Protein 6CK1 (pdb70)

Solvent-accessible surface area: 59678 Å² total; per-residue (Å²): 101,77,24,48,5,0,0,2,1,6,27,106,97,20,30,0,7,0,0,12,8,84,68,25,118,96,83,62,80,20,108,20,94,12,34,2,87,8,46,47,2,24,80,7,16,0,0,0,0,3,0,20,103,27,62,7,0,38,1,3,89,0,22,3,36,38,89,101,156,112,87,26,16,102,69,36,102,7,45,54,14,144,48,49,8,93,13,42,61,0,36,45,16,5,63,50,91,46,66,0,1,0,0,0,13,120,28,14,24,0,14,23,2,56,3,136,22,0,37,83,24,98,10,146,53,37,157,1,59,29,104,56,32,4,49,3,5,1,0,6,13,48,76,29,29,0,1,2,22,10,8,113,95,174,156,153,40,51,31,85,0,0,25,4,29,49,48,125,19,81,94,59,36,135,57,15,88,0,62,31,2,59,9,36,11,37,3,45,53,23,0,0,0,1,3,137,64,0,0,4,1,0,72,57,25,108,163,27,29,94,68,114,61,2,88,37,39,57,125,9,56,136,78,42,46,2,15,51,10,45,18,5,126,20,3,17,4,0,0,0,17,5,5,78,46,0,0,0,4,0,27,2,66,56,68,69,17,13,78,71,11,132,0,74,102,72,38,14,25,12,15,26,3,89,59,97,14,2,25,0,4,0,0,1,20,28,2,13,0,7,47,0,25,1,4,82,13,83,49,73,32,67,31,122,17,6,87,86,18,58,52,94,69,101,137,27,58,35,7,1,35,11,15,20,2,20,85,8,0,0,0,0,2,2,88,49,13,31,0,43,36,1,4,13,153,92,9,58,92,111,25,57,0,85,16,91,31,65,1,2,8,15,8,23,4,25,5,54,12,60,80,177,160,109,125,47,81,29,48,5,0,0,1,1,3,30,127,88,22,31,0,6,0,0,10,11,95,90,42,132,86,83,58,84,20,107,19,98,12,48,1,90,9,45,46,2,23,73,5,14,0,0,0,0,1,0,18,112,36,62,15,0,44,2,4,87,0,22,1,29,37,99,95,132,33,90,38,117,28,11,86,77,35,101,9,47,57,14,147,42,41,5,96,16,43,58,0,40,46,17,3,63,54,92,47,61,0,0,0,0,0,16,122,28,11,28,0,20,26,3,57,4,135,26,0,28,81,26,126,4,161,47,38,144,2,51,26,111,81,34,5,50,2,4,1,0,5,11,48,74,36,35,0,2,3,28,12,14,141,164,156,44,61,36,85,0,0,26,2,24,47,57,115,20,81,92,58,36,136,59,14,85,0,63,28,1,60,10,37,12,40,4,50,50,24,0,0,1,1,3,122,64,0,0,4,2,0,60,61,22,112,163,30,28,94,70,118,53,0,88,35,51,96,136,12,60,138,62,43,46,2,14,53,9,39,18,5,126,21,6,25,4,0,0,0,19,6,3,82,29,0,0,0,3,0,24,3,66,64,129,77,14,14,80,68,9,90,0,22,19,22,42,14,26,11,14,24,2,85,57,91,13,1,19,0,3,0,1,1,0,11,2,7,0,8,40,0,21,1,7,77,13,80,56,70,35,41,33,106,14,13,70,22,14,38,52,32,67,100,148,29,52,38,7,1,38,12,15,23,2,18,80,9,0,0,0,0,1,1,77,44,20,30,0,48,24,0,5,11,119,75,10,37,66,53,22,56,1,93,5,134,22,70,1,1,9,15,8,22,3,21,6,54,7,27,47,158,119,26,50,4,0,0,1,0,6,31,133,76,22,33,0,8,0,0,18,12,78,101,36,147,98,83,47,80,17,109,17,91,11,37,1,90,7,42,46,2,25,71,6,14,0,0,0,0,2,0,20,107,33,62,8,0,41,2,4,90,0,10,1,52,115,104,15,126,84,37,94,10,42,52,14,139,42,52,12,99,13,41,57,0,33,51,18,5,62,53,88,37,62,0,1,0,0,0,12,123,30,11,22,0,10,29,1,58,3,138,25,0,39,119,26,110,3,156,44,40,154,1,59,25,116,61,35,5,52,2,6,1,0,5,4,53,72,41,30,2,1,2,27,14,12,138,102,160,158,144,34,56,36,80,0,1,26,5,27,55,62,140,20,84,92,50,29,138,70,16,87,0,53,31,1,60,12,39,10,43,4,66,39,21,1,0,0,0,2,91,62,0,0,4,2,0,67,51,24,115,154,37,53,94,82,117,58,2,89,37,40,98,125,8,59,114,73,38,54,2,14,51,9,39,17,4,113,49,62,66,13,0,0,0,17,4,4,79,30,0,0,0,4,0,51,3,71,88,139,96,21,14,97,68,11,107,2,34,20,21,41,14,26,14,14,25,2,84,60,114,47,31,24,0,3,0,1,1,0,18,2,6,0,10,44,0,28,2,117,121,12,71,47,62,33,59,34,114,15,13,71,25,13,33,53,27,64,107,140,28,51,37,9,1,38,12,13,20,2,17,85,13,0,0,0,0,1,1,76,45,18,34,0,44,38,2,0,9,133,89,9,51,97,114,27,63,1,95,6,113,32,79,0,2,10,14,9,23,5,23,8,76,38,75,104,190,146,112,114,44,83,30,43,4,0,0,3,1,12,31,121,114,16,8,0,8,0,0,9,10,79,99,37,135,90,82,57,78,20,108,18,93,12,40,2,86,7,41,47,2,22,69,5,12,0,0,0,0,2,0,19,75,31,63,8,0,43,1,4,88,0,21,0,25,40,90,141,89,88,150,59,105,31,14,98,75,36,104,8,49,56,13,144,44,57,13,101,12,45,60,0,30,46,18,4,62,48,92,36,62,0,1,0,1,0,11,122,29,13,25,0,18,23,2,47,4,142,19,0,29,119,25,73,11,111,55,35,144,1,59,26,112,74,34,6,47,2,5,1,0,5,10,46,75,28,34,0,2,2,26,12,15,120,101,235,100,72,44,74,0,0,28,3,28,52,46,124,20,79,92,61,34,132,67,14,83,0,52,33,1,60,12,38,12,38,4,62,57,18,0,0,0,1,3,146,67,0,0,2,0,1,77,54,23,117,160,26,28,68,69,85,58,4,91,36,42,103,124,9,58,93,56,34,52,2,17,52,10,43,23,10,112,42,49,65,4,0,0,0,19,6,4,81,32,0,0,0,1,0,31,0,73,87,132,77,26,14,69,66,10,103,3,76,94,70,38,14,27,9,12,25,6,90,75,106,87,15,25,0,3,0,1,0,23,16,2,8,0,9,53,0,35,2,93,123,14,69,50,64,29,68,31,136,16,11,86,92,16,59,47,95,46,75,137,29,52,39,6,1,36,11,16,25,2,24,92,15,0,0,0,0,1,2,81,43,17,26,0,44,53,2,0,11,142,85,9,50,86,110,24,60,1,91,10,110,47,70,1,2,9,18,8,26,3,20,4,58,6,7,51,148

B-factor: mean 32.46, std 16.73, range [12.81, 125.57]

Secondary structure (DSSP, 8-state):
--EEEEEEEEEEESSSSEEEEEETTEEEEEEEEE-SS--EEEEEGGGTEEEEEETTTTEEEEEE--EEEEE-SSSEEEEE---EEEEEEEE-S-EEEEEEETTEEEEEETTTTEEEEEEHHHHHTT---PEEEE-SS--S--EEEETTEEEEEEE------EEEEEEE-TTS-BSSPPEE-TT-EEEEEETTEEEEE-SSEEEEEEEETTEEEEEEEEPPTTSPTT-----EEE-SSSS-EEEE-STTEEEEE-SSSS--EEEEE-SS-EEEEEE-TTSTTEEEEEETTSEEEEEETTTTEEEEEEE-S----S-S-TTSS---EEEETTEEEEEEGGGTEEEEEETTT--EEEEEE-SS-EEEEEEEEEEEE--/-EEEEEEEEESSSSEEEEEESS-TTSEEEEE-SS--EEEEEGGGTEEEEEETTTTEEEEEE--EEEE----EEEE---EE-S--EE-S-EEEEEEETTEEEEEETTTTEEEEEEHHHHHTT---PEEEE-SS--S--EEEETTEEEEEEE--------EEEEEEE-TTS-B-SPPEE-TT-EEEEEETTEEEEE-SSEEEEEEEETTEEEEEEEEPPTTSPSS-----EEE-SSSS-EEEE-STTEEEEE-SSSS--EEEEE-SS-EEEEEE-TTSTTEEEEEETTSEEEEEETTTTEEEEEEE-S------S-TTSS---EEEETTEEEEEETTTTEEEEEETTT--EEEEEE-SS-EEEEEEEEEE-B--/-EEEEEEEESSSSEEEEEETTEEEEEEEEE-SS--EEEEEGGGTEEEEEETTTTEEEEEE--EE---EE---EEEEEEEE-S-EEEEEEETTEEEEEETTTTEEEEEEHHHHHTT---PEEEE-SS--S--EEEETTEEEEEEE-S------EEEEEEE-TTS-BSSPPEE-TT-EEEEEETTEEEEE-SSEEEEEEEETTEEEEEEEEPPTTSPTT-----EEE-SSSS-EEEE-STTEEEEE-SSSS--EEEEE-SS-EEEEEE-TTSTTEEEEEETTSEEEEEETTTTEEEEEEE-S----S-S-TTSS---EEEETTEEEEEEGGGTEEEEEETTT--EEEEEE-SS-EEEEEEEEE-----/-EEEEEEEEEEEESSSSEEEEEETTEEEEEEEEE-SS--EEEEEGGGTEEEEEETTTTEEEEEE--EEEEEETTEEEEEE---EE-S--EE-S-EEEEEEETTEEEEEETTTTEEEEEEHHHHHTT---PEEEE-SS--S--EEEETTEEEEEEEPP----EEEEEEE-TTS-B-SPPEE-TT-EEEEEETTEEEEE-SSEEEEEEEETTEEEEEEEEPPTTSPTT-----EEE-SSSS-EEEE-STTEEEEE-SSSS--EEEEE-SS-EEEEEE-TTSSSEEEEEETTSEEEEEETTTTEEEEEEE-S----S-S-TTSS---EEEETTEEEEEETTTTEEEEEETTT--EEEEEE-SS-EEEEEEEEEEEEE-

Nearest PDB structures (foldseek):
  6ck1-assembly1_B  TM=1.003E+00  e=3.604E-69  Paracoccus denitrificans PD1222
  6ck1-assembly1_D  TM=9.932E-01  e=5.523E-65  Paracoccus denitrificans PD1222
  6ck1-assembly1_A  TM=9.945E-01  e=1.898E-64  Paracoccus denitrificans PD1222
  6ck1-assembly1_C  TM=9.972E-01  e=5.930E-64  Paracoccus denitrificans PD1222
  6cmk-assembly1_B  TM=9.694E-01  e=3.043E-40  Citrobacter koseri ATCC BAA-895

Radius of gyration: 37.01 Å; Cα contacts (8 Å, |Δi|>4): 4299; chains: 4; bounding box: 105×76×107 Å

Organism: Paracoccus denitrificans (strain Pd 1222) (NCBI:txid318586)

Sequence (1488 aa):
VTLYRVFVGDHEKGQVTAFDLAEPDHRWTFPTTGQVKLYSVAGGAVVAAVQSDADTVQFIRSGISFHDHHRDIEVGDPAAIDASLTGPRPFHLVEHDGKVVLNYDQGGYAEILDGHALAEGKAEPGRFPQARAHHGFVAPLGGNWLSTVASDEKVSVPRLGLQAFDAEGNPAGNLATCTGIHGEAFSGAYLAAGCKEGVLTVKAGANGSEYKLLPYPADLPQGVTTGTLLGSTGIQVFLGNYGPDGLVVIDPVDEPHYRYIKLPFRRVDFALDPAKPSTGYVLTEDGSLHRIDLLKAEIVASAKVTEPYSMDGHWNDPRPRIAMAGDEIVVTDPNAGLVRRIATEDLSERGTVPVEGKPYNIAVTGGSGVTHHEDVTLYRVFVGDHEKGQVTAFDLAEPDHRWTFPTTGQVKLYSVAGGAVVAAVQSDADTVQFIRSGISFHDHGDHRDIEVGDPAAIDASSLTGPRPFHHLVEHDGKVVLNYDQGGYAEILDGHALAEGKAEPGRFPQARAHHGFVAPLGGNWLSTVASDESVPRLGLQAFDAEGNPAGNLATCTGIHGEAFSGAYLAAGCKEGVLTVKAGANGSEYKLLPYPADLPQGVTTGTLLGSTGIQVFLGNYGPDGLVVIDPVDEPHYRYIKLPFRRVDFALDPAKPSTGYVLTEDGSLHRIDLLKAEIVASAKVTEPYSMDGHWNDPRPRIAMAGDEIVVTDPNAGLVRRIATEDLSERGTVPVEGKPYNIAVTGGSGVTHTLYRVFVGDHEKGQVTAFDLAEPDHRWTFPTTGQVKLYSVAGGAVVAAVQSDADTVQFIRSGISFDIEVGDPAAIDASLTGPRPFHHLVEHDGKVVLNYDQGGYAEILDGHALAEGKAEPGRFPQARAHHGFVAPLGGNWLSTVASDEKVSVPRLGLQAFDAEGNPAGNLATCTGIHGEAFSGAYLAAGCKEGVLTVKAGANGSEYKLLPYPADLPQGVTTGTLLGSTGIQVFLGNYGPDGLVVIDPVDEPHYRYIKLPFRRVDFALDPAKPSTGYVLTEDGSLHRIDLLKAEIVASAKVTEPYSMDGHWNDPRPRIAMAGDEIVVTDPNAGLVRRIATEDLSERGTVPVEGKPYNIAVTGGSGVTHHEDVTLYRVFVGDHEKGQVTAFDLAEPDHRWTFPTTGQVKLYSVAGGAVVAAVQSDADTVQFIRSGISFHDHGDHRDIEVGDPAAIDASLTGPRPFHHLVEHDGKVVLNYDQGGYAEILDGHALAEGKAEPGRRFPQARAHHGFVAPLGGNWLSTVASDEKVPRLGLQAFDAEGNPAGNLATCTGIHGEAFSGAYLAAGCKEGVLTVKAGANGSEYKLLPYPADLPQGVTTGTLLGSTGIQVFLGNYGPDGLVVIDPVDEPHYRYIKLPFRRVDFALDPAKPSTGYVLTEDGSLHRIDLLKAEIVASAKVTEPYSMDGHWNDPRPRIAMAGDEIVVTDPNAGLVRRIATEDLSERGTVPVEGKPYNIAVTGGSGVTH

Structure (mmCIF, N/CA/C/O backbone):
data_6CK1
#
_entry.id   6CK1
#
_cell.length_a   89.510
_cell.length_b   96.380
_cell.length_c   175.520
_cell.angle_alpha   90.00
_cell.angle_beta   90.00
_cell.angle_gamma   90.00
#
_symmetry.space_group_name_H-M   'P 21 21 21'
#
loop_
_entity.id
_entity.type
_entity.pdbx_description
1 polymer 'A1B2F4 protein'
2 non-polymer 'ZINC ION'
3 non-polymer DI(HYDROXYETHYL)ETHER
4 water water
#
loop_
_atom_site.group_PDB
_atom_site.id
_atom_site.type_symbol
_atom_site.label_atom_id
_atom_site.label_alt_id
_atom_site.label_comp_id
_atom_site.label_asym_id
_atom_site.label_entity_id
_atom_site.label_seq_id
_atom_site.pdbx_PDB_ins_code
_atom_site.Cartn_x
_atom_site.Cartn_y
_atom_site.Cartn_z
_atom_site.occupancy
_atom_site.B_iso_or_equiv
_atom_site.auth_seq_id
_atom_site.auth_comp_id
_atom_site.auth_asym_id
_atom_site.auth_atom_id
_atom_site.pdbx_PDB_model_num
ATOM 1 N N . VAL A 1 31 ? 6.264 -8.535 17.463 1.00 65.37 31 VAL B N 1
ATOM 2 C CA . VAL A 1 31 ? 7.594 -9.111 17.276 1.00 66.96 31 VAL B CA 1
ATOM 3 C C . VAL A 1 31 ? 8.022 -9.143 15.803 1.00 74.29 31 VAL B C 1
ATOM 4 O O . VAL A 1 31 ? 7.241 -9.507 14.920 1.00 78.24 31 VAL B O 1
ATOM 8 N N . THR A 1 32 ? 9.272 -8.760 15.545 1.00 68.96 32 THR B N 1
ATOM 9 C CA . THR A 1 32 ? 9.877 -8.867 14.226 1.00 54.16 32 THR B CA 1
ATOM 10 C C . THR A 1 32 ? 11.136 -9.704 14.333 1.00 50.60 32 THR B C 1
ATOM 11 O O . THR A 1 32 ? 11.952 -9.483 15.230 1.00 54.32 32 THR B O 1
ATOM 15 N N . LEU A 1 33 ? 11.316 -10.625 13.396 1.00 43.00 33 LEU B N 1
ATOM 16 C CA . LEU A 1 33 ? 12.451 -11.538 13.453 1.00 38.49 33 LEU B CA 1
ATOM 17 C C . LEU A 1 33 ? 12.807 -11.973 12.042 1.00 35.02 33 LEU B C 1
ATOM 18 O O . LEU A 1 33 ? 11.987 -12.602 11.362 1.00 27.15 33 LEU B O 1
ATOM 23 N N . TYR A 1 34 ? 14.011 -11.610 11.604 1.00 39.24 34 TYR B N 1
ATOM 24 C CA . TYR A 1 34 ? 14.585 -12.067 10.345 1.00 29.52 34 TYR B CA 1
ATOM 25 C C . TYR A 1 34 ? 15.687 -13.079 10.638 1.00 28.99 34 TYR B C 1
ATOM 26 O O . TYR A 1 34 ? 16.554 -12.846 11.490 1.00 33.72 34 TYR B O 1
ATOM 35 N N . ARG A 1 35 ? 15.650 -14.201 9.934 1.00 25.75 35 ARG B N 1
ATOM 36 C CA . ARG A 1 35 ? 16.638 -15.259 10.069 1.00 26.62 35 ARG B CA 1
ATOM 37 C C . ARG A 1 35 ? 17.359 -15.435 8.738 1.00 23.52 35 ARG B C 1
ATOM 38 O O . ARG A 1 35 ? 16.716 -15.700 7.720 1.00 19.37 35 ARG B O 1
ATOM 46 N N . VAL A 1 36 ? 18.686 -15.270 8.741 1.00 24.77 36 VAL B N 1
ATOM 47 C CA . VAL A 1 36 ? 19.490 -15.281 7.522 1.00 20.99 36 VAL B CA 1
ATOM 48 C C . VAL A 1 36 ? 20.077 -16.669 7.326 1.00 22.62 36 VAL B C 1
ATOM 49 O O . VAL A 1 36 ? 20.503 -17.313 8.292 1.00 26.23 36 VAL B O 1
ATOM 53 N N . PHE A 1 37 ? 20.069 -17.152 6.084 1.00 17.96 37 PHE B N 1
ATOM 54 C CA . PHE A 1 37 ? 20.667 -18.440 5.728 1.00 18.55 37 PHE B CA 1
ATOM 55 C C . PHE A 1 37 ? 21.757 -18.227 4.693 1.00 21.97 37 PHE B C 1
ATOM 56 O O . PHE A 1 37 ? 21.489 -17.687 3.613 1.00 26.12 37 PHE B O 1
ATOM 64 N N . VAL A 1 38 ? 22.977 -18.662 5.011 1.00 18.30 38 VAL B N 1
ATOM 65 C CA . VAL A 1 38 ? 24.145 -18.375 4.184 1.00 18.25 38 VAL B CA 1
ATOM 66 C C . VAL A 1 38 ? 24.834 -19.681 3.826 1.00 18.42 38 VAL B C 1
ATOM 67 O O . VAL A 1 38 ? 25.206 -20.459 4.718 1.00 20.44 38 VAL B O 1
ATOM 71 N N . GLY A 1 39 ? 25.037 -19.902 2.527 1.00 18.18 39 GLY B N 1
ATOM 72 C CA . GLY A 1 39 ? 25.802 -21.036 2.072 1.00 18.34 39 GLY B CA 1
ATOM 73 C C . GLY A 1 39 ? 27.273 -20.697 1.832 1.00 21.81 39 GLY B C 1
ATOM 74 O O . GLY A 1 39 ? 27.636 -19.550 1.582 1.00 28.11 39 GLY B O 1
ATOM 75 N N . ASP A 1 40 ? 28.109 -21.727 1.866 1.00 18.75 40 ASP B N 1
ATOM 76 C CA . ASP A 1 40 ? 29.534 -21.599 1.606 1.00 18.91 40 ASP B CA 1
ATOM 77 C C . ASP A 1 40 ? 29.806 -21.759 0.121 1.00 20.46 40 ASP B C 1
ATOM 78 O O . ASP A 1 40 ? 29.024 -22.366 -0.624 1.00 21.17 40 ASP B O 1
ATOM 83 N N . HIS A 1 41 ? 30.918 -21.179 -0.328 1.00 21.01 41 HIS B N 1
ATOM 84 C CA . HIS A 1 41 ? 31.227 -21.346 -1.743 1.00 21.41 41 HIS B CA 1
ATOM 85 C C . HIS A 1 41 ? 31.749 -22.747 -2.062 1.00 26.50 41 HIS B C 1
ATOM 86 O O . HIS A 1 41 ? 31.514 -23.242 -3.168 1.00 25.10 41 HIS B O 1
ATOM 93 N N . GLU A 1 42 ? 32.461 -23.391 -1.132 1.00 36.57 42 GLU B N 1
ATOM 94 C CA . GLU A 1 42 ? 33.077 -24.700 -1.368 1.00 36.76 42 GLU B CA 1
ATOM 95 C C . GLU A 1 42 ? 32.396 -25.812 -0.584 1.00 38.60 42 GLU B C 1
ATOM 96 O O . GLU A 1 42 ? 32.005 -26.828 -1.162 1.00 42.02 42 GLU B O 1
ATOM 102 N N . LYS A 1 43 ? 32.290 -25.660 0.728 1.00 26.15 43 LYS B N 1
ATOM 103 C CA . LYS A 1 43 ? 31.758 -26.717 1.564 1.00 31.29 43 LYS B CA 1
ATOM 104 C C . LYS A 1 43 ? 30.234 -26.780 1.496 1.00 29.71 43 LYS B C 1
ATOM 105 O O . LYS A 1 43 ? 29.550 -25.785 1.238 1.00 29.45 43 LYS B O 1
ATOM 111 N N . GLY A 1 44 ? 29.714 -27.984 1.684 1.00 26.13 44 GLY B N 1
ATOM 112 C CA . GLY A 1 44 ? 28.291 -28.181 1.804 1.00 20.37 44 GLY B CA 1
ATOM 113 C C . GLY A 1 44 ? 27.806 -27.786 3.180 1.00 19.98 44 GLY B C 1
ATOM 114 O O . GLY A 1 44 ? 27.671 -28.639 4.063 1.00 22.32 44 GLY B O 1
ATOM 115 N N . GLN A 1 45 ? 27.547 -26.495 3.379 1.00 19.75 45 GLN B N 1
ATOM 116 C CA . GLN A 1 45 ? 27.263 -25.983 4.709 1.00 25.58 45 GLN B CA 1
ATOM 117 C C . GLN A 1 45 ? 26.383 -24.750 4.588 1.00 21.63 45 GLN B C 1
ATOM 118 O O . GLN A 1 45 ? 26.653 -23.854 3.785 1.00 19.88 45 GLN B O 1
ATOM 124 N N . VAL A 1 46 ? 25.341 -24.712 5.397 1.00 22.81 46 VAL B N 1
ATOM 125 C CA . VAL A 1 46 ? 24.463 -23.566 5.530 1.00 19.32 46 VAL B CA 1
ATOM 126 C C . VAL A 1 46 ? 24.550 -23.067 6.954 1.00 28.73 46 VAL B C 1
ATOM 127 O O . VAL A 1 46 ? 24.375 -23.843 7.902 1.00 19.96 46 VAL B O 1
ATOM 131 N N . THR A 1 47 ? 24.811 -21.779 7.105 1.00 30.02 47 THR B N 1
ATOM 132 C CA . THR A 1 47 ? 24.815 -21.151 8.412 1.00 26.75 47 THR B CA 1
ATOM 133 C C . THR A 1 47 ? 23.538 -20.345 8.527 1.00 22.22 47 THR B C 1
ATOM 134 O O . THR A 1 47 ? 23.248 -19.527 7.654 1.00 19.12 47 THR B O 1
ATOM 138 N N . ALA A 1 48 ? 22.805 -20.541 9.609 1.00 20.29 48 ALA B N 1
ATOM 139 C CA . ALA A 1 48 ? 21.601 -19.767 9.866 1.00 24.71 48 ALA B CA 1
ATOM 140 C C . ALA A 1 48 ? 21.814 -18.924 11.119 1.00 25.71 48 ALA B C 1
ATOM 141 O O . ALA A 1 48 ? 22.435 -19.384 12.076 1.00 26.25 48 ALA B O 1
ATOM 143 N N . PHE A 1 49 ? 21.338 -17.679 11.110 1.00 19.55 49 PHE B N 1
ATOM 144 C CA . PHE A 1 49 ? 21.460 -16.863 12.310 1.00 21.38 49 PHE B CA 1
ATOM 145 C C . PHE A 1 49 ? 20.351 -15.829 12.328 1.00 24.41 49 PHE B C 1
ATOM 146 O O . PHE A 1 49 ? 19.881 -15.367 11.278 1.00 21.69 49 PHE B O 1
ATOM 154 N N . ASP A 1 50 ? 19.926 -15.493 13.539 1.00 26.74 50 ASP B N 1
ATOM 155 C CA . ASP A 1 50 ? 18.987 -14.401 13.745 1.00 26.08 50 ASP B CA 1
ATOM 156 C C . ASP A 1 50 ? 19.657 -13.077 13.405 1.00 27.68 50 ASP B C 1
ATOM 157 O O . ASP A 1 50 ? 20.747 -12.775 13.909 1.00 26.63 50 ASP B O 1
ATOM 162 N N . LEU A 1 51 ? 19.020 -12.292 12.537 1.00 26.29 51 LEU B N 1
ATOM 163 C CA . LEU A 1 51 ? 19.641 -11.043 12.093 1.00 32.53 51 LEU B CA 1
ATOM 164 C C . LEU A 1 51 ? 19.939 -10.125 13.268 1.00 40.72 51 LEU B C 1
ATOM 165 O O . LEU A 1 51 ? 21.037 -9.570 13.376 1.00 40.72 51 LEU B O 1
ATOM 170 N N . ALA A 1 52 ? 18.968 -9.970 14.168 1.00 46.84 52 ALA B N 1
ATOM 171 C CA . ALA A 1 52 ? 19.086 -9.048 15.285 1.00 42.51 52 ALA B CA 1
ATOM 172 C C . ALA A 1 52 ? 20.008 -9.568 16.385 1.00 43.74 52 ALA B C 1
ATOM 173 O O . ALA A 1 52 ? 20.470 -8.775 17.215 1.00 45.43 52 ALA B O 1
ATOM 175 N N . GLU A 1 53 ? 20.310 -10.865 16.412 1.00 39.11 53 GLU B N 1
ATOM 176 C CA . GLU A 1 53 ? 21.307 -11.386 17.347 1.00 44.86 53 GLU B CA 1
ATOM 177 C C . GLU A 1 53 ? 22.101 -12.515 16.707 1.00 38.30 53 GLU B C 1
ATOM 178 O O . GLU A 1 53 ? 21.786 -13.703 16.869 1.00 32.81 53 GLU B O 1
ATOM 184 N N . PRO A 1 54 ? 23.154 -12.169 15.966 1.00 32.56 54 PRO B N 1
ATOM 185 C CA . PRO A 1 54 ? 23.864 -13.171 15.163 1.00 29.48 54 PRO B CA 1
ATOM 186 C C . PRO A 1 54 ? 24.510 -14.277 15.964 1.00 37.91 54 PRO B C 1
ATOM 187 O O . PRO A 1 54 ? 25.011 -15.226 15.348 1.00 43.28 54 PRO B O 1
ATOM 191 N N . ASP A 1 55 ? 24.542 -14.192 17.298 1.00 40.54 55 ASP B N 1
ATOM 192 C CA . ASP A 1 55 ? 25.037 -15.315 18.084 1.00 41.29 55 ASP B CA 1
ATOM 193 C C . ASP A 1 55 ? 24.005 -16.432 18.207 1.00 42.43 55 ASP B C 1
ATOM 194 O O . ASP A 1 55 ? 24.367 -17.556 18.578 1.00 43.81 55 ASP B O 1
ATOM 199 N N . HIS A 1 56 ? 22.735 -16.152 17.915 1.00 40.51 56 HIS B N 1
ATOM 200 C CA . HIS A 1 56 ? 21.717 -17.195 17.811 1.00 42.75 56 HIS B CA 1
ATOM 201 C C . HIS A 1 56 ? 21.870 -17.795 16.422 1.00 41.72 56 HIS B C 1
ATOM 202 O O . HIS A 1 56 ? 21.302 -17.281 15.454 1.00 38.85 56 HIS B O 1
ATOM 209 N N . ARG A 1 57 ? 22.630 -18.885 16.308 1.00 36.32 57 ARG B N 1
ATOM 210 C CA . ARG A 1 57 ? 22.955 -19.417 14.995 1.00 32.95 57 ARG B CA 1
ATOM 211 C C . ARG A 1 57 ? 23.021 -20.935 15.022 1.00 34.54 57 ARG B C 1
ATOM 212 O O . ARG A 1 57 ? 23.202 -21.551 16.072 1.00 37.22 57 ARG B O 1
ATOM 220 N N . TRP A 1 58 ? 22.906 -21.527 13.832 1.00 33.66 58 TRP B N 1
ATOM 221 C CA . TRP A 1 58 ? 22.874 -22.973 13.636 1.00 26.65 58 TRP B CA 1
ATOM 222 C C . TRP A 1 58 ? 23.602 -23.304 12.333 1.00 29.06 58 TRP B C 1
ATOM 223 O O . TRP A 1 58 ? 23.657 -22.489 11.412 1.00 34.25 58 TRP B O 1
ATOM 234 N N . THR A 1 59 ? 24.117 -24.521 12.232 1.00 26.59 59 THR B N 1
ATOM 235 C CA . THR A 1 59 ? 24.858 -24.953 11.052 1.00 34.87 59 THR B CA 1
ATOM 236 C C . THR A 1 59 ? 24.217 -26.231 10.528 1.00 36.19 59 THR B C 1
ATOM 237 O O . THR A 1 59 ? 23.787 -27.076 11.318 1.00 34.37 59 THR B O 1
ATOM 241 N N . PHE A 1 60 ? 24.097 -26.345 9.200 1.00 29.66 60 PHE B N 1
ATOM 242 C CA . PHE A 1 60 ? 23.497 -27.520 8.584 1.00 26.86 60 PHE B CA 1
ATOM 243 C C . PHE A 1 60 ? 24.407 -28.049 7.483 1.00 27.62 60 PHE B C 1
ATOM 244 O O . PHE A 1 60 ? 24.802 -27.292 6.584 1.00 22.25 60 PHE B O 1
ATOM 252 N N . PRO A 1 61 ? 24.742 -29.330 7.493 1.00 24.49 61 PRO B N 1
ATOM 253 C CA . PRO A 1 61 ? 25.574 -29.868 6.420 1.00 20.86 61 PRO B CA 1
ATOM 254 C C . PRO A 1 61 ? 24.718 -30.165 5.198 1.00 24.62 61 PRO B C 1
ATOM 255 O O . PRO A 1 61 ? 23.511 -30.408 5.290 1.00 28.36 61 PRO B O 1
ATOM 259 N N . THR A 1 62 ? 25.346 -30.069 4.033 1.00 24.55 62 THR B N 1
ATOM 260 C CA . THR A 1 62 ? 24.680 -30.420 2.792 1.00 26.34 62 THR B CA 1
ATOM 261 C C . THR A 1 62 ? 25.645 -31.236 1.946 1.00 27.16 62 THR B C 1
ATOM 262 O O . THR A 1 62 ? 26.851 -31.310 2.218 1.00 22.56 62 THR B O 1
ATOM 266 N N . THR A 1 63 ? 25.101 -31.847 0.899 1.00 22.39 63 THR B N 1
ATOM 267 C CA . THR A 1 63 ? 25.920 -32.680 0.027 1.00 20.10 63 THR B CA 1
ATOM 268 C C . THR A 1 63 ? 26.976 -31.848 -0.705 1.00 24.22 63 THR B C 1
ATOM 269 O O . THR A 1 63 ? 28.108 -32.305 -0.892 1.00 29.35 63 THR B O 1
ATOM 273 N N . GLY A 1 64 ? 26.623 -30.648 -1.152 1.00 22.48 64 GLY B N 1
ATOM 274 C CA . GLY A 1 64 ? 27.542 -29.804 -1.893 1.00 22.64 64 GLY B CA 1
ATOM 275 C C . GLY A 1 64 ? 27.166 -28.318 -1.814 1.00 21.52 64 GLY B C 1
ATOM 276 O O . GLY A 1 64 ? 26.325 -27.916 -1.011 1.00 26.57 64 GLY B O 1
ATOM 277 N N . GLN A 1 65 ? 27.759 -27.527 -2.713 1.00 20.08 65 GLN B N 1
ATOM 278 C CA . GLN A 1 65 ? 27.558 -26.074 -2.754 1.00 23.57 65 GLN B CA 1
ATOM 279 C C . GLN A 1 65 ? 26.088 -25.715 -2.982 1.00 26.30 65 GLN B C 1
ATOM 280 O O . GLN A 1 65 ? 25.444 -26.244 -3.893 1.00 21.03 65 GLN B O 1
ATOM 286 N N . VAL A 1 66 ? 25.567 -24.790 -2.175 1.00 18.01 66 VAL B N 1
ATOM 287 C CA . VAL A 1 66 ? 24.136 -24.512 -2.154 1.00 19.54 66 VAL B CA 1
ATOM 288 C C . VAL A 1 66 ? 23.819 -23.208 -2.872 1.00 20.19 66 VAL B C 1
ATOM 289 O O . VAL A 1 66 ? 24.607 -22.251 -2.869 1.00 19.78 66 VAL B O 1
ATOM 293 N N . LYS A 1 67 ? 22.674 -23.211 -3.533 1.00 18.74 67 LYS B N 1
ATOM 294 C CA . LYS A 1 67 ? 21.934 -22.028 -3.929 1.00 16.83 67 LYS B CA 1
ATOM 295 C C . LYS A 1 67 ? 20.612 -22.053 -3.166 1.00 25.20 67 LYS B C 1
ATOM 296 O O . LYS A 1 67 ? 19.889 -23.056 -3.206 1.00 20.72 67 LYS B O 1
ATOM 302 N N . LEU A 1 68 ? 20.303 -20.967 -2.465 1.00 20.50 68 LEU B N 1
ATOM 303 C CA . LEU A 1 68 ? 19.279 -20.963 -1.435 1.00 22.40 68 LEU B CA 1
ATOM 304 C C . LEU A 1 68 ? 18.055 -20.191 -1.911 1.00 21.61 68 LEU B C 1
ATOM 305 O O . LEU A 1 68 ? 18.181 -19.151 -2.561 1.00 17.05 68 LEU B O 1
ATOM 310 N N . TYR A 1 69 ? 16.877 -20.716 -1.594 1.00 16.50 69 TYR B N 1
ATOM 311 C CA . TYR A 1 69 ? 15.605 -20.088 -1.937 1.00 18.71 69 TYR B CA 1
ATOM 312 C C . TYR A 1 69 ? 14.689 -20.160 -0.726 1.00 17.67 69 TYR B C 1
ATOM 313 O O . TYR A 1 69 ? 14.510 -21.232 -0.140 1.00 19.91 69 TYR B O 1
ATOM 322 N N . SER A 1 70 ? 14.138 -19.016 -0.346 1.00 17.16 70 SER B N 1
ATOM 323 C CA . SER A 1 70 ? 13.098 -18.956 0.668 1.00 20.54 70 SER B CA 1
ATOM 324 C C . SER A 1 70 ? 11.788 -19.357 0.011 1.00 20.79 70 SER B C 1
ATOM 325 O O . SER A 1 70 ? 11.372 -18.730 -0.961 1.00 20.60 70 SER B O 1
ATOM 328 N N . VAL A 1 71 ? 11.123 -20.363 0.572 1.00 16.34 71 VAL B N 1
ATOM 329 C CA . VAL A 1 71 ? 9.979 -21.005 -0.042 1.00 22.26 71 VAL B CA 1
ATOM 330 C C . VAL A 1 71 ? 8.881 -21.195 1.001 1.00 26.70 71 VAL B C 1
ATOM 331 O O . VAL A 1 71 ? 9.119 -21.127 2.207 1.00 30.91 71 VAL B O 1
ATOM 335 N N . ALA A 1 72 ? 7.666 -21.445 0.529 1.00 28.17 72 ALA B N 1
ATOM 336 C CA . ALA A 1 72 ? 6.516 -21.652 1.417 1.00 25.22 72 ALA B CA 1
ATOM 337 C C . ALA A 1 72 ? 6.357 -20.479 2.383 1.00 30.73 72 ALA B C 1
ATOM 338 O O . ALA A 1 72 ? 6.282 -20.657 3.602 1.00 28.81 72 ALA B O 1
ATOM 340 N N . GLY A 1 73 ? 6.365 -19.264 1.831 1.00 25.42 73 GLY B N 1
ATOM 341 C CA . GLY A 1 73 ? 6.180 -18.069 2.637 1.00 24.36 73 GLY B CA 1
ATOM 342 C C . GLY A 1 73 ? 7.263 -17.804 3.664 1.00 34.01 73 GLY B C 1
ATOM 343 O O . GLY A 1 73 ? 7.034 -17.054 4.620 1.00 31.57 73 GLY B O 1
ATOM 344 N N . GLY A 1 74 ? 8.442 -18.396 3.495 1.00 31.71 74 GLY B N 1
ATOM 345 C CA . GLY A 1 74 ? 9.502 -18.261 4.464 1.00 28.54 74 GLY B CA 1
ATOM 346 C C . GLY A 1 74 ? 9.578 -19.363 5.501 1.00 27.05 74 GLY B C 1
ATOM 347 O O . GLY A 1 74 ? 10.472 -19.326 6.356 1.00 24.92 74 GLY B O 1
ATOM 348 N N . ALA A 1 75 ? 8.673 -20.341 5.462 1.00 27.47 75 ALA B N 1
ATOM 349 C CA . ALA A 1 75 ? 8.736 -21.436 6.418 1.00 23.99 75 ALA B CA 1
ATOM 350 C C . ALA A 1 75 ? 9.835 -22.436 6.094 1.00 26.75 75 ALA B C 1
ATOM 351 O O . ALA A 1 75 ? 10.254 -23.175 6.986 1.00 21.26 75 ALA B O 1
ATOM 353 N N . VAL A 1 76 ? 10.302 -22.481 4.847 1.00 21.44 76 VAL B N 1
ATOM 354 C CA . VAL A 1 76 ? 11.251 -23.489 4.386 1.00 21.92 76 VAL B CA 1
ATOM 355 C C . VAL A 1 76 ? 12.334 -22.820 3.547 1.00 23.62 76 VAL B C 1
ATOM 356 O O . VAL A 1 76 ? 12.046 -21.897 2.777 1.00 27.23 76 VAL B O 1
ATOM 360 N N . VAL A 1 77 ? 13.583 -23.258 3.710 1.00 18.70 77 VAL B N 1
ATOM 361 C CA . VAL A 1 77 ? 14.664 -22.878 2.806 1.00 19.41 77 VAL B CA 1
ATOM 362 C C . VAL A 1 77 ? 15.015 -24.083 1.937 1.00 24.72 77 VAL B C 1
ATOM 363 O O . VAL A 1 77 ? 15.328 -25.168 2.449 1.00 25.31 77 VAL B O 1
ATOM 367 N N . ALA A 1 78 ? 14.980 -23.887 0.625 1.00 17.25 78 ALA B N 1
ATOM 368 C CA . ALA A 1 78 ? 15.404 -24.899 -0.327 1.00 17.31 78 ALA B CA 1
ATOM 369 C C . ALA A 1 78 ? 16.858 -24.636 -0.659 1.00 19.58 78 ALA B C 1
ATOM 370 O O . ALA A 1 78 ? 17.234 -23.490 -0.928 1.00 17.10 78 ALA B O 1
ATOM 372 N N . ALA A 1 79 ? 17.672 -25.682 -0.603 1.00 17.61 79 ALA B N 1
ATOM 373 C CA . ALA A 1 79 ? 19.101 -25.593 -0.895 1.00 18.14 79 ALA B CA 1
ATOM 374 C C . ALA A 1 79 ? 19.368 -26.456 -2.123 1.00 17.66 79 ALA B C 1
ATOM 375 O O . ALA A 1 79 ? 19.675 -27.638 -1.993 1.00 19.59 79 ALA B O 1
ATOM 377 N N . VAL A 1 80 ? 19.270 -25.866 -3.307 1.00 26.49 80 VAL B N 1
ATOM 378 C CA . VAL A 1 80 ? 19.565 -26.588 -4.541 1.00 24.31 80 VAL B CA 1
ATOM 379 C C . VAL A 1 80 ? 21.075 -26.692 -4.672 1.00 22.39 80 VAL B C 1
ATOM 380 O O . VAL A 1 80 ? 21.782 -25.692 -4.512 1.00 17.36 80 VAL B O 1
ATOM 384 N N . GLN A 1 81 ? 21.563 -27.902 -4.938 1.00 17.72 81 GLN B N 1
ATOM 385 C CA . GLN A 1 81 ? 22.991 -28.202 -5.068 1.00 18.66 81 GLN B CA 1
ATOM 386 C C . GLN A 1 81 ? 23.231 -28.821 -6.441 1.00 17.85 81 GLN B C 1
ATOM 387 O O . GLN A 1 81 ? 23.264 -30.046 -6.588 1.00 18.35 81 GLN B O 1
ATOM 393 N N . SER A 1 82 ? 23.385 -27.955 -7.453 1.00 17.76 82 SER B N 1
ATOM 394 C CA . SER A 1 82 ? 23.418 -28.412 -8.843 1.00 19.51 82 SER B CA 1
ATOM 395 C C . SER A 1 82 ? 24.605 -29.333 -9.094 1.00 25.51 82 SER B C 1
ATOM 396 O O . SER A 1 82 ? 24.462 -30.379 -9.732 1.00 23.49 82 SER B O 1
ATOM 399 N N . ASP A 1 83 ? 25.799 -28.930 -8.652 1.00 22.25 83 ASP B N 1
ATOM 400 C CA . ASP A 1 83 ? 26.961 -29.776 -8.877 1.00 21.62 83 ASP B CA 1
ATOM 401 C C . ASP A 1 83 ? 26.839 -31.101 -8.129 1.00 26.49 83 ASP B C 1
ATOM 402 O O . ASP A 1 83 ? 27.397 -32.106 -8.563 1.00 27.89 83 ASP B O 1
ATOM 407 N N . ALA A 1 84 ? 26.081 -31.137 -7.031 1.00 29.96 84 ALA B N 1
ATOM 408 C CA . ALA A 1 84 ? 25.985 -32.321 -6.184 1.00 27.27 84 ALA B CA 1
ATOM 409 C C . ALA A 1 84 ? 24.699 -33.141 -6.393 1.00 25.31 84 ALA B C 1
ATOM 410 O O . ALA A 1 84 ? 24.402 -34.030 -5.580 1.00 19.32 84 ALA B O 1
ATOM 412 N N . ASP A 1 85 ? 23.934 -32.874 -7.453 1.00 18.73 85 ASP B N 1
ATOM 413 C CA . ASP A 1 85 ? 22.725 -33.669 -7.774 1.00 18.80 85 ASP B CA 1
ATOM 414 C C . ASP A 1 85 ? 21.769 -33.813 -6.592 1.00 19.49 85 ASP B C 1
ATOM 415 O O . ASP A 1 85 ? 21.102 -34.840 -6.442 1.00 22.84 85 ASP B O 1
ATOM 420 N N . THR A 1 86 ? 21.652 -32.769 -5.769 1.00 22.02 86 THR B N 1
ATOM 421 C CA . THR A 1 86 ? 20.829 -32.865 -4.570 1.00 18.87 86 THR B CA 1
ATOM 422 C C . THR A 1 86 ? 20.017 -31.598 -4.354 1.00 18.58 86 THR B C 1
ATOM 423 O O . THR A 1 86 ? 20.465 -30.491 -4.639 1.00 23.05 86 THR B O 1
ATOM 427 N N . VAL A 1 87 ? 18.838 -31.762 -3.772 1.00 18.56 87 VAL B N 1
ATOM 428 C CA . VAL A 1 87 ? 18.125 -30.624 -3.228 1.00 20.76 87 VAL B CA 1
ATOM 429 C C . VAL A 1 87 ? 17.727 -30.999 -1.813 1.00 24.28 87 VAL B C 1
ATOM 430 O O . VAL A 1 87 ? 17.042 -32.003 -1.598 1.00 30.57 87 VAL B O 1
ATOM 434 N N . GLN A 1 88 ? 18.144 -30.188 -0.856 1.00 22.65 88 GLN B N 1
ATOM 435 C CA . GLN A 1 88 ? 17.777 -30.377 0.533 1.00 18.84 88 GLN B CA 1
ATOM 436 C C . GLN A 1 88 ? 16.972 -29.182 1.001 1.00 22.93 88 GLN B C 1
ATOM 437 O O . GLN A 1 88 ? 17.029 -28.091 0.419 1.00 20.94 88 GLN B O 1
ATOM 443 N N . PHE A 1 89 ? 16.240 -29.406 2.077 1.00 21.13 89 PHE B N 1
ATOM 444 C CA . PHE A 1 89 ? 15.357 -28.414 2.652 1.00 23.79 89 PHE B CA 1
ATOM 445 C C . PHE A 1 89 ? 15.663 -28.264 4.131 1.00 26.93 89 PHE B C 1
ATOM 446 O O . PHE A 1 89 ? 16.101 -29.208 4.803 1.00 23.49 89 PHE B O 1
ATOM 454 N N . ILE A 1 90 ? 15.460 -27.049 4.615 1.00 22.46 90 ILE B N 1
ATOM 455 C CA . ILE A 1 90 ? 15.641 -26.718 6.015 1.00 29.81 90 ILE B CA 1
ATOM 456 C C . ILE A 1 90 ? 14.386 -25.991 6.466 1.00 27.25 90 ILE B C 1
ATOM 457 O O . ILE A 1 90 ? 13.953 -25.044 5.801 1.00 27.95 90 ILE B O 1
ATOM 462 N N . ARG A 1 91 ? 13.811 -26.424 7.588 1.00 24.07 91 ARG B N 1
ATOM 463 C CA . ARG A 1 91 ? 12.663 -25.724 8.160 1.00 31.99 91 ARG B CA 1
ATOM 464 C C . ARG A 1 91 ? 13.141 -24.432 8.791 1.00 24.30 91 ARG B C 1
ATOM 465 O O . ARG A 1 91 ? 14.144 -24.412 9.500 1.00 28.66 91 ARG B O 1
ATOM 473 N N . SER A 1 92 ? 12.383 -23.364 8.570 1.00 24.93 92 SER B N 1
ATOM 474 C CA . SER A 1 92 ? 12.914 -22.014 8.742 1.00 24.57 92 SER B CA 1
ATOM 475 C C . SER A 1 92 ? 13.494 -21.783 10.151 1.00 42.33 92 SER B C 1
ATOM 476 O O . SER A 1 92 ? 14.596 -21.243 10.281 1.00 64.52 92 SER B O 1
ATOM 479 N N . GLY A 1 93 ? 12.796 -22.154 11.221 1.00 33.77 93 GLY B N 1
ATOM 480 C CA . GLY A 1 93 ? 11.393 -22.432 11.288 1.00 34.62 93 GLY B CA 1
ATOM 481 C C . GLY A 1 93 ? 10.723 -21.229 11.932 1.00 41.68 93 GLY B C 1
ATOM 482 O O . GLY A 1 93 ? 10.570 -21.123 13.151 1.00 39.43 93 GLY B O 1
ATOM 483 N N . ILE A 1 94 ? 10.394 -20.279 11.070 1.00 38.74 94 ILE B N 1
ATOM 484 C CA . ILE A 1 94 ? 9.494 -19.177 11.362 1.00 39.07 94 ILE B CA 1
ATOM 485 C C . ILE A 1 94 ? 8.257 -19.385 10.497 1.00 52.87 94 ILE B C 1
ATOM 486 O O . ILE A 1 94 ? 8.363 -19.459 9.264 1.00 59.54 94 ILE B O 1
ATOM 491 N N . SER A 1 95 ? 7.086 -19.457 11.122 1.00 51.00 95 SER B N 1
ATOM 492 C CA . SER A 1 95 ? 5.845 -19.596 10.373 1.00 55.42 95 SER B CA 1
ATOM 493 C C . SER A 1 95 ? 4.878 -18.493 10.782 1.00 55.08 95 SER B C 1
ATOM 494 O O . SER A 1 95 ? 4.788 -18.125 11.958 1.00 53.41 95 SER B O 1
ATOM 497 N N . PHE A 1 96 ? 4.170 -17.963 9.795 1.00 56.21 96 PHE B N 1
ATOM 498 C CA . PHE A 1 96 ? 3.127 -16.973 10.008 1.00 61.05 96 PHE B CA 1
ATOM 499 C C . PHE A 1 96 ? 1.768 -17.629 9.811 1.00 73.82 96 PHE B C 1
ATOM 500 O O . PHE A 1 96 ? 1.484 -18.183 8.742 1.00 71.96 96 PHE B O 1
ATOM 508 N N . HIS A 1 97 ? 0.945 -17.582 10.856 1.00 84.95 97 HIS B N 1
ATOM 509 C CA . HIS A 1 97 ? -0.434 -18.056 10.797 1.00 94.11 97 HIS B CA 1
ATOM 510 C C . HIS A 1 97 ? -1.318 -16.821 10.647 1.00 98.48 97 HIS B C 1
ATOM 511 O O . HIS A 1 97 ? -1.831 -16.261 11.618 1.00 98.34 97 HIS B O 1
ATOM 518 N N . ASP A 1 98 ? -1.461 -16.368 9.398 1.00 100.46 98 ASP B N 1
ATOM 519 C CA . ASP A 1 98 ? -2.294 -15.215 9.071 1.00 98.95 98 ASP B CA 1
ATOM 520 C C . ASP A 1 98 ? -3.649 -15.418 9.734 1.00 97.20 98 ASP B C 1
ATOM 521 O O . ASP A 1 98 ? -4.635 -15.792 9.087 1.00 94.13 98 ASP B O 1
ATOM 526 N N . HIS A 1 99 ? -3.666 -15.176 11.045 1.00 98.41 99 HIS B N 1
ATOM 527 C CA . HIS A 1 99 ? -4.678 -15.652 11.991 1.00 97.35 99 HIS B CA 1
ATOM 528 C C . HIS A 1 99 ? -5.327 -16.970 11.569 1.00 94.08 99 HIS B C 1
ATOM 529 O O . HIS A 1 99 ? -5.055 -18.019 12.162 1.00 90.77 99 HIS B O 1
ATOM 536 N N . HIS A 1 102 ? -2.713 -7.795 10.159 1.00 107.12 102 HIS B N 1
ATOM 537 C CA . HIS A 1 102 ? -2.746 -8.794 11.220 1.00 105.67 102 HIS B CA 1
ATOM 538 C C . HIS A 1 102 ? -2.172 -10.116 10.715 1.00 102.21 102 HIS B C 1
ATOM 539 O O . HIS A 1 102 ? -2.265 -10.418 9.523 1.00 103.74 102 HIS B O 1
ATOM 546 N N . ARG A 1 103 ? -1.594 -10.900 11.631 1.00 94.69 103 ARG B N 1
ATOM 547 C CA . ARG A 1 103 ? -0.812 -12.083 11.277 1.00 85.31 103 ARG B CA 1
ATOM 548 C C . ARG A 1 103 ? -0.004 -12.545 12.485 1.00 82.43 103 ARG B C 1
ATOM 549 O O . ARG A 1 103 ? 0.711 -11.745 13.097 1.00 82.18 103 ARG B O 1
ATOM 557 N N . ASP A 1 104 ? -0.112 -13.824 12.843 1.00 79.80 104 ASP B N 1
ATOM 558 C CA . ASP A 1 104 ? 0.582 -14.364 14.007 1.00 77.93 104 ASP B CA 1
ATOM 559 C C . ASP A 1 104 ? 1.917 -14.969 13.584 1.00 70.84 104 ASP B C 1
ATOM 560 O O . ASP A 1 104 ? 2.015 -15.603 12.530 1.00 73.28 104 ASP B O 1
ATOM 565 N N . ILE A 1 105 ? 2.944 -14.781 14.411 1.00 64.30 105 ILE B N 1
ATOM 566 C CA . ILE A 1 105 ? 4.283 -15.304 14.139 1.00 59.55 105 ILE B CA 1
ATOM 567 C C . ILE A 1 105 ? 4.654 -16.339 15.185 1.00 49.26 105 ILE B C 1
ATOM 568 O O . ILE A 1 105 ? 4.645 -16.045 16.384 1.00 49.66 105 ILE B O 1
ATOM 573 N N . GLU A 1 106 ? 5.053 -17.517 14.731 1.00 46.39 106 GLU B N 1
ATOM 574 C CA . GLU A 1 106 ? 5.557 -18.555 15.612 1.00 51.98 106 GLU B CA 1
ATOM 575 C C . GLU A 1 106 ? 7.026 -18.801 15.311 1.00 50.60 106 GLU B C 1
ATOM 576 O O . GLU A 1 106 ? 7.430 -18.863 14.144 1.00 52.63 106 GLU B O 1
ATOM 582 N N . VAL A 1 107 ? 7.830 -18.915 16.365 1.00 40.93 107 VAL B N 1
ATOM 583 C CA . VAL A 1 107 ? 9.275 -18.988 16.228 1.00 34.59 107 VAL B CA 1
ATOM 584 C C . VAL A 1 107 ? 9.801 -20.186 16.988 1.00 36.67 107 VAL B C 1
ATOM 585 O O . VAL A 1 107 ? 9.541 -20.336 18.186 1.00 52.02 107 VAL B O 1
ATOM 589 N N . GLY A 1 108 ? 10.569 -21.014 16.300 1.00 33.55 108 GLY B N 1
ATOM 590 C CA . GLY A 1 108 ? 11.334 -22.065 16.933 1.00 31.13 108 GLY B CA 1
ATOM 591 C C . GLY A 1 108 ? 12.653 -22.195 16.204 1.00 31.33 108 GLY B C 1
ATOM 592 O O . GLY A 1 108 ? 12.889 -21.505 15.215 1.00 33.78 108 GLY B O 1
ATOM 593 N N . ASP A 1 109 ? 13.494 -23.109 16.682 1.00 30.17 109 ASP B N 1
ATOM 594 C CA . ASP A 1 109 ? 14.768 -23.308 16.020 1.00 31.06 109 ASP B CA 1
ATOM 595 C C . ASP A 1 109 ? 14.565 -23.832 14.599 1.00 37.00 109 ASP B C 1
ATOM 596 O O . ASP A 1 109 ? 13.579 -24.514 14.312 1.00 40.37 109 ASP B O 1
ATOM 601 N N . PRO A 1 110 ? 15.464 -23.494 13.681 1.00 36.21 110 PRO B N 1
ATOM 602 C CA . PRO A 1 110 ? 15.440 -24.135 12.365 1.00 35.02 110 PRO B CA 1
ATOM 603 C C . PRO A 1 110 ? 15.861 -25.585 12.501 1.00 33.42 110 PRO B C 1
ATOM 604 O O . PRO A 1 110 ? 16.661 -25.938 13.367 1.00 33.91 110 PRO B O 1
ATOM 608 N N . ALA A 1 111 ? 15.419 -26.403 11.550 1.00 33.70 111 ALA B N 1
ATOM 609 C CA . ALA A 1 111 ? 15.714 -27.827 11.602 1.00 38.73 111 ALA B CA 1
ATOM 610 C C . ALA A 1 111 ? 15.764 -28.396 10.198 1.00 34.59 111 ALA B C 1
ATOM 611 O O . ALA A 1 111 ? 14.914 -28.076 9.360 1.00 35.04 111 ALA B O 1
ATOM 613 N N . ALA A 1 112 ? 16.753 -29.257 9.958 1.00 30.90 112 ALA B N 1
ATOM 614 C CA . ALA A 1 112 ? 16.849 -29.917 8.668 1.00 38.71 112 ALA B CA 1
ATOM 615 C C . ALA A 1 112 ? 15.620 -30.789 8.434 1.00 43.18 112 ALA B C 1
ATOM 616 O O . ALA A 1 112 ? 15.079 -31.389 9.368 1.00 39.75 112 ALA B O 1
ATOM 618 N N . ILE A 1 113 ? 15.171 -30.842 7.183 1.00 38.97 113 ILE B N 1
ATOM 619 C CA . ILE A 1 113 ? 14.251 -31.877 6.733 1.00 35.89 113 ILE B CA 1
ATOM 620 C C . ILE A 1 113 ? 15.091 -33.042 6.225 1.00 34.96 113 ILE B C 1
ATOM 621 O O . ILE A 1 113 ? 16.009 -32.847 5.420 1.00 36.26 113 ILE B O 1
ATOM 626 N N . ASP A 1 114 ? 14.827 -34.246 6.748 1.00 36.85 114 ASP B N 1
ATOM 627 C CA . ASP A 1 114 ? 15.706 -35.377 6.461 1.00 32.81 114 ASP B CA 1
ATOM 628 C C . ASP A 1 114 ? 15.483 -35.915 5.050 1.00 31.43 114 ASP B C 1
ATOM 629 O O . ASP A 1 114 ? 16.412 -36.467 4.441 1.00 25.07 114 ASP B O 1
ATOM 634 N N . ALA A 1 115 ? 14.266 -35.777 4.523 1.00 25.75 115 ALA B N 1
ATOM 635 C CA . ALA A 1 115 ? 13.985 -36.167 3.145 1.00 23.88 115 ALA B CA 1
ATOM 636 C C . ALA A 1 115 ? 14.560 -35.143 2.164 1.00 23.35 115 ALA B C 1
ATOM 637 O O . ALA A 1 115 ? 14.316 -33.938 2.278 1.00 28.75 115 ALA B O 1
ATOM 639 N N . SER A 1 116 ? 15.295 -35.625 1.176 1.00 24.74 116 SER B N 1
ATOM 640 C CA . SER A 1 116 ? 15.915 -34.760 0.195 1.00 23.04 116 SER B CA 1
ATOM 641 C C . SER A 1 116 ? 15.603 -35.313 -1.187 1.00 22.05 116 SER B C 1
ATOM 642 O O . SER A 1 116 ? 15.154 -36.450 -1.335 1.00 23.18 116 SER B O 1
ATOM 645 N N . LEU A 1 117 ? 15.867 -34.506 -2.205 1.00 23.22 117 LEU B N 1
ATOM 646 C CA . LEU A 1 117 ? 15.707 -34.913 -3.591 1.00 23.07 117 LEU B CA 1
ATOM 647 C C . LEU A 1 117 ? 17.079 -35.150 -4.198 1.00 23.98 117 LEU B C 1
ATOM 648 O O . LEU A 1 117 ? 18.034 -34.432 -3.887 1.00 25.57 117 LEU B O 1
ATOM 653 N N . THR A 1 118 ? 17.184 -36.150 -5.058 1.00 19.50 118 THR B N 1
ATOM 654 C CA . THR A 1 118 ? 18.418 -36.340 -5.784 1.00 24.41 118 THR B CA 1
ATOM 655 C C . THR A 1 118 ? 18.033 -36.647 -7.224 1.00 23.77 118 THR B C 1
ATOM 656 O O . THR A 1 118 ? 16.981 -37.229 -7.489 1.00 26.51 118 THR B O 1
ATOM 660 N N . GLY A 1 119 ? 18.867 -36.210 -8.148 1.00 25.08 119 GLY B N 1
ATOM 661 C CA . GLY A 1 119 ? 18.588 -36.362 -9.552 1.00 23.78 119 GLY B CA 1
ATOM 662 C C . GLY A 1 119 ? 19.661 -35.636 -10.324 1.00 25.72 119 GLY B C 1
ATOM 663 O O . GLY A 1 119 ? 20.482 -34.928 -9.739 1.00 18.79 119 GLY B O 1
ATOM 664 N N . PRO A 1 120 ? 19.656 -35.755 -11.653 1.00 25.98 120 PRO B N 1
ATOM 665 C CA . PRO A 1 120 ? 20.760 -35.187 -12.435 1.00 29.46 120 PRO B CA 1
ATOM 666 C C . PRO A 1 120 ? 20.697 -33.675 -12.625 1.00 27.85 120 PRO B C 1
ATOM 667 O O . PRO A 1 120 ? 19.928 -33.137 -13.430 1.00 22.06 120 PRO B O 1
ATOM 671 N N . ARG A 1 121 ? 21.556 -32.994 -11.876 1.00 26.26 121 ARG B N 1
ATOM 672 C CA . ARG A 1 121 ? 21.773 -31.559 -12.008 1.00 19.85 121 ARG B CA 1
ATOM 673 C C . ARG A 1 121 ? 20.472 -30.761 -11.862 1.00 19.06 121 ARG B C 1
ATOM 674 O O . ARG A 1 121 ? 20.065 -30.047 -12.781 1.00 17.24 121 ARG B O 1
ATOM 682 N N . PRO A 1 122 ? 19.824 -30.839 -10.706 1.00 20.38 122 PRO B N 1
ATOM 683 C CA . PRO A 1 122 ? 18.745 -29.887 -10.413 1.00 17.32 122 PRO B CA 1
ATOM 684 C C . PRO A 1 122 ? 19.299 -28.472 -10.435 1.00 27.16 122 PRO B C 1
ATOM 685 O O . PRO A 1 122 ? 20.436 -28.227 -10.017 1.00 26.45 122 PRO B O 1
ATOM 689 N N . PHE A 1 123 ? 18.509 -27.543 -10.977 1.00 16.73 123 PHE B N 1
ATOM 690 C CA . PHE A 1 123 ? 18.973 -26.167 -11.072 1.00 16.45 123 PHE B CA 1
ATOM 691 C C . PHE A 1 123 ? 17.844 -25.169 -10.798 1.00 18.52 123 PHE B C 1
ATOM 692 O O . PHE A 1 123 ? 17.586 -24.815 -9.635 1.00 18.73 123 PHE B O 1
ATOM 700 N N . HIS A 1 124 ? 17.145 -24.712 -11.834 1.00 16.00 124 HIS B N 1
ATOM 701 C CA . HIS A 1 124 ? 16.203 -23.620 -11.600 1.00 15.76 124 HIS B CA 1
ATOM 702 C C . HIS A 1 124 ? 14.984 -24.072 -10.812 1.00 22.15 124 HIS B C 1
ATOM 703 O O . HIS A 1 124 ? 14.410 -25.149 -11.041 1.00 16.02 124 HIS B O 1
ATOM 710 N N . LEU A 1 125 ? 14.619 -23.235 -9.851 1.00 15.74 125 LEU B N 1
ATOM 711 C CA . LEU A 1 125 ? 13.507 -23.464 -8.948 1.00 18.34 125 LEU B CA 1
ATOM 712 C C . LEU A 1 125 ? 12.492 -22.366 -9.202 1.00 19.41 125 LEU B C 1
ATOM 713 O O . LEU A 1 125 ? 12.864 -21.198 -9.335 1.00 15.67 125 LEU B O 1
ATOM 718 N N . VAL A 1 126 ? 11.229 -22.750 -9.324 1.00 16.91 126 VAL B N 1
ATOM 719 C CA . VAL A 1 126 ? 10.132 -21.809 -9.489 1.00 19.95 126 VAL B CA 1
ATOM 720 C C . VAL A 1 126 ? 9.096 -22.108 -8.415 1.00 15.45 126 VAL B C 1
ATOM 721 O O . VAL A 1 126 ? 8.746 -23.272 -8.191 1.00 18.66 126 VAL B O 1
ATOM 725 N N . GLU A 1 127 ? 8.598 -21.076 -7.758 1.00 15.30 127 GLU B N 1
ATOM 726 C CA . GLU A 1 127 ? 7.506 -21.255 -6.811 1.00 15.39 127 GLU B CA 1
ATOM 727 C C . GLU A 1 127 ? 6.318 -20.393 -7.211 1.00 19.19 127 GLU B C 1
ATOM 728 O O . GLU A 1 127 ? 6.467 -19.178 -7.399 1.00 16.45 127 GLU B O 1
ATOM 734 N N . HIS A 1 128 ? 5.142 -21.016 -7.333 1.00 17.36 128 HIS B N 1
ATOM 735 C CA . HIS A 1 128 ? 3.947 -20.262 -7.689 1.00 18.68 128 HIS B CA 1
ATOM 736 C C . HIS A 1 128 ? 2.723 -21.148 -7.479 1.00 19.46 128 HIS B C 1
ATOM 737 O O . HIS A 1 128 ? 2.792 -22.373 -7.662 1.00 22.29 128 HIS B O 1
ATOM 744 N N . ASP A 1 129 ? 1.605 -20.514 -7.098 1.00 16.98 129 ASP B N 1
ATOM 745 C CA . ASP A 1 129 ? 0.334 -21.225 -6.880 1.00 23.66 129 ASP B CA 1
ATOM 746 C C . ASP A 1 129 ? 0.509 -22.371 -5.886 1.00 27.26 129 ASP B C 1
ATOM 747 O O . ASP A 1 129 ? -0.029 -23.462 -6.070 1.00 24.48 129 ASP B O 1
ATOM 752 N N . GLY A 1 130 ? 1.319 -22.140 -4.851 1.00 26.16 130 GLY B N 1
ATOM 753 C CA . GLY A 1 130 ? 1.558 -23.158 -3.837 1.00 25.02 130 GLY B CA 1
ATOM 754 C C . GLY A 1 130 ? 2.440 -24.309 -4.268 1.00 25.51 130 GLY B C 1
ATOM 755 O O . GLY A 1 130 ? 2.558 -25.292 -3.530 1.00 24.09 130 GLY B O 1
ATOM 756 N N . LYS A 1 131 ? 3.093 -24.216 -5.423 1.00 20.65 131 LYS B N 1
ATOM 757 C CA . LYS A 1 131 ? 3.920 -25.302 -5.923 1.00 16.45 131 LYS B CA 1
ATOM 758 C C . LYS A 1 131 ? 5.371 -24.826 -6.022 1.00 20.08 131 LYS B C 1
ATOM 759 O O . LYS A 1 131 ? 5.629 -23.654 -6.311 1.00 21.00 131 LYS B O 1
ATOM 765 N N . VAL A 1 132 ? 6.301 -25.714 -5.685 1.00 20.31 132 VAL B N 1
ATOM 766 C CA . VAL A 1 132 ? 7.736 -25.512 -5.870 1.00 25.67 132 VAL B CA 1
ATOM 767 C C . VAL A 1 132 ? 8.196 -26.536 -6.893 1.00 28.29 132 VAL B C 1
ATOM 768 O O . VAL A 1 132 ? 8.032 -27.744 -6.676 1.00 23.91 132 VAL B O 1
ATOM 772 N N . VAL A 1 133 ? 8.817 -26.068 -7.977 1.00 20.69 133 VAL B N 1
ATOM 773 C CA . VAL A 1 133 ? 9.120 -26.921 -9.122 1.00 23.68 133 VAL B CA 1
ATOM 774 C C . VAL A 1 133 ? 10.606 -26.818 -9.455 1.00 21.60 133 VAL B C 1
ATOM 775 O O . VAL A 1 133 ? 11.130 -25.718 -9.651 1.00 16.14 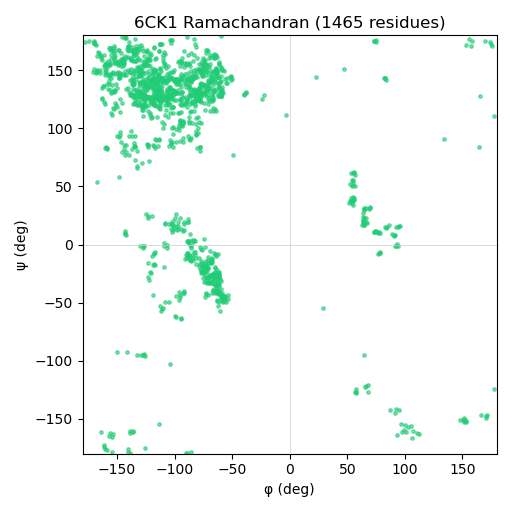133 VAL B O 1
ATOM 779 N N . LEU A 1 134 ? 11.270 -27.965 -9.557 1.00 23.32 134 LEU B N 1
ATOM 780 C CA . LEU A 1 134 ? 12.715 -28.045 -9.748 1.00 16.70 134 LEU B CA 1
ATOM 781 C C . LEU A 1 134 ? 13.016 -28.667 -11.100 1.00 16.76 134 LEU B C 1
ATOM 782 O O . LEU A 1 134 ? 12.542 -29.770 -11.395 1.00 19.74 134 LEU B O 1
ATOM 787 N N . ASN A 1 135 ? 13.813 -27.975 -11.900 1.00 16.56 135 ASN B N 1
ATOM 788 C CA . ASN A 1 135 ? 14.215 -28.464 -13.210 1.00 24.09 135 ASN B CA 1
ATOM 789 C C . ASN A 1 135 ? 15.504 -29.269 -13.122 1.00 23.48 135 ASN B C 1
ATOM 790 O O . ASN A 1 135 ? 16.545 -28.714 -12.757 1.00 16.77 135 ASN B O 1
ATOM 795 N N . TYR A 1 136 ? 15.474 -30.527 -13.571 1.00 17.14 136 TYR B N 1
ATOM 796 C CA . TYR A 1 136 ? 16.701 -31.332 -13.629 1.00 20.02 136 TYR B CA 1
ATOM 797 C C . TYR A 1 136 ? 17.336 -31.214 -15.011 1.00 22.58 136 TYR B C 1
ATOM 798 O O . TYR A 1 136 ? 16.935 -31.901 -15.961 1.00 17.43 136 TYR B O 1
ATOM 807 N N . ASP A 1 137 ? 18.396 -30.397 -15.089 1.00 19.59 137 ASP B N 1
ATOM 808 C CA . ASP A 1 137 ? 18.991 -30.034 -16.370 1.00 25.87 137 ASP B CA 1
ATOM 809 C C . ASP A 1 137 ? 19.482 -31.242 -17.148 1.00 23.95 137 ASP B C 1
ATOM 810 O O . ASP A 1 137 ? 19.553 -31.186 -18.376 1.00 28.63 137 ASP B O 1
ATOM 815 N N . GLN A 1 138 ? 19.923 -32.295 -16.464 1.00 22.13 138 GLN B N 1
ATOM 816 C CA . GLN A 1 138 ? 20.413 -33.492 -17.134 1.00 26.04 138 GLN B CA 1
ATOM 817 C C . GLN A 1 138 ? 19.456 -34.671 -16.994 1.00 31.14 138 GLN B C 1
ATOM 818 O O . GLN A 1 138 ? 19.851 -35.817 -17.221 1.00 33.41 138 GLN B O 1
ATOM 824 N N . GLY A 1 139 ? 18.207 -34.419 -16.647 1.00 26.44 139 GLY B N 1
ATOM 825 C CA . GLY A 1 139 ? 17.293 -35.518 -16.459 1.00 29.87 139 GLY B CA 1
ATOM 826 C C . GLY A 1 139 ? 16.133 -35.467 -17.417 1.00 32.68 139 GLY B C 1
ATOM 827 O O . GLY A 1 139 ? 15.415 -36.456 -17.582 1.00 38.84 139 GLY B O 1
ATOM 828 N N . GLY A 1 140 ? 15.911 -34.317 -18.040 1.00 28.91 140 GLY B N 1
ATOM 829 C CA . GLY A 1 140 ? 14.745 -34.228 -18.895 1.00 25.03 140 GLY B CA 1
ATOM 830 C C . GLY A 1 140 ? 13.426 -34.357 -18.159 1.00 23.36 140 GLY B C 1
ATOM 831 O O . GLY A 1 140 ? 12.451 -34.851 -18.730 1.00 23.39 140 GLY B O 1
ATOM 832 N N . TYR A 1 141 ? 13.372 -33.931 -16.902 1.00 20.30 141 TYR B N 1
ATOM 833 C CA . TYR A 1 141 ? 12.119 -33.821 -16.158 1.00 18.52 141 TYR B CA 1
ATOM 834 C C . TYR A 1 141 ? 12.284 -32.738 -15.105 1.00 23.62 141 TYR B C 1
ATOM 835 O O . TYR A 1 141 ? 13.393 -32.235 -14.855 1.00 19.73 141 TYR B O 1
ATOM 844 N N . ALA A 1 142 ? 11.152 -32.374 -14.506 1.00 19.16 142 ALA B N 1
ATOM 845 C CA . ALA A 1 142 ? 11.111 -31.490 -13.357 1.00 24.46 142 ALA B CA 1
ATOM 846 C C . ALA A 1 142 ? 10.370 -32.184 -12.226 1.00 24.22 142 ALA B C 1
ATOM 847 O O . ALA A 1 142 ? 9.663 -33.171 -12.433 1.00 21.14 142 ALA B O 1
ATOM 849 N N . GLU A 1 143 ? 10.620 -31.726 -11.006 1.00 21.01 143 GLU B N 1
ATOM 850 C CA . GLU A 1 143 ? 9.956 -32.273 -9.837 1.00 23.03 143 GLU B CA 1
ATOM 851 C C . GLU A 1 143 ? 9.079 -31.189 -9.225 1.00 17.49 143 GLU B C 1
ATOM 852 O O . GLU A 1 143 ? 9.492 -30.028 -9.117 1.00 28.06 143 GLU B O 1
ATOM 858 N N . ILE A 1 144 ? 7.837 -31.558 -8.925 1.00 17.62 144 ILE B N 1
ATOM 859 C CA . ILE A 1 144 ? 6.818 -30.665 -8.374 1.00 17.42 144 ILE B CA 1
ATOM 860 C C . ILE A 1 144 ? 6.598 -31.029 -6.912 1.00 20.19 144 ILE B C 1
ATOM 861 O O . ILE A 1 144 ? 6.325 -32.191 -6.591 1.00 20.79 144 ILE B O 1
ATOM 866 N N . LEU A 1 145 ? 6.752 -30.056 -6.023 1.00 22.74 145 LEU B N 1
ATOM 867 C CA . LEU A 1 145 ? 6.475 -30.246 -4.609 1.00 22.18 145 LEU B CA 1
ATOM 868 C C . LEU A 1 145 ? 5.375 -29.304 -4.185 1.00 28.02 145 LEU B C 1
ATOM 869 O O . LEU A 1 145 ? 5.316 -28.156 -4.649 1.00 27.33 145 LEU B O 1
ATOM 874 N N . ASP A 1 146 ? 4.508 -29.790 -3.301 1.00 19.45 146 ASP B N 1
ATOM 875 C CA . ASP A 1 146 ? 3.473 -28.940 -2.749 1.00 27.92 146 ASP B CA 1
ATOM 876 C C . ASP A 1 146 ? 4.071 -28.120 -1.613 1.00 27.38 146 ASP B C 1
ATOM 877 O O . ASP A 1 146 ? 4.656 -28.677 -0.678 1.00 31.60 146 ASP B O 1
ATOM 882 N N . GLY A 1 147 ? 3.923 -26.798 -1.697 1.00 24.75 147 GLY B N 1
ATOM 883 C CA . GLY A 1 147 ? 4.544 -25.920 -0.712 1.00 25.60 147 GLY B CA 1
ATOM 884 C C . GLY A 1 147 ? 4.081 -26.206 0.705 1.00 31.88 147 GLY B C 1
ATOM 885 O O . GLY A 1 147 ? 4.866 -26.144 1.658 1.00 32.87 147 GLY B O 1
ATOM 886 N N . HIS A 1 148 ? 2.784 -26.448 0.866 1.00 28.94 148 HIS B N 1
ATOM 887 C CA . HIS A 1 148 ? 2.213 -26.718 2.175 1.00 34.65 148 HIS B CA 1
ATOM 888 C C . HIS A 1 148 ? 2.809 -27.984 2.780 1.00 27.47 148 HIS B C 1
ATOM 889 O O . HIS A 1 148 ? 3.156 -28.006 3.963 1.00 30.70 148 HIS B O 1
ATOM 896 N N . ALA A 1 149 ? 2.982 -29.037 1.975 1.00 26.52 149 ALA B N 1
ATOM 897 C CA . ALA A 1 149 ? 3.590 -30.260 2.491 1.00 29.97 149 ALA B CA 1
ATOM 898 C C . ALA A 1 149 ? 5.015 -30.003 2.958 1.00 33.34 149 ALA B C 1
ATOM 899 O O . ALA A 1 149 ? 5.456 -30.554 3.976 1.00 27.52 149 ALA B O 1
ATOM 901 N N . LEU A 1 150 ? 5.762 -29.189 2.204 1.00 29.49 150 LEU B N 1
ATOM 902 C CA . LEU A 1 150 ? 7.107 -28.812 2.622 1.00 27.76 150 LEU B CA 1
ATOM 903 C C . LEU A 1 150 ? 7.085 -28.124 3.981 1.00 25.40 150 LEU B C 1
ATOM 904 O O . LEU A 1 150 ? 7.925 -28.397 4.845 1.00 28.04 150 LEU B O 1
ATOM 909 N N . ALA A 1 151 ? 6.148 -27.192 4.168 1.00 25.72 151 ALA B N 1
ATOM 910 C CA . ALA A 1 151 ? 6.072 -26.450 5.420 1.00 30.80 151 ALA B CA 1
ATOM 911 C C . ALA A 1 151 ? 5.751 -27.350 6.607 1.00 36.71 151 ALA B C 1
ATOM 912 O O . ALA A 1 151 ? 5.997 -26.960 7.751 1.00 41.20 151 ALA B O 1
ATOM 914 N N . GLU A 1 152 ? 5.101 -28.489 6.375 1.00 34.95 152 GLU B N 1
ATOM 915 C CA . GLU A 1 152 ? 4.879 -29.489 7.412 1.00 40.44 152 GLU B CA 1
ATOM 916 C C . GLU A 1 152 ? 5.898 -30.627 7.355 1.00 41.77 152 GLU B C 1
ATOM 917 O O . GLU A 1 152 ? 5.672 -31.672 7.968 1.00 40.95 152 GLU B O 1
ATOM 923 N N . GLY A 1 153 ? 6.976 -30.470 6.590 1.00 32.60 153 GLY B N 1
ATOM 924 C CA . GLY A 1 153 ? 8.109 -31.358 6.667 1.00 25.25 153 GLY B CA 1
ATOM 925 C C . GLY A 1 153 ? 8.164 -32.508 5.686 1.00 34.64 153 GLY B C 1
ATOM 926 O O . GLY A 1 153 ? 8.959 -33.427 5.897 1.00 41.16 153 GLY B O 1
ATOM 927 N N . LYS A 1 154 ? 7.377 -32.488 4.619 1.00 35.82 154 LYS B N 1
ATOM 928 C CA . LYS A 1 154 ? 7.348 -33.586 3.660 1.00 42.76 154 LYS B CA 1
ATOM 929 C C . LYS A 1 154 ? 7.851 -33.119 2.297 1.00 42.94 154 LYS B C 1
ATOM 930 O O . LYS A 1 154 ? 7.526 -32.019 1.839 1.00 47.31 154 LYS B O 1
ATOM 936 N N . ALA A 1 155 ? 8.647 -33.969 1.662 1.00 38.70 155 ALA B N 1
ATOM 937 C CA . ALA A 1 155 ? 9.270 -33.705 0.368 1.00 37.42 155 ALA B CA 1
ATOM 938 C C . ALA A 1 155 ? 8.968 -34.885 -0.544 1.00 42.18 155 ALA B C 1
ATOM 939 O O . ALA A 1 155 ? 9.847 -35.704 -0.845 1.00 47.92 155 ALA B O 1
ATOM 941 N N . GLU A 1 156 ? 7.701 -35.001 -0.948 1.00 42.42 156 GLU B N 1
ATOM 942 C CA . GLU A 1 156 ? 7.353 -36.067 -1.878 1.00 45.23 156 GLU B CA 1
ATOM 943 C C . GLU A 1 156 ? 7.011 -35.432 -3.223 1.00 33.76 156 GLU B C 1
ATOM 944 O O . GLU A 1 156 ? 5.953 -34.803 -3.361 1.00 36.14 156 GLU B O 1
ATOM 950 N N . PRO A 1 157 ? 7.888 -35.523 -4.209 1.00 30.94 157 PRO B N 1
ATOM 951 C CA . PRO A 1 157 ? 7.685 -34.823 -5.477 1.00 32.44 157 PRO B CA 1
ATOM 952 C C . PRO A 1 157 ? 6.861 -35.618 -6.482 1.00 32.51 157 PRO B C 1
ATOM 953 O O . PRO A 1 157 ? 6.808 -36.845 -6.460 1.00 30.50 157 PRO B O 1
ATOM 957 N N . GLY A 1 158 ? 6.234 -34.885 -7.404 1.00 30.45 158 GLY B N 1
ATOM 958 C CA . GLY A 1 158 ? 5.695 -35.471 -8.615 1.00 24.72 158 GLY B CA 1
ATOM 959 C C . GLY A 1 158 ? 6.599 -35.172 -9.797 1.00 31.10 158 GLY B C 1
ATOM 960 O O . GLY A 1 158 ? 7.246 -34.135 -9.841 1.00 41.61 158 GLY B O 1
ATOM 961 N N . ARG A 1 159 ? 6.643 -36.093 -10.761 1.00 28.47 159 ARG B N 1
ATOM 962 C CA . ARG A 1 159 ? 7.509 -35.955 -11.927 1.00 27.36 159 ARG B CA 1
ATOM 963 C C . ARG A 1 159 ? 6.736 -35.328 -13.082 1.00 30.48 159 ARG B C 1
ATOM 964 O O . ARG A 1 159 ? 5.694 -35.841 -13.482 1.00 37.56 159 ARG B O 1
ATOM 972 N N . PHE A 1 160 ? 7.254 -34.219 -13.612 1.00 25.98 160 PHE B N 1
ATOM 973 C CA . PHE A 1 160 ? 6.756 -33.603 -14.838 1.00 19.66 160 PHE B CA 1
ATOM 974 C C . PHE A 1 160 ? 7.689 -33.970 -15.983 1.00 20.85 160 PHE B C 1
ATOM 975 O O . PHE A 1 160 ? 8.885 -33.661 -15.898 1.00 22.51 160 PHE B O 1
ATOM 983 N N . PRO A 1 161 ? 7.238 -34.673 -17.024 1.00 25.53 161 PRO B N 1
ATOM 984 C CA . PRO A 1 161 ? 8.167 -35.121 -18.077 1.00 26.68 161 PRO B CA 1
ATOM 985 C C . PRO A 1 161 ? 8.432 -34.044 -19.124 1.00 21.47 161 PRO B C 1
ATOM 986 O O . PRO A 1 161 ? 7.567 -33.234 -19.438 1.00 18.81 161 PRO B O 1
ATOM 990 N N . GLN A 1 162 ? 9.651 -34.011 -19.641 1.00 20.79 162 GLN B N 1
ATOM 991 C CA . GLN A 1 162 ? 10.012 -33.092 -20.716 1.00 26.31 162 GLN B CA 1
ATOM 992 C C . GLN A 1 162 ? 10.515 -33.863 -21.931 1.00 27.94 162 GLN B C 1
ATOM 993 O O . GLN A 1 162 ? 10.999 -34.995 -21.814 1.00 28.55 162 GLN B O 1
ATOM 999 N N . ALA A 1 163 ? 10.364 -33.258 -23.109 1.00 20.87 163 ALA B N 1
ATOM 1000 C CA . ALA A 1 163 ? 10.809 -33.937 -24.324 1.00 21.21 163 ALA B CA 1
ATOM 1001 C C . ALA A 1 163 ? 12.316 -34.183 -24.332 1.00 26.43 163 ALA B C 1
ATOM 1002 O O . ALA A 1 163 ? 12.777 -35.171 -24.910 1.00 24.67 163 ALA B O 1
ATOM 1004 N N . ARG A 1 164 ? 13.100 -33.300 -23.724 1.00 29.27 164 ARG B N 1
ATOM 1005 C CA . ARG A 1 164 ? 14.549 -33.440 -23.788 1.00 29.32 164 ARG B CA 1
ATOM 1006 C C . ARG A 1 164 ? 15.205 -32.651 -22.662 1.00 27.77 164 ARG B C 1
ATOM 1007 O O . ARG A 1 164 ? 14.746 -31.560 -22.289 1.00 21.97 164 ARG B O 1
ATOM 1015 N N . ALA A 1 165 ? 16.311 -33.200 -22.164 1.00 24.50 165 ALA B N 1
ATOM 1016 C CA . ALA A 1 165 ? 17.033 -32.591 -21.060 1.00 22.45 165 ALA B CA 1
ATOM 1017 C C . ALA A 1 165 ? 17.644 -31.271 -21.479 1.00 21.34 165 ALA B C 1
ATOM 1018 O O . ALA A 1 165 ? 18.240 -31.159 -22.556 1.00 24.03 165 ALA B O 1
ATOM 1020 N N . HIS A 1 166 ? 17.529 -30.270 -20.607 1.00 22.41 166 HIS B N 1
ATOM 1021 C CA . HIS A 1 166 ? 18.108 -28.970 -20.924 1.00 16.64 166 HIS B CA 1
ATOM 1022 C C . HIS A 1 166 ? 18.111 -28.081 -19.680 1.00 22.63 166 HIS B C 1
ATOM 1023 O O . HIS A 1 166 ? 17.507 -28.398 -18.647 1.00 16.50 166 HIS B O 1
ATOM 1030 N N . HIS A 1 167 ? 18.771 -26.928 -19.815 1.00 23.54 167 HIS B N 1
ATOM 1031 C CA . HIS A 1 167 ? 18.829 -25.946 -18.730 1.00 16.00 167 HIS B CA 1
ATOM 1032 C C . HIS A 1 167 ? 17.589 -25.067 -18.835 1.00 18.80 167 HIS B C 1
ATOM 1033 O O . HIS A 1 167 ? 17.555 -24.077 -19.565 1.00 16.40 167 HIS B O 1
ATOM 1040 N N . GLY A 1 168 ? 16.534 -25.464 -18.134 1.00 16.54 168 GLY B N 1
ATOM 1041 C CA . GLY A 1 168 ? 15.269 -24.781 -18.294 1.00 17.59 168 GLY B CA 1
ATOM 1042 C C . GLY A 1 168 ? 14.566 -24.577 -16.975 1.00 21.74 168 GLY B C 1
ATOM 1043 O O . GLY A 1 168 ? 15.196 -24.603 -15.913 1.00 21.25 168 GLY B O 1
ATOM 1044 N N . PHE A 1 169 ? 13.259 -24.337 -17.040 1.00 17.47 169 PHE B N 1
ATOM 1045 C CA . PHE A 1 169 ? 12.439 -24.178 -15.848 1.00 19.19 169 PHE B CA 1
ATOM 1046 C C . PHE A 1 169 ? 11.011 -24.589 -16.189 1.00 17.70 169 PHE B C 1
ATOM 1047 O O . PHE A 1 169 ? 10.618 -24.598 -17.357 1.00 20.76 169 PHE B O 1
ATOM 1055 N N . VAL A 1 170 ? 10.217 -24.868 -15.150 1.00 22.52 170 VAL B N 1
ATOM 1056 C CA . VAL A 1 170 ? 8.804 -25.243 -15.284 1.00 18.98 170 VAL B CA 1
ATOM 1057 C C . VAL A 1 170 ? 8.002 -24.406 -14.290 1.00 21.72 170 VAL B C 1
ATOM 1058 O O . VAL A 1 170 ? 8.243 -24.475 -13.083 1.00 21.46 170 VAL B O 1
ATOM 1062 N N . ALA A 1 171 ? 7.063 -23.611 -14.794 1.00 17.40 171 ALA B N 1
ATOM 1063 C CA . ALA A 1 171 ? 6.326 -22.647 -13.983 1.00 21.31 171 ALA B CA 1
ATOM 1064 C C . ALA A 1 171 ? 4.826 -22.935 -13.957 1.00 19.28 171 ALA B C 1
ATOM 1065 O O . ALA A 1 171 ? 4.215 -23.074 -15.024 1.00 21.90 171 ALA B O 1
ATOM 1067 N N . PRO A 1 172 ? 4.186 -22.975 -12.788 1.00 20.39 172 PRO B N 1
ATOM 1068 C CA . PRO A 1 172 ? 2.722 -23.111 -12.763 1.00 17.12 172 PRO B CA 1
ATOM 1069 C C . PRO A 1 172 ? 2.035 -21.806 -13.143 1.00 21.80 172 PRO B C 1
ATOM 1070 O O . PRO A 1 172 ? 2.413 -20.724 -12.688 1.00 27.07 172 PRO B O 1
ATOM 1074 N N . LEU A 1 173 ? 0.990 -21.923 -13.954 1.00 21.91 173 LEU B N 1
ATOM 1075 C CA . LEU A 1 173 ? 0.243 -20.750 -14.394 1.00 23.10 173 LEU B CA 1
ATOM 1076 C C . LEU A 1 173 ? -1.123 -21.196 -14.871 1.00 19.39 173 LEU B C 1
ATOM 1077 O O . LEU A 1 173 ? -1.210 -21.966 -15.832 1.00 22.35 173 LEU B O 1
ATOM 1082 N N . GLY A 1 174 ? -2.174 -20.671 -14.242 1.00 25.37 174 GLY B N 1
ATOM 1083 C CA . GLY A 1 174 ? -3.531 -20.917 -14.726 1.00 24.10 174 GLY B CA 1
ATOM 1084 C C . GLY A 1 174 ? -3.889 -22.380 -14.870 1.00 23.31 174 GLY B C 1
ATOM 1085 O O . GLY A 1 174 ? -4.514 -22.769 -15.866 1.00 34.26 174 GLY B O 1
ATOM 1086 N N . GLY A 1 175 ? -3.483 -23.210 -13.909 1.00 20.50 175 GLY B N 1
ATOM 1087 C CA . GLY A 1 175 ? -3.759 -24.637 -13.968 1.00 23.28 175 GLY B CA 1
ATOM 1088 C C . GLY A 1 175 ? -2.865 -25.431 -14.908 1.00 27.86 175 GLY B C 1
ATOM 1089 O O . GLY A 1 175 ? -2.920 -26.669 -14.895 1.00 32.69 175 GLY B O 1
ATOM 1090 N N . ASN A 1 176 ? -2.027 -24.766 -15.697 1.00 28.82 176 ASN B N 1
ATOM 1091 C CA . ASN A 1 176 ? -1.087 -25.403 -16.606 1.00 24.64 176 ASN B CA 1
ATOM 1092 C C . ASN A 1 176 ? 0.324 -25.363 -16.034 1.00 23.46 176 ASN B C 1
ATOM 1093 O O . ASN A 1 176 ? 0.599 -24.710 -15.027 1.00 26.74 176 ASN B O 1
ATOM 1098 N N . TRP A 1 177 ? 1.232 -26.037 -16.730 1.00 24.12 177 TRP B N 1
ATOM 1099 C CA . TRP A 1 177 ? 2.656 -26.045 -16.410 1.00 24.15 177 TRP B CA 1
ATOM 1100 C C . TRP A 1 177 ? 3.434 -25.528 -17.608 1.00 23.81 177 TRP B C 1
ATOM 1101 O O . TRP A 1 177 ? 3.494 -26.189 -18.651 1.00 28.84 177 TRP B O 1
ATOM 1112 N N . LEU A 1 178 ? 4.019 -24.345 -17.465 1.00 24.62 178 LEU B N 1
ATOM 1113 C CA . LEU A 1 178 ? 4.758 -23.718 -18.550 1.00 18.02 178 LEU B CA 1
ATOM 1114 C C . LEU A 1 178 ? 6.219 -24.115 -18.427 1.00 29.17 178 LEU B C 1
ATOM 1115 O O . LEU A 1 178 ? 6.937 -23.630 -17.540 1.00 23.60 178 LEU B O 1
ATOM 1120 N N . SER A 1 179 ? 6.643 -25.015 -19.311 1.00 15.74 179 SER B N 1
ATOM 1121 C CA . SER A 1 179 ? 7.993 -25.538 -19.341 1.00 15.83 179 SER B CA 1
ATOM 1122 C C . SER A 1 179 ? 8.718 -24.946 -20.535 1.00 23.74 179 SER B C 1
ATOM 1123 O O . SER A 1 179 ? 8.137 -24.781 -21.615 1.00 25.09 179 SER B O 1
ATOM 1126 N N . THR A 1 180 ? 9.982 -24.614 -20.327 1.00 18.31 180 THR B N 1
ATOM 1127 C CA . THR A 1 180 ? 10.876 -24.360 -21.435 1.00 15.57 180 THR B CA 1
ATOM 1128 C C . THR A 1 180 ? 11.005 -25.630 -22.282 1.00 15.87 180 THR B C 1
ATOM 1129 O O . THR A 1 180 ? 10.812 -26.747 -21.796 1.00 16.12 180 THR B O 1
ATOM 1133 N N . VAL A 1 181 ? 11.345 -25.466 -23.558 1.00 23.38 181 VAL B N 1
ATOM 1134 C CA . VAL A 1 181 ? 11.420 -26.606 -24.468 1.00 21.48 181 VAL B CA 1
ATOM 1135 C C . VAL A 1 181 ? 12.713 -26.527 -25.278 1.00 21.07 181 VAL B C 1
ATOM 1136 O O . VAL A 1 181 ? 13.024 -25.481 -25.857 1.00 19.13 181 VAL B O 1
ATOM 1140 N N . ALA A 1 182 ? 13.465 -27.627 -25.314 1.00 16.44 182 ALA B N 1
ATOM 1141 C CA . ALA A 1 182 ? 14.732 -27.632 -26.026 1.00 18.70 182 ALA B CA 1
ATOM 1142 C C . ALA A 1 182 ? 14.527 -27.882 -27.519 1.00 26.22 182 ALA B C 1
ATOM 1143 O O . ALA A 1 182 ? 13.460 -28.315 -27.966 1.00 23.44 182 ALA B O 1
ATOM 1145 N N . SER A 1 183 ? 15.562 -27.567 -28.297 1.00 24.96 183 SER B N 1
ATOM 1146 C CA . SER A 1 183 ? 15.607 -27.939 -29.707 1.00 36.00 183 SER B CA 1
ATOM 1147 C C . SER A 1 183 ? 16.075 -29.384 -29.838 1.00 39.05 183 SER B C 1
ATOM 1148 O O . SER A 1 183 ? 16.450 -30.029 -28.856 1.00 35.82 183 SER B O 1
ATOM 1151 N N . ASP A 1 184 ? 16.017 -29.916 -31.061 1.00 47.59 184 ASP B N 1
ATOM 1152 C CA . ASP A 1 184 ? 16.637 -31.202 -31.366 1.00 49.95 184 ASP B CA 1
ATOM 1153 C C . ASP A 1 184 ? 17.999 -31.050 -32.021 1.00 55.78 184 ASP B C 1
ATOM 1154 O O . ASP A 1 184 ? 18.430 -31.941 -32.761 1.00 60.65 184 ASP B O 1
ATOM 1159 N N . GLU A 1 185 ? 18.683 -29.934 -31.768 1.00 54.61 185 GLU B N 1
ATOM 1160 C CA . GLU A 1 185 ? 20.029 -29.738 -32.287 1.00 61.90 185 GLU B CA 1
ATOM 1161 C C . GLU A 1 185 ? 20.891 -30.861 -31.746 1.00 71.24 185 GLU B C 1
ATOM 1162 O O . GLU A 1 185 ? 20.403 -31.719 -31.002 1.00 78.03 185 GLU B O 1
ATOM 1168 N N . LYS A 1 186 ? 22.166 -30.870 -32.106 1.00 68.67 186 LYS B N 1
ATOM 1169 C CA . LYS A 1 186 ? 23.099 -31.812 -31.514 1.00 66.83 186 LYS B CA 1
ATOM 1170 C C . LYS A 1 186 ? 24.377 -31.052 -31.186 1.00 64.55 186 LYS B C 1
ATOM 1171 O O .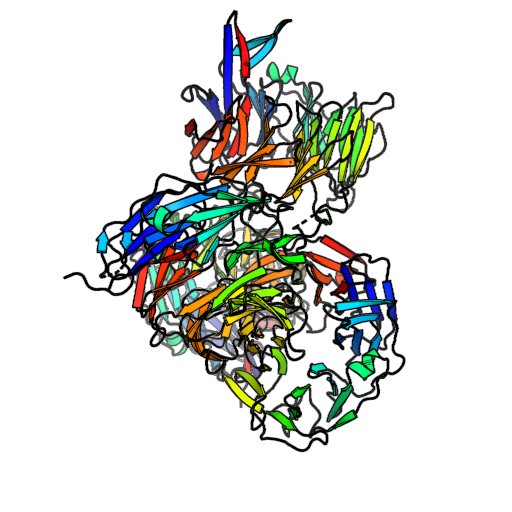 LYS A 1 186 ? 24.786 -30.184 -31.964 1.00 61.84 186 LYS B O 1
ATOM 1177 N N . VAL A 1 187 ? 24.992 -31.316 -30.028 1.00 66.43 187 VAL B N 1
ATOM 1178 C CA . VAL A 1 187 ? 24.569 -32.186 -28.920 1.00 69.74 187 VAL B CA 1
ATOM 1179 C C . VAL A 1 187 ? 25.837 -32.401 -28.088 1.00 69.13 187 VAL B C 1
ATOM 1180 O O . VAL A 1 187 ? 26.846 -31.709 -28.275 1.00 63.94 187 VAL B O 1
ATOM 1184 N N . SER A 1 192 ? 26.049 -27.264 -24.367 1.00 36.33 192 SER B N 1
ATOM 1185 C CA . SER A 1 192 ? 24.836 -26.540 -24.011 1.00 47.91 192 SER B CA 1
ATOM 1186 C C . SER A 1 192 ? 23.709 -26.748 -25.041 1.00 50.10 192 SER B C 1
ATOM 1187 O O . SER A 1 192 ? 23.891 -26.497 -26.243 1.00 52.27 192 SER B O 1
ATOM 1190 N N . VAL A 1 193 ? 22.548 -27.195 -24.562 1.00 38.94 193 VAL B N 1
ATOM 1191 C CA . VAL A 1 193 ? 21.439 -27.565 -25.441 1.00 34.65 193 VAL B CA 1
ATOM 1192 C C . VAL A 1 193 ? 20.655 -26.320 -25.847 1.00 31.57 193 VAL B C 1
ATOM 1193 O O . VAL A 1 193 ? 20.148 -25.596 -24.978 1.00 29.08 193 VAL B O 1
ATOM 1197 N N . PRO A 1 194 ? 20.547 -26.028 -27.149 1.00 33.70 194 PRO B N 1
ATOM 1198 C CA . PRO A 1 194 ? 19.740 -24.878 -27.602 1.00 23.93 194 PRO B CA 1
ATOM 1199 C C . PRO A 1 194 ? 18.263 -25.049 -27.272 1.00 21.94 194 PRO B C 1
ATOM 1200 O O . PRO A 1 194 ? 17.741 -26.161 -27.215 1.00 22.81 194 PRO B O 1
ATOM 1204 N N . ARG A 1 195 ? 17.605 -23.922 -26.994 1.00 19.08 195 ARG B N 1
ATOM 1205 C CA . ARG A 1 195 ? 16.236 -23.907 -26.505 1.00 16.12 195 ARG B CA 1
ATOM 1206 C C . ARG A 1 195 ? 15.329 -23.105 -27.426 1.00 17.23 195 ARG B C 1
ATOM 1207 O O . ARG A 1 195 ? 15.702 -22.021 -27.892 1.00 21.71 195 ARG B O 1
ATOM 1215 N N . LEU A 1 196 ? 14.119 -23.621 -27.648 1.00 21.16 196 LEU B N 1
ATOM 1216 C CA . LEU A 1 196 ? 13.171 -23.045 -28.596 1.00 20.49 196 LEU B CA 1
ATOM 1217 C C . LEU A 1 196 ? 12.228 -22.035 -27.957 1.00 23.08 196 LEU B C 1
ATOM 1218 O O . LEU A 1 196 ? 11.907 -21.007 -28.570 1.00 15.28 196 LEU B O 1
ATOM 1223 N N . GLY A 1 197 ? 11.724 -22.323 -26.760 1.00 20.76 197 GLY B N 1
ATOM 1224 C CA . GLY A 1 197 ? 10.803 -21.379 -26.147 1.00 17.01 197 GLY B CA 1
ATOM 1225 C C . GLY A 1 197 ? 10.058 -21.976 -24.971 1.00 20.47 197 GLY B C 1
ATOM 1226 O O . GLY A 1 197 ? 10.580 -22.836 -24.246 1.00 19.25 197 GLY B O 1
ATOM 1227 N N . LEU A 1 198 ? 8.818 -21.520 -24.808 1.00 15.17 198 LEU B N 1
ATOM 1228 C CA . LEU A 1 198 ? 7.995 -21.854 -23.661 1.00 15.32 198 LEU B CA 1
ATOM 1229 C C . LEU A 1 198 ? 6.695 -22.456 -24.162 1.00 21.98 198 LEU B C 1
ATOM 1230 O O . LEU A 1 198 ? 6.151 -22.013 -25.176 1.00 25.23 198 LEU B O 1
ATOM 1235 N N . GLN A 1 199 ? 6.186 -23.449 -23.441 1.00 17.42 199 GLN B N 1
ATOM 1236 C CA . GLN A 1 199 ? 4.969 -24.135 -23.849 1.00 20.39 199 GLN B CA 1
ATOM 1237 C C . GLN A 1 199 ? 4.197 -24.611 -22.621 1.00 25.73 199 GLN B C 1
ATOM 1238 O O . GLN A 1 199 ? 4.803 -25.035 -21.629 1.00 23.06 199 GLN B O 1
ATOM 1244 N N . ALA A 1 200 ? 2.860 -24.563 -22.718 1.00 18.45 200 ALA B N 1
ATOM 1245 C CA . ALA A 1 200 ? 1.943 -24.995 -21.668 1.00 20.67 200 ALA B CA 1
ATOM 1246 C C . ALA A 1 200 ? 1.649 -26.484 -21.784 1.00 22.22 200 ALA B C 1
ATOM 1247 O O . ALA A 1 200 ? 1.456 -27.011 -22.882 1.00 28.73 200 ALA B O 1
ATOM 1249 N N . PHE A 1 201 ? 1.663 -27.165 -20.643 1.00 22.04 201 PHE B N 1
ATOM 1250 C CA . PHE A 1 201 ? 1.399 -28.595 -20.563 1.00 16.95 201 PHE B CA 1
ATOM 1251 C C . PHE A 1 201 ? 0.471 -28.892 -19.390 1.00 29.77 201 PHE B C 1
ATOM 1252 O O . PHE A 1 201 ? 0.269 -28.059 -18.495 1.00 26.14 201 PHE B O 1
ATOM 1260 N N . ASP A 1 202 ? -0.083 -30.109 -19.377 1.00 26.17 202 ASP B N 1
ATOM 1261 C CA . ASP A 1 202 ? -0.686 -30.568 -18.137 1.00 25.60 202 ASP B CA 1
ATOM 1262 C C . ASP A 1 202 ? 0.382 -31.289 -17.315 1.00 26.02 202 ASP B C 1
ATOM 1263 O O . ASP A 1 202 ? 1.540 -31.424 -17.727 1.00 26.43 202 ASP B O 1
ATOM 1268 N N . ALA A 1 203 ? -0.031 -31.787 -16.149 1.00 31.28 203 ALA B N 1
ATOM 1269 C CA . ALA A 1 203 ? 0.903 -32.377 -15.203 1.00 29.25 203 ALA B CA 1
ATOM 1270 C C . ALA A 1 203 ? 1.596 -33.622 -15.763 1.00 31.97 203 ALA B C 1
ATOM 1271 O O . ALA A 1 203 ? 2.676 -33.982 -15.293 1.00 32.99 203 ALA B O 1
ATOM 1273 N N . GLU A 1 204 ? 0.984 -34.331 -16.710 1.00 30.63 204 GLU B N 1
ATOM 1274 C CA . GLU A 1 204 ? 1.653 -35.482 -17.306 1.00 29.52 204 GLU B CA 1
ATOM 1275 C C . GLU A 1 204 ? 2.498 -35.121 -18.523 1.00 30.45 204 GLU B C 1
ATOM 1276 O O . GLU A 1 204 ? 3.078 -36.018 -19.139 1.00 31.85 204 GLU B O 1
ATOM 1282 N N . GLY A 1 205 ? 2.592 -33.842 -18.885 1.00 32.79 205 GLY B N 1
ATOM 1283 C CA . GLY A 1 205 ? 3.361 -33.472 -20.062 1.00 31.52 205 GLY B CA 1
ATOM 1284 C C . GLY A 1 205 ? 2.607 -33.536 -21.369 1.00 32.96 205 GLY B C 1
ATOM 1285 O O . GLY A 1 205 ? 3.240 -33.563 -22.432 1.00 33.40 205 GLY B O 1
ATOM 1286 N N . ASN A 1 206 ? 1.272 -33.578 -21.326 1.00 32.72 206 ASN B N 1
ATOM 1287 C CA . ASN A 1 206 ? 0.486 -33.463 -22.544 1.00 33.19 206 ASN B CA 1
ATOM 1288 C C . ASN A 1 206 ? 0.380 -31.994 -22.923 1.00 27.23 206 ASN B C 1
ATOM 1289 O O . ASN A 1 206 ? -0.004 -31.169 -22.087 1.00 25.39 206 ASN B O 1
ATOM 1294 N N . PRO A 1 207 ? 0.687 -31.637 -24.163 1.00 25.83 207 PRO B N 1
ATOM 1295 C CA . PRO A 1 207 ? 0.676 -30.215 -24.540 1.00 22.05 207 PRO B CA 1
ATOM 1296 C C . PRO A 1 207 ? -0.718 -29.614 -24.389 1.00 25.45 207 PRO B C 1
ATOM 1297 O O . PRO A 1 207 ? -1.730 -30.239 -24.711 1.00 32.88 207 PRO B O 1
ATOM 1301 N N . ALA A 1 208 ? -0.775 -28.399 -23.864 1.00 25.84 208 ALA B N 1
ATOM 1302 C CA . ALA A 1 208 ? -2.043 -27.695 -23.746 1.00 24.36 208 ALA B CA 1
ATOM 1303 C C . ALA A 1 208 ? -2.186 -26.565 -24.754 1.00 27.92 208 ALA B C 1
ATOM 1304 O O . ALA A 1 208 ? -3.228 -25.919 -24.787 1.00 33.95 208 ALA B O 1
ATOM 1306 N N . GLY A 1 209 ? -1.166 -26.304 -25.554 1.00 24.15 209 GLY B N 1
ATOM 1307 C CA . GLY A 1 209 ? -1.215 -25.272 -26.582 1.00 25.33 209 GLY B CA 1
ATOM 1308 C C . GLY A 1 209 ? 0.110 -25.306 -27.314 1.00 27.14 209 GLY B C 1
ATOM 1309 O O . GLY A 1 209 ? 1.036 -26.024 -26.919 1.00 25.28 209 GLY B O 1
ATOM 1310 N N . ASN A 1 210 ? 0.208 -24.501 -28.372 1.00 22.45 210 ASN B N 1
ATOM 1311 C CA . ASN A 1 210 ? 1.447 -24.510 -29.145 1.00 23.59 210 ASN B CA 1
ATOM 1312 C C . ASN A 1 210 ? 2.585 -23.818 -28.406 1.00 22.88 210 ASN B C 1
ATOM 1313 O O . ASN A 1 210 ? 2.382 -22.972 -27.529 1.00 22.45 210 ASN B O 1
ATOM 1318 N N . LEU A 1 211 ? 3.804 -24.171 -28.816 1.00 22.04 211 LEU B N 1
ATOM 1319 C CA . LEU A 1 211 ? 5.008 -23.573 -28.258 1.00 22.18 211 LEU B CA 1
ATOM 1320 C C . LEU A 1 211 ? 5.135 -22.126 -28.709 1.00 24.97 211 LEU B C 1
ATOM 1321 O O . LEU A 1 211 ? 4.867 -21.798 -29.867 1.00 29.36 211 LEU B O 1
ATOM 1326 N N . ALA A 1 212 ? 5.466 -21.248 -27.763 1.00 19.99 212 ALA B N 1
ATOM 1327 C CA . ALA A 1 212 ? 5.712 -19.841 -28.034 1.00 20.70 212 ALA B CA 1
ATOM 1328 C C . ALA A 1 212 ? 7.209 -19.593 -28.227 1.00 27.57 212 ALA B C 1
ATOM 1329 O O . ALA A 1 212 ? 8.025 -19.912 -27.347 1.00 26.57 212 ALA B O 1
ATOM 1331 N N . THR A 1 213 ? 7.567 -19.013 -29.370 1.00 24.16 213 THR B N 1
ATOM 1332 C CA . THR A 1 213 ? 8.975 -18.762 -29.676 1.00 27.52 213 THR B CA 1
ATOM 1333 C C . THR A 1 213 ? 9.622 -17.864 -28.628 1.00 24.57 213 THR B C 1
ATOM 1334 O O . THR A 1 213 ? 9.120 -16.778 -28.324 1.00 22.24 213 THR B O 1
ATOM 1338 N N . CYS A 1 214 ? 10.750 -18.322 -28.085 1.00 27.97 214 CYS B N 1
ATOM 1339 C CA . CYS A 1 214 ? 11.559 -17.548 -27.148 1.00 17.65 214 CYS B CA 1
ATOM 1340 C C . CYS A 1 214 ? 12.945 -18.186 -27.155 1.00 25.33 214 CYS B C 1
ATOM 1341 O O . CYS A 1 214 ? 13.252 -19.049 -26.325 1.00 14.77 214 CYS B O 1
ATOM 1344 N N . THR A 1 215 ? 13.757 -17.805 -28.139 1.00 21.60 215 THR B N 1
ATOM 1345 C CA . THR A 1 215 ? 15.004 -18.504 -28.431 1.00 22.97 215 THR B CA 1
ATOM 1346 C C . THR A 1 215 ? 16.016 -18.362 -27.295 1.00 16.75 215 THR B C 1
ATOM 1347 O O . THR A 1 215 ? 16.260 -17.265 -26.797 1.00 22.43 215 THR B O 1
ATOM 1351 N N . GLY A 1 216 ? 16.625 -19.470 -26.899 1.00 17.97 216 GLY B N 1
ATOM 1352 C CA . GLY A 1 216 ? 17.533 -19.401 -25.764 1.00 16.82 216 GLY B CA 1
ATOM 1353 C C . GLY A 1 216 ? 16.836 -19.004 -24.475 1.00 23.09 216 GLY B C 1
ATOM 1354 O O . GLY A 1 216 ? 17.486 -18.442 -23.587 1.00 22.21 216 GLY B O 1
ATOM 1355 N N . ILE A 1 217 ? 15.513 -19.238 -24.369 1.00 14.73 217 ILE B N 1
ATOM 1356 C CA . ILE A 1 217 ? 14.720 -18.778 -23.228 1.00 14.60 217 ILE B CA 1
ATOM 1357 C C . ILE A 1 217 ? 15.512 -18.939 -21.931 1.00 22.47 217 ILE B C 1
ATOM 1358 O O . ILE A 1 217 ? 16.035 -20.019 -21.619 1.00 15.55 217 ILE B O 1
ATOM 1363 N N . HIS A 1 218 ? 15.587 -17.863 -21.158 1.00 14.45 218 HIS B N 1
ATOM 1364 C CA . HIS A 1 218 ? 16.362 -17.887 -19.933 1.00 24.90 218 HIS B CA 1
ATOM 1365 C C . HIS A 1 218 ? 15.866 -16.787 -19.011 1.00 21.20 218 HIS B C 1
ATOM 1366 O O . HIS A 1 218 ? 15.607 -15.665 -19.453 1.00 16.81 218 HIS B O 1
ATOM 1373 N N . GLY A 1 219 ? 15.752 -17.122 -17.727 1.00 20.16 219 GLY B N 1
ATOM 1374 C CA . GLY A 1 219 ? 15.255 -16.191 -16.738 1.00 24.76 219 GLY B CA 1
ATOM 1375 C C . GLY A 1 219 ? 13.743 -16.148 -16.675 1.00 24.06 219 GLY B C 1
ATOM 1376 O O . GLY A 1 219 ? 13.051 -16.225 -17.699 1.00 22.88 219 GLY B O 1
ATOM 1377 N N . GLU A 1 220 ? 13.209 -16.032 -15.465 1.00 15.52 220 GLU B N 1
ATOM 1378 C CA . GLU A 1 220 ? 11.763 -15.994 -15.328 1.00 16.08 220 GLU B CA 1
ATOM 1379 C C . GLU A 1 220 ? 11.424 -15.353 -14.003 1.00 16.05 220 GLU B C 1
ATOM 1380 O O . GLU A 1 220 ? 12.191 -15.441 -13.038 1.00 17.62 220 GLU B O 1
ATOM 1386 N N . ALA A 1 221 ? 10.251 -14.743 -13.965 1.00 18.22 221 ALA B N 1
ATOM 1387 C CA . ALA A 1 221 ? 9.706 -14.186 -12.743 1.00 17.54 221 ALA B CA 1
ATOM 1388 C C . ALA A 1 221 ? 8.219 -13.936 -12.955 1.00 20.09 221 ALA B C 1
ATOM 1389 O O . ALA A 1 221 ? 7.738 -13.863 -14.092 1.00 19.38 221 ALA B O 1
ATOM 1391 N N . PHE A 1 222 ? 7.498 -13.811 -11.836 1.00 13.90 222 PHE B N 1
ATOM 1392 C CA . PHE A 1 222 ? 6.095 -13.411 -11.814 1.00 13.82 222 PHE B CA 1
ATOM 1393 C C . PHE A 1 222 ? 5.956 -12.021 -11.198 1.00 19.81 222 PHE B C 1
ATOM 1394 O O . PHE A 1 222 ? 6.665 -11.684 -10.238 1.00 18.95 222 PHE B O 1
ATOM 1402 N N . SER A 1 223 ? 5.026 -11.226 -11.732 1.00 17.90 223 SER B N 1
ATOM 1403 C CA . SER A 1 223 ? 4.579 -10.013 -11.060 1.00 18.02 223 SER B CA 1
ATOM 1404 C C . SER A 1 223 ? 3.148 -9.713 -11.502 1.00 14.14 223 SER B C 1
ATOM 1405 O O . SER A 1 223 ? 2.845 -9.757 -12.695 1.00 13.35 223 SER B O 1
ATOM 1408 N N . GLY A 1 224 ? 2.274 -9.446 -10.546 1.00 13.41 224 GLY B N 1
ATOM 1409 C CA . GLY A 1 224 ? 0.888 -9.172 -10.905 1.00 18.64 224 GLY B CA 1
ATOM 1410 C C . GLY A 1 224 ? 0.291 -10.329 -11.672 1.00 17.04 224 GLY B C 1
ATOM 1411 O O . GLY A 1 224 ? 0.368 -11.488 -11.259 1.00 17.22 224 GLY B O 1
ATOM 1412 N N . ALA A 1 225 ? -0.273 -10.039 -12.836 1.00 19.74 225 ALA B N 1
ATOM 1413 C CA . ALA A 1 225 ? -0.941 -11.078 -13.618 1.00 16.59 225 ALA B CA 1
ATOM 1414 C C . ALA A 1 225 ? -0.001 -11.826 -14.544 1.00 20.80 225 ALA B C 1
ATOM 1415 O O . ALA A 1 225 ? -0.455 -12.685 -15.306 1.00 23.63 225 ALA B O 1
ATOM 1417 N N . TYR A 1 226 ? 1.286 -11.521 -14.501 1.00 18.46 226 TYR B N 1
ATOM 1418 C CA . TYR A 1 226 ? 2.197 -11.894 -15.566 1.00 13.52 226 TYR B CA 1
ATOM 1419 C C . TYR A 1 226 ? 3.288 -12.828 -15.085 1.00 26.80 226 TYR B C 1
ATOM 1420 O O . TYR A 1 226 ? 3.791 -12.705 -13.959 1.00 20.05 226 TYR B O 1
ATOM 1429 N N . LEU A 1 227 ? 3.607 -13.778 -15.952 1.00 26.93 227 LEU B N 1
ATOM 1430 C CA . LEU A 1 227 ? 4.896 -14.438 -15.987 1.00 18.62 227 LEU B CA 1
ATOM 1431 C C . LEU A 1 227 ? 5.703 -13.805 -17.116 1.00 15.63 227 LEU B C 1
ATOM 1432 O O . LEU A 1 227 ? 5.159 -13.499 -18.182 1.00 19.32 227 LEU B O 1
ATOM 1437 N N . ALA A 1 228 ? 6.993 -13.609 -16.879 1.00 16.95 228 ALA B N 1
ATOM 1438 C CA . ALA A 1 228 ? 7.914 -13.063 -17.859 1.00 15.78 228 ALA B CA 1
ATOM 1439 C C . ALA A 1 228 ? 9.147 -13.954 -17.939 1.00 15.18 228 ALA B C 1
ATOM 1440 O O . ALA A 1 228 ? 9.602 -14.511 -16.929 1.00 18.71 228 ALA B O 1
ATOM 1442 N N . ALA A 1 229 ? 9.702 -14.065 -19.148 1.00 14.77 229 ALA B N 1
ATOM 1443 C CA . ALA A 1 229 ? 10.890 -14.872 -19.411 1.00 13.92 229 ALA B CA 1
ATOM 1444 C C . ALA A 1 229 ? 11.743 -14.174 -20.454 1.00 14.80 229 ALA B C 1
ATOM 1445 O O . ALA A 1 229 ? 11.220 -13.490 -21.335 1.00 20.53 229 ALA B O 1
ATOM 1447 N N . GLY A 1 230 ? 13.064 -14.325 -20.343 1.00 13.91 230 GLY B N 1
ATOM 1448 C CA . GLY A 1 230 ? 13.984 -13.659 -21.271 1.00 13.88 230 GLY B CA 1
ATOM 1449 C C . GLY A 1 230 ? 14.234 -14.473 -22.537 1.00 15.77 230 GLY B C 1
ATOM 1450 O O . GLY A 1 230 ? 14.338 -15.699 -22.491 1.00 18.36 230 GLY B O 1
ATOM 1451 N N . CYS A 1 231 ? 14.323 -13.774 -23.674 1.00 13.95 231 CYS B N 1
ATOM 1452 C CA . CYS A 1 231 ? 14.519 -14.411 -24.974 1.00 16.05 231 CYS B CA 1
ATOM 1453 C C . CYS A 1 231 ? 15.578 -13.670 -25.784 1.00 19.78 231 CYS B C 1
ATOM 1454 O O . CYS A 1 231 ? 15.887 -12.511 -25.519 1.00 15.69 231 CYS B O 1
ATOM 1457 N N . LYS A 1 232 ? 16.071 -14.321 -26.843 1.00 21.41 232 LYS B N 1
ATOM 1458 C CA . LYS A 1 232 ? 16.915 -13.592 -27.786 1.00 27.07 232 LYS B CA 1
ATOM 1459 C C . LYS A 1 232 ? 16.133 -12.450 -28.424 1.00 18.15 232 LYS B C 1
ATOM 1460 O O . LYS A 1 232 ? 16.651 -11.336 -28.572 1.00 20.68 232 LYS B O 1
ATOM 1466 N N . GLU A 1 233 ? 14.843 -12.661 -28.682 1.00 19.43 233 GLU B N 1
ATOM 1467 C CA . GLU A 1 233 ? 14.072 -11.646 -29.392 1.00 25.67 233 GLU B CA 1
ATOM 1468 C C . GLU A 1 233 ? 13.529 -10.554 -28.469 1.00 28.12 233 GLU B C 1
ATOM 1469 O O . GLU A 1 233 ? 13.088 -9.503 -28.953 1.00 32.15 233 GLU B O 1
ATOM 1475 N N . GLY A 1 234 ? 13.561 -10.759 -27.169 1.00 25.80 234 GLY B N 1
ATOM 1476 C CA . GLY A 1 234 ? 12.906 -9.860 -26.236 1.00 21.90 234 GLY B CA 1
ATOM 1477 C C . GLY A 1 234 ? 12.483 -10.632 -24.996 1.00 16.78 234 GLY B C 1
ATOM 1478 O O . GLY A 1 234 ? 13.118 -11.623 -24.628 1.00 15.56 234 GLY B O 1
ATOM 1479 N N . VAL A 1 235 ? 11.402 -10.159 -24.372 1.00 14.92 235 VAL B N 1
ATOM 1480 C CA . VAL A 1 235 ? 10.885 -10.770 -23.155 1.00 20.10 235 VAL B CA 1
ATOM 1481 C C . VAL A 1 235 ? 9.478 -11.281 -23.425 1.00 24.51 235 VAL B C 1
ATOM 1482 O O . VAL A 1 235 ? 8.577 -10.510 -23.774 1.00 24.26 235 VAL B O 1
ATOM 1486 N N . LEU A 1 236 ? 9.291 -12.569 -23.218 1.00 17.40 236 LEU B N 1
ATOM 1487 C CA . LEU A 1 236 ? 8.012 -13.222 -23.390 1.00 20.72 236 LEU B CA 1
ATOM 1488 C C . LEU A 1 236 ? 7.208 -13.032 -22.114 1.00 22.68 236 LEU B C 1
ATOM 1489 O O . LEU A 1 236 ? 7.705 -13.305 -21.015 1.00 19.93 236 LEU B O 1
ATOM 1494 N N . THR A 1 237 ? 5.982 -12.552 -22.258 1.00 18.74 237 THR B N 1
ATOM 1495 C CA . THR A 1 237 ? 5.036 -12.446 -21.158 1.00 20.21 237 THR B CA 1
ATOM 1496 C C . THR A 1 237 ? 3.875 -13.392 -21.410 1.00 21.75 237 THR B C 1
ATOM 1497 O O . THR A 1 237 ? 3.496 -13.653 -22.557 1.00 25.16 237 THR B O 1
ATOM 1501 N N . VAL A 1 238 ? 3.335 -13.929 -20.327 1.00 19.68 238 VAL B N 1
ATOM 1502 C CA . VAL A 1 238 ? 2.215 -14.842 -20.413 1.00 23.49 238 VAL B CA 1
ATOM 1503 C C . VAL A 1 238 ? 1.279 -14.572 -19.238 1.00 26.99 238 VAL B C 1
ATOM 1504 O O . VAL A 1 238 ? 1.733 -14.353 -18.105 1.00 23.49 238 VAL B O 1
ATOM 1508 N N . LYS A 1 239 ? -0.022 -14.496 -19.541 1.00 23.47 239 LYS B N 1
ATOM 1509 C CA . LYS A 1 239 ? -1.108 -14.302 -18.585 1.00 25.06 239 LYS B CA 1
ATOM 1510 C C . LYS A 1 239 ? -2.024 -15.515 -18.595 1.00 29.13 239 LYS B C 1
ATOM 1511 O O . LYS A 1 239 ? -2.228 -16.145 -19.639 1.00 34.48 239 LYS B O 1
ATOM 1517 N N . ALA A 1 240 ? -2.576 -15.851 -17.432 1.00 22.16 240 ALA B N 1
ATOM 1518 C CA . ALA A 1 240 ? -3.611 -16.880 -17.411 1.00 30.15 240 ALA B CA 1
ATOM 1519 C C . ALA A 1 240 ? -4.868 -16.294 -18.055 1.00 39.26 240 ALA B C 1
ATOM 1520 O O . ALA A 1 240 ? -5.310 -15.204 -17.677 1.00 35.20 240 ALA B O 1
ATOM 1522 N N . GLY A 1 241 ? -5.341 -16.931 -19.127 1.00 45.55 241 GLY B N 1
ATOM 1523 C CA . GLY A 1 241 ? -6.499 -16.474 -19.860 1.00 47.72 241 GLY B CA 1
ATOM 1524 C C . GLY A 1 241 ? -7.686 -17.422 -19.740 1.00 47.51 241 GLY B C 1
ATOM 1525 O O . GLY A 1 241 ? -7.603 -18.522 -19.191 1.00 39.06 241 GLY B O 1
ATOM 1526 N N . ALA A 1 242 ? -8.820 -16.963 -20.274 1.00 51.28 242 ALA B N 1
ATOM 1527 C CA . ALA A 1 242 ? -10.025 -17.784 -20.219 1.00 49.54 242 ALA B CA 1
ATOM 1528 C C . ALA A 1 242 ? -9.884 -19.041 -21.074 1.00 51.69 242 ALA B C 1
ATOM 1529 O O . ALA A 1 242 ? -10.336 -20.122 -20.683 1.00 56.14 242 ALA B O 1
ATOM 1531 N N . ASN A 1 243 ? -9.262 -18.925 -22.241 1.00 51.96 243 ASN B N 1
ATOM 1532 C CA . ASN A 1 243 ? -9.040 -20.072 -23.109 1.00 57.80 243 ASN B CA 1
ATOM 1533 C C . ASN A 1 243 ? -7.629 -20.633 -23.007 1.00 59.82 243 ASN B C 1
ATOM 1534 O O . ASN A 1 243 ? -7.174 -21.299 -23.944 1.00 64.27 243 ASN B O 1
ATOM 1539 N N . GLY A 1 244 ? -6.936 -20.387 -21.897 1.00 54.15 244 GLY B N 1
ATOM 1540 C CA . GLY A 1 244 ? -5.580 -20.859 -21.687 1.00 50.51 244 GLY B CA 1
ATOM 1541 C C . GLY A 1 244 ? -4.554 -19.742 -21.644 1.00 42.27 244 GLY B C 1
ATOM 1542 O O . GLY A 1 244 ? -4.874 -18.555 -21.505 1.00 35.49 244 GLY B O 1
ATOM 1543 N N . SER A 1 245 ? -3.290 -20.133 -21.807 1.00 38.31 245 SER B N 1
ATOM 1544 C CA . SER A 1 245 ? -2.194 -19.182 -21.655 1.00 31.37 245 SER B CA 1
ATOM 1545 C C . SER A 1 245 ? -2.242 -18.139 -22.767 1.00 31.16 245 SER B C 1
ATOM 1546 O O . SER A 1 245 ? -2.347 -18.482 -23.946 1.00 37.76 245 SER B O 1
ATOM 1549 N N . GLU A 1 246 ? -2.115 -16.867 -22.399 1.00 23.34 246 GLU B N 1
ATOM 1550 C CA . GLU A 1 246 ? -2.090 -15.770 -23.358 1.00 26.92 246 GLU B CA 1
ATOM 1551 C C . GLU A 1 246 ? -0.671 -15.227 -23.429 1.00 23.01 246 GLU B C 1
ATOM 1552 O O . GLU A 1 246 ? -0.211 -14.566 -22.496 1.00 23.91 246 GLU B O 1
ATOM 1558 N N . TYR A 1 247 ? -0.019 -15.434 -24.566 1.00 22.34 247 TYR B N 1
ATOM 1559 C CA . TYR A 1 247 ? 1.363 -15.034 -24.774 1.00 20.41 247 TYR B CA 1
ATOM 1560 C C . TYR A 1 247 ? 1.466 -13.669 -25.446 1.00 26.61 247 TYR B C 1
ATOM 1561 O O . TYR A 1 247 ? 0.662 -13.319 -26.313 1.00 31.26 247 TYR B O 1
ATOM 1570 N N . LYS A 1 248 ? 2.471 -12.898 -25.049 1.00 29.69 248 LYS B N 1
ATOM 1571 C CA . LYS A 1 248 ? 2.800 -11.693 -25.797 1.00 28.78 248 LYS B CA 1
ATOM 1572 C C . LYS A 1 248 ? 4.292 -11.420 -25.652 1.00 33.59 248 LYS B C 1
ATOM 1573 O O . LYS A 1 248 ? 4.790 -11.202 -24.539 1.00 29.73 248 LYS B O 1
ATOM 1579 N N . LEU A 1 249 ? 5.000 -11.441 -26.779 1.00 23.71 249 LEU B N 1
ATOM 1580 C CA . LEU A 1 249 ? 6.406 -11.087 -26.791 1.00 30.15 249 LEU B CA 1
ATOM 1581 C C . LEU A 1 249 ? 6.532 -9.573 -26.816 1.00 32.63 249 LEU B C 1
ATOM 1582 O O . LEU A 1 249 ? 5.805 -8.900 -27.546 1.00 35.18 249 LEU B O 1
ATOM 1587 N N . LEU A 1 250 ? 7.397 -9.034 -25.955 1.00 23.53 250 LEU B N 1
ATOM 1588 C CA . LEU A 1 250 ? 7.832 -7.654 -26.072 1.00 21.14 250 LEU B CA 1
ATOM 1589 C C . LEU A 1 250 ? 9.221 -7.645 -26.710 1.00 21.28 250 LEU B C 1
ATOM 1590 O O . LEU A 1 250 ? 10.211 -7.954 -26.033 1.00 24.59 250 LEU B O 1
ATOM 1595 N N . PRO A 1 251 ? 9.340 -7.361 -28.004 1.00 27.62 251 PRO B N 1
ATOM 1596 C CA . PRO A 1 251 ? 10.663 -7.345 -28.636 1.00 29.42 251 PRO B CA 1
ATOM 1597 C C . PRO A 1 251 ? 11.498 -6.178 -28.119 1.00 23.14 251 PRO B C 1
ATOM 1598 O O . PRO A 1 251 ? 10.983 -5.115 -27.764 1.00 24.51 251 PRO B O 1
ATOM 1602 N N . TYR A 1 252 ? 12.798 -6.402 -28.030 1.00 22.40 252 TYR B N 1
ATOM 1603 C CA . TYR A 1 252 ? 13.681 -5.339 -27.575 1.00 20.20 252 TYR B CA 1
ATOM 1604 C C . TYR A 1 252 ? 13.567 -4.141 -28.518 1.00 20.85 252 TYR B C 1
ATOM 1605 O O . TYR A 1 252 ? 13.662 -4.315 -29.744 1.00 22.65 252 TYR B O 1
ATOM 1614 N N . PRO A 1 253 ? 13.355 -2.929 -28.005 1.00 24.20 253 PRO B N 1
ATOM 1615 C CA . PRO A 1 253 ? 13.329 -1.747 -28.886 1.00 23.58 253 PRO B CA 1
ATOM 1616 C C . PRO A 1 253 ? 14.687 -1.541 -29.536 1.00 29.37 253 PRO B C 1
ATOM 1617 O O . PRO A 1 253 ? 15.730 -1.836 -28.947 1.00 25.27 253 PRO B O 1
ATOM 1621 N N . ALA A 1 254 ? 14.672 -1.000 -30.757 1.00 25.07 254 ALA B N 1
ATOM 1622 C CA . ALA A 1 254 ? 15.924 -0.744 -31.464 1.00 25.91 254 ALA B CA 1
ATOM 1623 C C . ALA A 1 254 ? 16.786 0.306 -30.763 1.00 29.04 254 ALA B C 1
ATOM 1624 O O . ALA A 1 254 ? 18.004 0.325 -30.983 1.00 30.32 254 ALA B O 1
ATOM 1626 N N . ASP A 1 255 ? 16.184 1.193 -29.948 1.00 31.99 255 ASP B N 1
ATOM 1627 C CA . ASP A 1 255 ? 16.953 2.208 -29.209 1.00 42.56 255 ASP B CA 1
ATOM 1628 C C . ASP A 1 255 ? 17.837 1.604 -28.121 1.00 49.96 255 ASP B C 1
ATOM 1629 O O . ASP A 1 255 ? 18.737 2.284 -27.623 1.00 57.12 255 ASP B O 1
ATOM 1634 N N . LEU A 1 256 ? 17.594 0.354 -27.742 1.00 44.91 256 LEU B N 1
ATOM 1635 C CA . LEU A 1 256 ? 18.318 -0.365 -26.712 1.00 36.58 256 LEU B CA 1
ATOM 1636 C C . LEU A 1 256 ? 19.654 -0.840 -27.262 1.00 29.51 256 LEU B C 1
ATOM 1637 O O . LEU A 1 256 ? 19.773 -1.096 -28.458 1.00 28.51 256 LEU B O 1
ATOM 1642 N N . PRO A 1 257 ? 20.668 -0.974 -26.404 1.00 31.29 257 PRO B N 1
ATOM 1643 C CA . PRO A 1 257 ? 21.955 -1.533 -26.847 1.00 33.33 257 PRO B CA 1
ATOM 1644 C C . PRO A 1 257 ? 21.784 -2.851 -27.592 1.00 33.21 257 PRO B C 1
ATOM 1645 O O . PRO A 1 257 ? 20.910 -3.657 -27.273 1.00 33.28 257 PRO B O 1
ATOM 1649 N N . GLN A 1 258 ? 22.626 -3.070 -28.592 1.00 31.20 258 GLN B N 1
ATOM 1650 C CA . GLN A 1 258 ? 22.481 -4.212 -29.482 1.00 32.14 258 GLN B CA 1
ATOM 1651 C C . GLN A 1 258 ? 23.389 -5.365 -29.050 1.00 30.22 258 GLN B C 1
ATOM 1652 O O . GLN A 1 258 ? 24.392 -5.172 -28.357 1.00 34.57 258 GLN B O 1
ATOM 1658 N N . GLY A 1 259 ? 23.011 -6.575 -29.471 1.00 18.92 259 GLY B N 1
ATOM 1659 C CA . GLY A 1 259 ? 23.779 -7.780 -29.258 1.00 23.95 259 GLY B CA 1
ATOM 1660 C C . GLY A 1 259 ? 23.694 -8.362 -27.869 1.00 31.43 259 GLY B C 1
ATOM 1661 O O . GLY A 1 259 ? 24.421 -9.310 -27.561 1.00 36.93 259 GLY B O 1
ATOM 1662 N N . VAL A 1 260 ? 22.782 -7.872 -27.046 1.00 30.93 260 VAL B N 1
ATOM 1663 C CA . VAL A 1 260 ? 22.704 -8.249 -25.647 1.00 35.95 260 VAL B CA 1
ATOM 1664 C C . VAL A 1 260 ? 21.249 -8.571 -25.311 1.00 31.62 260 VAL B C 1
ATOM 1665 O O . VAL A 1 260 ? 20.336 -8.225 -26.058 1.00 30.86 260 VAL B O 1
ATOM 1669 N N . THR A 1 261 ? 21.031 -9.290 -24.201 1.00 24.77 261 THR B N 1
ATOM 1670 C CA . THR A 1 261 ? 19.686 -9.785 -23.891 1.00 25.91 261 THR B CA 1
ATOM 1671 C C . THR A 1 261 ? 19.378 -9.675 -22.402 1.00 24.64 261 THR B C 1
ATOM 1672 O O . THR A 1 261 ? 20.259 -9.463 -21.564 1.00 23.50 261 THR B O 1
ATOM 1676 N N . THR A 1 262 ? 18.098 -9.839 -22.095 1.00 13.75 262 THR B N 1
ATOM 1677 C CA . THR A 1 262 ? 17.614 -10.044 -20.737 1.00 13.74 262 THR B CA 1
ATOM 1678 C C . THR A 1 262 ? 17.611 -11.536 -20.445 1.00 15.21 262 THR B C 1
ATOM 1679 O O . THR A 1 262 ? 16.867 -12.287 -21.078 1.00 20.30 262 THR B O 1
ATOM 1683 N N . GLY A 1 263 ? 18.385 -11.964 -19.456 1.00 15.08 263 GLY B N 1
ATOM 1684 C CA . GLY A 1 263 ? 18.403 -13.371 -19.116 1.00 14.08 263 GLY B CA 1
ATOM 1685 C C . GLY A 1 263 ? 18.146 -13.647 -17.643 1.00 15.65 263 GLY B C 1
ATOM 1686 O O . GLY A 1 263 ? 18.140 -14.804 -17.228 1.00 15.61 263 GLY B O 1
ATOM 1687 N N . THR A 1 264 ? 17.960 -12.596 -16.843 1.00 14.47 264 THR B N 1
ATOM 1688 C CA . THR A 1 264 ? 17.680 -12.701 -15.413 1.00 18.19 264 THR B CA 1
ATOM 1689 C C . THR A 1 264 ? 16.580 -11.704 -15.073 1.00 16.50 264 THR B C 1
ATOM 1690 O O . THR A 1 264 ? 16.680 -10.529 -15.440 1.00 16.10 264 THR B O 1
ATOM 1694 N N . LEU A 1 265 ? 15.532 -12.172 -14.395 1.00 13.96 265 LEU B N 1
ATOM 1695 C CA . LEU A 1 265 ? 14.345 -11.359 -14.124 1.00 15.57 265 LEU B CA 1
ATOM 1696 C C . LEU A 1 265 ? 13.954 -11.441 -12.666 1.00 13.90 265 LEU B C 1
ATOM 1697 O O . LEU A 1 265 ? 13.956 -12.527 -12.085 1.00 16.99 265 LEU B O 1
ATOM 1702 N N . LEU A 1 266 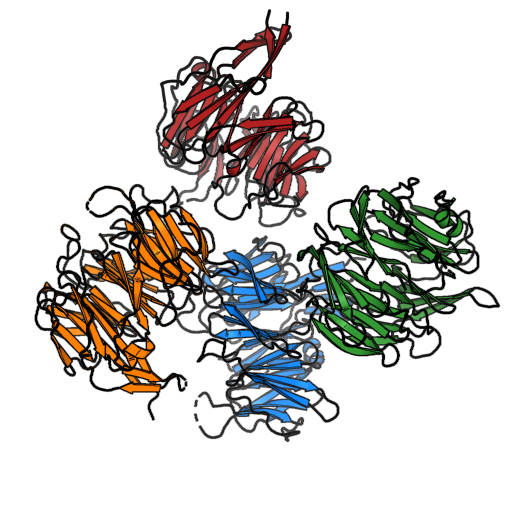? 13.560 -10.306 -12.106 1.00 13.83 266 LEU B N 1
ATOM 1703 C CA . LEU A 1 266 ? 12.912 -10.238 -10.806 1.00 13.88 266 LEU B CA 1
ATOM 1704 C C . LEU A 1 266 ? 11.545 -9.593 -10.986 1.00 18.36 266 LEU B C 1
ATOM 1705 O O . LEU A 1 266 ? 11.415 -8.646 -11.766 1.00 15.00 266 LEU B O 1
ATOM 1710 N N . GLY A 1 267 ? 10.534 -10.085 -10.264 1.00 15.84 267 GLY B N 1
ATOM 1711 C CA . GLY A 1 267 ? 9.198 -9.517 -10.328 1.00 18.11 267 GLY B CA 1
ATOM 1712 C C . GLY A 1 267 ? 8.737 -8.903 -9.012 1.00 22.80 267 GLY B C 1
ATOM 1713 O O . GLY A 1 267 ? 8.901 -9.525 -7.972 1.00 13.82 267 GLY B O 1
ATOM 1714 N N . SER A 1 268 ? 8.193 -7.690 -9.024 1.00 13.57 268 SER B N 1
ATOM 1715 C CA . SER A 1 268 ? 7.708 -7.099 -7.788 1.00 13.61 268 SER B CA 1
ATOM 1716 C C . SER A 1 268 ? 6.468 -7.832 -7.263 1.00 24.44 268 SER B C 1
ATOM 1717 O O . SER A 1 268 ? 5.616 -8.297 -8.035 1.00 15.76 268 SER B O 1
ATOM 1720 N N . THR A 1 269 ? 6.397 -7.974 -5.931 1.00 23.88 269 THR B N 1
ATOM 1721 C CA . THR A 1 269 ? 5.218 -8.499 -5.239 1.00 28.95 269 THR B CA 1
ATOM 1722 C C . THR A 1 269 ? 4.213 -7.429 -4.814 1.00 26.38 269 THR B C 1
ATOM 1723 O O . THR A 1 269 ? 3.103 -7.785 -4.415 1.00 24.74 269 THR B O 1
ATOM 1727 N N . GLY A 1 270 ? 4.572 -6.142 -4.859 1.00 26.90 270 GLY B N 1
ATOM 1728 C CA . GLY A 1 270 ? 3.673 -5.076 -4.415 1.00 21.52 270 GLY B CA 1
ATOM 1729 C C . GLY A 1 270 ? 3.112 -4.222 -5.544 1.00 27.76 270 GLY B C 1
ATOM 1730 O O . GLY A 1 270 ? 2.124 -3.510 -5.372 1.00 33.46 270 GLY B O 1
ATOM 1731 N N . ILE A 1 271 ? 3.769 -4.268 -6.699 1.00 19.36 271 ILE B N 1
ATOM 1732 C CA . ILE A 1 271 ? 3.329 -3.612 -7.915 1.00 13.24 271 ILE B CA 1
ATOM 1733 C C . ILE A 1 271 ? 3.644 -4.562 -9.066 1.00 19.92 271 ILE B C 1
ATOM 1734 O O . ILE A 1 271 ? 4.301 -5.594 -8.893 1.00 20.28 271 ILE B O 1
ATOM 1739 N N . GLN A 1 272 ? 3.100 -4.245 -10.234 1.00 16.56 272 GLN B N 1
ATOM 1740 C CA . GLN A 1 272 ? 3.212 -5.101 -11.414 1.00 17.71 272 GLN B CA 1
ATOM 1741 C C . GLN A 1 272 ? 4.326 -4.578 -12.315 1.00 19.13 272 GLN B C 1
ATOM 1742 O O . GLN A 1 272 ? 4.089 -3.801 -13.241 1.00 18.69 272 GLN B O 1
ATOM 1748 N N . VAL A 1 273 ? 5.552 -5.040 -12.067 1.00 19.48 273 VAL B N 1
ATOM 1749 C CA . VAL A 1 273 ? 6.729 -4.557 -12.784 1.00 14.16 273 VAL B CA 1
ATOM 1750 C C . VAL A 1 273 ? 7.821 -5.610 -12.633 1.00 21.05 273 VAL B C 1
ATOM 1751 O O . VAL A 1 273 ? 7.864 -6.342 -11.643 1.00 13.29 273 VAL B O 1
ATOM 1755 N N . PHE A 1 274 ? 8.682 -5.704 -13.633 1.00 13.20 274 PHE B N 1
ATOM 1756 C CA . PHE A 1 274 ? 9.834 -6.583 -13.616 1.00 15.49 274 PHE B CA 1
ATOM 1757 C C . PHE A 1 274 ? 11.095 -5.747 -13.728 1.00 17.45 274 PHE B C 1
ATOM 1758 O O . PHE A 1 274 ? 11.095 -4.663 -14.329 1.00 15.68 274 PHE B O 1
ATOM 1766 N N . LEU A 1 275 ? 12.158 -6.256 -13.112 1.00 13.44 275 LEU B N 1
ATOM 1767 C CA . LEU A 1 275 ? 13.507 -5.727 -13.252 1.00 13.51 275 LEU B CA 1
ATOM 1768 C C . LEU A 1 275 ? 14.336 -6.825 -13.887 1.00 13.57 275 LEU B C 1
ATOM 1769 O O . LEU A 1 275 ? 14.402 -7.935 -13.352 1.00 14.33 275 LEU B O 1
ATOM 1774 N N . GLY A 1 276 ? 14.917 -6.546 -15.042 1.00 16.12 276 GLY B N 1
ATOM 1775 C CA . GLY A 1 276 ? 15.742 -7.552 -15.681 1.00 13.61 276 GLY B CA 1
ATOM 1776 C C . GLY A 1 276 ? 17.119 -6.977 -15.882 1.00 13.69 276 GLY B C 1
ATOM 1777 O O . GLY A 1 276 ? 17.293 -5.749 -15.857 1.00 13.67 276 GLY B O 1
ATOM 1778 N N . ASN A 1 277 ? 18.112 -7.840 -16.032 1.00 13.80 277 ASN B N 1
ATOM 1779 C CA . ASN A 1 277 ? 19.339 -7.328 -16.606 1.00 16.02 277 ASN B CA 1
ATOM 1780 C C . ASN A 1 277 ? 19.102 -7.031 -18.098 1.00 18.41 277 ASN B C 1
ATOM 1781 O O . ASN A 1 277 ? 18.106 -7.434 -18.703 1.00 16.17 277 ASN B O 1
ATOM 1786 N N . TYR A 1 278 ? 20.021 -6.304 -18.685 1.00 17.07 278 TYR B N 1
ATOM 1787 C CA . TYR A 1 278 ? 20.037 -6.187 -20.130 1.00 19.45 278 TYR B CA 1
ATOM 1788 C C . TYR A 1 278 ? 21.511 -6.051 -20.499 1.00 13.89 278 TYR B C 1
ATOM 1789 O O . TYR A 1 278 ? 22.084 -4.974 -20.354 1.00 18.04 278 TYR B O 1
ATOM 1798 N N . GLY A 1 279 ? 22.132 -7.162 -20.881 1.00 13.96 279 GLY B N 1
ATOM 1799 C CA . GLY A 1 279 ? 23.569 -7.206 -20.989 1.00 14.10 279 GLY B CA 1
ATOM 1800 C C . GLY A 1 279 ? 24.224 -7.234 -19.608 1.00 19.75 279 GLY B C 1
ATOM 1801 O O . GLY A 1 279 ? 23.551 -7.127 -18.584 1.00 26.37 279 GLY B O 1
ATOM 1802 N N . PRO A 1 280 ? 25.553 -7.375 -19.546 1.00 21.09 280 PRO B N 1
ATOM 1803 C CA . PRO A 1 280 ? 26.205 -7.478 -18.231 1.00 15.88 280 PRO B CA 1
ATOM 1804 C C . PRO A 1 280 ? 26.231 -6.180 -17.454 1.00 18.69 280 PRO B C 1
ATOM 1805 O O . PRO A 1 280 ? 26.433 -6.217 -16.230 1.00 16.17 280 PRO B O 1
ATOM 1809 N N . ASP A 1 281 ? 26.040 -5.043 -18.117 1.00 17.13 281 ASP B N 1
ATOM 1810 C CA . ASP A 1 281 ? 26.183 -3.745 -17.481 1.00 16.25 281 ASP B CA 1
ATOM 1811 C C . ASP A 1 281 ? 24.921 -2.890 -17.594 1.00 16.57 281 ASP B C 1
ATOM 1812 O O . ASP A 1 281 ? 24.984 -1.665 -17.451 1.00 19.13 281 ASP B O 1
ATOM 1817 N N . GLY A 1 282 ? 23.758 -3.493 -17.795 1.00 17.05 282 GLY B N 1
ATOM 1818 C CA . GLY A 1 282 ? 22.544 -2.711 -17.878 1.00 18.26 282 GLY B CA 1
ATOM 1819 C C . GLY A 1 282 ? 21.390 -3.374 -17.154 1.00 17.09 282 GLY B C 1
ATOM 1820 O O . GLY A 1 282 ? 21.375 -4.581 -16.922 1.00 14.00 282 GLY B O 1
ATOM 1821 N N . LEU A 1 283 ? 20.398 -2.555 -16.843 1.00 13.91 283 LEU B N 1
ATOM 1822 C CA . LEU A 1 283 ? 19.132 -2.999 -16.291 1.00 13.80 283 LEU B CA 1
ATOM 1823 C C . LEU A 1 283 ? 18.003 -2.531 -17.192 1.00 16.70 283 LEU B C 1
ATOM 1824 O O . LEU A 1 283 ? 18.134 -1.521 -17.886 1.00 19.88 283 LEU B O 1
ATOM 1829 N N . VAL A 1 284 ? 16.876 -3.241 -17.170 1.00 14.05 284 VAL B N 1
ATOM 1830 C CA . VAL A 1 284 ? 15.651 -2.717 -17.752 1.00 13.41 284 VAL B CA 1
ATOM 1831 C C . VAL A 1 284 ? 14.527 -2.857 -16.748 1.00 16.17 284 VAL B C 1
ATOM 1832 O O . VAL A 1 284 ? 14.300 -3.947 -16.215 1.00 13.80 284 VAL B O 1
ATOM 1836 N N . VAL A 1 285 ? 13.811 -1.760 -16.516 1.00 15.85 285 VAL B N 1
ATOM 1837 C CA . VAL A 1 285 ? 12.527 -1.813 -15.834 1.00 15.08 285 VAL B CA 1
ATOM 1838 C C . VAL A 1 285 ? 11.476 -2.132 -16.886 1.00 22.04 285 VAL B C 1
ATOM 1839 O O . VAL A 1 285 ? 11.387 -1.441 -17.905 1.00 20.91 285 VAL B O 1
ATOM 1843 N N . ILE A 1 286 ? 10.727 -3.209 -16.679 1.00 20.10 286 ILE B N 1
ATOM 1844 C CA . ILE A 1 286 ? 9.840 -3.760 -17.704 1.00 16.03 286 ILE B CA 1
ATOM 1845 C C . ILE A 1 286 ? 8.390 -3.616 -17.261 1.00 22.18 286 ILE B C 1
ATOM 1846 O O . ILE A 1 286 ? 7.981 -4.153 -16.217 1.00 17.93 286 ILE B O 1
ATOM 1851 N N . ASP A 1 287 ? 7.616 -2.875 -18.056 1.00 22.48 287 ASP B N 1
ATOM 1852 C CA . ASP A 1 287 ? 6.180 -2.766 -17.858 1.00 20.26 287 ASP B CA 1
ATOM 1853 C C . ASP A 1 287 ? 5.503 -3.744 -18.793 1.00 18.00 287 ASP B C 1
ATOM 1854 O O . ASP A 1 287 ? 5.532 -3.539 -20.019 1.00 17.38 287 ASP B O 1
ATOM 1859 N N . PRO A 1 288 ? 4.857 -4.786 -18.276 1.00 12.95 288 PRO B N 1
ATOM 1860 C CA . PRO A 1 288 ? 4.237 -5.782 -19.153 1.00 19.47 288 PRO B CA 1
ATOM 1861 C C . PRO A 1 288 ? 2.990 -5.274 -19.877 1.00 28.43 288 PRO B C 1
ATOM 1862 O O . PRO A 1 288 ? 2.524 -5.941 -20.802 1.00 23.35 288 PRO B O 1
ATOM 1866 N N . VAL A 1 289 ? 2.417 -4.146 -19.485 1.00 27.82 289 VAL B N 1
ATOM 1867 C CA . VAL A 1 289 ? 1.148 -3.734 -20.078 1.00 26.06 289 VAL B CA 1
ATOM 1868 C C . VAL A 1 289 ? 1.375 -2.698 -21.181 1.00 32.26 289 VAL B C 1
ATOM 1869 O O . VAL A 1 289 ? 1.071 -2.956 -22.348 1.00 34.15 289 VAL B O 1
ATOM 1873 N N . ASP A 1 290 ? 1.936 -1.536 -20.835 1.00 33.78 290 ASP B N 1
ATOM 1874 C CA . ASP A 1 290 ? 1.963 -0.365 -21.703 1.00 38.31 290 ASP B CA 1
ATOM 1875 C C . ASP A 1 290 ? 3.364 -0.045 -22.228 1.00 42.98 290 ASP B C 1
ATOM 1876 O O . ASP A 1 290 ? 4.376 -0.472 -21.669 1.00 41.96 290 ASP B O 1
ATOM 1881 N N . GLU A 1 291 ? 3.410 0.706 -23.371 1.00 44.16 291 GLU B N 1
ATOM 1882 C CA . GLU A 1 291 ? 4.647 1.344 -23.807 1.00 42.86 291 GLU B CA 1
ATOM 1883 C C . GLU A 1 291 ? 4.911 2.575 -22.946 1.00 47.18 291 GLU B C 1
ATOM 1884 O O . GLU A 1 291 ? 3.977 3.237 -22.482 1.00 51.15 291 GLU B O 1
ATOM 1890 N N . PRO A 1 292 ? 6.182 2.879 -22.685 1.00 41.60 292 PRO B N 1
ATOM 1891 C CA . PRO A 1 292 ? 7.250 2.005 -23.177 1.00 32.92 292 PRO B CA 1
ATOM 1892 C C . PRO A 1 292 ? 7.378 0.738 -22.304 1.00 33.25 292 PRO B C 1
ATOM 1893 O O . PRO A 1 292 ? 7.256 0.825 -21.081 1.00 33.84 292 PRO B O 1
ATOM 1897 N N . HIS A 1 293 ? 7.569 -0.429 -22.918 1.00 26.64 293 HIS B N 1
ATOM 1898 C CA . HIS A 1 293 ? 7.685 -1.643 -22.117 1.00 28.85 293 HIS B CA 1
ATOM 1899 C C . HIS A 1 293 ? 9.022 -1.715 -21.393 1.00 30.32 293 HIS B C 1
ATOM 1900 O O . HIS A 1 293 ? 9.104 -2.303 -20.313 1.00 26.52 293 HIS B O 1
ATOM 1907 N N . TYR A 1 294 ? 10.056 -1.084 -21.938 1.00 23.17 294 TYR B N 1
ATOM 1908 C CA . TYR A 1 294 ? 11.402 -1.150 -21.396 1.00 24.41 294 TYR B CA 1
ATOM 1909 C C . TYR A 1 294 ? 11.844 0.252 -21.053 1.00 27.76 294 TYR B C 1
ATOM 1910 O O . TYR A 1 294 ? 11.590 1.194 -21.810 1.00 33.45 294 TYR B O 1
ATOM 1919 N N . ARG A 1 295 ? 12.493 0.394 -19.906 1.00 21.40 295 ARG B N 1
ATOM 1920 C CA . ARG A 1 295 ? 13.251 1.597 -19.621 1.00 17.15 295 ARG B CA 1
ATOM 1921 C C . ARG A 1 295 ? 14.643 1.179 -19.167 1.00 22.86 295 ARG B C 1
ATOM 1922 O O . ARG A 1 295 ? 14.794 0.484 -18.156 1.00 17.12 295 ARG B O 1
ATOM 1930 N N . TYR A 1 296 ? 15.653 1.610 -19.906 1.00 23.22 296 TYR B N 1
ATOM 1931 C CA . TYR A 1 296 ? 17.010 1.142 -19.696 1.00 18.89 296 TYR B CA 1
ATOM 1932 C C . TYR A 1 296 ? 17.688 1.919 -18.571 1.00 24.02 296 TYR B C 1
ATOM 1933 O O . TYR A 1 296 ? 17.445 3.112 -18.390 1.00 21.42 296 TYR B O 1
ATOM 1942 N N . ILE A 1 297 ? 18.511 1.219 -17.788 1.00 21.44 297 ILE B N 1
ATOM 1943 C CA . ILE A 1 297 ? 19.384 1.833 -16.792 1.00 19.19 297 ILE B CA 1
ATOM 1944 C C . ILE A 1 297 ? 20.809 1.349 -17.057 1.00 22.82 297 ILE B C 1
ATOM 1945 O O . ILE A 1 297 ? 21.081 0.140 -17.015 1.00 21.58 297 ILE B O 1
ATOM 1950 N N . LYS A 1 298 ? 21.712 2.283 -17.335 1.00 18.76 298 LYS B N 1
ATOM 1951 C CA . LYS A 1 298 ? 23.113 1.928 -17.518 1.00 16.89 298 LYS B CA 1
ATOM 1952 C C . LYS A 1 298 ? 23.793 1.806 -16.164 1.00 17.39 298 LYS B C 1
ATOM 1953 O O . LYS A 1 298 ? 23.748 2.736 -15.364 1.00 18.80 298 LYS B O 1
ATOM 1959 N N . LEU A 1 299 ? 24.431 0.660 -15.911 1.00 19.68 299 LEU B N 1
ATOM 1960 C CA . LEU A 1 299 ? 25.196 0.513 -14.678 1.00 14.79 299 LEU B CA 1
ATOM 1961 C C . LEU A 1 299 ? 26.602 1.056 -14.884 1.00 23.00 299 LEU B C 1
ATOM 1962 O O . LEU A 1 299 ? 27.100 1.065 -16.006 1.00 18.43 299 LEU B O 1
ATOM 1967 N N . PRO A 1 300 ? 27.253 1.595 -13.845 1.00 23.01 300 PRO B N 1
ATOM 1968 C CA . PRO A 1 300 ? 28.621 2.103 -14.036 1.00 20.87 300 PRO B CA 1
ATOM 1969 C C . PRO A 1 300 ? 29.656 1.013 -14.131 1.00 26.46 300 PRO B C 1
ATOM 1970 O O . PRO A 1 300 ? 30.738 1.265 -14.662 1.00 22.23 300 PRO B O 1
ATOM 1974 N N . PHE A 1 301 ? 29.398 -0.164 -13.568 1.00 24.82 301 PHE B N 1
ATOM 1975 C CA . PHE A 1 301 ? 30.249 -1.333 -13.752 1.00 24.09 301 PHE B CA 1
ATOM 1976 C C . PHE A 1 301 ? 29.335 -2.533 -13.908 1.00 24.34 301 PHE B C 1
ATOM 1977 O O . PHE A 1 301 ? 28.119 -2.428 -13.760 1.00 20.94 301 PHE B O 1
ATOM 1985 N N . ARG A 1 302 ? 29.912 -3.681 -14.212 1.00 15.41 302 ARG B N 1
ATOM 1986 C CA . ARG A 1 302 ? 29.058 -4.826 -14.481 1.00 22.24 302 ARG B CA 1
ATOM 1987 C C . ARG A 1 302 ? 28.356 -5.323 -13.206 1.00 28.03 302 ARG B C 1
ATOM 1988 O O . ARG A 1 302 ? 28.835 -5.157 -12.071 1.00 15.44 302 ARG B O 1
ATOM 1996 N N . ARG A 1 303 ? 27.198 -5.942 -13.420 1.00 20.14 303 ARG B N 1
ATOM 1997 C CA . ARG A 1 303 ? 26.290 -6.316 -12.349 1.00 15.01 303 ARG B CA 1
ATOM 1998 C C . ARG A 1 303 ? 26.740 -7.595 -11.655 1.00 15.17 303 ARG B C 1
ATOM 1999 O O . ARG A 1 303 ? 27.038 -8.590 -12.313 1.00 19.23 303 ARG B O 1
ATOM 2007 N N . VAL A 1 304 ? 26.748 -7.591 -10.327 1.00 17.22 304 VAL B N 1
ATOM 2008 C CA . VAL A 1 304 ? 27.016 -8.806 -9.543 1.00 17.14 304 VAL B CA 1
ATOM 2009 C C . VAL A 1 304 ? 25.719 -9.510 -9.124 1.00 16.24 304 VAL B C 1
ATOM 2010 O O . VAL A 1 304 ? 25.599 -10.729 -9.238 1.00 15.40 304 VAL B O 1
ATOM 2014 N N . ASP A 1 305 ? 24.739 -8.756 -8.630 1.00 15.28 305 ASP B N 1
ATOM 2015 C CA . ASP A 1 305 ? 23.515 -9.325 -8.054 1.00 19.11 305 ASP B CA 1
ATOM 2016 C C . ASP A 1 305 ? 22.506 -8.193 -7.898 1.00 15.05 305 ASP B C 1
ATOM 2017 O O . ASP A 1 305 ? 22.880 -7.017 -7.920 1.00 15.08 305 ASP B O 1
ATOM 2022 N N . PHE A 1 306 ? 21.227 -8.549 -7.737 1.00 14.92 306 PHE B N 1
ATOM 2023 C CA . PHE A 1 306 ? 20.222 -7.526 -7.453 1.00 14.80 306 PHE B CA 1
ATOM 2024 C C . PHE A 1 306 ? 19.029 -8.162 -6.742 1.00 14.77 306 PHE B C 1
ATOM 2025 O O . PHE A 1 306 ? 18.887 -9.381 -6.698 1.00 16.69 306 PHE B O 1
ATOM 2033 N N . ALA A 1 307 ? 18.166 -7.311 -6.188 1.00 15.35 307 ALA B N 1
ATOM 2034 C CA . ALA A 1 307 ? 17.001 -7.747 -5.419 1.00 14.70 307 ALA B CA 1
ATOM 2035 C C . ALA A 1 307 ? 15.998 -6.607 -5.352 1.00 18.12 307 ALA B C 1
ATOM 2036 O O . ALA A 1 307 ? 16.380 -5.435 -5.395 1.00 16.44 307 ALA B O 1
ATOM 2038 N N . LEU A 1 308 ? 14.728 -6.963 -5.181 1.00 14.46 308 LEU B N 1
ATOM 2039 C CA . LEU A 1 308 ? 13.654 -6.000 -5.007 1.00 15.20 308 LEU B CA 1
ATOM 2040 C C . LEU A 1 308 ? 13.293 -5.891 -3.528 1.00 14.51 308 LEU B C 1
ATOM 2041 O O . LEU A 1 308 ? 13.453 -6.833 -2.759 1.00 14.69 308 LEU B O 1
ATOM 2046 N N . ASP A 1 309 ? 12.829 -4.724 -3.136 1.00 16.93 309 ASP B N 1
ATOM 2047 C CA . ASP A 1 309 ? 12.514 -4.515 -1.735 1.00 14.68 309 ASP B CA 1
ATOM 2048 C C . ASP A 1 309 ? 11.033 -4.793 -1.497 1.00 17.90 309 ASP B C 1
ATOM 2049 O O . ASP A 1 309 ? 10.198 -3.944 -1.838 1.00 14.42 309 ASP B O 1
ATOM 2054 N N . PRO A 1 310 ? 10.672 -5.935 -0.895 1.00 14.66 310 PRO B N 1
ATOM 2055 C CA . PRO A 1 310 ? 9.247 -6.215 -0.669 1.00 20.00 310 PRO B CA 1
ATOM 2056 C C . PRO A 1 310 ? 8.600 -5.252 0.293 1.00 25.85 310 PRO B C 1
ATOM 2057 O O . PRO A 1 310 ? 7.395 -4.995 0.169 1.00 27.66 310 PRO B O 1
ATOM 2061 N N . ALA A 1 311 ? 9.366 -4.675 1.212 1.00 21.91 311 ALA B N 1
ATOM 2062 C CA . ALA A 1 311 ? 8.818 -3.676 2.120 1.00 20.72 311 ALA B CA 1
ATOM 2063 C C . ALA A 1 311 ? 8.618 -2.326 1.465 1.00 25.18 311 ALA B C 1
ATOM 2064 O O . ALA A 1 311 ? 7.803 -1.535 1.954 1.00 23.11 311 ALA B O 1
ATOM 2066 N N . LYS A 1 312 ? 9.348 -2.027 0.392 1.00 18.91 312 LYS B N 1
ATOM 2067 C CA . LYS A 1 312 ? 9.186 -0.762 -0.317 1.00 17.93 312 LYS B CA 1
ATOM 2068 C C . LYS A 1 312 ? 9.143 -1.103 -1.795 1.00 20.86 312 LYS B C 1
ATOM 2069 O O . LYS A 1 312 ? 10.155 -0.962 -2.495 1.00 23.74 312 LYS B O 1
ATOM 2075 N N . PRO A 1 313 ? 7.969 -1.480 -2.322 1.00 16.37 313 PRO B N 1
ATOM 2076 C CA . PRO A 1 313 ? 7.931 -2.128 -3.649 1.00 13.94 313 PRO B CA 1
ATOM 2077 C C . PRO A 1 313 ? 8.282 -1.207 -4.805 1.00 13.82 313 PRO B C 1
ATOM 2078 O O . PRO A 1 313 ? 8.391 -1.676 -5.950 1.00 21.01 313 PRO B O 1
ATOM 2082 N N . SER A 1 314 ? 8.477 0.074 -4.582 1.00 20.32 314 SER B N 1
ATOM 2083 C CA . SER A 1 314 ? 8.871 0.893 -5.709 1.00 24.55 314 SER B CA 1
ATOM 2084 C C . SER A 1 314 ? 10.389 1.052 -5.789 1.00 21.69 314 SER B C 1
ATOM 2085 O O . SER A 1 314 ? 10.876 1.832 -6.609 1.00 15.27 314 SER B O 1
ATOM 2088 N N . THR A 1 315 ? 11.141 0.244 -5.047 1.00 18.52 315 THR B N 1
ATOM 2089 C CA . THR A 1 315 ? 12.591 0.365 -4.984 1.00 16.74 315 THR B CA 1
ATOM 2090 C C . THR A 1 315 ? 13.221 -1.017 -5.096 1.00 15.70 315 THR B C 1
ATOM 2091 O O . THR A 1 315 ? 12.612 -2.026 -4.726 1.00 14.23 315 THR B O 1
ATOM 2095 N N . GLY A 1 316 ? 14.430 -1.061 -5.664 1.00 21.33 316 GLY B N 1
ATOM 2096 C CA . GLY A 1 316 ? 15.229 -2.272 -5.698 1.00 16.97 316 GLY B CA 1
ATOM 2097 C C . GLY A 1 316 ? 16.683 -1.943 -5.420 1.00 14.60 316 GLY B C 1
ATOM 2098 O O . GLY A 1 316 ? 17.044 -0.782 -5.262 1.00 14.70 316 GLY B O 1
ATOM 2099 N N . TYR A 1 317 ? 17.522 -2.972 -5.430 1.00 14.70 317 TYR B N 1
ATOM 2100 C CA . TYR A 1 317 ? 18.943 -2.776 -5.146 1.00 14.93 317 TYR B CA 1
ATOM 2101 C C . TYR A 1 317 ? 19.783 -3.584 -6.119 1.00 20.68 317 TYR B C 1
ATOM 2102 O O . TYR A 1 317 ? 19.428 -4.713 -6.471 1.00 14.79 317 TYR B O 1
ATOM 2111 N N . VAL A 1 318 ? 20.886 -2.989 -6.568 1.00 14.98 318 VAL B N 1
ATOM 2112 C CA . VAL A 1 318 ? 21.811 -3.668 -7.456 1.00 14.98 318 VAL B CA 1
ATOM 2113 C C . VAL A 1 318 ? 23.232 -3.454 -6.952 1.00 15.30 318 VAL B C 1
ATOM 2114 O O . VAL A 1 318 ? 23.611 -2.338 -6.570 1.00 15.41 318 VAL B O 1
ATOM 2118 N N . LEU A 1 319 ? 23.987 -4.536 -6.905 1.00 15.38 319 LEU B N 1
ATOM 2119 C CA . LEU A 1 319 ? 25.393 -4.524 -6.547 1.00 15.65 319 LEU B CA 1
ATOM 2120 C C . LEU A 1 319 ? 26.211 -4.677 -7.827 1.00 17.03 319 LEU B C 1
ATOM 2121 O O . LEU A 1 319 ? 25.969 -5.601 -8.612 1.00 15.43 319 LEU B O 1
ATOM 2126 N N . THR A 1 320 ? 27.182 -3.783 -8.026 1.00 15.74 320 THR B N 1
ATOM 2127 C CA . THR A 1 320 ? 28.065 -3.807 -9.183 1.00 15.72 320 THR B CA 1
ATOM 2128 C C . THR A 1 320 ? 29.460 -4.254 -8.754 1.00 22.47 320 THR B C 1
ATOM 2129 O O . THR A 1 320 ? 29.802 -4.265 -7.570 1.00 16.27 320 THR B O 1
ATOM 2133 N N . GLU A 1 321 ? 30.260 -4.641 -9.746 1.00 23.70 321 GLU B N 1
ATOM 2134 C CA . GLU A 1 321 ? 31.506 -5.364 -9.522 1.00 16.25 321 GLU B CA 1
ATOM 2135 C C . GLU A 1 321 ? 32.574 -4.521 -8.838 1.00 17.21 321 GLU B C 1
ATOM 2136 O O . GLU A 1 321 ? 33.617 -5.068 -8.461 1.00 19.49 321 GLU B O 1
ATOM 2142 N N . ASP A 1 322 ? 32.391 -3.204 -8.752 1.00 16.61 322 ASP B N 1
ATOM 2143 C CA . ASP A 1 322 ? 33.300 -2.384 -7.963 1.00 16.96 322 ASP B CA 1
ATOM 2144 C C . ASP A 1 322 ? 33.039 -2.509 -6.473 1.00 20.59 322 ASP B C 1
ATOM 2145 O O . ASP A 1 322 ? 33.798 -1.952 -5.690 1.00 22.73 322 ASP B O 1
ATOM 2150 N N . GLY A 1 323 ? 32.008 -3.240 -6.070 1.00 17.35 323 GLY B N 1
ATOM 2151 C CA . GLY A 1 323 ? 31.622 -3.345 -4.682 1.00 20.20 323 GLY B CA 1
ATOM 2152 C C . GLY A 1 323 ? 30.616 -2.318 -4.209 1.00 17.73 323 GLY B C 1
ATOM 2153 O O . GLY A 1 323 ? 30.366 -2.246 -3.001 1.00 18.79 323 GLY B O 1
ATOM 2154 N N . SER A 1 324 ? 30.051 -1.515 -5.115 1.00 16.85 324 SER B N 1
ATOM 2155 C CA . SER A 1 324 ? 29.029 -0.538 -4.770 1.00 23.07 324 SER B CA 1
ATOM 2156 C C . SER A 1 324 ? 27.629 -1.146 -4.837 1.00 20.22 324 SER B C 1
ATOM 2157 O O . SER A 1 324 ? 27.290 -1.886 -5.765 1.00 21.12 324 SER B O 1
ATOM 2160 N N . LEU A 1 325 ? 26.818 -0.801 -3.852 1.00 19.70 325 LEU B N 1
ATOM 2161 C CA . LEU A 1 325 ? 25.392 -1.081 -3.837 1.00 16.22 325 LEU B CA 1
ATOM 2162 C C . LEU A 1 325 ? 24.614 0.175 -4.237 1.00 16.07 325 LEU B C 1
ATOM 2163 O O . LEU A 1 325 ? 24.885 1.268 -3.728 1.00 21.39 325 LEU B O 1
ATOM 2168 N N . HIS A 1 326 ? 23.674 0.022 -5.166 1.00 15.74 326 HIS B N 1
ATOM 2169 C CA . HIS A 1 326 ? 22.871 1.126 -5.665 1.00 15.59 326 HIS B CA 1
ATOM 2170 C C . HIS A 1 326 ? 21.382 0.890 -5.398 1.00 20.09 326 HIS B C 1
ATOM 2171 O O . HIS A 1 326 ? 20.863 -0.199 -5.667 1.00 15.20 326 HIS B O 1
ATOM 2178 N N . ARG A 1 327 ? 20.685 1.933 -4.936 1.00 15.40 327 ARG B N 1
ATOM 2179 C CA . ARG A 1 327 ? 19.230 1.899 -4.834 1.00 17.17 327 ARG B CA 1
ATOM 2180 C C . ARG A 1 327 ? 18.587 2.272 -6.159 1.00 14.92 327 ARG B C 1
ATOM 2181 O O . ARG A 1 327 ? 18.930 3.300 -6.755 1.00 16.61 327 ARG B O 1
ATOM 2189 N N . ILE A 1 328 ? 17.656 1.429 -6.620 1.00 16.67 328 ILE B N 1
ATOM 2190 C CA . ILE A 1 328 ? 16.917 1.650 -7.864 1.00 18.44 328 ILE B CA 1
ATOM 2191 C C . ILE A 1 328 ? 15.525 2.164 -7.539 1.00 17.13 328 ILE B C 1
ATOM 2192 O O . ILE A 1 328 ? 14.779 1.521 -6.792 1.00 19.56 328 ILE B O 1
ATOM 2197 N N . ASP A 1 329 ? 15.169 3.303 -8.126 1.00 21.87 329 ASP B N 1
ATOM 2198 C CA . ASP A 1 329 ? 13.789 3.777 -8.151 1.00 22.33 329 ASP B CA 1
ATOM 2199 C C . ASP A 1 329 ? 13.126 3.154 -9.369 1.00 17.32 329 ASP B C 1
ATOM 2200 O O . ASP A 1 329 ? 13.399 3.561 -10.497 1.00 13.83 329 ASP B O 1
ATOM 2205 N N . LEU A 1 330 ? 12.262 2.161 -9.140 1.00 13.78 330 LEU B N 1
ATOM 2206 C CA . LEU A 1 330 ? 11.645 1.441 -10.248 1.00 19.70 330 LEU B CA 1
ATOM 2207 C C . LEU A 1 330 ? 10.629 2.298 -10.992 1.00 19.45 330 LEU B C 1
ATOM 2208 O O . LEU A 1 330 ? 10.404 2.093 -12.191 1.00 21.95 330 LEU B O 1
ATOM 2213 N N . LEU A 1 331 ? 9.996 3.240 -10.302 1.00 15.15 331 LEU B N 1
ATOM 2214 C CA . LEU A 1 331 ? 8.990 4.080 -10.946 1.00 13.41 331 LEU B CA 1
ATOM 2215 C C . LEU A 1 331 ? 9.653 5.066 -11.876 1.00 22.89 331 LEU B C 1
ATOM 2216 O O . LEU A 1 331 ? 9.181 5.296 -12.991 1.00 23.14 331 LEU B O 1
ATOM 2221 N N . LYS A 1 332 ? 10.756 5.665 -11.427 1.00 20.92 332 LYS B N 1
ATOM 2222 C CA . LYS A 1 332 ? 11.499 6.569 -12.278 1.00 18.06 332 LYS B CA 1
ATOM 2223 C C . LYS A 1 332 ? 12.512 5.841 -13.144 1.00 22.90 332 LYS B C 1
ATOM 2224 O O . LYS A 1 332 ? 13.052 6.454 -14.066 1.00 21.37 332 LYS B O 1
ATOM 2230 N N . ALA A 1 333 ? 12.755 4.550 -12.892 1.00 13.63 333 ALA B N 1
ATOM 2231 C CA . ALA A 1 333 ? 13.765 3.783 -13.618 1.00 14.92 333 ALA B CA 1
ATOM 2232 C C . ALA A 1 333 ? 15.128 4.474 -13.568 1.00 18.93 333 ALA B C 1
ATOM 2233 O O . ALA A 1 333 ? 15.754 4.755 -14.593 1.00 24.25 333 ALA B O 1
ATOM 2235 N N . GLU A 1 334 ? 15.605 4.741 -12.353 1.00 21.72 334 GLU B N 1
ATOM 2236 C CA . GLU A 1 334 ? 16.937 5.320 -12.225 1.00 25.07 334 GLU B CA 1
ATOM 2237 C C . GLU A 1 334 ? 17.570 4.936 -10.892 1.00 22.01 334 GLU B C 1
ATOM 2238 O O . GLU A 1 334 ? 16.886 4.588 -9.919 1.00 15.70 334 GLU B O 1
ATOM 2244 N N . ILE A 1 335 ? 18.905 4.983 -10.879 1.00 20.18 335 ILE B N 1
ATOM 2245 C CA . ILE A 1 335 ? 19.682 4.853 -9.652 1.00 19.61 335 ILE B CA 1
ATOM 2246 C C . ILE A 1 335 ? 19.619 6.157 -8.885 1.00 18.88 335 ILE B C 1
ATOM 2247 O O . ILE A 1 335 ? 19.878 7.233 -9.438 1.00 18.03 335 ILE B O 1
ATOM 2252 N N . VAL A 1 336 ? 19.310 6.076 -7.598 1.00 21.27 336 VAL B N 1
ATOM 2253 C CA . VAL A 1 336 ? 19.149 7.288 -6.810 1.00 23.29 336 VAL B CA 1
ATOM 2254 C C . VAL A 1 336 ? 20.143 7.407 -5.664 1.00 25.05 336 VAL B C 1
ATOM 2255 O O . VAL A 1 336 ? 20.259 8.497 -5.090 1.00 23.85 336 VAL B O 1
ATOM 2259 N N . ALA A 1 337 ? 20.930 6.375 -5.367 1.00 17.87 337 ALA B N 1
ATOM 2260 C CA . ALA A 1 337 ? 21.942 6.472 -4.320 1.00 16.10 337 ALA B CA 1
ATOM 2261 C C . ALA A 1 337 ? 22.890 5.306 -4.489 1.00 16.12 337 ALA B C 1
ATOM 2262 O O . ALA A 1 337 ? 22.498 4.232 -4.953 1.00 21.57 337 ALA B O 1
ATOM 2264 N N . SER A 1 338 ? 24.131 5.521 -4.087 1.00 16.44 338 SER B N 1
ATOM 2265 C CA . SER A 1 338 ? 25.160 4.509 -4.210 1.00 23.31 338 SER B CA 1
ATOM 2266 C C . SER A 1 338 ? 26.064 4.588 -2.997 1.00 23.68 338 SER B C 1
ATOM 2267 O O . SER A 1 338 ? 26.307 5.672 -2.459 1.00 20.18 338 SER B O 1
ATOM 2270 N N . ALA A 1 339 ? 26.615 3.437 -2.619 1.00 22.62 339 ALA B N 1
ATOM 2271 C CA . ALA A 1 339 ? 27.622 3.391 -1.571 1.00 25.94 339 ALA B CA 1
ATOM 2272 C C . ALA A 1 339 ? 28.481 2.157 -1.789 1.00 25.37 339 ALA B C 1
ATOM 2273 O O . ALA A 1 339 ? 27.997 1.109 -2.232 1.00 17.16 339 ALA B O 1
ATOM 2275 N N . LYS A 1 340 ? 29.755 2.290 -1.441 1.00 19.30 340 LYS B N 1
ATOM 2276 C CA . LYS A 1 340 ? 30.686 1.169 -1.498 1.00 19.28 340 LYS B CA 1
ATOM 2277 C C . LYS A 1 340 ? 30.455 0.261 -0.296 1.00 23.44 340 LYS B C 1
ATOM 2278 O O . LYS A 1 340 ? 30.419 0.735 0.844 1.00 21.70 340 LYS B O 1
ATOM 2284 N N . VAL A 1 341 ? 30.255 -1.037 -0.542 1.00 25.64 341 VAL B N 1
ATOM 2285 C CA . VAL A 1 341 ? 29.978 -1.941 0.573 1.00 22.52 341 VAL B CA 1
ATOM 2286 C C . VAL A 1 341 ? 31.000 -3.080 0.636 1.00 22.06 341 VAL B C 1
ATOM 2287 O O . VAL A 1 341 ? 31.364 -3.521 1.728 1.00 18.51 341 VAL B O 1
ATOM 2291 N N . THR A 1 342 ? 31.544 -3.505 -0.505 1.00 21.95 342 THR B N 1
ATOM 2292 C CA . THR A 1 342 ? 32.619 -4.503 -0.529 1.00 21.22 342 THR B CA 1
ATOM 2293 C C . THR A 1 342 ? 33.787 -3.995 -1.367 1.00 24.09 342 THR B C 1
ATOM 2294 O O . THR A 1 342 ? 33.677 -2.983 -2.070 1.00 18.17 342 THR B O 1
ATOM 2298 N N . GLU A 1 343 ? 34.916 -4.716 -1.286 1.00 21.99 343 GLU B N 1
ATOM 2299 C CA . GLU A 1 343 ? 35.981 -4.559 -2.262 1.00 18.58 343 GLU B CA 1
ATOM 2300 C C . GLU A 1 343 ? 35.471 -5.035 -3.630 1.00 18.15 343 GLU B C 1
ATOM 2301 O O . GLU A 1 343 ? 34.454 -5.727 -3.711 1.00 19.12 343 GLU B O 1
ATOM 2307 N N . PRO A 1 344 ? 36.159 -4.684 -4.720 1.00 24.51 344 PRO B N 1
ATOM 2308 C CA . PRO A 1 344 ? 35.709 -5.144 -6.044 1.00 22.07 344 PRO B CA 1
ATOM 2309 C C . PRO A 1 344 ? 35.761 -6.657 -6.160 1.00 21.24 344 PRO B C 1
ATOM 2310 O O . PRO A 1 344 ? 36.575 -7.330 -5.517 1.00 20.79 344 PRO B O 1
ATOM 2314 N N . TYR A 1 345 ? 34.840 -7.184 -6.979 1.00 17.30 345 TYR B N 1
ATOM 2315 C CA . TYR A 1 345 ? 34.769 -8.602 -7.363 1.00 17.21 345 TYR B CA 1
ATOM 2316 C C . TYR A 1 345 ? 34.474 -8.627 -8.862 1.00 16.90 345 TYR B C 1
ATOM 2317 O O . TYR A 1 345 ? 33.305 -8.626 -9.259 1.00 21.79 345 TYR B O 1
ATOM 2326 N N . SER A 1 346 ? 35.529 -8.695 -9.675 1.00 16.98 346 SER B N 1
ATOM 2327 C CA . SER A 1 346 ? 35.388 -8.570 -11.119 1.00 16.73 346 SER B CA 1
ATOM 2328 C C . SER A 1 346 ? 34.412 -9.593 -11.666 1.00 16.48 346 SER B C 1
ATOM 2329 O O . SER A 1 346 ? 34.399 -10.749 -11.239 1.00 18.57 346 SER B O 1
ATOM 2332 N N . MET A 1 347 ? 33.624 -9.174 -12.650 1.00 16.20 347 MET B N 1
ATOM 2333 C CA . MET A 1 347 ? 32.766 -10.130 -13.327 1.00 15.98 347 MET B CA 1
ATOM 2334 C C . MET A 1 347 ? 33.500 -10.905 -14.416 1.00 23.15 347 MET B C 1
ATOM 2335 O O . MET A 1 347 ? 32.870 -11.733 -15.081 1.00 20.63 347 MET B O 1
ATOM 2340 N N . ASP A 1 348 ? 34.811 -10.690 -14.586 1.00 18.13 348 ASP B N 1
ATOM 2341 C CA . ASP A 1 348 ? 35.573 -11.512 -15.515 1.00 24.42 348 ASP B CA 1
ATOM 2342 C C . ASP A 1 348 ? 35.614 -12.937 -15.009 1.00 22.27 348 ASP B C 1
ATOM 2343 O O . ASP A 1 348 ? 35.525 -13.191 -13.804 1.00 22.79 348 ASP B O 1
ATOM 2348 N N . GLY A 1 349 ? 35.684 -13.880 -15.942 1.00 24.08 349 GLY B N 1
ATOM 2349 C CA . GLY A 1 349 ? 35.853 -15.255 -15.515 1.00 30.03 349 GLY B CA 1
ATOM 2350 C C . GLY A 1 349 ? 34.558 -16.025 -15.434 1.00 25.91 349 GLY B C 1
ATOM 2351 O O . GLY A 1 349 ? 33.559 -15.654 -16.061 1.00 29.93 349 GLY B O 1
ATOM 2352 N N . HIS A 1 350 ? 34.540 -17.052 -14.592 1.00 24.18 350 HIS B N 1
ATOM 2353 C CA . HIS A 1 350 ? 33.397 -17.943 -14.532 1.00 26.01 350 HIS B CA 1
ATOM 2354 C C . HIS A 1 350 ? 32.275 -17.331 -13.698 1.00 27.09 350 HIS B C 1
ATOM 2355 O O . HIS A 1 350 ? 32.523 -16.645 -12.697 1.00 23.70 350 HIS B O 1
ATOM 2362 N N . TRP A 1 351 ? 31.032 -17.592 -14.133 1.00 18.03 351 TRP B N 1
ATOM 2363 C CA . TRP A 1 351 ? 29.851 -16.998 -13.506 1.00 23.88 351 TRP B CA 1
ATOM 2364 C C . TRP A 1 351 ? 29.658 -17.461 -12.067 1.00 18.78 351 TRP B C 1
ATOM 2365 O O . TRP A 1 351 ? 29.013 -16.761 -11.288 1.00 20.87 351 TRP B O 1
ATOM 2376 N N . ASN A 1 352 ? 30.159 -18.645 -11.705 1.00 20.78 352 ASN B N 1
ATOM 2377 C CA . ASN A 1 352 ? 29.962 -19.209 -10.368 1.00 21.88 352 ASN B CA 1
ATOM 2378 C C . ASN A 1 352 ? 31.177 -19.038 -9.453 1.00 20.04 352 ASN B C 1
ATOM 2379 O O . ASN A 1 352 ? 31.254 -19.712 -8.424 1.00 20.94 352 ASN B O 1
ATOM 2384 N N . ASP A 1 353 ? 32.122 -18.149 -9.790 1.00 17.80 353 ASP B N 1
ATOM 2385 C CA . ASP A 1 353 ? 33.218 -17.868 -8.871 1.00 17.91 353 ASP B CA 1
ATOM 2386 C C . ASP A 1 353 ? 32.666 -17.225 -7.601 1.00 17.16 353 ASP B C 1
ATOM 2387 O O . ASP A 1 353 ? 31.525 -16.774 -7.572 1.00 22.73 353 ASP B O 1
ATOM 2392 N N . PRO A 1 354 ? 33.446 -17.213 -6.522 1.00 17.48 354 PRO B N 1
ATOM 2393 C CA . PRO A 1 354 ? 32.957 -16.622 -5.256 1.00 20.10 354 PRO B CA 1
ATOM 2394 C C . PRO A 1 354 ? 32.756 -15.115 -5.390 1.00 17.40 354 PRO B C 1
ATOM 2395 O O . PRO A 1 354 ? 33.695 -14.376 -5.672 1.00 18.55 354 PRO B O 1
ATOM 2399 N N . ARG A 1 355 ? 31.515 -14.662 -5.225 1.00 19.80 355 ARG B N 1
ATOM 2400 C CA . ARG A 1 355 ? 31.194 -13.244 -5.324 1.00 21.57 355 ARG B CA 1
ATOM 2401 C C . ARG A 1 355 ? 30.081 -12.917 -4.344 1.00 16.99 355 ARG B C 1
ATOM 2402 O O . ARG A 1 355 ? 29.320 -13.802 -3.940 1.00 16.98 355 ARG B O 1
ATOM 2410 N N . PRO A 1 356 ? 29.936 -11.650 -3.972 1.00 20.63 356 PRO B N 1
ATOM 2411 C CA . PRO A 1 356 ? 28.844 -11.280 -3.074 1.00 20.24 356 PRO B CA 1
ATOM 2412 C C . PRO A 1 356 ? 27.483 -11.640 -3.638 1.00 20.36 356 PRO B C 1
ATOM 2413 O O . PRO A 1 356 ? 27.267 -11.677 -4.853 1.00 16.36 356 PRO B O 1
ATOM 2417 N N . ARG A 1 357 ? 26.563 -11.919 -2.715 1.00 16.64 357 ARG B N 1
ATOM 2418 C CA . ARG A 1 357 ? 25.146 -12.105 -2.993 1.00 16.38 357 ARG B CA 1
ATOM 2419 C C . ARG A 1 357 ? 24.357 -11.251 -2.001 1.00 25.21 357 ARG B C 1
ATOM 2420 O O . ARG A 1 357 ? 24.795 -11.067 -0.864 1.00 16.68 357 ARG B O 1
ATOM 2428 N N . ILE A 1 358 ? 23.181 -10.754 -2.408 1.00 16.12 358 ILE B N 1
ATOM 2429 C CA . ILE A 1 358 ? 22.420 -9.828 -1.573 1.00 16.12 358 ILE B CA 1
ATOM 2430 C C . ILE A 1 358 ? 21.004 -10.354 -1.343 1.00 15.98 358 ILE B C 1
ATOM 2431 O O . ILE A 1 358 ? 20.452 -11.107 -2.150 1.00 15.80 358 ILE B O 1
ATOM 2436 N N . ALA A 1 359 ? 20.402 -9.933 -0.236 1.00 16.08 359 ALA B N 1
ATOM 2437 C CA . ALA A 1 359 ? 19.013 -10.284 0.032 1.00 21.06 359 ALA B CA 1
ATOM 2438 C C . ALA A 1 359 ? 18.469 -9.260 1.012 1.00 17.94 359 ALA B C 1
ATOM 2439 O O . ALA A 1 359 ? 19.227 -8.608 1.726 1.00 18.00 359 ALA B O 1
ATOM 2441 N N . MET A 1 360 ? 17.149 -9.121 1.039 1.00 15.85 360 MET B N 1
ATOM 2442 C CA . MET A 1 360 ? 16.490 -8.112 1.857 1.00 15.89 360 MET B CA 1
ATOM 2443 C C . MET A 1 360 ? 16.057 -8.709 3.188 1.00 19.81 360 MET B C 1
ATOM 2444 O O . MET A 1 360 ? 15.559 -9.837 3.233 1.00 19.30 360 MET B O 1
ATOM 2449 N N . ALA A 1 361 ? 16.174 -7.917 4.255 1.00 16.34 361 ALA B N 1
ATOM 2450 C CA . ALA A 1 361 ? 15.684 -8.304 5.586 1.00 25.50 361 ALA B CA 1
ATOM 2451 C C . ALA A 1 361 ? 15.111 -7.049 6.243 1.00 23.30 361 ALA B C 1
ATOM 2452 O O . ALA A 1 361 ? 15.813 -6.351 6.979 1.00 20.98 361 ALA B O 1
ATOM 2454 N N . GLY A 1 362 ? 13.841 -6.754 5.959 1.00 20.92 362 GLY B N 1
ATOM 2455 C CA . GLY A 1 362 ? 13.213 -5.596 6.588 1.00 19.49 362 GLY B CA 1
ATOM 2456 C C . GLY A 1 362 ? 13.808 -4.291 6.106 1.00 20.13 362 GLY B C 1
ATOM 2457 O O . GLY A 1 362 ? 13.721 -3.981 4.912 1.00 18.73 362 GLY B O 1
ATOM 2458 N N . ASP A 1 363 ? 14.358 -3.483 7.016 1.00 17.92 363 ASP B N 1
ATOM 2459 C CA . ASP A 1 363 ? 15.032 -2.247 6.621 1.00 17.64 363 ASP B CA 1
ATOM 2460 C C . ASP A 1 363 ? 16.542 -2.437 6.387 1.00 21.59 363 ASP B C 1
ATOM 2461 O O . ASP A 1 363 ? 17.292 -1.450 6.381 1.00 22.94 363 ASP B O 1
ATOM 2466 N N . GLU A 1 364 ? 17.002 -3.669 6.173 1.00 17.60 364 GLU B N 1
ATOM 2467 C CA . GLU A 1 364 ? 18.412 -3.898 5.859 1.00 19.73 364 GLU B CA 1
ATOM 2468 C C . GLU A 1 364 ? 18.537 -4.733 4.598 1.00 20.64 364 GLU B C 1
ATOM 2469 O O . GLU A 1 364 ? 17.623 -5.482 4.226 1.00 18.90 364 GLU B O 1
ATOM 2475 N N . ILE A 1 365 ? 19.669 -4.537 3.919 1.00 24.35 365 ILE B N 1
ATOM 2476 C CA . ILE A 1 365 ? 20.189 -5.459 2.921 1.00 20.73 365 ILE B CA 1
ATOM 2477 C C . ILE A 1 365 ? 21.330 -6.227 3.571 1.00 18.44 365 ILE B C 1
ATOM 2478 O O . ILE A 1 365 ? 22.177 -5.629 4.240 1.00 20.05 365 ILE B O 1
ATOM 2483 N N . VAL A 1 366 ? 21.327 -7.553 3.423 1.00 16.92 366 VAL B N 1
ATOM 2484 C CA . VAL A 1 366 ? 22.446 -8.393 3.837 1.00 17.82 366 VAL B CA 1
ATOM 2485 C C . VAL A 1 366 ? 23.249 -8.732 2.591 1.00 18.62 366 VAL B C 1
ATOM 2486 O O . VAL A 1 366 ? 22.674 -9.060 1.553 1.00 16.76 366 VAL B O 1
ATOM 2490 N N . VAL A 1 367 ? 24.570 -8.576 2.671 1.00 17.32 367 VAL B N 1
ATOM 2491 C CA . VAL A 1 367 ? 25.481 -8.760 1.544 1.00 17.23 367 VAL B CA 1
ATOM 2492 C C . VAL A 1 367 ? 26.567 -9.736 1.967 1.00 17.55 367 VAL B C 1
ATOM 2493 O O . VAL A 1 367 ? 27.315 -9.444 2.908 1.00 17.90 367 VAL B O 1
ATOM 2497 N N . THR A 1 368 ? 26.685 -10.871 1.266 1.00 17.44 368 THR B N 1
ATOM 2498 C CA . THR A 1 368 ? 27.805 -11.762 1.551 1.00 17.75 368 THR B CA 1
ATOM 2499 C C . THR A 1 368 ? 29.087 -11.189 0.970 1.00 17.83 368 THR B C 1
ATOM 2500 O O . THR A 1 368 ? 29.076 -10.427 0.000 1.00 18.28 368 THR B O 1
ATOM 2504 N N . ASP A 1 369 ? 30.194 -11.511 1.621 1.00 18.21 369 ASP B N 1
ATOM 2505 C CA . ASP A 1 369 ? 31.508 -11.016 1.230 1.00 18.36 369 ASP B CA 1
ATOM 2506 C C . ASP A 1 369 ? 32.444 -12.213 1.326 1.00 22.25 369 ASP B C 1
ATOM 2507 O O . ASP A 1 369 ? 33.148 -12.402 2.326 1.00 21.40 369 ASP B O 1
ATOM 2512 N N . PRO A 1 370 ? 32.475 -13.059 0.294 1.00 29.15 370 PRO B N 1
ATOM 2513 C CA . PRO A 1 370 ? 33.176 -14.345 0.455 1.00 18.66 370 PRO B CA 1
ATOM 2514 C C . PRO A 1 370 ? 34.605 -14.184 0.936 1.00 25.90 370 PRO B C 1
ATOM 2515 O O . PRO A 1 370 ? 35.028 -14.933 1.827 1.00 19.41 370 PRO B O 1
ATOM 2519 N N . ASN A 1 371 ? 35.358 -13.223 0.389 1.00 19.05 371 ASN B N 1
ATOM 2520 C CA . ASN A 1 371 ? 36.754 -13.068 0.808 1.00 21.98 371 ASN B CA 1
ATOM 2521 C C . ASN A 1 371 ? 36.903 -12.570 2.233 1.00 26.97 371 ASN B C 1
ATOM 2522 O O . ASN A 1 371 ? 37.877 -12.926 2.888 1.00 26.13 371 ASN B O 1
ATOM 2527 N N . ALA A 1 372 ? 35.992 -11.729 2.726 1.00 22.84 372 ALA B N 1
ATOM 2528 C CA . ALA A 1 372 ? 36.132 -11.268 4.101 1.00 21.74 372 ALA B CA 1
ATOM 2529 C C . ALA A 1 372 ? 35.588 -12.266 5.115 1.00 22.14 372 ALA B C 1
ATOM 2530 O O . ALA A 1 372 ? 35.856 -12.120 6.313 1.00 24.30 372 ALA B O 1
ATOM 2532 N N . GLY A 1 373 ? 34.903 -13.309 4.660 1.00 20.06 373 GLY B N 1
ATOM 2533 C CA . GLY A 1 373 ? 34.249 -14.230 5.563 1.00 20.20 373 GLY B CA 1
ATOM 2534 C C . GLY A 1 373 ? 33.047 -13.671 6.298 1.00 25.14 373 GLY B C 1
ATOM 2535 O O . GLY A 1 373 ? 32.720 -14.174 7.380 1.00 24.48 373 GLY B O 1
ATOM 2536 N N . LEU A 1 374 ? 32.297 -12.742 5.688 1.00 25.26 374 LEU B N 1
ATOM 2537 C CA . LEU A 1 374 ? 31.247 -12.031 6.412 1.00 25.07 374 LEU B CA 1
ATOM 2538 C C . LEU A 1 374 ? 29.957 -11.850 5.622 1.00 22.77 374 LEU B C 1
ATOM 2539 O O . LEU A 1 374 ? 29.927 -11.836 4.383 1.00 19.51 374 LEU B O 1
ATOM 2544 N N . VAL A 1 375 ? 28.899 -11.612 6.392 1.00 22.33 375 VAL B N 1
ATOM 2545 C CA . VAL A 1 375 ? 27.656 -11.048 5.889 1.00 20.73 375 VAL B CA 1
ATOM 2546 C C . VAL A 1 375 ? 27.632 -9.625 6.415 1.00 21.44 375 VAL B C 1
ATOM 2547 O O . VAL A 1 375 ? 27.731 -9.418 7.627 1.00 26.99 375 VAL B O 1
ATOM 2551 N N . ARG A 1 376 ? 27.515 -8.651 5.530 1.00 18.59 376 ARG B N 1
ATOM 2552 C CA . ARG A 1 376 ? 27.459 -7.258 5.932 1.00 18.68 376 ARG B CA 1
ATOM 2553 C C . ARG A 1 376 ? 26.007 -6.809 5.947 1.00 26.81 376 ARG B C 1
ATOM 2554 O O . ARG A 1 376 ? 25.206 -7.231 5.112 1.00 18.02 376 ARG B O 1
ATOM 2562 N N . ARG A 1 377 ? 25.664 -5.986 6.923 1.00 26.13 377 ARG B N 1
ATOM 2563 C CA . ARG A 1 377 ? 24.308 -5.483 7.076 1.00 26.84 377 ARG B CA 1
ATOM 2564 C C . ARG A 1 377 ? 24.311 -4.036 6.641 1.00 18.27 377 ARG B C 1
ATOM 2565 O O . ARG A 1 377 ? 25.078 -3.234 7.185 1.00 21.92 377 ARG B O 1
ATOM 2573 N N . ILE A 1 378 ? 23.510 -3.720 5.632 1.00 17.86 378 ILE B N 1
ATOM 2574 C CA . ILE A 1 378 ? 23.424 -2.374 5.077 1.00 20.83 378 ILE B CA 1
ATOM 2575 C C . ILE A 1 378 ? 22.007 -1.835 5.302 1.00 30.83 378 ILE B C 1
ATOM 2576 O O . ILE A 1 378 ? 21.021 -2.505 4.958 1.00 17.26 378 ILE B O 1
ATOM 2581 N N . ALA A 1 379 ? 21.904 -0.622 5.859 1.00 28.10 379 ALA B N 1
ATOM 2582 C CA . ALA A 1 379 ? 20.596 -0.010 6.079 1.00 25.20 379 ALA B CA 1
ATOM 2583 C C . ALA A 1 379 ? 20.013 0.489 4.766 1.00 26.62 379 ALA B C 1
ATOM 2584 O O . ALA A 1 379 ? 20.660 1.255 4.041 1.00 27.51 379 ALA B O 1
ATOM 2586 N N . THR A 1 380 ? 18.762 0.116 4.487 1.00 25.64 380 THR B N 1
ATOM 2587 C CA . THR A 1 380 ? 18.148 0.566 3.242 1.00 32.21 380 THR B CA 1
ATOM 2588 C C . THR A 1 380 ? 17.933 2.067 3.240 1.00 40.62 380 THR B C 1
ATOM 2589 O O . THR A 1 380 ? 17.999 2.702 2.180 1.00 43.50 380 THR B O 1
ATOM 2593 N N . GLU A 1 381 ? 17.717 2.651 4.412 1.00 43.88 381 GLU B N 1
ATOM 2594 C CA . GLU A 1 381 ? 17.388 4.070 4.484 1.00 51.24 381 GLU B CA 1
ATOM 2595 C C . GLU A 1 381 ? 18.507 4.941 3.913 1.00 46.37 381 GLU B C 1
ATOM 2596 O O . GLU A 1 381 ? 18.239 5.918 3.208 1.00 47.69 381 GLU B O 1
ATOM 2602 N N . ASP A 1 382 ? 19.765 4.609 4.203 1.00 43.39 382 ASP B N 1
ATOM 2603 C CA . ASP A 1 382 ? 20.876 5.480 3.837 1.00 41.84 382 ASP B CA 1
ATOM 2604 C C . ASP A 1 382 ? 22.120 4.727 3.382 1.00 34.25 382 ASP B C 1
ATOM 2605 O O . ASP A 1 382 ? 23.186 5.344 3.250 1.00 30.19 382 ASP B O 1
ATOM 2610 N N . LEU A 1 383 ? 22.033 3.410 3.204 1.00 28.12 383 LEU B N 1
ATOM 2611 C CA . LEU A 1 383 ? 23.104 2.563 2.673 1.00 26.45 383 LEU B CA 1
ATOM 2612 C C . LEU A 1 383 ? 24.363 2.532 3.559 1.00 28.02 383 LEU B C 1
ATOM 2613 O O . LEU A 1 383 ? 25.425 2.086 3.103 1.00 28.70 383 LEU B O 1
ATOM 2618 N N . SER A 1 384 ? 24.265 2.950 4.827 1.00 29.45 384 SER B N 1
ATOM 2619 C CA . SER A 1 384 ? 25.374 2.800 5.776 1.00 33.65 384 SER B CA 1
ATOM 2620 C C . SER A 1 384 ? 25.482 1.363 6.277 1.00 32.36 384 SER B C 1
ATOM 2621 O O . SER A 1 384 ? 24.501 0.617 6.284 1.00 35.69 384 SER B O 1
ATOM 2624 N N . GLU A 1 385 ? 26.693 0.984 6.712 1.00 30.24 385 GLU B N 1
ATOM 2625 C CA . GLU A 1 385 ? 26.936 -0.363 7.233 1.00 31.83 385 GLU B CA 1
ATOM 2626 C C . GLU A 1 385 ? 26.515 -0.427 8.699 1.00 31.27 385 GLU B C 1
ATOM 2627 O O . GLU A 1 385 ? 27.115 0.227 9.553 1.00 39.72 385 GLU B O 1
ATOM 2633 N N . ARG A 1 386 ? 25.490 -1.220 8.989 1.00 29.58 386 ARG B N 1
ATOM 2634 C CA . ARG A 1 386 ? 24.986 -1.355 10.347 1.00 35.28 386 ARG B CA 1
ATOM 2635 C C . ARG A 1 386 ? 25.756 -2.393 11.170 1.00 39.97 386 ARG B C 1
ATOM 2636 O O . ARG A 1 386 ? 25.602 -2.421 12.397 1.00 59.25 386 ARG B O 1
ATOM 2644 N N . GLY A 1 387 ? 26.600 -3.206 10.558 1.00 26.83 387 GLY B N 1
ATOM 2645 C CA . GLY A 1 387 ? 27.346 -4.211 11.292 1.00 20.28 387 GLY B CA 1
ATOM 2646 C C . GLY A 1 387 ? 27.727 -5.332 10.354 1.00 26.09 387 GLY B C 1
ATOM 2647 O O . GLY A 1 387 ? 27.342 -5.353 9.184 1.00 20.38 387 GLY B O 1
ATOM 2648 N N . THR A 1 388 ? 28.478 -6.284 10.903 1.00 20.37 388 THR B N 1
ATOM 2649 C CA . THR A 1 388 ? 28.889 -7.468 10.156 1.00 27.85 388 THR B CA 1
ATOM 2650 C C . THR A 1 388 ? 28.571 -8.695 10.993 1.00 28.71 388 THR B C 1
ATOM 2651 O O . THR A 1 388 ? 28.365 -8.611 12.209 1.00 22.01 388 THR B O 1
ATOM 2655 N N . VAL A 1 389 ? 28.477 -9.826 10.313 1.00 23.57 389 VAL B N 1
ATOM 2656 C CA . VAL A 1 389 ? 28.206 -11.090 10.974 1.00 25.23 389 VAL B CA 1
ATOM 2657 C C . VAL A 1 389 ? 29.308 -12.029 10.501 1.00 27.43 389 VAL B C 1
ATOM 2658 O O . VAL A 1 389 ? 29.370 -12.400 9.313 1.00 25.96 389 VAL B O 1
ATOM 2662 N N . PRO A 1 390 ? 30.217 -12.405 11.392 1.00 24.10 390 PRO B N 1
ATOM 2663 C CA . PRO A 1 390 ? 31.296 -13.310 11.003 1.00 22.57 390 PRO B CA 1
ATOM 2664 C C . PRO A 1 390 ? 30.721 -14.699 10.818 1.00 24.65 390 PRO B C 1
ATOM 2665 O O . PRO A 1 390 ? 29.942 -15.185 11.643 1.00 26.65 390 PRO B O 1
ATOM 2669 N N . VAL A 1 391 ? 31.108 -15.325 9.722 1.00 21.49 391 VAL B N 1
ATOM 2670 C CA . VAL A 1 391 ? 30.645 -16.648 9.349 1.00 24.48 391 VAL B CA 1
ATOM 2671 C C . VAL A 1 391 ? 31.848 -17.484 8.923 1.00 20.87 391 VAL B C 1
ATOM 2672 O O . VAL A 1 391 ? 32.835 -16.956 8.399 1.00 24.43 391 VAL B O 1
ATOM 2676 N N . GLU A 1 392 ? 31.804 -18.772 9.225 1.00 21.06 392 GLU B N 1
ATOM 2677 C CA . GLU A 1 392 ? 32.896 -19.638 8.825 1.00 36.06 392 GLU B CA 1
ATOM 2678 C C . GLU A 1 392 ? 32.922 -19.793 7.307 1.00 28.05 392 GLU B C 1
ATOM 2679 O O . GLU A 1 392 ? 31.880 -19.896 6.659 1.00 34.51 392 GLU B O 1
ATOM 2685 N N . GLY A 1 393 ? 34.123 -19.814 6.742 1.00 26.91 393 GLY B N 1
ATOM 2686 C CA . GLY A 1 393 ? 34.320 -20.187 5.356 1.00 23.43 393 GLY B CA 1
ATOM 2687 C C . GLY A 1 393 ? 34.274 -19.025 4.392 1.00 28.02 393 GLY B C 1
ATOM 2688 O O . GLY A 1 393 ? 34.736 -17.924 4.713 1.00 25.34 393 GLY B O 1
ATOM 2689 N N . LYS A 1 394 ? 33.734 -19.268 3.198 1.00 29.45 394 LYS B N 1
ATOM 2690 C CA . LYS A 1 394 ? 33.569 -18.258 2.152 1.00 24.71 394 LYS B CA 1
ATOM 2691 C C . LYS A 1 394 ? 32.077 -18.119 1.869 1.00 23.22 394 LYS B C 1
ATOM 2692 O O . LYS A 1 394 ? 31.539 -18.799 0.973 1.00 19.66 394 LYS B O 1
ATOM 2698 N N . PRO A 1 395 ? 31.361 -17.281 2.629 1.00 23.18 395 PRO B N 1
ATOM 2699 C CA . PRO A 1 395 ? 29.910 -17.147 2.429 1.00 18.69 395 PRO B CA 1
ATOM 2700 C C . PRO A 1 395 ? 29.590 -16.699 1.010 1.00 26.88 395 PRO B C 1
ATOM 2701 O O . PRO A 1 395 ? 30.249 -15.817 0.447 1.00 22.21 395 PRO B O 1
ATOM 2705 N N . TYR A 1 396 ? 28.597 -17.349 0.417 1.00 19.34 396 TYR B N 1
ATOM 2706 C CA . TYR A 1 396 ? 28.298 -17.127 -0.990 1.00 17.64 396 TYR B CA 1
ATOM 2707 C C . TYR A 1 396 ? 26.808 -16.827 -1.157 1.00 20.39 396 TYR B C 1
ATOM 2708 O O . TYR A 1 396 ? 26.376 -15.679 -0.987 1.00 17.20 396 TYR B O 1
ATOM 2717 N N . ASN A 1 397 ? 26.007 -17.844 -1.464 1.00 17.25 397 ASN B N 1
ATOM 2718 C CA . ASN A 1 397 ? 24.582 -17.597 -1.640 1.00 18.04 397 ASN B CA 1
ATOM 2719 C C . ASN A 1 397 ? 23.905 -17.349 -0.290 1.00 18.53 397 ASN B C 1
ATOM 2720 O O . ASN A 1 397 ? 24.382 -17.783 0.766 1.00 19.41 397 ASN B O 1
ATOM 2725 N N . ILE A 1 398 ? 22.786 -16.627 -0.340 1.00 16.88 398 ILE B N 1
ATOM 2726 C CA . ILE A 1 398 ? 22.108 -16.131 0.853 1.00 16.98 398 ILE B CA 1
ATOM 2727 C C . ILE A 1 398 ? 20.609 -16.072 0.589 1.00 19.08 398 ILE B C 1
ATOM 2728 O O . ILE A 1 398 ? 20.170 -15.806 -0.531 1.00 16.42 398 ILE B O 1
ATOM 2733 N N . ALA A 1 399 ? 19.823 -16.321 1.633 1.00 16.85 399 ALA B N 1
ATOM 2734 C CA . ALA A 1 399 ? 18.372 -16.149 1.582 1.00 19.41 399 ALA B CA 1
ATOM 2735 C C . ALA A 1 399 ? 17.876 -15.755 2.971 1.00 24.73 399 ALA B C 1
ATOM 2736 O O . ALA A 1 399 ? 18.500 -16.090 3.983 1.00 22.07 399 ALA B O 1
ATOM 2738 N N . VAL A 1 400 ? 16.733 -15.071 3.015 1.00 16.63 400 VAL B N 1
ATOM 2739 C CA . VAL A 1 400 ? 16.192 -14.520 4.248 1.00 16.77 400 VAL B CA 1
ATOM 2740 C C . VAL A 1 400 ? 14.767 -15.039 4.466 1.00 28.83 400 VAL B C 1
ATOM 2741 O O . VAL A 1 400 ? 13.959 -15.139 3.531 1.00 16.95 400 VAL B O 1
ATOM 2745 N N . THR A 1 401 ? 14.467 -15.384 5.707 1.00 22.49 401 THR B N 1
ATOM 2746 C CA . THR A 1 401 ? 13.131 -15.781 6.108 1.00 24.95 401 THR B CA 1
ATOM 2747 C C . THR A 1 401 ? 12.693 -14.903 7.270 1.00 24.89 401 THR B C 1
ATOM 2748 O O . THR A 1 401 ? 13.502 -14.228 7.914 1.00 24.40 401 THR B O 1
ATOM 2752 N N . GLY A 1 402 ? 11.408 -14.956 7.569 1.00 26.58 402 GLY B N 1
ATOM 2753 C CA . GLY A 1 402 ? 10.866 -14.221 8.683 1.00 28.83 402 GLY B CA 1
ATOM 2754 C C . GLY A 1 402 ? 10.181 -12.947 8.250 1.00 30.56 402 GLY B C 1
ATOM 2755 O O . GLY A 1 402 ? 9.810 -12.755 7.093 1.00 34.06 402 GLY B O 1
ATOM 2756 N N . GLY A 1 403 ? 10.020 -12.065 9.206 1.00 39.04 403 GLY B N 1
ATOM 2757 C CA . GLY A 1 403 ? 9.283 -10.837 9.028 1.00 40.17 403 GLY B CA 1
ATOM 2758 C C . GLY A 1 403 ? 8.681 -10.416 10.359 1.00 50.52 403 GLY B C 1
ATOM 2759 O O . GLY A 1 403 ? 9.213 -10.741 11.421 1.00 45.99 403 GLY B O 1
ATOM 2760 N N . SER A 1 404 ? 7.576 -9.686 10.278 1.00 62.97 404 SER B N 1
ATOM 2761 C CA . SER A 1 404 ? 6.918 -9.137 11.455 1.00 70.87 404 SER B CA 1
ATOM 2762 C C . SER A 1 404 ? 5.535 -9.744 11.660 1.00 69.68 404 SER B C 1
ATOM 2763 O O . SER A 1 404 ? 4.782 -9.949 10.700 1.00 69.95 404 SER B O 1
ATOM 2766 N N . GLY A 1 405 ? 5.194 -9.990 12.922 1.00 67.76 405 GLY B N 1
ATOM 2767 C CA . GLY A 1 405 ? 3.897 -10.542 13.266 1.00 67.94 405 GLY B CA 1
ATOM 2768 C C . GLY A 1 405 ? 3.559 -10.238 14.710 1.00 66.92 405 GLY B C 1
ATOM 2769 O O . GLY A 1 405 ? 4.316 -9.577 15.427 1.00 65.64 405 GLY B O 1
ATOM 2770 N N . VAL A 1 406 ? 2.419 -10.760 15.153 1.00 69.73 406 VAL B N 1
ATOM 2771 C CA . VAL A 1 406 ? 1.935 -10.487 16.498 1.00 73.67 406 VAL B CA 1
ATOM 2772 C C . VAL A 1 406 ? 2.045 -11.760 17.323 1.00 73.77 406 VAL B C 1
ATOM 2773 O O . VAL A 1 406 ? 1.833 -12.871 16.819 1.00 69.34 406 VAL B O 1
ATOM 2777 N N . THR A 1 407 ? 2.382 -11.590 18.595 1.00 76.56 407 THR B N 1
ATOM 2778 C CA . THR A 1 407 ? 2.395 -12.666 19.568 1.00 82.27 407 THR B CA 1
ATOM 2779 C C . THR A 1 407 ? 1.452 -12.312 20.713 1.00 91.52 407 THR B C 1
ATOM 2780 O O . THR A 1 407 ? 1.047 -11.154 20.875 1.00 94.81 407 THR B O 1
ATOM 2784 N N . HIS A 1 408 ? 1.113 -13.322 21.516 1.00 93.36 408 HIS B N 1
ATOM 2785 C CA . HIS A 1 408 ? 0.136 -13.152 22.588 1.00 89.83 408 HIS B CA 1
ATOM 2786 C C . HIS A 1 408 ? 0.528 -13.910 23.853 1.00 86.51 408 HIS B C 1
ATOM 2787 O O . HIS A 1 408 ? 1.686 -14.288 24.033 1.00 86.24 408 HIS B O 1
ATOM 2794 N N . HIS B 1 28 ? -30.863 33.684 -25.456 1.00 101.42 28 HIS A N 1
ATOM 2795 C CA . HIS B 1 28 ? -30.670 32.707 -24.388 1.00 105.17 28 HIS A CA 1
ATOM 2796 C C . HIS B 1 28 ? -29.468 31.817 -24.607 1.00 107.74 28 HIS A C 1
ATOM 2797 O O . HIS B 1 28 ? -29.311 31.221 -25.676 1.00 111.57 28 HIS A O 1
ATOM 2804 N N . GLU B 1 29 ? -28.616 31.722 -23.591 1.00 104.04 29 GLU A N 1
ATOM 2805 C CA . GLU B 1 29 ? -27.439 30.868 -23.648 1.00 98.40 29 GLU A CA 1
ATOM 2806 C C . GLU B 1 29 ? -27.484 29.836 -22.532 1.00 86.92 29 GLU A C 1
ATOM 2807 O O . GLU B 1 29 ? -27.835 30.151 -21.388 1.00 82.84 29 GLU A O 1
ATOM 2813 N N . ASP B 1 30 ? -27.167 28.599 -22.884 1.00 76.80 30 ASP A N 1
ATOM 2814 C CA . ASP B 1 30 ? -26.573 27.692 -21.923 1.00 70.47 30 ASP A CA 1
ATOM 2815 C C . ASP B 1 30 ? -25.185 28.216 -21.595 1.00 64.58 30 ASP A C 1
ATOM 2816 O O . ASP B 1 30 ? -24.363 28.420 -22.493 1.00 57.92 30 ASP A O 1
ATOM 2821 N N . VAL B 1 31 ? -24.928 28.463 -20.321 1.00 59.85 31 VAL A N 1
ATOM 2822 C CA . VAL B 1 31 ? -23.605 28.841 -19.856 1.00 53.49 31 VAL A CA 1
ATOM 2823 C C . VAL B 1 31 ? -23.052 27.693 -19.022 1.00 50.95 31 VAL A C 1
ATOM 2824 O O . VAL B 1 31 ? -23.735 27.198 -18.114 1.00 54.93 31 VAL A O 1
ATOM 2828 N N . THR B 1 32 ? -21.838 27.241 -19.352 1.00 35.88 32 THR A N 1
ATOM 2829 C CA . THR B 1 32 ? -21.093 26.332 -18.490 1.00 36.14 32 THR A CA 1
ATOM 2830 C C . THR B 1 32 ? -19.890 27.066 -17.911 1.00 37.42 32 THR A C 1
ATOM 2831 O O . THR B 1 32 ? -19.202 27.805 -18.625 1.00 38.76 32 THR A O 1
ATOM 2835 N N . LEU B 1 33 ? -19.647 26.867 -16.612 1.00 31.37 33 LEU A N 1
ATOM 2836 C CA . LEU B 1 33 ? -18.565 27.564 -15.913 1.00 32.63 33 LEU A CA 1
ATOM 2837 C C . LEU B 1 33 ? -18.133 26.726 -14.720 1.00 29.94 33 LEU A C 1
ATOM 2838 O O . LEU B 1 33 ? -18.865 26.643 -13.729 1.00 30.39 33 LEU A O 1
ATOM 2843 N N . TYR B 1 34 ? -16.931 26.171 -14.772 1.00 22.62 34 TYR A N 1
ATOM 2844 C CA . TYR B 1 34 ? -16.369 25.450 -13.638 1.00 20.24 34 TYR A CA 1
ATOM 2845 C C . TYR B 1 34 ? -15.304 26.313 -12.981 1.00 21.20 34 TYR A C 1
ATOM 2846 O O . TYR B 1 34 ? -14.495 26.948 -13.664 1.00 19.67 34 TYR A O 1
ATOM 2855 N N . ARG B 1 35 ? -15.335 26.370 -11.663 1.00 15.16 35 ARG A N 1
ATOM 2856 C CA . ARG B 1 35 ? -14.355 27.112 -10.893 1.00 20.45 35 ARG A CA 1
ATOM 2857 C C . ARG B 1 35 ? -13.621 26.110 -10.009 1.00 20.68 35 ARG A C 1
ATOM 2858 O O . ARG B 1 35 ? -14.258 25.365 -9.257 1.00 28.14 35 ARG A O 1
ATOM 2866 N N . VAL B 1 36 ? -12.297 26.035 -10.171 1.00 15.44 36 VAL A N 1
ATOM 2867 C CA . VAL B 1 36 ? -11.439 25.056 -9.503 1.00 18.14 36 VAL A CA 1
ATOM 2868 C C . VAL B 1 36 ? -10.802 25.724 -8.289 1.00 15.20 36 VAL A C 1
ATOM 2869 O O . VAL B 1 36 ? -10.378 26.881 -8.359 1.00 15.46 36 VAL A O 1
ATOM 2873 N N . PHE B 1 37 ? -10.742 25.003 -7.173 1.00 18.03 37 PHE A N 1
ATOM 2874 C CA . PHE B 1 37 ? -10.135 25.493 -5.937 1.00 18.55 37 PHE A CA 1
ATOM 2875 C C . PHE B 1 37 ? -8.999 24.560 -5.536 1.00 15.22 37 PHE A C 1
ATOM 2876 O O . PHE B 1 37 ? -9.222 23.356 -5.395 1.00 18.51 37 PHE A O 1
ATOM 2884 N N . VAL B 1 38 ? -7.782 25.106 -5.369 1.00 15.41 38 VAL A N 1
ATOM 2885 C CA . VAL B 1 38 ? -6.581 24.301 -5.137 1.00 18.42 38 VAL A CA 1
ATOM 2886 C C . VAL B 1 38 ? -5.903 24.743 -3.852 1.00 22.77 38 VAL A C 1
ATOM 2887 O O . VAL B 1 38 ? -5.510 25.910 -3.725 1.00 25.80 38 VAL A O 1
ATOM 2891 N N . GLY B 1 39 ? -5.670 23.794 -2.956 1.00 19.58 39 GLY A N 1
ATOM 2892 C CA . GLY B 1 39 ? -4.920 24.083 -1.758 1.00 19.40 39 GLY A CA 1
ATOM 2893 C C . GLY B 1 39 ? -3.436 23.806 -1.951 1.00 20.38 39 GLY A C 1
ATOM 2894 O O . GLY B 1 39 ? -3.026 23.047 -2.827 1.00 29.04 39 GLY A O 1
ATOM 2895 N N . ASP B 1 40 ? -2.616 24.469 -1.149 1.00 22.04 40 ASP A N 1
ATOM 2896 C CA . ASP B 1 40 ? -1.182 24.226 -1.212 1.00 24.18 40 ASP A CA 1
ATOM 2897 C C . ASP B 1 40 ? -0.806 23.103 -0.252 1.00 19.84 40 ASP A C 1
ATOM 2898 O O . ASP B 1 40 ? -1.503 22.836 0.734 1.00 21.13 40 ASP A O 1
ATOM 2903 N N . HIS B 1 41 ? 0.300 22.427 -0.552 1.00 17.54 41 HIS A N 1
ATOM 2904 C CA . HIS B 1 41 ? 0.711 21.364 0.357 1.00 22.25 41 HIS A CA 1
ATOM 2905 C C . HIS B 1 41 ? 1.236 21.915 1.682 1.00 35.90 41 HIS A C 1
ATOM 2906 O O . HIS B 1 41 ? 1.065 21.269 2.720 1.00 34.42 41 HIS A O 1
ATOM 2913 N N . GLU B 1 42 ? 1.867 23.093 1.672 1.00 36.87 42 GLU A N 1
ATOM 2914 C CA . GLU B 1 42 ? 2.485 23.703 2.850 1.00 39.96 42 GLU A CA 1
ATOM 2915 C C . GLU B 1 42 ? 1.771 24.966 3.303 1.00 34.43 42 GLU A C 1
ATOM 2916 O O . GLU B 1 42 ? 1.441 25.108 4.479 1.00 37.28 42 GLU A O 1
ATOM 2922 N N . LYS B 1 43 ? 1.571 25.914 2.388 1.00 21.63 43 LYS A N 1
ATOM 2923 C CA . LYS B 1 43 ? 1.039 27.222 2.734 1.00 26.56 43 LYS A CA 1
ATOM 2924 C C . LYS B 1 43 ? -0.451 27.146 3.049 1.00 28.79 43 LYS A C 1
ATOM 2925 O O . LYS B 1 43 ? -1.171 26.278 2.549 1.00 27.37 43 LYS A O 1
ATOM 2931 N N . GLY B 1 44 ? -0.892 28.045 3.936 1.00 28.84 44 GLY A N 1
ATOM 2932 C CA . GLY B 1 44 ? -2.292 28.292 4.246 1.00 28.00 44 GLY A CA 1
ATOM 2933 C C . GLY B 1 44 ? -2.889 29.189 3.186 1.00 35.31 44 GLY A C 1
ATOM 2934 O O . GLY B 1 44 ? -2.950 30.419 3.336 1.00 28.86 44 GLY A O 1
ATOM 2935 N N . GLN B 1 45 ? -3.299 28.558 2.088 1.00 38.70 45 GLN A N 1
ATOM 2936 C CA . GLN B 1 45 ? -3.62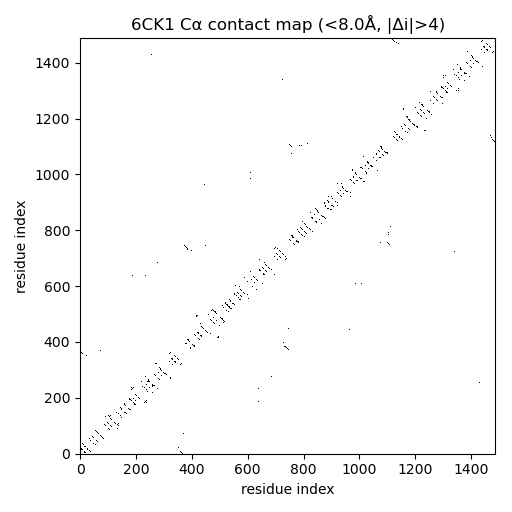9 29.248 0.854 1.00 34.31 45 GLN A CA 1
ATOM 2937 C C . GLN B 1 45 ? -4.579 28.418 0.007 1.00 28.79 45 GLN A C 1
ATOM 2938 O O . GLN B 1 45 ? -4.318 27.232 -0.220 1.00 30.87 45 GLN A O 1
ATOM 2944 N N . VAL B 1 46 ? -5.642 29.039 -0.497 1.00 26.33 46 VAL A N 1
ATOM 2945 C CA . VAL B 1 46 ? -6.490 28.431 -1.525 1.00 28.96 46 VAL A CA 1
ATOM 2946 C C . VAL B 1 46 ? -6.446 29.312 -2.766 1.00 23.74 46 VAL A C 1
ATOM 2947 O O . VAL B 1 46 ? -6.635 30.537 -2.676 1.00 19.17 46 VAL A O 1
ATOM 2951 N N . THR B 1 47 ? -6.154 28.696 -3.905 1.00 16.47 47 THR A N 1
ATOM 2952 C CA . THR B 1 47 ? -6.200 29.354 -5.201 1.00 16.50 47 THR A CA 1
ATOM 2953 C C . THR B 1 47 ? -7.423 28.880 -5.965 1.00 20.43 47 THR A C 1
ATOM 2954 O O . THR B 1 47 ? -7.639 27.674 -6.126 1.00 25.07 47 THR A O 1
ATOM 2958 N N . ALA B 1 48 ? -8.204 29.835 -6.451 1.00 17.92 48 ALA A N 1
ATOM 2959 C CA . ALA B 1 48 ? -9.375 29.548 -7.256 1.00 18.15 48 ALA A CA 1
ATOM 2960 C C . ALA B 1 48 ? -9.205 30.158 -8.641 1.00 16.87 48 ALA A C 1
ATOM 2961 O O . ALA B 1 48 ? -8.728 31.290 -8.777 1.00 17.61 48 ALA A O 1
ATOM 2963 N N . PHE B 1 49 ? -9.643 29.430 -9.662 1.00 19.80 49 PHE A N 1
ATOM 2964 C CA . PHE B 1 49 ? -9.593 29.967 -11.014 1.00 18.23 49 PHE A CA 1
ATOM 2965 C C . PHE B 1 49 ? -10.713 29.388 -11.866 1.00 18.06 49 PHE A C 1
ATOM 2966 O O . PHE B 1 49 ? -11.152 28.244 -11.674 1.00 20.19 49 PHE A O 1
ATOM 2974 N N . ASP B 1 50 ? -11.190 30.206 -12.804 1.00 20.18 50 ASP A N 1
ATOM 2975 C CA . ASP B 1 50 ? -12.116 29.714 -13.820 1.00 15.89 50 ASP A CA 1
ATOM 2976 C C . ASP B 1 50 ? -11.386 28.721 -14.703 1.00 22.18 50 ASP A C 1
ATOM 2977 O O . ASP B 1 50 ? -10.339 29.043 -15.272 1.00 17.91 50 ASP A O 1
ATOM 2982 N N . LEU B 1 51 ? -11.945 27.516 -14.819 1.00 17.21 51 LEU A N 1
ATOM 2983 C CA . LEU B 1 51 ? -11.268 26.440 -15.534 1.00 20.62 51 LEU A CA 1
ATOM 2984 C C . LEU B 1 51 ? -10.963 26.846 -16.968 1.00 31.42 51 LEU A C 1
ATOM 2985 O O . LEU B 1 51 ? -9.829 26.704 -17.443 1.00 26.37 51 LEU A O 1
ATOM 2990 N N . ALA B 1 52 ? -11.966 27.385 -17.661 1.00 32.92 52 ALA A N 1
ATOM 2991 C CA . ALA B 1 52 ? -11.845 27.786 -19.051 1.00 33.37 52 ALA A CA 1
ATOM 2992 C C . ALA B 1 52 ? -11.139 29.125 -19.219 1.00 32.87 52 ALA A C 1
ATOM 2993 O O . ALA B 1 52 ? -10.787 29.485 -20.345 1.00 35.24 52 ALA A O 1
ATOM 2995 N N . GLU B 1 53 ? -10.928 29.884 -18.152 1.00 29.82 53 GLU A N 1
ATOM 2996 C CA . GLU B 1 53 ? -10.226 31.161 -18.250 1.00 27.62 53 GLU A CA 1
ATOM 2997 C C . GLU B 1 53 ? -9.342 31.371 -17.024 1.00 28.22 53 GLU A C 1
ATOM 2998 O O . GLU B 1 53 ? -9.639 32.191 -16.148 1.00 27.26 53 GLU A O 1
ATOM 3004 N N . PRO B 1 54 ? -8.189 30.692 -16.972 1.00 31.26 54 PRO A N 1
ATOM 3005 C CA . PRO B 1 54 ? -7.419 30.629 -15.716 1.00 29.53 54 PRO A CA 1
ATOM 3006 C C . PRO B 1 54 ? -6.815 31.947 -15.260 1.00 34.18 54 PRO A C 1
ATOM 3007 O O . PRO B 1 54 ? -6.349 32.014 -14.112 1.00 36.48 54 PRO A O 1
ATOM 3011 N N . ASP B 1 55 ? -6.809 32.992 -16.088 1.00 29.95 55 ASP A N 1
ATOM 3012 C CA . ASP B 1 55 ? -6.352 34.291 -15.610 1.00 34.71 55 ASP A CA 1
ATOM 3013 C C . ASP B 1 55 ? -7.379 34.950 -14.709 1.00 35.04 55 ASP A C 1
ATOM 3014 O O . ASP B 1 55 ? -7.031 35.864 -13.950 1.00 29.80 55 ASP A O 1
ATOM 3019 N N . HIS B 1 56 ? -8.628 34.497 -14.769 1.00 33.14 56 HIS A N 1
ATOM 3020 C CA . HIS B 1 56 ? -9.629 34.896 -13.788 1.00 32.40 56 HIS A CA 1
ATOM 3021 C C . HIS B 1 56 ? -9.386 34.015 -12.582 1.00 28.31 56 HIS A C 1
ATOM 3022 O O . HIS B 1 56 ? -9.826 32.862 -12.554 1.00 24.75 56 HIS A O 1
ATOM 3029 N N . ARG B 1 57 ? -8.624 34.527 -11.619 1.00 22.92 57 ARG A N 1
ATOM 3030 C CA . ARG B 1 57 ? -8.238 33.730 -10.466 1.00 27.13 57 ARG A CA 1
ATOM 3031 C C . ARG B 1 57 ? -8.180 34.619 -9.231 1.00 25.62 57 ARG A C 1
ATOM 3032 O O . ARG B 1 57 ? -8.067 35.843 -9.316 1.00 25.85 57 ARG A O 1
ATOM 3040 N N . TRP B 1 58 ? -8.264 33.972 -8.076 1.00 24.42 58 TRP A N 1
ATOM 3041 C CA . TRP B 1 58 ? -8.299 34.629 -6.783 1.00 22.36 58 TRP A CA 1
ATOM 3042 C C . TRP B 1 58 ? -7.553 33.743 -5.799 1.00 24.94 58 TRP A C 1
ATOM 3043 O O . TRP B 1 58 ? -7.459 32.528 -5.983 1.00 29.29 58 TRP A O 1
ATOM 3054 N N . THR B 1 59 ? -7.049 34.355 -4.738 1.00 24.53 59 THR A N 1
ATOM 3055 C CA . THR B 1 59 ? -6.309 33.653 -3.700 1.00 25.83 59 THR A CA 1
ATOM 3056 C C . THR B 1 59 ? -6.920 33.973 -2.347 1.00 25.11 59 THR A C 1
ATOM 3057 O O . THR B 1 59 ? -7.173 35.138 -2.039 1.00 27.21 59 THR A O 1
ATOM 3061 N N . PHE B 1 60 ? -7.105 32.949 -1.520 1.00 23.00 60 PHE A N 1
ATOM 3062 C CA . PHE B 1 60 ? -7.676 33.145 -0.201 1.00 23.19 60 PHE A CA 1
ATOM 3063 C C . PHE B 1 60 ? -6.710 32.595 0.837 1.00 28.36 60 PHE A C 1
ATOM 3064 O O . PHE B 1 60 ? -6.242 31.453 0.706 1.00 32.44 60 PHE A O 1
ATOM 3072 N N . PRO B 1 61 ? -6.345 33.379 1.843 1.00 26.97 61 PRO A N 1
ATOM 3073 C CA . PRO B 1 61 ? -5.435 32.870 2.866 1.00 23.31 61 PRO A CA 1
ATOM 3074 C C . PRO B 1 61 ? -6.209 32.050 3.884 1.00 25.49 61 PRO A C 1
ATOM 3075 O O . PRO B 1 61 ? -7.376 32.312 4.171 1.00 21.66 61 PRO A O 1
ATOM 3079 N N . THR B 1 62 ? -5.538 31.032 4.406 1.00 30.75 62 THR A N 1
ATOM 3080 C CA . THR B 1 62 ? -6.057 30.171 5.457 1.00 32.46 62 THR A CA 1
ATOM 3081 C C . THR B 1 62 ? -4.976 29.990 6.520 1.00 28.76 62 THR A C 1
ATOM 3082 O O . THR B 1 62 ? -3.816 30.355 6.329 1.00 23.48 62 THR A O 1
ATOM 3086 N N . THR B 1 63 ? -5.373 29.437 7.661 1.00 25.04 63 THR A N 1
ATOM 3087 C CA . THR B 1 63 ? -4.431 29.225 8.752 1.00 31.79 63 THR A CA 1
ATOM 3088 C C . THR B 1 63 ? -3.377 28.176 8.416 1.00 30.06 63 THR A C 1
ATOM 3089 O O . THR B 1 63 ? -2.200 28.354 8.749 1.00 27.38 63 THR A O 1
ATOM 3093 N N . GLY B 1 64 ? -3.775 27.072 7.782 1.00 32.25 64 GLY A N 1
ATOM 3094 C CA . GLY B 1 64 ? -2.853 25.976 7.504 1.00 28.12 64 GLY A CA 1
ATOM 3095 C C . GLY B 1 64 ? -3.249 25.126 6.313 1.00 30.23 64 GLY A C 1
ATOM 3096 O O . GLY B 1 64 ? -4.128 25.525 5.547 1.00 28.94 64 GLY A O 1
ATOM 3097 N N . GLN B 1 65 ? -2.648 23.942 6.160 1.00 32.12 65 GLN A N 1
ATOM 3098 C CA . GLN B 1 65 ? -2.906 23.117 4.980 1.00 29.47 65 GLN A CA 1
ATOM 3099 C C . GLN B 1 65 ? -4.388 22.775 4.870 1.00 21.86 65 GLN A C 1
ATOM 3100 O O . GLN B 1 65 ? -5.029 22.412 5.863 1.00 24.98 65 GLN A O 1
ATOM 3106 N N . VAL B 1 66 ? -4.956 22.930 3.675 1.00 21.42 66 VAL A N 1
ATOM 3107 C CA . VAL B 1 66 ? -6.403 22.769 3.492 1.00 26.21 66 VAL A CA 1
ATOM 3108 C C . VAL B 1 66 ? -6.707 21.408 2.871 1.00 24.18 66 VAL A C 1
ATOM 3109 O O . VAL B 1 66 ? -5.944 20.889 2.050 1.00 24.14 66 VAL A O 1
ATOM 3113 N N . LYS B 1 67 ? -7.811 20.815 3.311 1.00 24.60 67 LYS A N 1
ATOM 3114 C CA . LYS B 1 67 ? -8.515 19.754 2.609 1.00 20.70 67 LYS A CA 1
ATOM 3115 C C . LYS B 1 67 ? -9.867 20.336 2.177 1.00 27.77 67 LYS A C 1
ATOM 3116 O O . LYS B 1 67 ? -10.580 20.921 3.001 1.00 27.57 67 LYS A O 1
ATOM 3122 N N . LEU B 1 68 ? -10.192 20.237 0.884 1.00 15.07 68 LEU A N 1
ATOM 3123 C CA . LEU B 1 68 ? -11.265 21.032 0.300 1.00 20.65 68 LEU A CA 1
ATOM 3124 C C . LEU B 1 68 ? -12.479 20.181 -0.057 1.00 21.78 68 LEU A C 1
ATOM 3125 O O . LEU B 1 68 ? -12.337 19.074 -0.592 1.00 23.18 68 LEU A O 1
ATOM 3130 N N . TYR B 1 69 ? -13.672 20.732 0.190 1.00 24.46 69 TYR A N 1
ATOM 3131 C CA . TYR B 1 69 ? -14.950 20.087 -0.129 1.00 19.68 69 TYR A CA 1
ATOM 3132 C C . TYR B 1 69 ? -15.909 21.089 -0.759 1.00 18.74 69 TYR A C 1
ATOM 3133 O O . TYR B 1 69 ? -16.131 22.178 -0.217 1.00 23.69 69 TYR A O 1
ATOM 3142 N N . SER B 1 70 ? -16.477 20.724 -1.898 1.00 19.22 70 SER A N 1
ATOM 3143 C CA . SER B 1 70 ? -17.586 21.481 -2.465 1.00 22.11 70 SER A CA 1
ATOM 3144 C C . SER B 1 70 ? -18.890 21.091 -1.765 1.00 20.87 70 SER A C 1
ATOM 3145 O O . SER B 1 70 ? -19.264 19.912 -1.740 1.00 15.99 70 SER A O 1
ATOM 3148 N N . VAL B 1 71 ? -19.594 22.080 -1.208 1.00 23.74 71 VAL A N 1
ATOM 3149 C CA . VAL B 1 71 ? -20.800 21.844 -0.412 1.00 21.86 71 VAL A CA 1
ATOM 3150 C C . VAL B 1 71 ? -21.867 22.843 -0.840 1.00 23.15 71 VAL A C 1
ATOM 3151 O O . VAL B 1 71 ? -21.591 23.846 -1.507 1.00 22.10 71 VAL A O 1
ATOM 3155 N N . ALA B 1 72 ? -23.098 22.568 -0.424 1.00 23.73 72 ALA A N 1
ATOM 3156 C CA . ALA B 1 72 ? -24.233 23.419 -0.765 1.00 25.63 72 ALA A CA 1
ATOM 3157 C C . ALA B 1 72 ? -24.329 23.581 -2.283 1.00 25.98 72 ALA A C 1
ATOM 3158 O O . ALA B 1 72 ? -24.344 24.694 -2.816 1.00 24.16 72 ALA A O 1
ATOM 3160 N N . GLY B 1 73 ? -24.307 22.449 -2.986 1.00 26.60 73 GLY A N 1
ATOM 3161 C CA . GLY B 1 73 ? -24.460 22.469 -4.431 1.00 28.47 73 GLY A CA 1
ATOM 3162 C C . GLY B 1 73 ? -23.360 23.195 -5.165 1.00 27.23 73 GLY A C 1
ATOM 3163 O O . GLY B 1 73 ? -23.550 23.586 -6.315 1.00 29.55 73 GLY A O 1
ATOM 3164 N N . GLY B 1 74 ? -22.208 23.387 -4.534 1.00 25.20 74 GLY A N 1
ATOM 3165 C CA . GLY B 1 74 ? -21.133 24.125 -5.154 1.00 27.82 74 GLY A CA 1
ATOM 3166 C C . GLY B 1 74 ? -21.100 25.605 -4.836 1.00 23.66 74 GLY A C 1
ATOM 3167 O O . GLY B 1 74 ? -20.226 26.319 -5.353 1.00 26.81 74 GLY A O 1
ATOM 3168 N N . ALA B 1 75 ? -22.036 26.098 -4.028 1.00 22.15 75 ALA A N 1
ATOM 3169 C CA . ALA B 1 75 ? -22.020 27.502 -3.627 1.00 17.72 75 ALA A CA 1
ATOM 3170 C C . ALA B 1 75 ? -20.915 27.794 -2.630 1.00 18.50 75 ALA A C 1
ATOM 3171 O O . ALA B 1 75 ? -20.460 28.939 -2.539 1.00 23.10 75 ALA A O 1
ATOM 3173 N N . VAL B 1 76 ? -20.437 26.773 -1.922 1.00 19.51 76 VAL A N 1
ATOM 3174 C CA . VAL B 1 76 ? -19.504 26.957 -0.821 1.00 19.61 76 VAL A CA 1
ATOM 3175 C C . VAL B 1 76 ? -18.411 25.914 -0.914 1.00 21.96 76 VAL A C 1
ATOM 3176 O O . VAL B 1 76 ? -18.681 24.736 -1.167 1.00 15.36 76 VAL A O 1
ATOM 3180 N N . VAL B 1 77 ? -17.175 26.351 -0.692 1.00 15.73 77 VAL A N 1
ATOM 3181 C CA . VAL B 1 77 ? -16.042 25.459 -0.529 1.00 19.75 77 VAL A CA 1
ATOM 3182 C C . VAL B 1 77 ? -15.679 25.472 0.946 1.00 28.30 77 VAL A C 1
ATOM 3183 O O . VAL B 1 77 ? -15.517 26.547 1.540 1.00 23.06 77 VAL A O 1
ATOM 3187 N N . ALA B 1 78 ? -15.608 24.291 1.548 1.00 27.29 78 ALA A N 1
ATOM 3188 C CA . ALA B 1 78 ? -15.137 24.146 2.915 1.00 25.35 78 ALA A CA 1
ATOM 3189 C C . ALA B 1 78 ? -13.658 23.807 2.871 1.00 22.81 78 ALA A C 1
ATOM 3190 O O . ALA B 1 78 ? -13.247 22.897 2.143 1.00 23.75 78 ALA A O 1
ATOM 3192 N N . ALA B 1 79 ? -12.868 24.528 3.647 1.00 23.82 79 ALA A N 1
ATOM 3193 C CA . ALA B 1 79 ? -11.426 24.331 3.715 1.00 16.12 79 ALA A CA 1
ATOM 3194 C C . ALA B 1 79 ? -11.127 23.814 5.116 1.00 26.46 79 ALA A C 1
ATOM 3195 O O . ALA B 1 79 ? -10.909 24.596 6.044 1.00 25.74 79 ALA A O 1
ATOM 3197 N N . VAL B 1 80 ? -11.141 22.489 5.270 1.00 24.85 80 VAL A N 1
ATOM 3198 C CA . VAL B 1 80 ? -10.815 21.870 6.550 1.00 22.87 80 VAL A CA 1
ATOM 3199 C C . VAL B 1 80 ? -9.305 21.849 6.719 1.00 25.84 80 VAL A C 1
ATOM 3200 O O . VAL B 1 80 ? -8.562 21.377 5.838 1.00 21.50 80 VAL A O 1
ATOM 3204 N N . GLN B 1 81 ? -8.846 22.345 7.863 1.00 27.87 81 GLN A N 1
ATOM 3205 C CA . GLN B 1 81 ? -7.425 22.430 8.178 1.00 43.73 81 GLN A CA 1
ATOM 3206 C C . GLN B 1 81 ? -7.241 21.663 9.489 1.00 51.77 81 GLN A C 1
ATOM 3207 O O . GLN B 1 81 ? -7.270 22.239 10.582 1.00 52.69 81 GLN A O 1
ATOM 3213 N N . SER B 1 82 ? -7.069 20.345 9.367 1.00 46.94 82 SER A N 1
ATOM 3214 C CA . SER B 1 82 ? -7.107 19.486 10.543 1.00 49.43 82 SER A CA 1
ATOM 3215 C C . SER B 1 82 ? -5.987 19.832 11.521 1.00 46.13 82 SER A C 1
ATOM 3216 O O . SER B 1 82 ? -6.250 20.139 12.690 1.00 40.53 82 SER A O 1
ATOM 3219 N N . ASP B 1 83 ? -4.737 19.863 11.040 1.00 44.10 83 ASP A N 1
ATOM 3220 C CA . ASP B 1 83 ? -3.610 20.102 11.938 1.00 47.23 83 ASP A CA 1
ATOM 3221 C C . ASP B 1 83 ? -3.698 21.459 12.609 1.00 53.16 83 ASP A C 1
ATOM 3222 O O . ASP B 1 83 ? -3.205 21.623 13.726 1.00 68.55 83 ASP A O 1
ATOM 3227 N N . ALA B 1 84 ? -4.354 22.426 11.978 1.00 46.59 84 ALA A N 1
ATOM 3228 C CA . ALA B 1 84 ? -4.431 23.781 12.502 1.00 42.63 84 ALA A CA 1
ATOM 3229 C C . ALA B 1 84 ? -5.760 24.061 13.188 1.00 35.12 84 ALA A C 1
ATOM 3230 O O . ALA B 1 84 ? -6.096 25.223 13.418 1.00 36.50 84 ALA A O 1
ATOM 3232 N N . ASP B 1 85 ? -6.534 23.015 13.483 1.00 39.94 85 ASP A N 1
ATOM 3233 C CA . ASP B 1 85 ? -7.749 23.075 14.307 1.00 45.11 85 ASP A CA 1
ATOM 3234 C C . ASP B 1 85 ? -8.802 24.082 13.829 1.00 53.87 85 ASP A C 1
ATOM 3235 O O . ASP B 1 85 ? -9.507 24.685 14.654 1.00 53.09 85 ASP A O 1
ATOM 3240 N N . THR B 1 86 ? -8.948 24.288 12.516 1.00 60.43 86 THR A N 1
ATOM 3241 C CA . THR B 1 86 ? -10.011 25.181 12.045 1.00 59.75 86 THR A CA 1
ATOM 3242 C C . THR B 1 86 ? -10.603 24.721 10.708 1.00 50.25 86 THR A C 1
ATOM 3243 O O . THR B 1 86 ? -9.976 23.994 9.923 1.00 45.66 86 THR A O 1
ATOM 3247 N N . VAL B 1 87 ? -11.830 25.183 10.465 1.00 38.03 87 VAL A N 1
ATOM 3248 C CA . VAL B 1 87 ? -12.513 25.050 9.185 1.00 40.17 87 VAL A CA 1
ATOM 3249 C C . VAL B 1 87 ? -12.924 26.441 8.718 1.00 42.25 87 VAL A C 1
ATOM 3250 O O . VAL B 1 87 ? -13.621 27.155 9.443 1.00 38.75 87 VAL A O 1
ATOM 3254 N N . GLN B 1 88 ? -12.531 26.808 7.495 1.00 35.35 88 GLN A N 1
ATOM 3255 C CA . GLN B 1 88 ? -12.990 28.052 6.886 1.00 30.93 88 GLN A CA 1
ATOM 3256 C C . GLN B 1 88 ? -13.822 27.746 5.647 1.00 28.79 88 GLN A C 1
ATOM 3257 O O . GLN B 1 88 ? -13.751 26.653 5.070 1.00 28.63 88 GLN A O 1
ATOM 3263 N N . PHE B 1 89 ? -14.612 28.736 5.243 1.00 21.72 89 PHE A N 1
ATOM 3264 C CA . PHE B 1 89 ? -15.520 28.617 4.115 1.00 22.75 89 PHE A CA 1
ATOM 3265 C C . PHE B 1 89 ? -15.259 29.741 3.133 1.00 26.88 89 PHE A C 1
ATOM 3266 O O . PHE B 1 89 ? -14.855 30.841 3.516 1.00 31.66 89 PHE A O 1
ATOM 3274 N N . ILE B 1 90 ? -15.465 29.426 1.859 1.00 25.98 90 ILE A N 1
ATOM 3275 C CA . ILE B 1 90 ? -15.352 30.368 0.762 1.00 25.20 90 ILE A CA 1
ATOM 3276 C C . ILE B 1 90 ? -16.605 30.243 -0.094 1.00 23.71 90 ILE A C 1
ATOM 3277 O O . ILE B 1 90 ? -17.000 29.133 -0.470 1.00 28.06 90 ILE A O 1
ATOM 3282 N N . ARG B 1 91 ? -17.238 31.372 -0.373 1.00 23.43 91 ARG A N 1
ATOM 3283 C CA . ARG B 1 91 ? -18.358 31.411 -1.301 1.00 29.17 91 ARG A CA 1
ATOM 3284 C C . ARG B 1 91 ? -17.846 31.301 -2.728 1.00 25.52 91 ARG A C 1
ATOM 3285 O O . ARG B 1 91 ? -16.905 31.992 -3.114 1.00 28.55 91 ARG A O 1
ATOM 3293 N N . SER B 1 92 ? -18.536 30.490 -3.525 1.00 32.56 92 SER A N 1
ATOM 3294 C CA . SER B 1 92 ? -17.987 29.959 -4.774 1.00 35.17 92 SER A CA 1
ATOM 3295 C C . SER B 1 92 ? -17.551 31.061 -5.758 1.00 34.97 92 SER A C 1
ATOM 3296 O O . SER B 1 92 ? -16.451 30.998 -6.307 1.00 39.73 92 SER A O 1
ATOM 3299 N N . GLY B 1 93 ? -18.384 32.057 -6.044 1.00 35.33 93 GLY A N 1
ATOM 3300 C CA . GLY B 1 93 ? -19.800 32.082 -5.862 1.00 31.43 93 GLY A CA 1
ATOM 3301 C C . GLY B 1 93 ? -20.454 31.878 -7.227 1.00 37.10 93 GLY A C 1
ATOM 3302 O O . GLY B 1 93 ? -20.752 32.808 -7.990 1.00 37.38 93 GLY A O 1
ATOM 3303 N N . ILE B 1 94 ? -20.605 30.603 -7.542 1.00 35.65 94 ILE A N 1
ATOM 3304 C CA . ILE B 1 94 ? -21.473 30.113 -8.594 1.00 37.10 94 ILE A CA 1
ATOM 3305 C C . ILE B 1 94 ? -22.601 29.377 -7.888 1.00 43.73 94 ILE A C 1
ATOM 3306 O O . ILE B 1 94 ? -22.348 28.490 -7.063 1.00 47.88 94 ILE A O 1
ATOM 3311 N N . SER B 1 95 ? -23.837 29.775 -8.165 1.00 42.05 95 SER A N 1
ATOM 3312 C CA . SER B 1 95 ? -25.014 29.153 -7.577 1.00 39.84 95 SER A CA 1
ATOM 3313 C C . SER B 1 95 ? -25.999 28.805 -8.681 1.00 44.22 95 SER A C 1
ATOM 3314 O O . SER B 1 95 ? -26.039 29.472 -9.721 1.00 41.54 95 SER A O 1
ATOM 3317 N N . PHE B 1 96 ? -26.719 27.703 -8.497 1.00 49.55 96 PHE A N 1
ATOM 3318 C CA . PHE B 1 96 ? -27.797 27.315 -9.398 1.00 51.95 96 PHE A CA 1
ATOM 3319 C C . PHE B 1 96 ? -29.157 27.438 -8.715 1.00 65.36 96 PHE A C 1
ATOM 3320 O O . PHE B 1 96 ? -29.307 27.085 -7.540 1.00 66.13 96 PHE A O 1
ATOM 3328 N N . HIS B 1 97 ? -30.153 27.931 -9.457 1.00 78.27 97 HIS A N 1
ATOM 3329 C CA . HIS B 1 97 ? -31.496 28.148 -8.927 1.00 84.29 97 HIS A CA 1
ATOM 3330 C C . HIS B 1 97 ? -32.548 27.662 -9.913 1.00 87.82 97 HIS A C 1
ATOM 3331 O O . HIS B 1 97 ? -32.470 27.957 -11.108 1.00 93.87 97 HIS A O 1
ATOM 3338 N N . ASP B 1 98 ? -33.533 26.920 -9.403 1.00 83.29 98 ASP A N 1
ATOM 3339 C CA . ASP B 1 98 ? -34.641 26.424 -10.218 1.00 79.81 98 ASP A CA 1
ATOM 3340 C C . ASP B 1 98 ? -35.653 27.544 -10.422 1.00 82.86 98 ASP A C 1
ATOM 3341 O O . ASP B 1 98 ? -36.347 27.937 -9.482 1.00 78.56 98 ASP A O 1
ATOM 3346 N N . HIS B 1 99 ? -35.743 28.058 -11.650 1.00 97.60 99 HIS A N 1
ATOM 3347 C CA . HIS B 1 99 ? -36.692 29.129 -11.949 1.00 111.82 99 HIS A CA 1
ATOM 3348 C C . HIS B 1 99 ? -38.135 28.689 -11.679 1.00 115.75 99 HIS A C 1
ATOM 3349 O O . HIS B 1 99 ? -38.848 29.312 -10.882 1.00 121.75 99 HIS A O 1
ATOM 3356 N N . GLY B 1 100 ? -38.579 27.606 -12.318 1.00 108.63 100 GLY A N 1
ATOM 3357 C CA . GLY B 1 100 ? -37.745 26.859 -13.236 1.00 103.37 100 GLY A CA 1
ATOM 3358 C C . GLY B 1 100 ? -38.329 25.615 -13.867 1.00 101.28 100 GLY A C 1
ATOM 3359 O O . GLY B 1 100 ? -38.565 24.601 -13.205 1.00 102.88 100 GLY A O 1
ATOM 3360 N N . ASP B 1 101 ? -38.567 25.707 -15.168 1.00 96.88 101 ASP A N 1
ATOM 3361 C CA . ASP B 1 101 ? -38.642 24.539 -16.038 1.00 92.56 101 ASP A CA 1
ATOM 3362 C C . ASP B 1 101 ? -37.268 23.966 -16.316 1.00 90.88 101 ASP A C 1
ATOM 3363 O O . ASP B 1 101 ? -37.095 23.020 -17.089 1.00 85.50 101 ASP A O 1
ATOM 3368 N N . HIS B 1 102 ? -36.313 24.597 -15.627 1.00 95.58 102 HIS A N 1
ATOM 3369 C CA . HIS B 1 102 ? -34.890 24.459 -15.901 1.00 96.29 102 HIS A CA 1
ATOM 3370 C C . HIS B 1 102 ? -34.048 24.963 -14.729 1.00 94.99 102 HIS A C 1
ATOM 3371 O O . HIS B 1 102 ? -34.550 25.122 -13.608 1.00 98.00 102 HIS A O 1
ATOM 3378 N N . ARG B 1 103 ? -32.771 25.250 -14.999 1.00 86.52 103 ARG A N 1
ATOM 3379 C CA . ARG B 1 103 ? -31.771 25.562 -13.980 1.00 74.70 103 ARG A CA 1
ATOM 3380 C C . ARG B 1 103 ? -31.126 26.904 -14.307 1.00 65.22 103 ARG A C 1
ATOM 3381 O O . ARG B 1 103 ? -30.529 27.063 -15.379 1.00 61.22 103 ARG A O 1
ATOM 3389 N N . ASP B 1 104 ? -31.248 27.870 -13.397 1.00 62.86 104 ASP A N 1
ATOM 3390 C CA . ASP B 1 104 ? -30.564 29.150 -13.557 1.00 65.99 104 ASP A CA 1
ATOM 3391 C C . ASP B 1 104 ? -29.188 29.090 -12.905 1.00 58.21 104 ASP A C 1
ATOM 3392 O O . ASP B 1 104 ? -29.016 28.475 -11.844 1.00 60.96 104 ASP A O 1
ATOM 3397 N N . ILE B 1 105 ? -28.205 29.715 -13.555 1.00 45.13 105 ILE A N 1
ATOM 3398 C CA . ILE B 1 105 ? -26.851 29.812 -13.022 1.00 45.00 105 ILE A CA 1
ATOM 3399 C C . ILE B 1 105 ? -26.577 31.281 -12.723 1.00 49.48 105 ILE A C 1
ATOM 3400 O O . ILE B 1 105 ? -26.794 32.144 -13.583 1.00 56.28 105 ILE A O 1
ATOM 3405 N N . GLU B 1 106 ? -26.109 31.562 -11.508 1.00 50.06 106 GLU A N 1
ATOM 3406 C CA . GLU B 1 106 ? -25.690 32.896 -11.103 1.00 53.57 106 GLU A CA 1
ATOM 3407 C C . GLU B 1 106 ? -24.190 32.884 -10.835 1.00 43.61 106 GLU A C 1
ATOM 3408 O O . GLU B 1 106 ? -23.702 32.034 -10.083 1.00 40.26 106 GLU A O 1
ATOM 3414 N N . VAL B 1 107 ? -23.474 33.858 -11.398 1.00 34.04 107 VAL A N 1
ATOM 3415 C CA . VAL B 1 107 ? -22.016 33.884 -11.364 1.00 33.07 107 VAL A CA 1
ATOM 3416 C C . VAL B 1 107 ? -21.531 35.220 -10.810 1.00 32.38 107 VAL A C 1
ATOM 3417 O O . VAL B 1 107 ? -21.837 36.282 -11.364 1.00 37.33 107 VAL A O 1
ATOM 3421 N N . GLY B 1 108 ? -20.721 35.153 -9.760 1.00 31.75 108 GLY A N 1
ATOM 3422 C CA . GLY B 1 108 ? -19.991 36.298 -9.259 1.00 31.46 108 GLY A CA 1
ATOM 3423 C C . GLY B 1 108 ? -18.615 35.858 -8.789 1.00 29.93 108 GLY A C 1
ATOM 3424 O O . GLY B 1 108 ? -18.275 34.677 -8.837 1.00 30.62 108 GLY A O 1
ATOM 3425 N N . ASP B 1 109 ? -17.826 36.828 -8.344 1.00 28.12 109 ASP A N 1
ATOM 3426 C CA . ASP B 1 109 ? -16.520 36.498 -7.811 1.00 28.33 109 ASP A CA 1
ATOM 3427 C C . ASP B 1 109 ? -16.680 35.665 -6.541 1.00 31.19 109 ASP A C 1
ATOM 3428 O O . ASP B 1 109 ? -17.660 35.825 -5.807 1.00 29.67 109 ASP A O 1
ATOM 3433 N N . PRO B 1 110 ? -15.722 34.782 -6.257 1.00 25.39 110 PRO A N 1
ATOM 3434 C CA . PRO B 1 110 ? -15.721 34.073 -4.978 1.00 26.78 110 PRO A CA 1
ATOM 3435 C C . PRO B 1 110 ? -15.428 35.066 -3.882 1.00 23.46 110 PRO A C 1
ATOM 3436 O O . PRO B 1 110 ? -14.923 36.153 -4.138 1.00 26.98 110 PRO A O 1
ATOM 3440 N N . ALA B 1 111 ? -15.768 34.691 -2.651 1.00 21.97 111 ALA A N 1
ATOM 3441 C CA . ALA B 1 111 ? -15.535 35.591 -1.534 1.00 28.50 111 ALA A CA 1
ATOM 3442 C C . ALA B 1 111 ? -15.446 34.787 -0.250 1.00 33.45 111 ALA A C 1
ATOM 3443 O O . ALA B 1 111 ? -16.246 33.871 -0.025 1.00 34.22 111 ALA A O 1
ATOM 3445 N N . ALA B 1 112 ? -14.486 35.150 0.593 1.00 31.06 112 ALA A N 1
ATOM 3446 C CA . ALA B 1 112 ? -14.348 34.480 1.877 1.00 33.93 112 ALA A CA 1
ATOM 3447 C C . ALA B 1 112 ? -15.578 34.707 2.744 1.00 38.93 112 ALA A C 1
ATOM 3448 O O . ALA B 1 112 ? -16.241 35.744 2.665 1.00 44.78 112 ALA A O 1
ATOM 3450 N N . ILE B 1 113 ? -15.918 33.699 3.527 1.00 34.17 113 ILE A N 1
ATOM 3451 C CA . ILE B 1 113 ? -16.802 33.883 4.666 1.00 37.95 113 ILE A CA 1
ATOM 3452 C C . ILE B 1 113 ? -15.923 34.152 5.878 1.00 44.89 113 ILE A C 1
ATOM 3453 O O . ILE B 1 113 ? -14.998 33.378 6.156 1.00 45.59 113 ILE A O 1
ATOM 3458 N N . ASP B 1 114 ? -16.180 35.269 6.582 1.00 46.41 114 ASP A N 1
ATOM 3459 C CA . ASP B 1 114 ? -15.308 35.671 7.694 1.00 52.41 114 ASP A CA 1
ATOM 3460 C C . ASP B 1 114 ? -15.500 34.767 8.915 1.00 52.04 114 ASP A C 1
ATOM 3461 O O . ASP B 1 114 ? -14.574 34.609 9.720 1.00 48.39 114 ASP A O 1
ATOM 3466 N N . ALA B 1 115 ? -16.700 34.200 9.069 1.00 52.66 115 ALA A N 1
ATOM 3467 C CA . ALA B 1 115 ? -17.051 33.284 10.151 1.00 59.59 115 ALA A CA 1
ATOM 3468 C C . ALA B 1 115 ? -16.431 31.893 9.973 1.00 64.01 115 ALA A C 1
ATOM 3469 O O . ALA B 1 115 ? -16.765 31.171 9.026 1.00 56.80 115 ALA A O 1
ATOM 3471 N N A SER B 1 116 ? -15.542 31.518 10.892 0.80 65.59 116 SER A N 1
ATOM 3472 N N B SER B 1 116 ? -15.577 31.502 10.912 0.20 65.36 116 SER A N 1
ATOM 3473 C CA A SER B 1 116 ? -14.956 30.186 10.938 0.80 64.88 116 SER A CA 1
ATOM 3474 C CA B SER B 1 116 ? -14.995 30.172 10.917 0.20 64.55 116 SER A CA 1
ATOM 3475 C C A SER B 1 116 ? -15.891 29.202 11.658 0.80 65.34 116 SER A C 1
ATOM 3476 C C B SER B 1 116 ? -15.881 29.198 11.693 0.20 64.69 116 SER A C 1
ATOM 3477 O O A SER B 1 116 ? -16.964 29.560 12.156 0.80 64.12 116 SER A O 1
ATOM 3478 O O B SER B 1 116 ? -16.907 29.563 12.275 0.20 65.25 116 SER A O 1
ATOM 3483 N N . LEU B 1 117 ? -15.483 27.931 11.673 1.00 59.75 117 LEU A N 1
ATOM 3484 C CA . LEU B 1 117 ? -15.754 26.992 12.753 1.00 42.73 117 LEU A CA 1
ATOM 3485 C C . LEU B 1 117 ? -14.421 26.775 13.456 1.00 48.38 117 LEU A C 1
ATOM 3486 O O . LEU B 1 117 ? -13.359 26.828 12.823 1.00 47.78 117 LEU A O 1
ATOM 3491 N N . THR B 1 118 ? -14.465 26.570 14.771 1.00 56.22 118 THR A N 1
ATOM 3492 C CA . THR B 1 118 ? -13.239 26.408 15.544 1.00 63.13 118 THR A CA 1
ATOM 3493 C C . THR B 1 118 ? -13.342 25.218 16.489 1.00 59.90 118 THR A C 1
ATOM 3494 O O . THR B 1 118 ? -14.411 24.948 17.050 1.00 55.66 118 THR A O 1
ATOM 3498 N N . GLY B 1 119 ? -12.224 24.493 16.638 1.00 63.18 119 GLY A N 1
ATOM 3499 C CA . GLY B 1 119 ? -12.207 23.264 17.405 1.00 63.45 119 GLY A CA 1
ATOM 3500 C C . GLY B 1 119 ? -10.929 22.446 17.278 1.00 63.07 119 GLY A C 1
ATOM 3501 O O . GLY B 1 119 ? -9.992 22.813 16.559 1.00 66.61 119 GLY A O 1
ATOM 3502 N N . PRO B 1 120 ? -10.839 21.339 18.063 1.00 56.70 120 PRO A N 1
ATOM 3503 C CA . PRO B 1 120 ? -9.645 20.471 18.062 1.00 53.05 120 PRO A CA 1
ATOM 3504 C C . PRO B 1 120 ? -9.675 19.418 16.958 1.00 53.61 120 PRO A C 1
ATOM 3505 O O . PRO B 1 120 ? -10.379 18.406 17.058 1.00 47.28 120 PRO A O 1
ATOM 3509 N N . ARG B 1 121 ? -8.890 19.643 15.910 1.00 55.38 121 ARG A N 1
ATOM 3510 C CA . ARG B 1 121 ? -8.699 18.685 14.826 1.00 54.93 121 ARG A CA 1
ATOM 3511 C C . ARG B 1 121 ? -10.012 18.202 14.195 1.00 53.72 121 ARG A C 1
ATOM 3512 O O . ARG B 1 121 ? -10.305 17.006 14.198 1.00 52.89 121 ARG A O 1
ATOM 3520 N N . PRO B 1 122 ? -10.801 19.104 13.613 1.00 50.17 122 PRO A N 1
ATOM 3521 C CA . PRO B 1 122 ? -11.896 18.648 12.749 1.00 44.83 122 PRO A CA 1
ATOM 3522 C C . PRO B 1 122 ? -11.319 17.836 11.596 1.00 38.19 122 PRO A C 1
ATOM 3523 O O . PRO B 1 122 ? -10.179 18.052 11.180 1.00 27.59 122 PRO A O 1
ATOM 3527 N N . PHE B 1 123 ? -12.051 16.806 11.160 1.00 39.41 123 PHE A N 1
ATOM 3528 C CA . PHE B 1 123 ? -11.476 15.994 10.090 1.00 34.81 123 PHE A CA 1
ATOM 3529 C C . PHE B 1 123 ? -12.513 15.620 9.030 1.00 36.69 123 PHE A C 1
ATOM 3530 O O . PHE B 1 123 ? -12.704 16.365 8.058 1.00 25.67 123 PHE A O 1
ATOM 3538 N N A HIS B 1 124 ? -13.195 14.488 9.207 0.51 33.87 124 HIS A N 1
ATOM 3539 N N B HIS B 1 124 ? -13.187 14.483 9.205 0.49 33.84 124 HIS A N 1
ATOM 3540 C CA A HIS B 1 124 ? -14.125 14.018 8.188 0.51 29.56 124 HIS A CA 1
ATOM 3541 C CA B HIS B 1 124 ? -14.119 14.025 8.187 0.49 29.53 124 HIS A CA 1
ATOM 3542 C C A HIS B 1 124 ? -15.375 14.886 8.143 0.51 28.96 124 HIS A C 1
ATOM 3543 C C B HIS B 1 124 ? -15.354 14.914 8.142 0.49 28.91 124 HIS A C 1
ATOM 3544 O O A HIS B 1 124 ? -15.932 15.266 9.179 0.51 26.53 124 HIS A O 1
ATOM 3545 O O B HIS B 1 124 ? -15.887 15.325 9.178 0.49 26.63 124 HIS A O 1
ATOM 3558 N N . LEU B 1 125 ? -15.802 15.199 6.919 1.00 25.52 125 LEU A N 1
ATOM 3559 C CA . LEU B 1 125 ? -16.953 16.042 6.641 1.00 23.18 125 LEU A CA 1
ATOM 3560 C C . LEU B 1 125 ? -17.992 15.222 5.885 1.00 26.88 125 LEU A C 1
ATOM 3561 O O . LEU B 1 125 ? -17.651 14.538 4.914 1.00 23.54 125 LEU A O 1
ATOM 3566 N N . VAL B 1 126 ? -19.252 15.289 6.310 1.00 22.94 126 VAL A N 1
ATOM 3567 C CA . VAL B 1 126 ? -20.328 14.584 5.624 1.00 24.57 126 VAL A CA 1
ATOM 3568 C C . VAL B 1 126 ? -21.407 15.589 5.236 1.00 27.28 126 VAL A C 1
ATOM 3569 O O . VAL B 1 126 ? -21.817 16.417 6.057 1.00 28.89 126 VAL A O 1
ATOM 3573 N N . GLU B 1 127 ? -21.865 15.523 3.991 1.00 25.30 127 GLU A N 1
ATOM 3574 C CA . GLU B 1 127 ? -22.971 16.353 3.536 1.00 21.49 127 GLU A CA 1
ATOM 3575 C C . GLU B 1 127 ? -24.094 15.466 3.012 1.00 30.62 127 GLU A C 1
ATOM 3576 O O . GLU B 1 127 ? -23.854 14.616 2.148 1.00 25.28 127 GLU A O 1
ATOM 3582 N N . HIS B 1 128 ? -25.312 15.667 3.535 1.00 24.78 128 HIS A N 1
ATOM 3583 C CA . HIS B 1 128 ? -26.494 14.898 3.144 1.00 26.97 128 HIS A CA 1
ATOM 3584 C C . HIS B 1 128 ? -27.739 15.537 3.761 1.00 32.60 128 HIS A C 1
ATOM 3585 O O . HIS B 1 128 ? -27.681 16.091 4.861 1.00 26.39 128 HIS A O 1
ATOM 3592 N N . ASP B 1 129 ? -28.869 15.433 3.055 1.00 29.73 129 ASP A N 1
ATOM 3593 C CA . ASP B 1 129 ? -30.141 15.965 3.553 1.00 28.79 129 ASP A CA 1
ATOM 3594 C C . ASP B 1 129 ? -30.010 17.434 3.941 1.00 31.20 129 ASP A C 1
ATOM 3595 O O . ASP B 1 129 ? -30.584 17.881 4.931 1.00 33.15 129 ASP A O 1
ATOM 3600 N N . GLY B 1 130 ? -29.224 18.186 3.162 1.00 29.51 130 GLY A N 1
ATOM 3601 C CA . GLY B 1 130 ? -29.031 19.611 3.366 1.00 19.80 130 GLY A CA 1
ATOM 3602 C C . GLY B 1 130 ? -28.167 20.025 4.538 1.00 28.69 130 GLY A C 1
ATOM 3603 O O . GLY B 1 130 ? -28.125 21.213 4.866 1.00 34.63 130 GLY A O 1
ATOM 3604 N N . LYS B 1 131 ? -27.459 19.101 5.169 1.00 32.20 131 LYS A N 1
ATOM 3605 C CA . LYS B 1 131 ? -26.641 19.396 6.335 1.00 30.76 131 LYS A CA 1
ATOM 3606 C C . LYS B 1 131 ? -25.190 19.070 6.029 1.00 25.18 131 LYS A C 1
ATOM 3607 O O . LYS B 1 131 ? -24.906 18.106 5.317 1.00 26.63 131 LYS A O 1
ATOM 3613 N N . VAL B 1 132 ? -24.285 19.896 6.555 1.00 26.15 132 VAL A N 1
ATOM 3614 C CA . VAL B 1 132 ? -22.845 19.673 6.516 1.00 26.64 132 VAL A CA 1
ATOM 3615 C C . VAL B 1 132 ? -22.388 19.370 7.938 1.00 30.65 132 VAL A C 1
ATOM 3616 O O . VAL B 1 132 ? -22.656 20.156 8.851 1.00 36.27 132 VAL A O 1
ATOM 3620 N N . VAL B 1 133 ? -21.691 18.244 8.130 1.00 28.19 133 VAL A N 1
ATOM 3621 C CA . VAL B 1 133 ? -21.363 17.760 9.470 1.00 30.09 133 VAL A CA 1
ATOM 3622 C C . VAL B 1 133 ? -19.865 17.495 9.595 1.00 29.77 133 VAL A C 1
ATOM 3623 O O . VAL B 1 133 ? -19.297 16.712 8.823 1.00 33.20 133 VAL A O 1
ATOM 3627 N N . LEU B 1 134 ? -19.240 18.103 10.604 1.00 26.52 134 LEU A N 1
ATOM 3628 C CA . LEU B 1 134 ? -17.799 18.030 10.814 1.00 30.85 134 LEU A CA 1
ATOM 3629 C C . LEU B 1 134 ? -17.485 17.308 12.117 1.00 39.77 134 LEU A C 1
ATOM 3630 O O . LEU B 1 134 ? -18.058 17.629 13.165 1.00 42.30 134 LEU A O 1
ATOM 3635 N N . ASN B 1 135 ? -16.606 16.312 12.033 1.00 38.66 135 ASN A N 1
ATOM 3636 C CA . ASN B 1 135 ? -16.148 15.560 13.191 1.00 36.30 135 ASN A CA 1
ATOM 3637 C C . ASN B 1 135 ? -14.862 16.159 13.744 1.00 37.17 135 ASN A C 1
ATOM 3638 O O . ASN B 1 135 ? -13.901 16.362 12.995 1.00 39.67 135 ASN A O 1
ATOM 3643 N N . TYR B 1 136 ? -14.848 16.446 15.050 1.00 38.00 136 TYR A N 1
ATOM 3644 C CA . TYR B 1 136 ? -13.637 16.903 15.752 1.00 38.09 136 TYR A CA 1
ATOM 3645 C C . TYR B 1 136 ? -12.967 15.693 16.404 1.00 34.82 136 TYR A C 1
ATOM 3646 O O . TYR B 1 136 ? -13.449 15.167 17.410 1.00 38.90 136 TYR A O 1
ATOM 3655 N N . ASP B 1 137 ? -11.863 15.239 15.811 1.00 36.38 137 ASP A N 1
ATOM 3656 C CA . ASP B 1 137 ? -11.262 13.979 16.236 1.00 46.39 137 ASP A CA 1
ATOM 3657 C C . ASP B 1 137 ? -10.795 14.019 17.676 1.00 56.80 137 ASP A C 1
ATOM 3658 O O . ASP B 1 137 ? -10.896 13.010 18.385 1.00 56.03 137 ASP A O 1
ATOM 3663 N N . GLN B 1 138 ? -10.322 15.176 18.133 1.00 55.90 138 GLN A N 1
ATOM 3664 C CA . GLN B 1 138 ? -9.816 15.330 19.483 1.00 50.51 138 GLN A CA 1
ATOM 3665 C C . GLN B 1 138 ? -10.822 16.041 20.381 1.00 44.74 138 GLN A C 1
ATOM 3666 O O . GLN B 1 138 ? -10.447 16.563 21.430 1.00 51.68 138 GLN A O 1
ATOM 3672 N N . GLY B 1 139 ? -12.090 16.076 19.989 1.00 35.12 139 GLY A N 1
ATOM 3673 C CA . GLY B 1 139 ? -13.076 16.783 20.773 1.00 34.43 139 GLY A CA 1
ATOM 3674 C C . GLY B 1 139 ? -14.280 16.007 21.262 1.00 48.90 139 GLY A C 1
ATOM 3675 O O . GLY B 1 139 ? -15.043 16.517 22.087 1.00 52.67 139 GLY A O 1
ATOM 3676 N N . GLY B 1 140 ? -14.538 14.832 20.701 1.00 50.99 140 GLY A N 1
ATOM 3677 C CA . GLY B 1 140 ? -15.727 14.107 21.114 1.00 52.37 140 GLY A CA 1
ATOM 3678 C C . GLY B 1 140 ? -17.041 14.788 20.783 1.00 51.19 140 GLY A C 1
ATOM 3679 O O . GLY B 1 140 ? -18.028 14.608 21.511 1.00 47.54 140 GLY A O 1
ATOM 3680 N N . TYR B 1 141 ? -17.085 15.566 19.702 1.00 49.28 141 TYR A N 1
ATOM 3681 C CA . TYR B 1 141 ? -18.336 16.117 19.195 1.00 48.51 141 TYR A CA 1
ATOM 3682 C C . TYR B 1 141 ? -18.176 16.383 17.702 1.00 45.56 141 TYR A C 1
ATOM 3683 O O . TYR B 1 141 ? -17.068 16.356 17.154 1.00 46.01 141 TYR A O 1
ATOM 3692 N N . ALA B 1 142 ? -19.310 16.628 17.046 1.00 40.16 142 ALA A N 1
ATOM 3693 C CA . ALA B 1 142 ? -19.344 17.104 15.675 1.00 38.52 142 ALA A CA 1
ATOM 3694 C C . ALA B 1 142 ? -20.203 18.356 15.613 1.00 44.85 142 ALA A C 1
ATOM 3695 O O . ALA B 1 142 ? -21.081 18.572 16.451 1.00 49.80 142 ALA A O 1
ATOM 3697 N N . GLU B 1 143 ? -19.980 19.160 14.581 1.00 44.64 143 GLU A N 1
ATOM 3698 C CA . GLU B 1 143 ? -20.721 20.397 14.380 1.00 44.50 143 GLU A CA 1
ATOM 3699 C C . GLU B 1 143 ? -21.607 20.261 13.146 1.00 39.35 143 GLU A C 1
ATOM 3700 O O . GLU B 1 143 ? -21.164 19.754 12.111 1.00 40.82 143 GLU A O 1
ATOM 3706 N N . ILE B 1 144 ? -22.867 20.665 13.283 1.00 27.71 144 ILE A N 1
ATOM 3707 C CA . ILE B 1 144 ? -23.876 20.564 12.235 1.00 36.45 144 ILE A CA 1
ATOM 3708 C C . ILE B 1 144 ? -24.122 21.953 11.666 1.00 46.04 144 ILE A C 1
ATOM 3709 O O . ILE B 1 144 ? -24.525 22.861 12.403 1.00 55.67 144 ILE A O 1
ATOM 3714 N N . LEU B 1 145 ? -23.917 22.125 10.362 1.00 40.77 145 LEU A N 1
ATOM 3715 C CA . LEU B 1 145 ? -24.240 23.385 9.704 1.00 33.39 145 LEU A CA 1
ATOM 3716 C C . LEU B 1 145 ? -25.306 23.155 8.651 1.00 34.14 145 LEU A C 1
ATOM 3717 O O . LEU B 1 145 ? -25.303 22.138 7.951 1.00 37.80 145 LEU A O 1
ATOM 3722 N N . ASP B 1 146 ? -26.196 24.119 8.522 1.00 35.05 146 ASP A N 1
ATOM 3723 C CA . ASP B 1 146 ? -27.230 24.070 7.507 1.00 36.91 146 ASP A CA 1
ATOM 3724 C C . ASP B 1 146 ? -26.648 24.488 6.159 1.00 42.29 146 ASP A C 1
ATOM 3725 O O . ASP B 1 146 ? -25.995 25.534 6.045 1.00 29.20 146 ASP A O 1
ATOM 3730 N N . GLY B 1 147 ? -26.850 23.653 5.139 1.00 50.66 147 GLY A N 1
ATOM 3731 C CA . GLY B 1 147 ? -26.246 23.949 3.848 1.00 54.56 147 GLY A CA 1
ATOM 3732 C C . GLY B 1 147 ? -26.691 25.289 3.291 1.00 50.32 147 GLY A C 1
ATOM 3733 O O . GLY B 1 147 ? -25.869 26.118 2.882 1.00 36.82 147 GLY A O 1
ATOM 3734 N N . HIS B 1 148 ? -28.002 25.539 3.315 1.00 49.59 148 HIS A N 1
ATOM 3735 C CA . HIS B 1 148 ? -28.521 26.787 2.769 1.00 48.03 148 HIS A CA 1
ATOM 3736 C C . HIS B 1 148 ? -27.988 27.997 3.540 1.00 40.84 148 HIS A C 1
ATOM 3737 O O . HIS B 1 148 ? -27.673 29.030 2.941 1.00 43.05 148 HIS A O 1
ATOM 3744 N N . ALA B 1 149 ? -27.874 27.887 4.866 1.00 34.40 149 ALA A N 1
ATOM 3745 C CA . ALA B 1 149 ? -27.338 28.989 5.662 1.00 41.59 149 ALA A CA 1
ATOM 3746 C C . ALA B 1 149 ? -25.899 29.301 5.288 1.00 39.67 149 ALA A C 1
ATOM 3747 O O . ALA B 1 149 ? -25.501 30.470 5.264 1.00 44.02 149 ALA A O 1
ATOM 3749 N N . LEU B 1 150 ? -25.084 28.268 5.055 1.00 36.69 150 LEU A N 1
ATOM 3750 C CA . LEU B 1 150 ? -23.729 28.509 4.572 1.00 34.40 150 LEU A CA 1
ATOM 3751 C C . LEU B 1 150 ? -23.738 29.271 3.260 1.00 37.55 150 LEU A C 1
ATOM 3752 O O . LEU B 1 150 ? -22.954 30.209 3.069 1.00 37.72 150 LEU A O 1
ATOM 3757 N N . ALA B 1 151 ? -24.597 28.856 2.325 1.00 34.54 151 ALA A N 1
ATOM 3758 C CA . ALA B 1 151 ? -24.592 29.489 1.017 1.00 31.78 151 ALA A CA 1
ATOM 3759 C C . ALA B 1 151 ? -24.982 30.950 1.119 1.00 42.28 151 ALA A C 1
ATOM 3760 O O . ALA B 1 151 ? -24.518 31.767 0.320 1.00 43.66 151 ALA A O 1
ATOM 3762 N N . GLU B 1 152 ? -25.780 31.308 2.125 1.00 47.32 152 GLU A N 1
ATOM 3763 C CA . GLU B 1 152 ? -26.100 32.703 2.381 1.00 56.51 152 GLU A CA 1
ATOM 3764 C C . GLU B 1 152 ? -25.122 33.338 3.367 1.00 59.41 152 GLU A C 1
ATOM 3765 O O . GLU B 1 152 ? -25.397 34.424 3.891 1.00 59.49 152 GLU A O 1
ATOM 3771 N N . GLY B 1 153 ? -24.004 32.665 3.650 1.00 55.17 153 GLY A N 1
ATOM 3772 C CA . GLY B 1 153 ? -22.874 33.294 4.300 1.00 46.63 153 GLY A CA 1
ATOM 3773 C C . GLY B 1 153 ? -22.809 33.171 5.798 1.00 55.30 153 GLY A C 1
ATOM 3774 O O . GLY B 1 153 ? -22.022 33.892 6.423 1.00 61.03 153 GLY A O 1
ATOM 3775 N N . LYS B 1 154 ? -23.576 32.269 6.402 1.00 59.85 154 LYS A N 1
ATOM 3776 C CA . LYS B 1 154 ? -23.608 32.130 7.852 1.00 58.53 154 LYS A CA 1
ATOM 3777 C C . LYS B 1 154 ? -23.011 30.787 8.242 1.00 62.48 154 LYS A C 1
ATOM 3778 O O . LYS B 1 154 ? -23.342 29.760 7.640 1.00 62.60 154 LYS A O 1
ATOM 3784 N N . ALA B 1 155 ? -22.131 30.798 9.248 1.00 64.13 155 ALA A N 1
ATOM 3785 C CA . ALA B 1 155 ? -21.454 29.593 9.709 1.00 63.21 155 ALA A CA 1
ATOM 3786 C C . ALA B 1 155 ? -21.516 29.497 11.241 1.00 65.02 155 ALA A C 1
ATOM 3787 O O . ALA B 1 155 ? -20.479 29.603 11.903 1.00 63.81 155 ALA A O 1
ATOM 3789 N N . GLU B 1 156 ? -22.719 29.333 11.803 1.00 63.66 156 GLU A N 1
ATOM 3790 C CA . GLU B 1 156 ? -22.832 29.057 13.238 1.00 68.18 156 GLU A CA 1
ATOM 3791 C C . GLU B 1 156 ? -23.419 27.673 13.484 1.00 63.14 156 GLU A C 1
ATOM 3792 O O . GLU B 1 156 ? -24.614 27.448 13.232 1.00 58.11 156 GLU A O 1
ATOM 3798 N N . PRO B 1 157 ? -22.612 26.735 13.964 1.00 62.23 157 PRO A N 1
ATOM 3799 C CA . PRO B 1 157 ? -23.025 25.333 14.028 1.00 66.06 157 PRO A CA 1
ATOM 3800 C C . PRO B 1 157 ? -23.842 24.996 15.266 1.00 71.02 157 PRO A C 1
ATOM 3801 O O . PRO B 1 157 ? -23.807 25.686 16.285 1.00 76.42 157 PRO A O 1
ATOM 3805 N N . GLY B 1 158 ? -24.596 23.908 15.141 1.00 73.54 158 GLY A N 1
ATOM 3806 C CA . GLY B 1 158 ? -25.170 23.217 16.286 1.00 74.99 158 GLY A CA 1
ATOM 3807 C C . GLY B 1 158 ? -24.327 21.999 16.627 1.00 74.12 158 GLY A C 1
ATOM 3808 O O . GLY B 1 158 ? -23.820 21.313 15.741 1.00 71.42 158 GLY A O 1
ATOM 3809 N N . ARG B 1 159 ? -24.174 21.743 17.925 1.00 76.60 159 ARG A N 1
ATOM 3810 C CA . ARG B 1 159 ? -23.257 20.727 18.429 1.00 71.75 159 ARG A CA 1
ATOM 3811 C C . ARG B 1 159 ? -23.937 19.366 18.530 1.00 65.00 159 ARG A C 1
ATOM 3812 O O . ARG B 1 159 ? -25.122 19.269 18.862 1.00 62.30 159 ARG A O 1
ATOM 3820 N N . PHE B 1 160 ? -23.184 18.312 18.223 1.00 60.80 160 PHE A N 1
ATOM 3821 C CA . PHE B 1 160 ? -23.663 16.946 18.406 1.00 50.66 160 PHE A CA 1
ATOM 3822 C C . PHE B 1 160 ? -22.693 16.209 19.316 1.00 48.32 160 PHE A C 1
ATOM 3823 O O . PHE B 1 160 ? -21.527 15.992 18.933 1.00 49.98 160 PHE A O 1
ATOM 3831 N N . PRO B 1 161 ? -23.117 15.800 20.509 1.00 39.37 161 PRO A N 1
ATOM 3832 C CA . PRO B 1 161 ? -22.176 15.198 21.457 1.00 44.46 161 PRO A CA 1
ATOM 3833 C C . PRO B 1 161 ? -21.953 13.721 21.169 1.00 48.97 161 PRO A C 1
ATOM 3834 O O . PRO B 1 161 ? -22.870 12.990 20.784 1.00 47.58 161 PRO A O 1
ATOM 3838 N N . GLN B 1 162 ? -20.717 13.282 21.379 1.00 51.29 162 GLN A N 1
ATOM 3839 C CA . GLN B 1 162 ? -20.360 11.878 21.259 1.00 57.20 162 GLN A CA 1
ATOM 3840 C C . GLN B 1 162 ? -19.833 11.360 22.588 1.00 62.60 162 GLN A C 1
ATOM 3841 O O . GLN B 1 162 ? -19.247 12.104 23.379 1.00 64.84 162 GLN A O 1
ATOM 3847 N N . ALA B 1 163 ? -20.028 10.062 22.811 1.00 60.13 163 ALA A N 1
ATOM 3848 C CA . ALA B 1 163 ? -19.566 9.457 24.052 1.00 53.83 163 ALA A CA 1
ATOM 3849 C C . ALA B 1 163 ? -18.056 9.577 24.205 1.00 50.32 163 ALA A C 1
ATOM 3850 O O . ALA B 1 163 ? -17.552 9.621 25.330 1.00 54.98 163 ALA A O 1
ATOM 3852 N N . ARG B 1 164 ? -17.312 9.621 23.102 1.00 45.04 164 ARG A N 1
ATOM 3853 C CA . ARG B 1 164 ? -15.859 9.655 23.219 1.00 40.49 164 ARG A CA 1
ATOM 3854 C C . ARG B 1 164 ? -15.233 10.193 21.942 1.00 48.55 164 ARG A C 1
ATOM 3855 O O . ARG B 1 164 ? -15.777 10.019 20.846 1.00 51.77 164 ARG A O 1
ATOM 3863 N N . ALA B 1 165 ? -14.105 10.885 22.111 1.00 42.37 165 ALA A N 1
ATOM 3864 C CA . ALA B 1 165 ? -13.342 11.413 20.988 1.00 42.90 165 ALA A CA 1
ATOM 3865 C C . ALA B 1 165 ? -12.679 10.292 20.198 1.00 50.48 165 ALA A C 1
ATOM 3866 O O . ALA B 1 165 ? -12.151 9.333 20.769 1.00 58.30 165 ALA A O 1
ATOM 3868 N N . HIS B 1 166 ? -12.696 10.421 18.876 1.00 46.38 166 HIS A N 1
ATOM 3869 C CA . HIS B 1 166 ? -12.095 9.432 17.987 1.00 40.12 166 HIS A CA 1
ATOM 3870 C C . HIS B 1 166 ? -12.083 10.007 16.574 1.00 40.94 166 HIS A C 1
ATOM 3871 O O . HIS B 1 166 ? -12.624 11.088 16.321 1.00 47.41 166 HIS A O 1
ATOM 3878 N N . HIS B 1 167 ? -11.438 9.282 15.659 1.00 29.93 167 HIS A N 1
ATOM 3879 C CA . HIS B 1 167 ? -11.409 9.668 14.248 1.00 27.08 167 HIS A CA 1
ATOM 3880 C C . HIS B 1 167 ? -12.653 9.085 13.585 1.00 29.99 167 HIS A C 1
ATOM 3881 O O . HIS B 1 167 ? -12.635 7.976 13.051 1.00 32.43 167 HIS A O 1
ATOM 3888 N N . GLY B 1 168 ? -13.742 9.852 13.591 1.00 24.48 168 GLY A N 1
ATOM 3889 C CA . GLY B 1 168 ? -15.014 9.331 13.121 1.00 29.69 168 GLY A CA 1
ATOM 3890 C C . GLY B 1 168 ? -15.791 10.275 12.228 1.00 29.22 168 GLY A C 1
ATOM 3891 O O . GLY B 1 168 ? -15.228 11.223 11.672 1.00 31.84 168 GLY A O 1
ATOM 3892 N N . PHE B 1 169 ? -17.090 10.032 12.081 1.00 30.07 169 PHE A N 1
ATOM 3893 C CA . PHE B 1 169 ? -17.917 10.901 11.263 1.00 30.49 169 PHE A CA 1
ATOM 3894 C C . PHE B 1 169 ? -19.335 10.850 11.785 1.00 26.94 169 PHE A C 1
ATOM 3895 O O . PHE B 1 169 ? -19.717 9.931 12.509 1.00 32.16 169 PHE A O 1
ATOM 3903 N N . VAL B 1 170 ? -20.125 11.841 11.394 1.00 20.32 170 VAL A N 1
ATOM 3904 C CA . VAL B 1 170 ? -21.530 11.857 11.744 1.00 26.28 170 VAL A CA 1
ATOM 3905 C C . VAL B 1 170 ? -22.319 12.192 10.492 1.00 35.05 170 VAL A C 1
ATOM 3906 O O . VAL B 1 170 ? -22.095 13.238 9.873 1.00 36.48 170 VAL A O 1
ATOM 3910 N N . ALA B 1 171 ? -23.219 11.296 10.105 1.00 36.64 171 ALA A N 1
ATOM 3911 C CA . ALA B 1 171 ? -23.936 11.422 8.854 1.00 34.00 171 ALA A CA 1
ATOM 3912 C C . ALA B 1 171 ? -25.425 11.589 9.104 1.00 37.60 171 ALA A C 1
ATOM 3913 O O . ALA B 1 171 ? -26.002 10.841 9.905 1.00 35.67 171 ALA A O 1
ATOM 3915 N N . PRO B 1 172 ? -26.076 12.553 8.460 1.00 38.71 172 PRO A N 1
ATOM 3916 C CA . PRO B 1 172 ? -27.540 12.621 8.519 1.00 33.72 172 PRO A CA 1
ATOM 3917 C C . PRO B 1 172 ? -28.163 11.522 7.673 1.00 40.54 172 PRO A C 1
ATOM 3918 O O . PRO B 1 172 ? -27.715 11.249 6.554 1.00 46.07 172 PRO A O 1
ATOM 3922 N N . LEU B 1 173 ? -29.205 10.887 8.214 1.00 33.45 173 LEU A N 1
ATOM 3923 C CA . LEU B 1 173 ? -29.894 9.816 7.493 1.00 38.83 173 LEU A CA 1
ATOM 3924 C C . LEU B 1 173 ? -31.260 9.563 8.127 1.00 44.35 173 LEU A C 1
ATOM 3925 O O . LEU B 1 173 ? -31.354 9.341 9.341 1.00 40.77 173 LEU A O 1
ATOM 3930 N N . GLY B 1 174 ? -32.308 9.614 7.309 1.00 40.74 174 GLY A N 1
ATOM 3931 C CA . GLY B 1 174 ? -33.645 9.265 7.776 1.00 44.18 174 GLY A CA 1
ATOM 3932 C C . GLY B 1 174 ? -34.074 10.053 8.994 1.00 49.99 174 GLY A C 1
ATOM 3933 O O . GLY B 1 174 ? -34.732 9.508 9.891 1.00 55.83 174 GLY A O 1
ATOM 3934 N N . GLY B 1 175 ? -33.711 11.336 9.046 1.00 40.12 175 GLY A N 1
ATOM 3935 C CA . GLY B 1 175 ? -34.030 12.195 10.159 1.00 37.63 175 GLY A CA 1
ATOM 3936 C C . GLY B 1 175 ? -33.181 12.005 11.394 1.00 39.18 175 GLY A C 1
ATOM 3937 O O . GLY B 1 175 ? -33.285 12.817 12.322 1.00 36.95 175 GLY A O 1
ATOM 3938 N N . ASN B 1 176 ? -32.335 10.978 11.433 1.00 42.91 176 ASN A N 1
ATOM 3939 C CA . ASN B 1 176 ? -31.455 10.694 12.558 1.00 46.90 176 ASN A CA 1
ATOM 3940 C C . ASN B 1 176 ? -30.032 11.144 12.245 1.00 50.79 176 ASN A C 1
ATOM 3941 O O . ASN B 1 176 ? -29.706 11.574 11.136 1.00 54.72 176 ASN A O 1
ATOM 3946 N N . TRP B 1 177 ? -29.160 11.003 13.231 1.00 49.16 177 TRP A N 1
ATOM 3947 C CA . TRP B 1 177 ? -27.747 11.306 13.061 1.00 50.21 177 TRP A CA 1
ATOM 3948 C C . TRP B 1 177 ? -26.946 10.041 13.331 1.00 51.07 177 TRP A C 1
ATOM 3949 O O . TRP B 1 177 ? -26.843 9.590 14.477 1.00 58.10 177 TRP A O 1
ATOM 3960 N N . LEU B 1 178 ? -26.363 9.482 12.278 1.00 40.39 178 LEU A N 1
ATOM 3961 C CA . LEU B 1 178 ? -25.648 8.219 12.383 1.00 32.06 178 LEU A CA 1
ATOM 3962 C C . LEU B 1 178 ? -24.177 8.510 12.644 1.00 39.00 178 LEU A C 1
ATOM 3963 O O . LEU B 1 178 ? -23.451 8.961 11.748 1.00 46.46 178 LEU A O 1
ATOM 3968 N N . SER B 1 179 ? -23.747 8.269 13.881 1.00 30.95 179 SER A N 1
ATOM 3969 C CA . SER B 1 179 ? -22.398 8.562 14.324 1.00 24.64 179 SER A CA 1
ATOM 3970 C C . SER B 1 179 ? -21.611 7.273 14.506 1.00 30.68 179 SER A C 1
ATOM 3971 O O . SER B 1 179 ? -22.164 6.230 14.872 1.00 42.80 179 SER A O 1
ATOM 3974 N N . THR B 1 180 ? -20.335 7.349 14.184 1.00 26.24 180 THR A N 1
ATOM 3975 C CA . THR B 1 180 ? -19.368 6.374 14.631 1.00 29.86 180 THR A CA 1
ATOM 3976 C C . THR B 1 180 ? -19.294 6.386 16.160 1.00 38.92 180 THR A C 1
ATOM 3977 O O . THR B 1 180 ? -19.665 7.362 16.820 1.00 38.76 180 THR A O 1
ATOM 3981 N N . VAL B 1 181 ? -18.863 5.256 16.723 1.00 41.28 181 VAL A N 1
ATOM 3982 C CA . VAL B 1 181 ? -18.815 5.038 18.169 1.00 29.05 181 VAL A CA 1
ATOM 3983 C C . VAL B 1 181 ? -17.493 4.383 18.536 1.00 30.71 181 VAL A C 1
ATOM 3984 O O . VAL B 1 181 ? -17.131 3.355 17.953 1.00 27.19 181 VAL A O 1
ATOM 3988 N N . ALA B 1 182 ? -16.783 4.949 19.513 1.00 37.75 182 ALA A N 1
ATOM 3989 C CA . ALA B 1 182 ? -15.511 4.386 19.959 1.00 41.79 182 ALA A CA 1
ATOM 3990 C C . ALA B 1 182 ? -15.706 3.339 21.061 1.00 44.47 182 ALA A C 1
ATOM 3991 O O . ALA B 1 182 ? -16.756 3.268 21.699 1.00 43.35 182 ALA A O 1
ATOM 3993 N N . SER B 1 183 ? -14.659 2.532 21.283 1.00 51.17 183 SER A N 1
ATOM 3994 C CA . SER B 1 183 ? -14.561 1.589 22.399 1.00 56.52 183 SER A CA 1
ATOM 3995 C C . SER B 1 183 ? -14.065 2.298 23.665 1.00 61.25 183 SER A C 1
ATOM 3996 O O . SER B 1 183 ? -13.813 3.506 23.673 1.00 56.03 183 SER A O 1
ATOM 3999 N N . ASP B 1 184 ? -13.993 1.543 24.773 1.00 64.02 184 ASP A N 1
ATOM 4000 C CA . ASP B 1 184 ? -13.340 1.970 26.022 1.00 62.43 184 ASP A CA 1
ATOM 4001 C C . ASP B 1 184 ? -11.952 1.346 26.181 1.00 66.23 184 ASP A C 1
ATOM 4002 O O . ASP B 1 184 ? -11.833 0.204 26.627 1.00 70.72 184 ASP A O 1
ATOM 4007 N N . GLU B 1 185 ? -10.900 2.054 25.775 1.00 67.82 185 GLU A N 1
ATOM 4008 C CA . GLU B 1 185 ? -9.545 1.524 26.007 1.00 68.29 185 GLU A CA 1
ATOM 4009 C C . GLU B 1 185 ? -8.510 2.490 26.609 1.00 58.12 185 GLU A C 1
ATOM 4010 O O . GLU B 1 185 ? -7.293 2.282 26.454 1.00 45.61 185 GLU A O 1
ATOM 4016 N N . SER B 1 192 ? -4.199 5.618 18.554 1.00 53.84 192 SER A N 1
ATOM 4017 C CA . SER B 1 192 ? -5.466 5.766 17.834 1.00 58.20 192 SER A CA 1
ATOM 4018 C C . SER B 1 192 ? -6.581 4.906 18.428 1.00 51.50 192 SER A C 1
ATOM 4019 O O . SER B 1 192 ? -6.422 3.705 18.607 1.00 52.91 192 SER A O 1
ATOM 4022 N N . VAL B 1 193 ? -7.715 5.547 18.692 1.00 48.04 193 VAL A N 1
ATOM 4023 C CA . VAL B 1 193 ? -8.829 5.008 19.473 1.00 49.18 193 VAL A CA 1
ATOM 4024 C C . VAL B 1 193 ? -9.607 3.962 18.678 1.00 60.31 193 VAL A C 1
ATOM 4025 O O . VAL B 1 193 ? -10.135 4.269 17.596 1.00 61.46 193 VAL A O 1
ATOM 4029 N N . PRO B 1 194 ? -9.714 2.728 19.176 1.00 60.02 194 PRO A N 1
ATOM 4030 C CA . PRO B 1 194 ? -10.531 1.717 18.486 1.00 58.62 194 PRO A CA 1
ATOM 4031 C C . PRO B 1 194 ? -12.010 2.088 18.456 1.00 49.49 194 PRO A C 1
ATOM 4032 O O . PRO B 1 194 ? -12.553 2.666 19.399 1.00 46.17 194 PRO A O 1
ATOM 4036 N N . ARG B 1 195 ? -12.663 1.719 17.350 1.00 45.81 195 ARG A N 1
ATOM 4037 C CA . ARG B 1 195 ? -14.048 2.080 17.050 1.00 39.81 195 ARG A CA 1
ATOM 4038 C C . ARG B 1 195 ? -14.908 0.830 16.898 1.00 30.72 195 ARG A C 1
ATOM 4039 O O . ARG B 1 195 ? -14.441 -0.196 16.398 1.00 30.82 195 ARG A O 1
ATOM 4047 N N . LEU B 1 196 ? -16.141 0.889 17.392 1.00 28.46 196 LEU A N 1
ATOM 4048 C CA . LEU B 1 196 ? -16.975 -0.313 17.424 1.00 32.45 196 LEU A CA 1
ATOM 4049 C C . LEU B 1 196 ? -17.926 -0.445 16.242 1.00 34.23 196 LEU A C 1
ATOM 4050 O O . LEU B 1 196 ? -18.137 -1.558 15.729 1.00 25.41 196 LEU A O 1
ATOM 4055 N N . GLY B 1 197 ? -18.536 0.658 15.820 1.00 31.05 197 GLY A N 1
ATOM 4056 C CA . GLY B 1 197 ? -19.502 0.575 14.738 1.00 33.14 197 GLY A CA 1
ATOM 4057 C C . GLY B 1 197 ? -20.221 1.886 14.559 1.00 32.26 197 GLY A C 1
ATOM 4058 O O . GLY B 1 197 ? -19.642 2.961 14.756 1.00 28.84 197 GLY A O 1
ATOM 4059 N N . LEU B 1 198 ? -21.489 1.783 14.166 1.00 22.74 198 LEU A N 1
ATOM 4060 C CA . LEU B 1 198 ? -22.297 2.925 13.783 1.00 28.49 198 LEU A CA 1
ATOM 4061 C C . LEU B 1 198 ? -23.634 2.868 14.498 1.00 35.90 198 LEU A C 1
ATOM 4062 O O . LEU B 1 198 ? -24.189 1.782 14.693 1.00 33.00 198 LEU A O 1
ATOM 4067 N N . GLN B 1 199 ? -24.174 4.041 14.856 1.00 32.21 199 GLN A N 1
ATOM 4068 C CA . GLN B 1 199 ? -25.425 4.063 15.600 1.00 30.20 199 GLN A CA 1
ATOM 4069 C C . GLN B 1 199 ? -26.248 5.299 15.251 1.00 31.57 199 GLN A C 1
ATOM 4070 O O . GLN B 1 199 ? -25.694 6.381 15.041 1.00 36.43 199 GLN A O 1
ATOM 4076 N N . ALA B 1 200 ? -27.576 5.129 15.199 1.00 31.72 200 ALA A N 1
ATOM 4077 C CA . ALA B 1 200 ? -28.496 6.233 14.923 1.00 39.81 200 ALA A CA 1
ATOM 4078 C C . ALA B 1 200 ? -28.871 6.948 16.222 1.00 49.51 200 ALA A C 1
ATOM 4079 O O . ALA B 1 200 ? -29.255 6.302 17.202 1.00 46.16 200 ALA A O 1
ATOM 4081 N N . PHE B 1 201 ? -28.822 8.282 16.201 1.00 52.24 201 PHE A N 1
ATOM 4082 C CA . PHE B 1 201 ? -29.087 9.126 17.363 1.00 54.17 201 PHE A CA 1
ATOM 4083 C C . PHE B 1 201 ? -30.056 10.255 17.025 1.00 65.68 201 PHE A C 1
ATOM 4084 O O . PHE B 1 201 ? -30.397 10.497 15.857 1.00 66.04 201 PHE A O 1
ATOM 4092 N N . ASP B 1 202 ? -30.540 10.914 18.093 1.00 65.82 202 ASP A N 1
ATOM 4093 C CA . ASP B 1 202 ? -31.261 12.179 18.005 1.00 63.81 202 ASP A CA 1
ATOM 4094 C C . ASP B 1 202 ? -30.277 13.349 18.078 1.00 60.02 202 ASP A C 1
ATOM 4095 O O . ASP B 1 202 ? -29.061 13.174 18.193 1.00 53.04 202 ASP A O 1
ATOM 4100 N N . ALA B 1 203 ? -30.829 14.567 18.015 1.00 64.91 203 ALA A N 1
ATOM 4101 C CA . ALA B 1 203 ? -30.014 15.777 17.948 1.00 63.65 203 ALA A CA 1
ATOM 4102 C C . ALA B 1 203 ? -29.211 15.991 19.228 1.00 63.72 203 ALA A C 1
ATOM 4103 O O . ALA B 1 203 ? -28.148 16.628 19.191 1.00 60.27 203 ALA A O 1
ATOM 4105 N N . GLU B 1 204 ? -29.695 15.477 20.363 1.00 71.49 204 GLU A N 1
ATOM 4106 C CA . GLU B 1 204 ? -29.029 15.613 21.659 1.00 72.89 204 GLU A CA 1
ATOM 4107 C C . GLU B 1 204 ? -28.003 14.523 21.921 1.00 69.88 204 GLU A C 1
ATOM 4108 O O . GLU B 1 204 ? -27.354 14.557 22.966 1.00 67.10 204 GLU A O 1
ATOM 4114 N N . GLY B 1 205 ? -27.815 13.588 20.992 1.00 66.62 205 GLY A N 1
ATOM 4115 C CA . GLY B 1 205 ? -26.890 12.498 21.202 1.00 57.59 205 GLY A CA 1
ATOM 4116 C C . GLY B 1 205 ? -27.485 11.337 21.956 1.00 56.28 205 GLY A C 1
ATOM 4117 O O . GLY B 1 205 ? -26.735 10.498 22.466 1.00 53.10 205 GLY A O 1
ATOM 4118 N N . ASN B 1 206 ? -28.803 11.281 22.070 1.00 69.04 206 ASN A N 1
ATOM 4119 C CA . ASN B 1 206 ? -29.489 10.140 22.662 1.00 82.34 206 ASN A CA 1
ATOM 4120 C C . ASN B 1 206 ? -29.687 9.053 21.606 1.00 84.56 206 ASN A C 1
ATOM 4121 O O . ASN B 1 206 ? -30.111 9.356 20.488 1.00 90.93 206 ASN A O 1
ATOM 4126 N N . PRO B 1 207 ? -29.387 7.793 21.913 1.00 75.09 207 PRO A N 1
ATOM 4127 C CA . PRO B 1 207 ? -29.512 6.734 20.900 1.00 66.92 207 PRO A CA 1
ATOM 4128 C C . PRO B 1 207 ? -30.937 6.563 20.383 1.00 57.16 207 PRO A C 1
ATOM 4129 O O . PRO B 1 207 ? -31.904 6.557 21.146 1.00 55.64 207 PRO A O 1
ATOM 4133 N N . ALA B 1 208 ? -31.051 6.409 19.060 1.00 47.84 208 ALA A N 1
ATOM 4134 C CA . ALA B 1 208 ? -32.308 6.126 18.373 1.00 33.66 208 ALA A CA 1
ATOM 4135 C C . ALA B 1 208 ? -32.388 4.688 17.879 1.00 44.05 208 ALA A C 1
ATOM 4136 O O . ALA B 1 208 ? -33.384 4.307 17.258 1.00 48.61 208 ALA A O 1
ATOM 4138 N N . GLY B 1 209 ? -31.355 3.892 18.117 1.00 56.44 209 GLY A N 1
ATOM 4139 C CA . GLY B 1 209 ? -31.353 2.495 17.731 1.00 52.40 209 GLY A CA 1
ATOM 4140 C C . GLY B 1 209 ? -30.094 1.858 18.264 1.00 49.59 209 GLY A C 1
ATOM 4141 O O . GLY B 1 209 ? -29.230 2.526 18.834 1.00 44.96 209 GLY A O 1
ATOM 4142 N N . ASN B 1 210 ? -29.997 0.549 18.066 1.00 57.78 210 ASN A N 1
ATOM 4143 C CA . ASN B 1 210 ? -28.844 -0.182 18.566 1.00 59.17 210 ASN A CA 1
ATOM 4144 C C . ASN B 1 210 ? -27.603 0.093 17.722 1.00 52.08 210 ASN A C 1
ATOM 4145 O O . ASN B 1 210 ? -27.679 0.490 16.559 1.00 60.07 210 ASN A O 1
ATOM 4150 N N . LEU B 1 211 ? -26.448 -0.160 18.329 1.00 37.51 211 LEU A N 1
ATOM 4151 C CA . LEU B 1 211 ? -25.175 -0.030 17.640 1.00 35.02 211 LEU A CA 1
ATOM 4152 C C . LEU B 1 211 ? -25.076 -1.100 16.565 1.00 39.60 211 LEU A C 1
ATOM 4153 O O . LEU B 1 211 ? -25.312 -2.282 16.827 1.00 41.28 211 LEU A O 1
ATOM 4158 N N . ALA B 1 212 ? -24.743 -0.694 15.347 1.00 43.17 212 ALA A N 1
ATOM 4159 C CA . ALA B 1 212 ? -24.489 -1.653 14.281 1.00 37.69 212 ALA A CA 1
ATOM 4160 C C . ALA B 1 212 ? -22.994 -1.953 14.269 1.00 34.86 212 ALA A C 1
ATOM 4161 O O . ALA B 1 212 ? -22.174 -1.044 14.104 1.00 30.42 212 ALA A O 1
ATOM 4163 N N . THR B 1 213 ? -22.638 -3.218 14.466 1.00 30.08 213 THR A N 1
ATOM 4164 C CA . THR B 1 213 ? -21.230 -3.575 14.523 1.00 31.07 213 THR A CA 1
ATOM 4165 C C . THR B 1 213 ? -20.546 -3.241 13.206 1.00 31.75 213 THR A C 1
ATOM 4166 O O . THR B 1 213 ? -20.998 -3.656 12.140 1.00 29.99 213 THR A O 1
ATOM 4170 N N . CYS B 1 214 ? -19.445 -2.499 13.292 1.00 35.45 214 CYS A N 1
ATOM 4171 C CA . CYS B 1 214 ? -18.600 -2.171 12.150 1.00 29.13 214 CYS A CA 1
ATOM 4172 C C . CYS B 1 214 ? -17.219 -1.798 12.683 1.00 32.13 214 CYS A C 1
ATOM 4173 O O . CYS B 1 214 ? -16.900 -0.616 12.861 1.00 28.93 214 CYS A O 1
ATOM 4176 N N . THR B 1 215 ? -16.402 -2.812 12.959 1.00 30.26 215 THR A N 1
ATOM 4177 C CA . THR B 1 215 ? -15.153 -2.611 13.685 1.00 30.65 215 THR A CA 1
ATOM 4178 C C . THR B 1 215 ? -14.188 -1.759 12.882 1.00 31.78 215 THR A C 1
ATOM 4179 O O . THR B 1 215 ? -13.939 -2.027 11.702 1.00 26.81 215 THR A O 1
ATOM 4183 N N . GLY B 1 216 ? -13.611 -0.760 13.545 1.00 32.34 216 GLY A N 1
ATOM 4184 C CA . GLY B 1 216 ? -12.709 0.152 12.873 1.00 32.44 216 GLY A CA 1
ATOM 4185 C C . GLY B 1 216 ? -13.362 0.985 11.798 1.00 22.86 216 GLY A C 1
ATOM 4186 O O . GLY B 1 216 ? -12.671 1.475 10.906 1.00 24.49 216 GLY A O 1
ATOM 4187 N N . ILE B 1 217 ? -14.679 1.169 11.880 1.00 26.48 217 ILE A N 1
ATOM 4188 C CA . ILE B 1 217 ? -15.484 1.838 10.867 1.00 28.10 217 ILE A CA 1
ATOM 4189 C C . ILE B 1 217 ? -14.687 3.000 10.301 1.00 29.71 217 ILE A C 1
ATOM 4190 O O . ILE B 1 217 ? -14.054 3.754 11.044 1.00 27.75 217 ILE A O 1
ATOM 4195 N N . HIS B 1 218 ? -14.633 3.105 8.979 1.00 26.56 218 HIS A N 1
ATOM 4196 C CA . HIS B 1 218 ? -13.823 4.146 8.361 1.00 24.82 218 HIS A CA 1
ATOM 4197 C C . HIS B 1 218 ? -14.267 4.309 6.918 1.00 26.08 218 HIS A C 1
ATOM 4198 O O . HIS B 1 218 ? -14.395 3.309 6.202 1.00 23.28 218 HIS A O 1
ATOM 4205 N N . GLY B 1 219 ? -14.436 5.562 6.486 1.00 25.82 219 GLY A N 1
ATOM 4206 C CA . GLY B 1 219 ? -14.894 5.867 5.146 1.00 26.40 219 GLY A CA 1
ATOM 4207 C C . GLY B 1 219 ? -16.400 5.757 5.024 1.00 29.88 219 GLY A C 1
ATOM 4208 O O . GLY B 1 219 ? -17.011 4.860 5.619 1.00 25.62 219 GLY A O 1
ATOM 4209 N N . GLU B 1 220 ? -17.015 6.637 4.240 1.00 28.73 220 GLU A N 1
ATOM 4210 C CA . GLU B 1 220 ? -18.462 6.586 4.080 1.00 27.29 220 GLU A CA 1
ATOM 4211 C C . GLU B 1 220 ? -18.831 7.252 2.764 1.00 24.31 220 GLU A C 1
ATOM 4212 O O . GLU B 1 220 ? -18.076 8.077 2.251 1.00 22.87 220 GLU A O 1
ATOM 4218 N N . ALA B 1 221 ? -19.978 6.862 2.207 1.00 19.86 221 ALA A N 1
ATOM 4219 C CA . ALA B 1 221 ? -20.495 7.546 1.033 1.00 19.28 221 ALA A CA 1
ATOM 4220 C C . ALA B 1 221 ? -21.959 7.168 0.863 1.00 20.25 221 ALA A C 1
ATOM 4221 O O . ALA B 1 221 ? -22.438 6.204 1.459 1.00 25.34 221 ALA A O 1
ATOM 4223 N N . PHE B 1 222 ? -22.672 7.965 0.074 1.00 19.87 222 PHE A N 1
ATOM 4224 C CA . PHE B 1 222 ? -24.067 7.709 -0.266 1.00 21.12 222 PHE A CA 1
ATOM 4225 C C . PHE B 1 222 ? -24.209 7.369 -1.746 1.00 19.74 222 PHE A C 1
ATOM 4226 O O . PHE B 1 222 ? -23.554 7.983 -2.598 1.00 19.81 222 PHE A O 1
ATOM 4234 N N . SER B 1 223 ? -25.108 6.439 -2.059 1.00 16.43 223 SER A N 1
ATOM 4235 C CA . SER B 1 223 ? -25.509 6.181 -3.442 1.00 18.82 223 SER A CA 1
ATOM 4236 C C . SER B 1 223 ? -26.916 5.594 -3.486 1.00 19.66 223 SER A C 1
ATOM 4237 O O . SER B 1 223 ? -27.203 4.627 -2.772 1.00 16.24 223 SER A O 1
ATOM 4240 N N . GLY B 1 224 ? -27.767 6.154 -4.349 1.00 17.66 224 GLY A N 1
ATOM 4241 C CA . GLY B 1 224 ? -29.132 5.655 -4.434 1.00 21.24 224 GLY A CA 1
ATOM 4242 C C . GLY B 1 224 ? -29.777 5.757 -3.068 1.00 17.69 224 GLY A C 1
ATOM 4243 O O . GLY B 1 224 ? -29.825 6.826 -2.454 1.00 21.07 224 GLY A O 1
ATOM 4244 N N . ALA B 1 225 ? -30.279 4.634 -2.572 1.00 23.01 225 ALA A N 1
ATOM 4245 C CA . ALA B 1 225 ? -30.947 4.601 -1.275 1.00 29.28 225 ALA A CA 1
ATOM 4246 C C . ALA B 1 225 ? -30.007 4.348 -0.101 1.00 29.82 225 ALA A C 1
ATOM 4247 O O . ALA B 1 225 ? -30.479 4.251 1.035 1.00 29.17 225 ALA A O 1
ATOM 4249 N N . TYR B 1 226 ? -28.704 4.232 -0.333 1.00 20.02 226 TYR A N 1
ATOM 4250 C CA . TYR B 1 226 ? -27.822 3.609 0.643 1.00 22.81 226 TYR A CA 1
ATOM 4251 C C . TYR B 1 226 ? -26.770 4.552 1.207 1.00 21.18 226 TYR A C 1
ATOM 4252 O O . TYR B 1 226 ? -26.210 5.395 0.503 1.00 21.09 226 TYR A O 1
ATOM 4261 N N . LEU B 1 227 ? -26.524 4.393 2.489 1.00 24.28 227 LEU A N 1
ATOM 4262 C CA . LEU B 1 227 ? -25.276 4.805 3.096 1.00 17.69 227 LEU A CA 1
ATOM 4263 C C . LEU B 1 227 ? -24.419 3.557 3.214 1.00 21.36 227 LEU A C 1
ATOM 4264 O O . LEU B 1 227 ? -24.934 2.473 3.507 1.00 21.66 227 LEU A O 1
ATOM 4269 N N . ALA B 1 228 ? -23.124 3.705 2.950 1.00 20.85 228 ALA A N 1
ATOM 4270 C CA . ALA B 1 228 ? -22.149 2.631 3.082 1.00 22.07 228 ALA A CA 1
ATOM 4271 C C . ALA B 1 228 ? -20.968 3.128 3.907 1.00 21.42 228 ALA A C 1
ATOM 4272 O O . ALA B 1 228 ? -20.569 4.286 3.780 1.00 23.21 228 ALA A O 1
ATOM 4274 N N . ALA B 1 229 ? -20.383 2.236 4.719 1.00 19.34 229 ALA A N 1
ATOM 4275 C CA . ALA B 1 229 ? -19.192 2.547 5.501 1.00 14.36 229 ALA A CA 1
ATOM 4276 C C . ALA B 1 229 ? -18.288 1.319 5.533 1.00 14.37 229 ALA A C 1
ATOM 4277 O O . ALA B 1 229 ? -18.769 0.183 5.527 1.00 21.31 229 ALA A O 1
ATOM 4279 N N . GLY B 1 230 ? -16.973 1.554 5.543 1.00 15.47 230 GLY A N 1
ATOM 4280 C CA . GLY B 1 230 ? -16.008 0.460 5.539 1.00 23.05 230 GLY A CA 1
ATOM 4281 C C . GLY B 1 230 ? -15.729 -0.044 6.950 1.00 25.51 230 GLY A C 1
ATOM 4282 O O . GLY B 1 230 ? -15.588 0.739 7.883 1.00 24.04 230 GLY A O 1
ATOM 4283 N N . CYS B 1 231 ? -15.600 -1.366 7.077 1.00 22.91 231 CYS A N 1
ATOM 4284 C CA . CYS B 1 231 ? -15.397 -2.044 8.357 1.00 24.38 231 CYS A CA 1
ATOM 4285 C C . CYS B 1 231 ? -14.282 -3.068 8.219 1.00 24.68 231 CYS A C 1
ATOM 4286 O O . CYS B 1 231 ? -13.837 -3.398 7.113 1.00 29.53 231 CYS A O 1
ATOM 4289 N N . LYS B 1 232 ? -13.833 -3.574 9.371 1.00 27.05 232 LYS A N 1
ATOM 4290 C CA . LYS B 1 232 ? -12.910 -4.704 9.366 1.00 30.90 232 LYS A CA 1
ATOM 4291 C C . LYS B 1 232 ? -13.557 -5.953 8.761 1.00 20.56 232 LYS A C 1
ATOM 4292 O O . LYS B 1 232 ? -12.900 -6.719 8.054 1.00 24.12 232 LYS A O 1
ATOM 4298 N N . GLU B 1 233 ? -14.841 -6.170 9.020 1.00 16.65 233 GLU A N 1
ATOM 4299 C CA . GLU B 1 233 ? -15.506 -7.387 8.585 1.00 26.03 233 GLU A CA 1
ATOM 4300 C C . GLU B 1 233 ? -16.102 -7.303 7.182 1.00 30.56 233 GLU A C 1
ATOM 4301 O O . GLU B 1 233 ? -16.558 -8.329 6.665 1.00 37.38 233 GLU A O 1
ATOM 4307 N N . GLY B 1 234 ? -16.147 -6.136 6.575 1.00 23.79 234 GLY A N 1
ATOM 4308 C CA . GLY B 1 234 ? -16.855 -5.947 5.315 1.00 20.50 234 GLY A CA 1
ATOM 4309 C C . GLY B 1 234 ? -17.293 -4.498 5.216 1.00 20.84 234 GLY A C 1
ATOM 4310 O O . GLY B 1 234 ? -16.657 -3.616 5.780 1.00 25.60 234 GLY A O 1
ATOM 4311 N N . VAL B 1 235 ? -18.381 -4.266 4.497 1.00 23.01 235 VAL A N 1
ATOM 4312 C CA . VAL B 1 235 ? -18.929 -2.926 4.312 1.00 17.75 235 VAL A CA 1
ATOM 4313 C C . VAL B 1 235 ? -20.349 -2.897 4.874 1.00 17.80 235 VAL A C 1
ATOM 4314 O O . VAL B 1 235 ? -21.171 -3.761 4.547 1.00 19.92 235 VAL A O 1
ATOM 4318 N N . LEU B 1 236 ? -20.615 -1.949 5.755 1.00 22.02 236 LEU A N 1
ATOM 4319 C CA . LEU B 1 236 ? -21.938 -1.778 6.339 1.00 26.00 236 LEU A CA 1
ATOM 4320 C C . LEU B 1 236 ? -22.798 -0.894 5.441 1.00 24.18 236 LEU A C 1
ATOM 4321 O O . LEU B 1 236 ? -22.348 0.174 5.013 1.00 21.83 236 LEU A O 1
ATOM 4326 N N . THR B 1 237 ? -24.023 -1.337 5.145 1.00 17.48 237 THR A N 1
ATOM 4327 C CA . THR B 1 237 ? -24.986 -0.509 4.428 1.00 23.27 237 THR A CA 1
ATOM 4328 C C . THR B 1 237 ? -26.171 -0.182 5.338 1.00 29.26 237 THR A C 1
ATOM 4329 O O . THR B 1 237 ? -26.581 -0.993 6.172 1.00 32.15 237 THR A O 1
ATOM 4333 N N . VAL B 1 238 ? -26.716 1.010 5.193 1.00 21.18 238 VAL A N 1
ATOM 4334 C CA . VAL B 1 238 ? -27.914 1.372 5.924 1.00 23.52 238 VAL A CA 1
ATOM 4335 C C . VAL B 1 238 ? -28.802 2.159 4.978 1.00 28.73 238 VAL A C 1
ATOM 4336 O O . VAL B 1 238 ? -28.316 3.034 4.251 1.00 30.84 238 VAL A O 1
ATOM 4340 N N . LYS B 1 239 ? -30.082 1.778 4.908 1.00 24.70 239 LYS A N 1
ATOM 4341 C CA . LYS B 1 239 ? -31.076 2.482 4.101 1.00 30.72 239 LYS A CA 1
ATOM 4342 C C . LYS B 1 239 ? -32.200 3.000 4.991 1.00 39.74 239 LYS A C 1
ATOM 4343 O O . LYS B 1 239 ? -32.536 2.392 6.013 1.00 42.45 239 LYS A O 1
ATOM 4349 N N . ALA B 1 240 ? -32.766 4.143 4.620 1.00 45.89 240 ALA A N 1
ATOM 4350 C CA . ALA B 1 240 ? -33.864 4.705 5.405 1.00 51.97 240 ALA A CA 1
ATOM 4351 C C . ALA B 1 240 ? -35.115 3.831 5.254 1.00 61.88 240 ALA A C 1
ATOM 4352 O O . ALA B 1 240 ? -35.636 3.671 4.146 1.00 66.85 240 ALA A O 1
ATOM 4354 N N . GLY B 1 241 ? -35.556 3.211 6.359 1.00 61.32 241 GLY A N 1
ATOM 4355 C CA . GLY B 1 241 ? -36.693 2.313 6.377 1.00 61.14 241 GLY A CA 1
ATOM 4356 C C . GLY B 1 241 ? -37.875 2.867 7.168 1.00 69.21 241 GLY A C 1
ATOM 4357 O O . GLY B 1 241 ? -37.792 3.894 7.836 1.00 71.31 241 GLY A O 1
ATOM 4358 N N . ALA B 1 242 ? -39.002 2.148 7.080 1.00 78.13 242 ALA A N 1
ATOM 4359 C CA . ALA B 1 242 ? -40.227 2.611 7.735 1.00 85.55 242 ALA A CA 1
ATOM 4360 C C . ALA B 1 242 ? -40.098 2.592 9.253 1.00 92.94 242 ALA A C 1
ATOM 4361 O O . ALA B 1 242 ? -40.562 3.512 9.937 1.00 89.83 242 ALA A O 1
ATOM 4363 N N . ASN B 1 243 ? -39.450 1.566 9.796 1.00 103.19 243 ASN A N 1
ATOM 4364 C CA . ASN B 1 243 ? -39.214 1.429 11.228 1.00 111.70 243 ASN A CA 1
ATOM 4365 C C . ASN B 1 243 ? -37.849 1.969 11.628 1.00 103.69 243 ASN A C 1
ATOM 4366 O O . ASN B 1 243 ? -37.300 1.574 12.666 1.00 105.47 243 ASN A O 1
ATOM 4371 N N . GLY B 1 244 ? -37.299 2.855 10.811 1.00 91.23 244 GLY A N 1
ATOM 4372 C CA . GLY B 1 244 ? -35.999 3.441 11.016 1.00 80.71 244 GLY A CA 1
ATOM 4373 C C . GLY B 1 244 ? -35.002 2.941 9.992 1.00 71.91 244 GLY A C 1
ATOM 4374 O O . GLY B 1 244 ? -35.352 2.411 8.932 1.00 68.50 244 GLY A O 1
ATOM 4375 N N . SER B 1 245 ? -33.734 3.121 10.322 1.00 66.73 245 SER A N 1
ATOM 4376 C CA . SER B 1 245 ? -32.664 2.735 9.420 1.00 65.09 245 SER A CA 1
ATOM 4377 C C . SER B 1 245 ? -32.569 1.214 9.333 1.00 60.53 245 SER A C 1
ATOM 4378 O O . SER B 1 245 ? -32.729 0.511 10.336 1.00 56.99 245 SER A O 1
ATOM 4381 N N . GLU B 1 246 ? -32.354 0.702 8.118 1.00 56.76 246 GLU A N 1
ATOM 4382 C CA . GLU B 1 246 ? -32.168 -0.730 7.880 1.00 51.02 246 GLU A CA 1
ATOM 4383 C C . GLU B 1 246 ? -30.680 -0.995 7.634 1.00 41.68 246 GLU A C 1
ATOM 4384 O O . GLU B 1 246 ? -30.115 -0.535 6.636 1.00 27.78 246 GLU A O 1
ATOM 4390 N N . TYR B 1 247 ? -30.051 -1.721 8.559 1.00 33.92 247 TYR A N 1
ATOM 4391 C CA . TYR B 1 247 ? -28.633 -2.037 8.519 1.00 31.81 247 TYR A CA 1
ATOM 4392 C C . TYR B 1 247 ? -28.424 -3.404 7.884 1.00 32.94 247 TYR A C 1
ATOM 4393 O O . TYR B 1 247 ? -29.217 -4.323 8.108 1.00 29.81 247 TYR A O 1
ATOM 4402 N N . LYS B 1 248 ? -27.367 -3.529 7.078 1.00 23.78 248 LYS A N 1
ATOM 4403 C CA . LYS B 1 248 ? -26.970 -4.827 6.529 1.00 21.52 248 LYS A CA 1
ATOM 4404 C C . LYS B 1 248 ? -25.475 -4.821 6.269 1.00 30.14 248 LYS A C 1
ATOM 4405 O O . LYS B 1 248 ? -24.977 -3.951 5.550 1.00 35.62 248 LYS A O 1
ATOM 4411 N N . LEU B 1 249 ? -24.763 -5.757 6.889 1.00 28.23 249 LEU A N 1
ATOM 4412 C CA . LEU B 1 249 ? -23.333 -5.895 6.663 1.00 31.68 249 LEU A CA 1
ATOM 4413 C C . LEU B 1 249 ? -23.101 -6.721 5.401 1.00 35.41 249 LEU A C 1
ATOM 4414 O O . LEU B 1 249 ? -23.763 -7.746 5.183 1.00 35.77 249 LEU A O 1
ATOM 4419 N N . LEU B 1 250 ? -22.207 -6.235 4.530 1.00 20.07 250 LEU A N 1
ATOM 4420 C CA . LEU B 1 250 ? -21.795 -7.023 3.382 1.00 20.85 250 LEU A CA 1
ATOM 4421 C C . LEU B 1 250 ? -20.427 -7.615 3.697 1.00 26.95 250 LEU A C 1
ATOM 4422 O O . LEU B 1 250 ? -19.412 -6.907 3.592 1.00 23.31 250 LEU A O 1
ATOM 4427 N N . PRO B 1 251 ? -20.339 -8.879 4.092 1.00 25.04 251 PRO A N 1
ATOM 4428 C CA . PRO B 1 251 ? -19.038 -9.435 4.498 1.00 23.74 251 PRO A CA 1
ATOM 4429 C C . PRO B 1 251 ? -18.086 -9.573 3.323 1.00 21.59 251 PRO A C 1
ATOM 4430 O O . PRO B 1 251 ? -18.492 -9.919 2.210 1.00 23.93 251 PRO A O 1
ATOM 4434 N N . TYR B 1 252 ? -16.807 -9.281 3.582 1.00 17.16 252 TYR A N 1
ATOM 4435 C CA . TYR B 1 252 ? -15.771 -9.423 2.562 1.00 14.77 252 TYR A CA 1
ATOM 4436 C C . TYR B 1 252 ? -15.676 -10.872 2.136 1.00 18.52 252 TYR A C 1
ATOM 4437 O O . TYR B 1 252 ? -15.496 -11.745 2.984 1.00 23.36 252 TYR A O 1
ATOM 4446 N N . PRO B 1 253 ? -15.733 -11.167 0.848 1.00 21.32 253 PRO A N 1
ATOM 4447 C CA . PRO B 1 253 ? -15.574 -12.557 0.423 1.00 19.24 253 PRO A CA 1
ATOM 4448 C C . PRO B 1 253 ? -14.189 -13.102 0.751 1.00 26.45 253 PRO A C 1
ATOM 4449 O O . PRO B 1 253 ? -13.187 -12.373 0.796 1.00 23.41 253 PRO A O 1
ATOM 4453 N N . ALA B 1 254 ? -14.155 -14.418 0.965 1.00 19.92 254 ALA A N 1
ATOM 4454 C CA . ALA B 1 254 ? -12.921 -15.136 1.232 1.00 28.79 254 ALA A CA 1
ATOM 4455 C C . ALA B 1 254 ? -11.946 -15.018 0.065 1.00 37.30 254 ALA A C 1
ATOM 4456 O O . ALA B 1 254 ? -10.737 -15.138 0.273 1.00 32.25 254 ALA A O 1
ATOM 4458 N N . ASP B 1 255 ? -12.455 -14.749 -1.148 1.00 45.07 255 ASP A N 1
ATOM 4459 C CA . ASP B 1 255 ? -11.624 -14.545 -2.333 1.00 50.26 255 ASP A CA 1
ATOM 4460 C C . ASP B 1 255 ? -10.752 -13.310 -2.245 1.00 46.88 255 ASP A C 1
ATOM 4461 O O . ASP B 1 255 ? -9.752 -13.228 -2.959 1.00 40.96 255 ASP A O 1
ATOM 4466 N N . LEU B 1 256 ? -11.094 -12.358 -1.387 1.00 39.54 256 LEU A N 1
ATOM 4467 C CA . LEU B 1 256 ? -10.371 -11.104 -1.434 1.00 33.00 256 LEU A CA 1
ATOM 4468 C C . LEU B 1 256 ? -9.006 -11.241 -0.774 1.00 36.98 256 LEU A C 1
ATOM 4469 O O . LEU B 1 256 ? -8.846 -12.012 0.175 1.00 34.59 256 LEU A O 1
ATOM 4474 N N . PRO B 1 257 ? -8.013 -10.479 -1.237 1.00 35.57 257 PRO A N 1
ATOM 4475 C CA . PRO B 1 257 ? -6.715 -10.503 -0.561 1.00 36.47 257 PRO A CA 1
ATOM 4476 C C . PRO B 1 257 ? -6.935 -10.305 0.928 1.00 32.40 257 PRO A C 1
ATOM 4477 O O . PRO B 1 257 ? -7.801 -9.532 1.336 1.00 29.03 257 PRO A O 1
ATOM 4481 N N . GLN B 1 258 ? -6.148 -11.005 1.744 1.00 38.02 258 GLN A N 1
ATOM 4482 C CA . GLN B 1 258 ? -6.365 -11.014 3.185 1.00 39.86 258 GLN A CA 1
ATOM 4483 C C . GLN B 1 258 ? -5.516 -9.963 3.893 1.00 43.09 258 GLN A C 1
ATOM 4484 O O . GLN B 1 258 ? -4.482 -9.512 3.393 1.00 45.89 258 GLN A O 1
ATOM 4490 N N . GLY B 1 259 ? -5.970 -9.580 5.082 1.00 38.56 259 GLY A N 1
ATOM 4491 C CA . GLY B 1 259 ? -5.264 -8.609 5.891 1.00 44.54 259 GLY A CA 1
ATOM 4492 C C . GLY B 1 259 ? -5.438 -7.158 5.479 1.00 49.84 259 GLY A C 1
ATOM 4493 O O . GLY B 1 259 ? -4.709 -6.293 5.985 1.00 48.46 259 GLY A O 1
ATOM 4494 N N . VAL B 1 260 ? -6.361 -6.856 4.562 1.00 46.80 260 VAL A N 1
ATOM 4495 C CA . VAL B 1 260 ? -6.576 -5.490 4.100 1.00 37.17 260 VAL A CA 1
ATOM 4496 C C . VAL B 1 260 ? -8.078 -5.242 3.995 1.00 35.54 260 VAL A C 1
ATOM 4497 O O . VAL B 1 260 ? -8.875 -6.177 3.925 1.00 42.07 260 VAL A O 1
ATOM 4501 N N . THR B 1 261 ? -8.472 -3.969 4.010 1.00 31.22 261 THR A N 1
ATOM 4502 C CA . THR B 1 261 ? -9.885 -3.606 4.103 1.00 34.20 261 THR A CA 1
ATOM 4503 C C . THR B 1 261 ? -10.200 -2.431 3.186 1.00 35.02 261 THR A C 1
ATOM 4504 O O . THR B 1 261 ? -9.310 -1.759 2.654 1.00 40.26 261 THR A O 1
ATOM 4508 N N . THR B 1 262 ? -11.501 -2.167 3.063 1.00 33.13 262 THR A N 1
ATOM 4509 C CA . THR B 1 262 ? -12.027 -0.954 2.445 1.00 20.36 262 THR A CA 1
ATOM 4510 C C . THR B 1 262 ? -12.113 0.136 3.499 1.00 20.08 262 THR A C 1
ATOM 4511 O O . THR B 1 262 ? -12.798 -0.028 4.515 1.00 25.00 262 THR A O 1
ATOM 4515 N N . GLY B 1 263 ? -11.417 1.243 3.263 1.00 16.96 263 GLY A N 1
ATOM 4516 C CA . GLY B 1 263 ? -11.474 2.360 4.173 1.00 16.22 263 GLY A CA 1
ATOM 4517 C C . GLY B 1 263 ? -11.815 3.671 3.486 1.00 19.66 263 GLY A C 1
ATOM 4518 O O . GLY B 1 263 ? -11.947 4.689 4.160 1.00 26.62 263 GLY A O 1
ATOM 4519 N N . THR B 1 264 ? -11.960 3.674 2.160 1.00 18.94 264 THR A N 1
ATOM 4520 C CA . THR B 1 264 ? -12.353 4.884 1.432 1.00 28.40 264 THR A CA 1
ATOM 4521 C C . THR B 1 264 ? -13.386 4.508 0.383 1.00 18.17 264 THR A C 1
ATOM 4522 O O . THR B 1 264 ? -13.155 3.592 -0.413 1.00 19.12 264 THR A O 1
ATOM 4526 N N . LEU B 1 265 ? -14.513 5.228 0.383 1.00 22.81 265 LEU A N 1
ATOM 4527 C CA . LEU B 1 265 ? -15.672 4.920 -0.455 1.00 22.21 265 LEU A CA 1
ATOM 4528 C C . LEU B 1 265 ? -16.135 6.150 -1.232 1.00 13.54 265 LEU A C 1
ATOM 4529 O O . LEU B 1 265 ? -16.130 7.267 -0.706 1.00 19.74 265 LEU A O 1
ATOM 4534 N N . LEU B 1 266 ? -16.506 5.929 -2.494 1.00 15.43 266 LEU A N 1
ATOM 4535 C CA . LEU B 1 266 ? -17.247 6.863 -3.336 1.00 15.82 266 LEU A CA 1
ATOM 4536 C C . LEU B 1 266 ? -18.571 6.239 -3.757 1.00 17.42 266 LEU A C 1
ATOM 4537 O O . LEU B 1 266 ? -18.628 5.036 -4.038 1.00 15.17 266 LEU A O 1
ATOM 4542 N N . GLY B 1 267 ? -19.631 7.059 -3.805 1.00 16.31 267 GLY A N 1
ATOM 4543 C CA . GLY B 1 267 ? -20.947 6.610 -4.232 1.00 15.82 267 GLY A CA 1
ATOM 4544 C C . GLY B 1 267 ? -21.410 7.310 -5.501 1.00 13.53 267 GLY A C 1
ATOM 4545 O O . GLY B 1 267 ? -21.298 8.532 -5.609 1.00 14.36 267 GLY A O 1
ATOM 4546 N N . SER B 1 268 ? -21.900 6.573 -6.480 1.00 13.54 268 SER A N 1
ATOM 4547 C CA . SER B 1 268 ? -22.349 7.246 -7.692 1.00 13.55 268 SER A CA 1
ATOM 4548 C C . SER B 1 268 ? -23.616 8.049 -7.422 1.00 14.66 268 SER A C 1
ATOM 4549 O O . SER B 1 268 ? -24.520 7.582 -6.726 1.00 18.77 268 SER A O 1
ATOM 4552 N N . THR B 1 269 ? -23.699 9.239 -8.018 1.00 20.20 269 THR A N 1
ATOM 4553 C CA . THR B 1 269 ? -24.924 10.043 -8.011 1.00 22.33 269 THR A CA 1
ATOM 4554 C C . THR B 1 269 ? -25.848 9.708 -9.177 1.00 25.26 269 THR A C 1
ATOM 4555 O O . THR B 1 269 ? -26.953 10.248 -9.252 1.00 21.43 269 THR A O 1
ATOM 4559 N N . GLY B 1 270 ? -25.394 8.880 -10.109 1.00 23.35 270 GLY A N 1
ATOM 4560 C CA . GLY B 1 270 ? -26.107 8.533 -11.325 1.00 23.15 270 GLY A CA 1
ATOM 4561 C C . GLY B 1 270 ? -26.718 7.144 -11.302 1.00 25.56 270 GLY A C 1
ATOM 4562 O O . GLY B 1 270 ? -27.840 6.933 -11.780 1.00 29.98 270 GLY A O 1
ATOM 4563 N N . ILE B 1 271 ? -25.918 6.157 -10.928 1.00 18.90 271 ILE A N 1
ATOM 4564 C CA . ILE B 1 271 ? -26.406 4.803 -10.700 1.00 15.02 271 ILE A CA 1
ATOM 4565 C C . ILE B 1 271 ? -26.164 4.433 -9.236 1.00 16.69 271 ILE A C 1
ATOM 4566 O O . ILE B 1 271 ? -25.511 5.163 -8.484 1.00 20.90 271 ILE A O 1
ATOM 4571 N N . GLN B 1 272 ? -26.745 3.312 -8.817 1.00 18.88 272 GLN A N 1
ATOM 4572 C CA . GLN B 1 272 ? -26.682 2.897 -7.415 1.00 14.04 272 GLN A CA 1
ATOM 4573 C C . GLN B 1 272 ? -25.522 1.928 -7.237 1.00 14.06 272 GLN A C 1
ATOM 4574 O O . GLN B 1 272 ? -25.679 0.705 -7.366 1.00 14.05 272 GLN A O 1
ATOM 4580 N N . VAL B 1 273 ? -24.338 2.476 -6.952 1.00 17.85 273 VAL A N 1
ATOM 4581 C CA . VAL B 1 273 ? -23.129 1.663 -6.846 1.00 13.83 273 VAL A CA 1
ATOM 4582 C C . VAL B 1 273 ? -22.089 2.445 -6.053 1.00 13.64 273 VAL A C 1
ATOM 4583 O O . VAL B 1 273 ? -22.077 3.681 -6.050 1.00 18.76 273 VAL A O 1
ATOM 4587 N N . PHE B 1 274 ? -21.228 1.718 -5.369 1.00 16.78 274 PHE A N 1
ATOM 4588 C CA . PHE B 1 274 ? -20.098 2.282 -4.661 1.00 13.54 274 PHE A CA 1
ATOM 4589 C C . PHE B 1 274 ? -18.800 1.759 -5.249 1.00 17.17 274 PHE A C 1
ATOM 4590 O O . PHE B 1 274 ? -18.705 0.609 -5.691 1.00 15.48 274 PHE A O 1
ATOM 4598 N N . LEU B 1 275 ? -17.784 2.598 -5.175 1.00 18.43 275 LEU A N 1
ATOM 4599 C CA . LEU B 1 275 ? -16.413 2.222 -5.460 1.00 15.88 275 LEU A CA 1
ATOM 4600 C C . LEU B 1 275 ? -15.600 2.441 -4.190 1.00 16.61 275 LEU A C 1
ATOM 4601 O O . LEU B 1 275 ? -15.593 3.548 -3.641 1.00 17.29 275 LEU A O 1
ATOM 4606 N N . GLY B 1 276 ? -14.941 1.396 -3.709 1.00 15.69 276 GLY A N 1
ATOM 4607 C CA . GLY B 1 276 ? -14.086 1.545 -2.545 1.00 13.41 276 GLY A CA 1
ATOM 4608 C C . GLY B 1 276 ? -12.671 1.122 -2.901 1.00 15.42 276 GLY A C 1
ATOM 4609 O O . GLY B 1 276 ? -12.470 0.421 -3.906 1.00 17.56 276 GLY A O 1
ATOM 4610 N N . ASN B 1 277 ? -11.679 1.556 -2.128 1.00 16.32 277 ASN A N 1
ATOM 4611 C CA . ASN B 1 277 ? -10.402 0.865 -2.205 1.00 19.73 277 ASN A CA 1
ATOM 4612 C C . ASN B 1 277 ? -10.544 -0.489 -1.521 1.00 25.23 277 ASN A C 1
ATOM 4613 O O . ASN B 1 277 ? -11.506 -0.741 -0.784 1.00 17.88 277 ASN A O 1
ATOM 4618 N N . TYR B 1 278 ? -9.567 -1.366 -1.770 1.00 19.84 278 TYR A N 1
ATOM 4619 C CA . TYR B 1 278 ? -9.426 -2.606 -0.997 1.00 18.06 278 TYR A CA 1
ATOM 4620 C C . TYR B 1 278 ? -7.918 -2.873 -0.949 1.00 13.63 278 TYR A C 1
ATOM 4621 O O . TYR B 1 278 ? -7.352 -3.451 -1.873 1.00 15.52 278 TYR A O 1
ATOM 4630 N N . GLY B 1 279 ? -7.274 -2.413 0.121 1.00 27.43 279 GLY A N 1
ATOM 4631 C CA . GLY B 1 279 ? -5.829 -2.385 0.162 1.00 22.95 279 GLY A CA 1
ATOM 4632 C C . GLY B 1 279 ? -5.269 -1.262 -0.693 1.00 28.14 279 GLY A C 1
ATOM 4633 O O . GLY B 1 279 ? -6.009 -0.569 -1.390 1.00 24.09 279 GLY A O 1
ATOM 4634 N N . PRO B 1 280 ? -3.948 -1.050 -0.646 1.00 29.96 280 PRO A N 1
ATOM 4635 C CA . PRO B 1 280 ? -3.354 0.072 -1.398 1.00 23.90 280 PRO A CA 1
ATOM 4636 C C . PRO B 1 280 ? -3.330 -0.155 -2.887 1.00 16.35 280 PRO A C 1
ATOM 4637 O O . PRO B 1 280 ? -3.131 0.801 -3.652 1.00 16.68 280 PRO A O 1
ATOM 4641 N N . ASP B 1 281 ? -3.476 -1.395 -3.335 1.00 15.25 281 ASP A N 1
ATOM 4642 C CA . ASP B 1 281 ? -3.337 -1.680 -4.753 1.00 24.01 281 ASP A CA 1
ATOM 4643 C C . ASP B 1 281 ? -4.581 -2.338 -5.317 1.00 19.65 281 ASP A C 1
ATOM 4644 O O . ASP B 1 281 ? -4.494 -3.017 -6.348 1.00 15.91 281 ASP A O 1
ATOM 4649 N N . GLY B 1 282 ? -5.739 -2.129 -4.678 1.00 19.46 282 GLY A N 1
ATOM 4650 C CA . GLY B 1 282 ? -6.981 -2.710 -5.157 1.00 20.92 282 GLY A CA 1
ATOM 4651 C C . GLY B 1 282 ? -8.155 -1.757 -5.028 1.00 13.22 282 GLY A C 1
ATOM 4652 O O . GLY B 1 282 ? -8.104 -0.755 -4.313 1.00 13.24 282 GLY A O 1
ATOM 4653 N N . LEU B 1 283 ? -9.199 -2.066 -5.793 1.00 16.17 283 LEU A N 1
ATOM 4654 C CA . LEU B 1 283 ? -10.504 -1.434 -5.729 1.00 22.69 283 LEU A CA 1
ATOM 4655 C C . LEU B 1 283 ? -11.573 -2.506 -5.581 1.00 24.49 283 LEU A C 1
ATOM 4656 O O . LEU B 1 283 ? -11.375 -3.641 -6.017 1.00 19.82 283 LEU A O 1
ATOM 4661 N N . VAL B 1 284 ? -12.729 -2.149 -5.005 1.00 16.66 284 VAL A N 1
ATOM 4662 C CA . VAL B 1 284 ? -13.909 -2.999 -5.133 1.00 16.54 284 VAL A CA 1
ATOM 4663 C C . VAL B 1 284 ? -15.073 -2.149 -5.624 1.00 20.41 284 VAL A C 1
ATOM 4664 O O . VAL B 1 284 ? -15.327 -1.056 -5.094 1.00 18.49 284 VAL A O 1
ATOM 4668 N N . VAL B 1 285 ? -15.752 -2.640 -6.657 1.00 19.44 285 VAL A N 1
ATOM 4669 C CA . VAL B 1 285 ? -17.051 -2.117 -7.067 1.00 19.03 285 VAL A CA 1
ATOM 4670 C C . VAL B 1 285 ? -18.092 -2.832 -6.214 1.00 20.83 285 VAL A C 1
ATOM 4671 O O . VAL B 1 285 ? -18.152 -4.071 -6.203 1.00 17.76 285 VAL A O 1
ATOM 4675 N N . ILE B 1 286 ? -18.879 -2.063 -5.460 1.00 14.93 286 ILE A N 1
ATOM 4676 C CA . ILE B 1 286 ? -19.755 -2.609 -4.424 1.00 17.18 286 ILE A CA 1
ATOM 4677 C C . ILE B 1 286 ? -21.210 -2.394 -4.827 1.00 26.92 286 ILE A C 1
ATOM 4678 O O . ILE B 1 286 ? -21.670 -1.253 -4.925 1.00 27.05 286 ILE A O 1
ATOM 4683 N N . ASP B 1 287 ? -21.942 -3.493 -5.007 1.00 14.04 287 ASP A N 1
ATOM 4684 C CA . ASP B 1 287 ? -23.375 -3.442 -5.255 1.00 21.14 287 ASP A CA 1
ATOM 4685 C C . ASP B 1 287 ? -24.064 -3.599 -3.913 1.00 19.14 287 ASP A C 1
ATOM 4686 O O . ASP B 1 287 ? -23.918 -4.656 -3.278 1.00 22.34 287 ASP A O 1
ATOM 4691 N N . PRO B 1 288 ? -24.771 -2.578 -3.410 1.00 17.48 288 PRO A N 1
ATOM 4692 C CA . PRO B 1 288 ? -25.396 -2.712 -2.078 1.00 17.41 288 PRO A CA 1
ATOM 4693 C C . PRO B 1 288 ? -26.576 -3.658 -2.067 1.00 18.46 288 PRO A C 1
ATOM 4694 O O . PRO B 1 288 ? -26.936 -4.140 -0.982 1.00 20.41 288 PRO A O 1
ATOM 4698 N N . VAL B 1 289 ? -27.128 -4.011 -3.232 1.00 20.57 289 VAL A N 1
ATOM 4699 C CA . VAL B 1 289 ? -28.388 -4.758 -3.298 1.00 19.07 289 VAL A CA 1
ATOM 4700 C C . VAL B 1 289 ? -28.170 -6.261 -3.407 1.00 22.77 289 VAL A C 1
ATOM 4701 O O . VAL B 1 289 ? -28.539 -7.012 -2.496 1.00 26.27 289 VAL A O 1
ATOM 4705 N N . ASP B 1 290 ? -27.562 -6.700 -4.510 1.00 22.02 290 ASP A N 1
ATOM 4706 C CA . ASP B 1 290 ? -27.507 -8.096 -4.933 1.00 24.77 290 ASP A CA 1
ATOM 4707 C C . ASP B 1 290 ? -26.112 -8.692 -4.807 1.00 23.04 290 ASP A C 1
ATOM 4708 O O . ASP B 1 290 ? -25.097 -7.984 -4.775 1.00 19.01 290 ASP A O 1
ATOM 4713 N N . GLU B 1 291 ? -26.076 -10.028 -4.777 1.00 23.41 291 GLU A N 1
ATOM 4714 C CA . GLU B 1 291 ? -24.828 -10.749 -4.973 1.00 23.12 291 GLU A CA 1
ATOM 4715 C C . GLU B 1 291 ? -24.469 -10.740 -6.462 1.00 30.42 291 GLU A C 1
ATOM 4716 O O . GLU B 1 291 ? -25.361 -10.787 -7.320 1.00 26.78 291 GLU A O 1
ATOM 4722 N N . PRO B 1 292 ? -23.158 -10.677 -6.800 1.00 25.11 292 PRO A N 1
ATOM 4723 C CA . PRO B 1 292 ? -22.061 -10.528 -5.825 1.00 15.52 292 PRO A CA 1
ATOM 4724 C C . PRO B 1 292 ? -21.913 -9.092 -5.327 1.00 21.17 292 PRO A C 1
ATOM 4725 O O . PRO B 1 292 ? -21.972 -8.143 -6.094 1.00 18.37 292 PRO A O 1
ATOM 4729 N N . HIS B 1 293 ? -21.730 -8.926 -4.023 1.00 14.68 293 HIS A N 1
ATOM 4730 C CA . HIS B 1 293 ? -21.639 -7.575 -3.492 1.00 14.51 293 HIS A CA 1
ATOM 4731 C C . HIS B 1 293 ? -20.327 -6.890 -3.859 1.00 30.30 293 HIS A C 1
ATOM 4732 O O . HIS B 1 293 ? -20.269 -5.653 -3.861 1.00 28.91 293 HIS A O 1
ATOM 4739 N N . TYR B 1 294 ? -19.282 -7.659 -4.165 1.00 23.78 294 TYR A N 1
ATOM 4740 C CA . TYR B 1 294 ? -17.958 -7.121 -4.452 1.00 25.64 294 TYR A CA 1
ATOM 4741 C C . TYR B 1 294 ? -17.467 -7.632 -5.794 1.00 15.67 294 TYR A C 1
ATOM 4742 O O . TYR B 1 294 ? -17.582 -8.823 -6.082 1.00 18.11 294 TYR A O 1
ATOM 4751 N N . ARG B 1 295 ? -16.875 -6.750 -6.596 1.00 17.93 295 ARG A N 1
ATOM 4752 C CA . ARG B 1 295 ? -16.075 -7.183 -7.739 1.00 21.46 295 ARG A CA 1
ATOM 4753 C C . ARG B 1 295 ? -14.726 -6.486 -7.647 1.00 24.75 295 ARG A C 1
ATOM 4754 O O . ARG B 1 295 ? -14.652 -5.254 -7.691 1.00 19.60 295 ARG A O 1
ATOM 4762 N N . TYR B 1 296 ? -13.669 -7.276 -7.518 1.00 22.76 296 TYR A N 1
ATOM 4763 C CA . TYR B 1 296 ? -12.344 -6.758 -7.217 1.00 22.92 296 TYR A CA 1
ATOM 4764 C C . TYR B 1 296 ? -11.635 -6.334 -8.496 1.00 21.43 296 TYR A C 1
ATOM 4765 O O . TYR B 1 296 ? -11.722 -7.015 -9.520 1.00 17.07 296 TYR A O 1
ATOM 4774 N N . ILE B 1 297 ? -10.918 -5.214 -8.429 1.00 15.98 297 ILE A N 1
ATOM 4775 C CA . ILE B 1 297 ? -10.081 -4.748 -9.535 1.00 13.24 297 ILE A CA 1
ATOM 4776 C C . ILE B 1 297 ? -8.659 -4.622 -8.994 1.00 24.41 297 ILE A C 1
ATOM 4777 O O . ILE B 1 297 ? -8.418 -3.852 -8.055 1.00 21.45 297 ILE A O 1
ATOM 4782 N N . LYS B 1 298 ? -7.724 -5.371 -9.584 1.00 23.11 298 LYS A N 1
ATOM 4783 C CA . LYS B 1 298 ? -6.316 -5.278 -9.195 1.00 21.79 298 LYS A CA 1
ATOM 4784 C C . LYS B 1 298 ? -5.668 -4.095 -9.915 1.00 13.05 298 LYS A C 1
ATOM 4785 O O . LYS B 1 298 ? -5.709 -4.018 -11.143 1.00 24.18 298 LYS A O 1
ATOM 4791 N N . LEU B 1 299 ? -5.088 -3.166 -9.156 1.00 13.02 299 LEU A N 1
ATOM 4792 C CA . LEU B 1 299 ? -4.366 -2.060 -9.772 1.00 22.95 299 LEU A CA 1
ATOM 4793 C C . LEU B 1 299 ? -2.913 -2.463 -10.023 1.00 21.92 299 LEU A C 1
ATOM 4794 O O . LEU B 1 299 ? -2.308 -3.153 -9.201 1.00 22.24 299 LEU A O 1
ATOM 4799 N N . PRO B 1 300 ? -2.325 -2.007 -11.124 1.00 20.94 300 PRO A N 1
ATOM 4800 C CA . PRO B 1 300 ? -0.936 -2.383 -11.423 1.00 20.29 300 PRO A CA 1
ATOM 4801 C C . PRO B 1 300 ? 0.102 -1.641 -10.578 1.00 23.50 300 PRO A C 1
ATOM 4802 O O . PRO B 1 300 ? 1.217 -2.149 -10.403 1.00 20.48 300 PRO A O 1
ATOM 4806 N N . PHE B 1 301 ? -0.230 -0.470 -10.044 1.00 22.61 301 PHE A N 1
ATOM 4807 C CA . PHE B 1 301 ? 0.600 0.229 -9.076 1.00 19.72 301 PHE A CA 1
ATOM 4808 C C . PHE B 1 301 ? -0.346 0.746 -8.002 1.00 18.99 301 PHE A C 1
ATOM 4809 O O . PHE B 1 301 ? -1.558 0.714 -8.169 1.00 21.19 301 PHE A O 1
ATOM 4817 N N . ARG B 1 302 ? 0.213 1.241 -6.904 1.00 19.67 302 ARG A N 1
ATOM 4818 C CA . ARG B 1 302 ? -0.600 1.605 -5.756 1.00 21.92 302 ARG A CA 1
ATOM 4819 C C . ARG B 1 302 ? -1.388 2.885 -6.011 1.00 21.38 302 ARG A C 1
ATOM 4820 O O . ARG B 1 302 ? -0.963 3.768 -6.764 1.00 17.29 302 ARG A O 1
ATOM 4828 N N . ARG B 1 303 ? -2.538 2.990 -5.337 1.00 15.95 303 ARG A N 1
ATOM 4829 C CA . ARG B 1 303 ? -3.498 4.042 -5.634 1.00 19.22 303 ARG A CA 1
ATOM 4830 C C . ARG B 1 303 ? -3.064 5.361 -5.019 1.00 13.26 303 ARG A C 1
ATOM 4831 O O . ARG B 1 303 ? -2.683 5.407 -3.847 1.00 16.06 303 ARG A O 1
ATOM 4839 N N . VAL B 1 304 ? -3.143 6.438 -5.794 1.00 13.24 304 VAL A N 1
ATOM 4840 C CA . VAL B 1 304 ? -2.915 7.780 -5.261 1.00 13.36 304 VAL A CA 1
ATOM 4841 C C . VAL B 1 304 ? -4.230 8.499 -4.951 1.00 17.38 304 VAL A C 1
ATOM 4842 O O . VAL B 1 304 ? -4.354 9.144 -3.911 1.00 17.46 304 VAL A O 1
ATOM 4846 N N . ASP B 1 305 ? -5.219 8.425 -5.838 1.00 13.27 305 ASP A N 1
ATOM 4847 C CA . ASP B 1 305 ? -6.494 9.119 -5.651 1.00 17.49 305 ASP A CA 1
ATOM 4848 C C . ASP B 1 305 ? -7.498 8.533 -6.642 1.00 19.89 305 ASP A C 1
ATOM 4849 O O . ASP B 1 305 ? -7.114 7.834 -7.586 1.00 13.08 305 ASP A O 1
ATOM 4854 N N . PHE B 1 306 ? -8.789 8.806 -6.412 1.00 13.19 306 PHE A N 1
ATOM 4855 C CA . PHE B 1 306 ? -9.792 8.415 -7.401 1.00 16.27 306 PHE A CA 1
ATOM 4856 C C . PHE B 1 306 ? -11.034 9.305 -7.286 1.00 16.32 306 PHE A C 1
ATOM 4857 O O . PHE B 1 306 ? -11.188 10.082 -6.343 1.00 19.62 306 PHE A O 1
ATOM 4865 N N . ALA B 1 307 ? -11.906 9.187 -8.284 1.00 13.12 307 ALA A N 1
ATOM 4866 C CA . ALA B 1 307 ? -13.119 9.988 -8.383 1.00 13.18 307 ALA A CA 1
ATOM 4867 C C . ALA B 1 307 ? -14.064 9.284 -9.337 1.00 21.08 307 ALA A C 1
ATOM 4868 O O . ALA B 1 307 ? -13.624 8.563 -10.242 1.00 16.46 307 ALA A O 1
ATOM 4870 N N . LEU B 1 308 ? -15.364 9.540 -9.147 1.00 13.20 308 LEU A N 1
ATOM 4871 C CA . LEU B 1 308 ? -16.398 9.027 -10.034 1.00 17.92 308 LEU A CA 1
ATOM 4872 C C . LEU B 1 308 ? -16.832 10.147 -10.974 1.00 13.26 308 LEU A C 1
ATOM 4873 O O . LEU B 1 308 ? -16.755 11.332 -10.623 1.00 16.08 308 LEU A O 1
ATOM 4878 N N . ASP B 1 309 ? -17.237 9.768 -12.195 1.00 16.05 309 ASP A N 1
ATOM 4879 C CA . ASP B 1 309 ? -17.629 10.756 -13.193 1.00 15.02 309 ASP A CA 1
ATOM 4880 C C . ASP B 1 309 ? -19.149 10.934 -13.175 1.00 13.71 309 ASP A C 1
ATOM 4881 O O . ASP B 1 309 ? -19.866 10.102 -13.742 1.00 14.85 309 ASP A O 1
ATOM 4886 N N . PRO B 1 310 ? -19.691 12.003 -12.586 1.00 14.71 310 PRO A N 1
ATOM 4887 C CA . PRO B 1 310 ? -21.150 12.157 -12.618 1.00 16.61 310 PRO A CA 1
ATOM 4888 C C . PRO B 1 310 ? -21.697 12.412 -14.003 1.00 21.48 310 PRO A C 1
ATOM 4889 O O . PRO B 1 310 ? -22.869 12.093 -14.245 1.00 19.55 310 PRO A O 1
ATOM 4893 N N . ALA B 1 311 ? -20.907 12.975 -14.923 1.00 19.94 311 ALA A N 1
ATOM 4894 C CA . ALA B 1 311 ? -21.411 13.159 -16.285 1.00 18.39 311 ALA A CA 1
ATOM 4895 C C . ALA B 1 311 ? -21.454 11.844 -17.050 1.00 19.06 311 ALA A C 1
ATOM 4896 O O . ALA B 1 311 ? -22.169 11.737 -18.049 1.00 20.03 311 ALA A O 1
ATOM 4898 N N . LYS B 1 312 ? -20.679 10.853 -16.625 1.00 18.49 312 LYS A N 1
ATOM 4899 C CA . LYS B 1 312 ? -20.650 9.541 -17.262 1.00 13.71 312 LYS A CA 1
ATOM 4900 C C . LYS B 1 312 ? -20.705 8.491 -16.162 1.00 15.20 312 LYS A C 1
ATOM 4901 O O . LYS B 1 312 ? -19.723 7.784 -15.899 1.00 19.33 312 LYS A O 1
ATOM 4907 N N . PRO B 1 313 ? -21.868 8.327 -15.527 1.00 16.98 313 PRO A N 1
ATOM 4908 C CA . PRO B 1 313 ? -21.910 7.608 -14.230 1.00 14.77 313 PRO A CA 1
ATOM 4909 C C . PRO B 1 313 ? -21.531 6.127 -14.278 1.00 15.59 313 PRO A C 1
ATOM 4910 O O . PRO B 1 313 ? -21.411 5.521 -13.205 1.00 13.55 313 PRO A O 1
ATOM 4914 N N . SER B 1 314 ? -21.348 5.507 -15.452 1.00 13.64 314 SER A N 1
ATOM 4915 C CA . SER B 1 314 ? -20.865 4.141 -15.414 1.00 17.31 314 SER A CA 1
ATOM 4916 C C . SER B 1 314 ? -19.333 4.091 -15.365 1.00 19.65 314 SER A C 1
ATOM 4917 O O . SER B 1 314 ? -18.759 3.001 -15.385 1.00 17.49 314 SER A O 1
ATOM 4920 N N . THR B 1 315 ? -18.672 5.233 -15.185 1.00 14.74 315 THR A N 1
ATOM 4921 C CA . THR B 1 315 ? -17.221 5.301 -15.227 1.00 16.11 315 THR A CA 1
ATOM 4922 C C . THR B 1 315 ? -16.689 6.088 -14.036 1.00 13.52 315 THR A C 1
ATOM 4923 O O . THR B 1 315 ? -17.380 6.931 -13.446 1.00 16.36 315 THR A O 1
ATOM 4927 N N . GLY B 1 316 ? -15.459 5.753 -13.661 1.00 15.38 316 GLY A N 1
ATOM 4928 C CA . GLY B 1 316 ? -14.686 6.530 -12.718 1.00 13.07 316 GLY A CA 1
ATOM 4929 C C . GLY B 1 316 ? -13.243 6.576 -13.183 1.00 15.16 316 GLY A C 1
ATOM 4930 O O . GLY B 1 316 ? -12.907 6.043 -14.235 1.00 17.38 316 GLY A O 1
ATOM 4931 N N . TYR B 1 317 ? -12.401 7.234 -12.385 1.00 14.11 317 TYR A N 1
ATOM 4932 C CA . TYR B 1 317 ? -10.987 7.398 -12.692 1.00 16.56 317 TYR A CA 1
ATOM 4933 C C . TYR B 1 317 ? -10.182 7.120 -11.431 1.00 16.40 317 TYR A C 1
ATOM 4934 O O . TYR B 1 317 ? -10.597 7.492 -10.335 1.00 16.82 317 TYR A O 1
ATOM 4943 N N . VAL B 1 318 ? -9.049 6.440 -11.594 1.00 13.92 318 VAL A N 1
ATOM 4944 C CA . VAL B 1 318 ? -8.102 6.193 -10.515 1.00 16.88 318 VAL A CA 1
ATOM 4945 C C . VAL B 1 318 ? -6.701 6.557 -10.999 1.00 14.94 318 VAL A C 1
ATOM 4946 O O . VAL B 1 318 ? -6.295 6.166 -12.100 1.00 15.75 318 VAL A O 1
ATOM 4950 N N . LEU B 1 319 ? -5.984 7.335 -10.191 1.00 12.94 319 LEU A N 1
ATOM 4951 C CA . LEU B 1 319 ? -4.595 7.713 -10.457 1.00 16.90 319 LEU A CA 1
ATOM 4952 C C . LEU B 1 319 ? -3.686 6.818 -9.639 1.00 14.46 319 LEU A C 1
ATOM 4953 O O . LEU B 1 319 ? -3.914 6.638 -8.436 1.00 15.03 319 LEU A O 1
ATOM 4958 N N . THR B 1 320 ? -2.687 6.232 -10.286 1.00 18.96 320 THR A N 1
ATOM 4959 C CA . THR B 1 320 ? -1.762 5.356 -9.578 1.00 14.93 320 THR A CA 1
ATOM 4960 C C . THR B 1 320 ? -0.357 5.960 -9.533 1.00 23.23 320 THR A C 1
ATOM 4961 O O . THR B 1 320 ? -0.058 6.934 -10.225 1.00 23.46 320 THR A O 1
ATOM 4965 N N . GLU B 1 321 ? 0.498 5.382 -8.672 1.00 21.71 321 GLU A N 1
ATOM 4966 C CA . GLU B 1 321 ? 1.750 6.024 -8.264 1.00 21.52 321 GLU A CA 1
ATOM 4967 C C . GLU B 1 321 ? 2.781 6.125 -9.390 1.00 18.67 321 GLU A C 1
ATOM 4968 O O . GLU B 1 321 ? 3.721 6.906 -9.267 1.00 19.05 321 GLU A O 1
ATOM 4974 N N . ASP B 1 322 ? 2.624 5.376 -10.481 1.00 19.23 322 ASP A N 1
ATOM 4975 C CA . ASP B 1 322 ? 3.436 5.579 -11.679 1.00 17.32 322 ASP A CA 1
ATOM 4976 C C . ASP B 1 322 ? 3.044 6.821 -12.460 1.00 22.27 322 ASP A C 1
ATOM 4977 O O . ASP B 1 322 ? 3.678 7.083 -13.487 1.00 24.48 322 ASP A O 1
ATOM 4982 N N . GLY B 1 323 ? 2.017 7.567 -12.046 1.00 21.34 323 GLY A N 1
ATOM 4983 C CA . GLY B 1 323 ? 1.576 8.726 -12.811 1.00 16.94 323 GLY A CA 1
ATOM 4984 C C . GLY B 1 323 ? 0.536 8.425 -13.865 1.00 20.57 323 GLY A C 1
ATOM 4985 O O . GLY B 1 323 ? 0.259 9.288 -14.706 1.00 25.93 323 GLY A O 1
ATOM 4986 N N . SER B 1 324 ? -0.009 7.210 -13.887 1.00 18.41 324 SER A N 1
ATOM 4987 C CA . SER B 1 324 ? -1.054 6.858 -14.840 1.00 20.74 324 SER A CA 1
ATOM 4988 C C . SER B 1 324 ? -2.441 7.134 -14.269 1.00 20.42 324 SER A C 1
ATOM 4989 O O . SER B 1 324 ? -2.706 6.897 -13.089 1.00 16.42 324 SER A O 1
ATOM 4992 N N . LEU B 1 325 ? -3.307 7.684 -15.112 1.00 21.65 325 LEU A N 1
ATOM 4993 C CA . LEU B 1 325 ? -4.730 7.789 -14.823 1.00 21.49 325 LEU A CA 1
ATOM 4994 C C . LEU B 1 325 ? -5.444 6.687 -15.597 1.00 14.86 325 LEU A C 1
ATOM 4995 O O . LEU B 1 325 ? -5.250 6.559 -16.808 1.00 14.26 325 LEU A O 1
ATOM 5000 N N . HIS B 1 326 ? -6.281 5.917 -14.912 1.00 13.66 326 HIS A N 1
ATOM 5001 C CA . HIS B 1 326 ? -7.032 4.835 -15.526 1.00 20.99 326 HIS A CA 1
ATOM 5002 C C . HIS B 1 326 ? -8.528 5.136 -15.460 1.00 19.44 326 HIS A C 1
ATOM 5003 O O . HIS B 1 326 ? -9.050 5.554 -14.418 1.00 15.14 326 HIS A O 1
ATOM 5010 N N . ARG B 1 327 ? -9.217 4.866 -16.564 1.00 16.06 327 ARG A N 1
ATOM 5011 C CA . ARG B 1 327 ? -10.668 4.912 -16.574 1.00 19.02 327 ARG A CA 1
ATOM 5012 C C . ARG B 1 327 ? -11.199 3.589 -16.026 1.00 21.11 327 ARG A C 1
ATOM 5013 O O . ARG B 1 327 ? -10.734 2.515 -16.424 1.00 19.22 327 ARG A O 1
ATOM 5021 N N . ILE B 1 328 ? -12.132 3.674 -15.076 1.00 12.97 328 ILE A N 1
ATOM 5022 C CA . ILE B 1 328 ? -12.776 2.509 -14.473 1.00 20.31 328 ILE A CA 1
ATOM 5023 C C . ILE B 1 328 ? -14.150 2.317 -15.099 1.00 22.51 328 ILE A C 1
ATOM 5024 O O . ILE B 1 328 ? -15.002 3.223 -15.045 1.00 13.14 328 ILE A O 1
ATOM 5029 N N . ASP B 1 329 ? -14.387 1.123 -15.639 1.00 19.05 329 ASP A N 1
ATOM 5030 C CA . ASP B 1 329 ? -15.730 0.699 -16.033 1.00 14.92 329 ASP A CA 1
ATOM 5031 C C . ASP B 1 329 ? -16.369 0.079 -14.801 1.00 16.14 329 ASP A C 1
ATOM 5032 O O . ASP B 1 329 ? -16.047 -1.047 -14.424 1.00 18.80 329 ASP A O 1
ATOM 5037 N N . LEU B 1 330 ? -17.291 0.821 -14.176 1.00 15.54 330 LEU A N 1
ATOM 5038 C CA . LEU B 1 330 ? -17.947 0.350 -12.962 1.00 13.40 330 LEU A CA 1
ATOM 5039 C C . LEU B 1 330 ? -18.908 -0.811 -13.231 1.00 20.65 330 LEU A C 1
ATOM 5040 O O . LEU B 1 330 ? -19.175 -1.618 -12.328 1.00 18.97 330 LEU A O 1
ATOM 5045 N N . LEU B 1 331 ? -19.476 -0.883 -14.436 1.00 19.81 331 LEU A N 1
ATOM 5046 C CA . LEU B 1 331 ? -20.460 -1.926 -14.735 1.00 20.37 331 LEU A CA 1
ATOM 5047 C C . LEU B 1 331 ? -19.791 -3.284 -14.891 1.00 21.11 331 LEU A C 1
ATOM 5048 O O . LEU B 1 331 ? -20.285 -4.288 -14.381 1.00 17.28 331 LEU A O 1
ATOM 5053 N N . LYS B 1 332 ? -18.683 -3.338 -15.632 1.00 18.90 332 LYS A N 1
ATOM 5054 C CA . LYS B 1 332 ? -17.898 -4.558 -15.764 1.00 21.33 332 LYS A CA 1
ATOM 5055 C C . LYS B 1 332 ? -16.815 -4.698 -14.693 1.00 24.46 332 LYS A C 1
ATOM 5056 O O . LYS B 1 332 ? -16.213 -5.770 -14.579 1.00 23.70 332 LYS A O 1
ATOM 5062 N N . ALA B 1 333 ? -16.545 -3.656 -13.910 1.00 21.06 333 ALA A N 1
ATOM 5063 C CA . ALA B 1 333 ? -15.511 -3.707 -12.887 1.00 21.83 333 ALA A CA 1
ATOM 5064 C C . ALA B 1 333 ? -14.156 -4.085 -13.489 1.00 19.69 333 ALA A C 1
ATOM 5065 O O . ALA B 1 333 ? -13.558 -5.095 -13.142 1.00 19.84 333 ALA A O 1
ATOM 5067 N N . GLU B 1 334 ? -13.687 -3.253 -14.420 1.00 24.30 334 GLU A N 1
ATOM 5068 C CA . GLU B 1 334 ? -12.360 -3.432 -14.991 1.00 21.98 334 GLU A CA 1
ATOM 5069 C C . GLU B 1 334 ? -11.797 -2.064 -15.391 1.00 29.04 334 GLU A C 1
ATOM 5070 O O . GLU B 1 334 ? -12.546 -1.091 -15.529 1.00 23.78 334 GLU A O 1
ATOM 5076 N N . ILE B 1 335 ? -10.452 -1.984 -15.477 1.00 19.61 335 ILE A N 1
ATOM 5077 C CA . ILE B 1 335 ? -9.736 -0.846 -16.070 1.00 21.66 335 ILE A CA 1
ATOM 5078 C C . ILE B 1 335 ? -9.828 -0.936 -17.586 1.00 26.06 335 ILE A C 1
ATOM 5079 O O . ILE B 1 335 ? -9.509 -1.978 -18.165 1.00 30.46 335 ILE A O 1
ATOM 5084 N N . VAL B 1 336 ? -10.231 0.153 -18.240 1.00 22.67 336 VAL A N 1
ATOM 5085 C CA . VAL B 1 336 ? -10.492 0.125 -19.677 1.00 28.79 336 VAL A CA 1
ATOM 5086 C C . VAL B 1 336 ? -9.618 1.077 -20.493 1.00 34.59 336 VAL A C 1
ATOM 5087 O O . VAL B 1 336 ? -9.612 0.982 -21.728 1.00 40.67 336 VAL A O 1
ATOM 5091 N N . ALA B 1 337 ? -8.868 1.976 -19.877 1.00 23.34 337 ALA A N 1
ATOM 5092 C CA . ALA B 1 337 ? -7.990 2.851 -20.640 1.00 24.62 337 ALA A CA 1
ATOM 5093 C C . ALA B 1 337 ? -7.088 3.502 -19.621 1.00 18.76 337 ALA A C 1
ATOM 5094 O O . ALA B 1 337 ? -7.466 3.595 -18.449 1.00 17.41 337 ALA A O 1
ATOM 5096 N N . SER B 1 338 ? -5.861 3.839 -20.039 1.00 17.29 338 SER A N 1
ATOM 5097 C CA . SER B 1 338 ? -4.904 4.474 -19.137 1.00 23.52 338 SER A CA 1
ATOM 5098 C C . SER B 1 338 ? -3.997 5.394 -19.940 1.00 20.60 338 SER A C 1
ATOM 5099 O O . SER B 1 338 ? -3.800 5.202 -21.141 1.00 19.48 338 SER A O 1
ATOM 5102 N N . ALA B 1 339 ? -3.448 6.395 -19.262 1.00 17.68 339 ALA A N 1
ATOM 5103 C CA . ALA B 1 339 ? -2.481 7.288 -19.880 1.00 26.22 339 ALA A CA 1
ATOM 5104 C C . ALA B 1 339 ? -1.652 7.875 -18.758 1.00 15.76 339 ALA A C 1
ATOM 5105 O O . ALA B 1 339 ? -2.167 8.100 -17.664 1.00 14.18 339 ALA A O 1
ATOM 5107 N N . LYS B 1 340 ? -0.372 8.132 -19.035 1.00 12.97 340 LYS A N 1
ATOM 5108 C CA . LYS B 1 340 ? 0.490 8.763 -18.048 1.00 24.75 340 LYS A CA 1
ATOM 5109 C C . LYS B 1 340 ? 0.189 10.254 -18.032 1.00 18.97 340 LYS A C 1
ATOM 5110 O O . LYS B 1 340 ? 0.270 10.908 -19.070 1.00 24.92 340 LYS A O 1
ATOM 5116 N N . VAL B 1 341 ? -0.143 10.806 -16.868 1.00 17.04 341 VAL A N 1
ATOM 5117 C CA . VAL B 1 341 ? -0.516 12.214 -16.804 1.00 14.72 341 VAL A CA 1
ATOM 5118 C C . VAL B 1 341 ? 0.384 13.015 -15.893 1.00 20.17 341 VAL A C 1
ATOM 5119 O O . VAL B 1 341 ? 0.456 14.239 -16.052 1.00 21.74 341 VAL A O 1
ATOM 5123 N N . THR B 1 342 ? 1.028 12.389 -14.917 1.00 13.36 342 THR A N 1
ATOM 5124 C CA . THR B 1 342 ? 2.079 13.037 -14.150 1.00 22.54 342 THR A CA 1
ATOM 5125 C C . THR B 1 342 ? 3.297 12.124 -14.136 1.00 26.55 342 THR A C 1
ATOM 5126 O O . THR B 1 342 ? 3.259 10.984 -14.614 1.00 24.21 342 THR A O 1
ATOM 5130 N N . GLU B 1 343 ? 4.387 12.672 -13.611 1.00 24.71 343 GLU A N 1
ATOM 5131 C CA . GLU B 1 343 ? 5.549 11.899 -13.195 1.00 23.77 343 GLU A CA 1
ATOM 5132 C C . GLU B 1 343 ? 5.149 10.988 -12.032 1.00 20.53 343 GLU A C 1
ATOM 5133 O O . GLU B 1 343 ? 4.163 11.255 -11.343 1.00 14.87 343 GLU A O 1
ATOM 5139 N N . PRO B 1 344 ? 5.924 9.940 -11.755 1.00 25.94 344 PRO A N 1
ATOM 5140 C CA . PRO B 1 344 ? 5.568 9.051 -10.643 1.00 20.15 344 PRO A CA 1
ATOM 5141 C C . PRO B 1 344 ? 5.615 9.748 -9.293 1.00 17.37 344 PRO A C 1
ATOM 5142 O O . PRO B 1 344 ? 6.393 10.668 -9.065 1.00 20.83 344 PRO A O 1
ATOM 5146 N N . TYR B 1 345 ? 4.752 9.292 -8.386 1.00 13.80 345 TYR A N 1
ATOM 5147 C CA . TYR B 1 345 ? 4.712 9.768 -7.006 1.00 13.82 345 TYR A CA 1
ATOM 5148 C C . TYR B 1 345 ? 4.611 8.505 -6.149 1.00 35.20 345 TYR A C 1
ATOM 5149 O O . TYR B 1 345 ? 3.506 8.004 -5.895 1.00 29.61 345 TYR A O 1
ATOM 5158 N N . SER B 1 346 ? 5.771 8.000 -5.709 1.00 22.26 346 SER A N 1
ATOM 5159 C CA . SER B 1 346 ? 5.819 6.741 -4.977 1.00 16.98 346 SER A CA 1
ATOM 5160 C C . SER B 1 346 ? 4.896 6.781 -3.765 1.00 13.96 346 SER A C 1
ATOM 5161 O O . SER B 1 346 ? 4.817 7.782 -3.058 1.00 20.28 346 SER A O 1
ATOM 5164 N N . MET B 1 347 ? 4.201 5.673 -3.530 1.00 13.86 347 MET A N 1
ATOM 5165 C CA . MET B 1 347 ? 3.377 5.557 -2.341 1.00 20.22 347 MET A CA 1
ATOM 5166 C C . MET B 1 347 ? 4.178 5.108 -1.137 1.00 20.64 347 MET A C 1
ATOM 5167 O O . MET B 1 347 ? 3.593 4.889 -0.074 1.00 22.34 347 MET A O 1
ATOM 5172 N N . ASP B 1 348 ? 5.488 4.922 -1.280 1.00 18.18 348 ASP A N 1
ATOM 5173 C CA . ASP B 1 348 ? 6.291 4.746 -0.087 1.00 29.54 348 ASP A CA 1
ATOM 5174 C C . ASP B 1 348 ? 6.421 6.093 0.636 1.00 44.72 348 ASP A C 1
ATOM 5175 O O . ASP B 1 348 ? 6.430 7.155 0.013 1.00 40.46 348 ASP A O 1
ATOM 5180 N N . GLY B 1 349 ? 6.472 6.046 1.965 1.00 58.72 349 GLY A N 1
ATOM 5181 C CA . GLY B 1 349 ? 6.508 7.246 2.797 1.00 59.54 349 GLY A CA 1
ATOM 5182 C C . GLY B 1 349 ? 5.172 7.565 3.452 1.00 62.72 349 GLY A C 1
ATOM 5183 O O . GLY B 1 349 ? 4.307 6.702 3.626 1.00 73.03 349 GLY A O 1
ATOM 5184 N N . HIS B 1 350 ? 5.000 8.842 3.813 1.00 50.92 350 HIS A N 1
ATOM 5185 C CA . HIS B 1 350 ? 3.827 9.257 4.580 1.00 45.04 350 HIS A CA 1
ATOM 5186 C C . HIS B 1 350 ? 2.623 9.540 3.690 1.00 42.20 350 HIS A C 1
ATOM 5187 O O . HIS B 1 350 ? 2.755 10.067 2.582 1.00 35.27 350 HIS A O 1
ATOM 5194 N N . TRP B 1 351 ? 1.430 9.217 4.212 1.00 42.95 351 TRP A N 1
ATOM 5195 C CA . TRP B 1 351 ? 0.202 9.342 3.422 1.00 51.50 351 TRP A CA 1
ATOM 5196 C C . TRP B 1 351 ? -0.058 10.786 2.985 1.00 52.13 351 TRP A C 1
ATOM 5197 O O . TRP B 1 351 ? -0.724 11.014 1.964 1.00 51.38 351 TRP A O 1
ATOM 5208 N N . ASN B 1 352 ? 0.433 11.775 3.739 1.00 48.52 352 ASN A N 1
ATOM 5209 C CA . ASN B 1 352 ? 0.151 13.176 3.439 1.00 51.15 352 ASN A CA 1
ATOM 5210 C C . ASN B 1 352 ? 1.320 13.891 2.742 1.00 54.49 352 ASN A C 1
ATOM 5211 O O . ASN B 1 352 ? 1.333 15.127 2.690 1.00 58.88 352 ASN A O 1
ATOM 5216 N N . ASP B 1 353 ? 2.289 13.148 2.186 1.00 49.76 353 ASP A N 1
ATOM 5217 C CA . ASP B 1 353 ? 3.355 13.782 1.408 1.00 46.61 353 ASP A CA 1
ATOM 5218 C C . ASP B 1 353 ? 2.770 14.426 0.155 1.00 34.84 353 ASP A C 1
ATOM 5219 O O . ASP B 1 353 ? 1.671 14.079 -0.272 1.00 39.37 353 ASP A O 1
ATOM 5224 N N . PRO B 1 354 ? 3.488 15.355 -0.465 1.00 28.36 354 PRO A N 1
ATOM 5225 C CA . PRO B 1 354 ? 2.906 16.017 -1.639 1.00 28.91 354 PRO A CA 1
ATOM 5226 C C . PRO B 1 354 ? 2.694 15.010 -2.756 1.00 21.15 354 PRO A C 1
ATOM 5227 O O . PRO B 1 354 ? 3.665 14.433 -3.248 1.00 21.84 354 PRO A O 1
ATOM 5231 N N . ARG B 1 355 ? 1.437 14.768 -3.124 1.00 14.55 355 ARG A N 1
ATOM 5232 C CA . ARG B 1 355 ? 1.069 13.867 -4.206 1.00 18.69 355 ARG A CA 1
ATOM 5233 C C . ARG B 1 355 ? -0.143 14.447 -4.921 1.00 21.44 355 ARG A C 1
ATOM 5234 O O . ARG B 1 355 ? -0.874 15.260 -4.348 1.00 17.19 355 ARG A O 1
ATOM 5242 N N . PRO B 1 356 ? -0.370 14.067 -6.179 1.00 17.96 356 PRO A N 1
ATOM 5243 C CA . PRO B 1 356 ? -1.540 14.579 -6.906 1.00 21.98 356 PRO A CA 1
ATOM 5244 C C . PRO B 1 356 ? -2.873 14.243 -6.244 1.00 18.71 356 PRO A C 1
ATOM 5245 O O . PRO B 1 356 ? -2.996 13.283 -5.490 1.00 19.44 356 PRO A O 1
ATOM 5249 N N . ARG B 1 357 ? -3.861 15.114 -6.500 1.00 23.31 357 ARG A N 1
ATOM 5250 C CA . ARG B 1 357 ? -5.267 14.903 -6.183 1.00 17.85 357 ARG A CA 1
ATOM 5251 C C . ARG B 1 357 ? -6.060 15.217 -7.445 1.00 17.51 357 ARG A C 1
ATOM 5252 O O . ARG B 1 357 ? -5.657 16.067 -8.248 1.00 15.30 357 ARG A O 1
ATOM 5260 N N . ILE B 1 358 ? -7.191 14.533 -7.622 1.00 13.60 358 ILE A N 1
ATOM 5261 C CA . ILE B 1 358 ? -7.999 14.699 -8.821 1.00 13.54 358 ILE A CA 1
ATOM 5262 C C . ILE B 1 358 ? -9.413 15.094 -8.410 1.00 21.41 358 ILE A C 1
ATOM 5263 O O . ILE B 1 358 ? -9.885 14.798 -7.298 1.00 20.87 358 ILE A O 1
ATOM 5268 N N . ALA B 1 359 ? -10.091 15.771 -9.338 1.00 13.60 359 ALA A N 1
ATOM 5269 C CA . ALA B 1 359 ? -11.508 16.107 -9.214 1.00 14.41 359 ALA A CA 1
ATOM 5270 C C . ALA B 1 359 ? -12.090 16.223 -10.621 1.00 17.80 359 ALA A C 1
ATOM 5271 O O . ALA B 1 359 ? -11.366 16.467 -11.588 1.00 13.62 359 ALA A O 1
ATOM 5273 N N . MET B 1 360 ? -13.404 16.035 -10.732 1.00 13.60 360 MET A N 1
ATOM 5274 C CA . MET B 1 360 ? -14.072 16.081 -12.021 1.00 18.42 360 MET A CA 1
ATOM 5275 C C . MET B 1 360 ? -14.585 17.490 -12.276 1.00 20.62 360 MET A C 1
ATOM 5276 O O . MET B 1 360 ? -15.006 18.189 -11.351 1.00 23.45 360 MET A O 1
ATOM 5281 N N . ALA B 1 361 ? -14.545 17.907 -13.556 1.00 21.05 361 ALA A N 1
ATOM 5282 C CA . ALA B 1 361 ? -15.123 19.183 -13.998 1.00 21.73 361 ALA A CA 1
ATOM 5283 C C . ALA B 1 361 ? -15.747 18.938 -15.378 1.00 22.98 361 ALA A C 1
ATOM 5284 O O . ALA B 1 361 ? -15.197 19.310 -16.419 1.00 14.08 361 ALA A O 1
ATOM 5286 N N . GLY B 1 362 ? -16.940 18.353 -15.384 1.00 18.68 362 GLY A N 1
ATOM 5287 C CA . GLY B 1 362 ? -17.605 18.121 -16.654 1.00 14.04 362 GLY A CA 1
ATOM 5288 C C . GLY B 1 362 ? -16.874 17.109 -17.514 1.00 13.94 362 GLY A C 1
ATOM 5289 O O . GLY B 1 362 ? -16.661 15.970 -17.094 1.00 17.14 362 GLY A O 1
ATOM 5290 N N . ASP B 1 363 ? -16.471 17.501 -18.721 1.00 15.68 363 ASP A N 1
ATOM 5291 C CA . ASP B 1 363 ? -15.777 16.573 -19.601 1.00 23.11 363 ASP A CA 1
ATOM 5292 C C . ASP B 1 363 ? -14.254 16.561 -19.396 1.00 19.92 363 ASP A C 1
ATOM 5293 O O . ASP B 1 363 ? -13.535 16.138 -20.315 1.00 13.85 363 ASP A O 1
ATOM 5298 N N . GLU B 1 364 ? -13.758 17.043 -18.242 1.00 13.84 364 GLU A N 1
ATOM 5299 C CA . GLU B 1 364 ? -12.335 16.987 -17.881 1.00 20.93 364 GLU A CA 1
ATOM 5300 C C . GLU B 1 364 ? -12.145 16.446 -16.469 1.00 21.89 364 GLU A C 1
ATOM 5301 O O . GLU B 1 364 ? -12.999 16.632 -15.595 1.00 20.05 364 GLU A O 1
ATOM 5307 N N . ILE B 1 365 ? -10.986 15.822 -16.238 1.00 19.72 365 ILE A N 1
ATOM 5308 C CA . ILE B 1 365 ? -10.454 15.597 -14.891 1.00 17.33 365 ILE A CA 1
ATOM 5309 C C . ILE B 1 365 ? -9.380 16.651 -14.682 1.00 13.62 365 ILE A C 1
ATOM 5310 O O . ILE B 1 365 ? -8.566 16.878 -15.583 1.00 13.65 365 ILE A O 1
ATOM 5315 N N . VAL B 1 366 ? -9.393 17.341 -13.536 1.00 13.70 366 VAL A N 1
ATOM 5316 C CA . VAL B 1 366 ? -8.299 18.242 -13.165 1.00 13.83 366 VAL A CA 1
ATOM 5317 C C . VAL B 1 366 ? -7.408 17.503 -12.180 1.00 18.08 366 VAL A C 1
ATOM 5318 O O . VAL B 1 366 ? -7.907 16.902 -11.219 1.00 16.80 366 VAL A O 1
ATOM 5322 N N . VAL B 1 367 ? -6.098 17.543 -12.427 1.00 14.40 367 VAL A N 1
ATOM 5323 C CA . VAL B 1 367 ? -5.095 16.807 -11.665 1.00 17.13 367 VAL A CA 1
ATOM 5324 C C . VAL B 1 367 ? -4.061 17.800 -11.151 1.00 13.94 367 VAL A C 1
ATOM 5325 O O . VAL B 1 367 ? -3.396 18.474 -11.951 1.00 22.81 367 VAL A O 1
ATOM 5329 N N . THR B 1 368 ? -3.924 17.894 -9.826 1.00 16.45 368 THR A N 1
ATOM 5330 C CA . THR B 1 368 ? -2.845 18.713 -9.281 1.00 18.67 368 THR A CA 1
ATOM 5331 C C . THR B 1 368 ? -1.533 17.958 -9.435 1.00 16.51 368 THR A C 1
ATOM 5332 O O . THR B 1 368 ? -1.480 16.727 -9.360 1.00 14.01 368 THR A O 1
ATOM 5336 N N . ASP B 1 369 ? -0.466 18.713 -9.637 1.00 18.83 369 ASP A N 1
ATOM 5337 C CA . ASP B 1 369 ? 0.859 18.149 -9.869 1.00 18.15 369 ASP A CA 1
ATOM 5338 C C . ASP B 1 369 ? 1.796 18.957 -8.990 1.00 23.39 369 ASP A C 1
ATOM 5339 O O . ASP B 1 369 ? 2.397 19.950 -9.440 1.00 21.64 369 ASP A O 1
ATOM 5344 N N . PRO B 1 370 ? 1.913 18.580 -7.708 1.00 21.29 370 PRO A N 1
ATOM 5345 C CA . PRO B 1 370 ? 2.611 19.461 -6.755 1.00 20.36 370 PRO A CA 1
ATOM 5346 C C . PRO B 1 370 ? 4.036 19.789 -7.170 1.00 18.16 370 PRO A C 1
ATOM 5347 O O . PRO B 1 370 ? 4.404 20.965 -7.188 1.00 19.60 370 PRO A O 1
ATOM 5351 N N . ASN B 1 371 ? 4.825 18.799 -7.585 1.00 15.00 371 ASN A N 1
ATOM 5352 C CA . ASN B 1 371 ? 6.212 19.093 -7.943 1.00 31.41 371 ASN A CA 1
ATOM 5353 C C . ASN B 1 371 ? 6.320 19.999 -9.158 1.00 30.19 371 ASN A C 1
ATOM 5354 O O . ASN B 1 371 ? 7.313 20.713 -9.288 1.00 29.48 371 ASN A O 1
ATOM 5359 N N . ALA B 1 372 ? 5.368 19.926 -10.094 1.00 26.69 372 ALA A N 1
ATOM 5360 C CA . ALA B 1 372 ? 5.427 20.726 -11.314 1.00 21.15 372 ALA A CA 1
ATOM 5361 C C . ALA B 1 372 ? 4.856 22.129 -11.163 1.00 26.81 372 ALA A C 1
ATOM 5362 O O . ALA B 1 372 ? 5.032 22.944 -12.076 1.00 28.60 372 ALA A O 1
ATOM 5364 N N . GLY B 1 373 ? 4.208 22.438 -10.046 1.00 25.45 373 GLY A N 1
ATOM 5365 C CA . GLY B 1 373 ? 3.576 23.737 -9.884 1.00 20.45 373 GLY A CA 1
ATOM 5366 C C . GLY B 1 373 ? 2.365 23.960 -10.768 1.00 21.26 373 GLY A C 1
ATOM 5367 O O . GLY B 1 373 ? 2.110 25.091 -11.204 1.00 18.66 373 GLY A O 1
ATOM 5368 N N . LEU B 1 374 ? 1.626 22.913 -11.099 1.00 17.81 374 LEU A N 1
ATOM 5369 C CA . LEU B 1 374 ? 0.501 23.171 -11.984 1.00 25.54 374 LEU A CA 1
ATOM 5370 C C . LEU B 1 374 ? -0.642 22.203 -11.712 1.00 24.39 374 LEU A C 1
ATOM 5371 O O . LEU B 1 374 ? -0.521 21.245 -10.931 1.00 18.86 374 LEU A O 1
ATOM 5376 N N . VAL B 1 375 ? -1.791 22.548 -12.290 1.00 21.35 375 VAL A N 1
ATOM 5377 C CA . VAL B 1 375 ? -2.954 21.673 -12.402 1.00 14.57 375 VAL A CA 1
ATOM 5378 C C . VAL B 1 375 ? -3.058 21.240 -13.861 1.00 21.16 375 VAL A C 1
ATOM 5379 O O . VAL B 1 375 ? -2.979 22.084 -14.764 1.00 17.54 375 VAL A O 1
ATOM 5383 N N . ARG B 1 376 ? -3.190 19.932 -14.102 1.00 14.21 376 ARG A N 1
ATOM 5384 C CA . ARG B 1 376 ? -3.333 19.413 -15.459 1.00 14.49 376 ARG A CA 1
ATOM 5385 C C . ARG B 1 376 ? -4.790 19.103 -15.785 1.00 20.19 376 ARG A C 1
ATOM 5386 O O . ARG B 1 376 ? -5.553 18.618 -14.935 1.00 19.95 376 ARG A O 1
ATOM 5394 N N . ARG B 1 377 ? -5.164 19.398 -17.023 1.00 15.94 377 ARG A N 1
ATOM 5395 C CA . ARG B 1 377 ? -6.513 19.193 -17.531 1.00 17.90 377 ARG A CA 1
ATOM 5396 C C . ARG B 1 377 ? -6.528 18.020 -18.498 1.00 15.70 377 ARG A C 1
ATOM 5397 O O . ARG B 1 377 ? -5.960 18.116 -19.590 1.00 19.51 377 ARG A O 1
ATOM 5405 N N . ILE B 1 378 ? -7.247 16.961 -18.130 1.00 13.71 378 ILE A N 1
ATOM 5406 C CA . ILE B 1 378 ? -7.315 15.705 -18.871 1.00 16.53 378 ILE A CA 1
ATOM 5407 C C . ILE B 1 378 ? -8.732 15.512 -19.412 1.00 16.29 378 ILE A C 1
ATOM 5408 O O . ILE B 1 378 ? -9.703 15.527 -18.647 1.00 17.15 378 ILE A O 1
ATOM 5413 N N . ALA B 1 379 ? -8.845 15.241 -20.709 1.00 18.30 379 ALA A N 1
ATOM 5414 C CA . ALA B 1 379 ? -10.151 15.003 -21.316 1.00 18.06 379 ALA A CA 1
ATOM 5415 C C . ALA B 1 379 ? -10.712 13.649 -20.895 1.00 18.72 379 ALA A C 1
ATOM 5416 O O . ALA B 1 379 ? -10.004 12.643 -20.923 1.00 25.77 379 ALA A O 1
ATOM 5418 N N . THR B 1 380 ? -11.977 13.606 -20.465 1.00 16.16 380 THR A N 1
ATOM 5419 C CA . THR B 1 380 ? -12.521 12.287 -20.126 1.00 16.46 380 THR A CA 1
ATOM 5420 C C . THR B 1 380 ? -12.719 11.437 -21.376 1.00 13.51 380 THR A C 1
ATOM 5421 O O . THR B 1 380 ? -12.711 10.202 -21.294 1.00 15.67 380 THR A O 1
ATOM 5425 N N . GLU B 1 381 ? -12.925 12.072 -22.534 1.00 18.04 381 GLU A N 1
ATOM 5426 C CA . GLU B 1 381 ? -13.147 11.307 -23.763 1.00 24.45 381 GLU A CA 1
ATOM 5427 C C . GLU B 1 381 ? -11.968 10.398 -24.088 1.00 19.54 381 GLU A C 1
ATOM 5428 O O . GLU B 1 381 ? -12.150 9.239 -24.468 1.00 19.04 381 GLU A O 1
ATOM 5434 N N . ASP B 1 382 ? -10.745 10.909 -23.981 1.00 15.94 382 ASP A N 1
ATOM 5435 C CA . ASP B 1 382 ? -9.610 10.112 -24.444 1.00 25.64 382 ASP A CA 1
ATOM 5436 C C . ASP B 1 382 ? -8.367 10.257 -23.579 1.00 26.79 382 ASP A C 1
ATOM 5437 O O . ASP B 1 382 ? -7.288 9.818 -24.001 1.00 22.55 382 ASP A O 1
ATOM 5442 N N . LEU B 1 383 ? -8.462 10.890 -22.411 1.00 22.03 383 LEU A N 1
ATOM 5443 C CA . LEU B 1 383 ? -7.329 11.011 -21.498 1.00 20.51 383 LEU A CA 1
ATOM 5444 C C . LEU B 1 383 ? -6.191 11.836 -22.093 1.00 22.95 383 LEU A C 1
ATOM 5445 O O . LEU B 1 383 ? -5.068 11.799 -21.597 1.00 19.32 383 LEU A O 1
ATOM 5450 N N . SER B 1 384 ? -6.449 12.605 -23.142 1.00 22.49 384 SER A N 1
ATOM 5451 C CA . SER B 1 384 ? -5.426 13.523 -23.613 1.00 22.38 384 SER A CA 1
ATOM 5452 C C . SER B 1 384 ? -5.343 14.716 -22.664 1.00 22.62 384 SER A C 1
ATOM 5453 O O . SER B 1 384 ? -6.300 15.040 -21.950 1.00 20.62 384 SER A O 1
ATOM 5456 N N . GLU B 1 385 ? -4.171 15.335 -22.617 1.00 22.98 385 GLU A N 1
ATOM 5457 C CA . GLU B 1 385 ? -3.959 16.528 -21.809 1.00 18.12 385 GLU A CA 1
ATOM 5458 C C . GLU B 1 385 ? -4.361 17.745 -22.623 1.00 20.40 385 GLU A C 1
ATOM 5459 O O . GLU B 1 385 ? -3.726 18.051 -23.632 1.00 24.22 385 GLU A O 1
ATOM 5465 N N . ARG B 1 386 ? -5.409 18.444 -22.198 1.00 22.82 386 ARG A N 1
ATOM 5466 C CA . ARG B 1 386 ? -5.858 19.591 -22.977 1.00 23.31 386 ARG A CA 1
ATOM 5467 C C . ARG B 1 386 ? -5.034 20.826 -22.678 1.00 24.67 386 ARG A C 1
ATOM 5468 O O . ARG B 1 386 ? -4.964 21.727 -23.519 1.00 24.84 386 ARG A O 1
ATOM 5476 N N . GLY B 1 387 ? -4.305 20.821 -21.573 1.00 21.80 387 GLY A N 1
ATOM 5477 C CA . GLY B 1 387 ? -3.605 22.009 -21.131 1.00 16.31 387 GLY A CA 1
ATOM 5478 C C . GLY B 1 387 ? -3.335 21.883 -19.653 1.00 16.90 387 GLY A C 1
ATOM 5479 O O . GLY B 1 387 ? -3.707 20.906 -19.008 1.00 18.11 387 GLY A O 1
ATOM 5480 N N . THR B 1 388 ? -2.611 22.868 -19.157 1.00 14.75 388 THR A N 1
ATOM 5481 C CA . THR B 1 388 ? -2.208 22.980 -17.768 1.00 31.99 388 THR A CA 1
ATOM 5482 C C . THR B 1 388 ? -2.417 24.413 -17.314 1.00 23.94 388 THR A C 1
ATOM 5483 O O . THR B 1 388 ? -2.454 25.338 -18.125 1.00 27.39 388 THR A O 1
ATOM 5487 N N . VAL B 1 389 ? -2.530 24.581 -15.997 1.00 23.31 389 VAL A N 1
ATOM 5488 C CA . VAL B 1 389 ? -2.787 25.871 -15.381 1.00 23.69 389 VAL A CA 1
ATOM 5489 C C . VAL B 1 389 ? -1.736 26.066 -14.298 1.00 23.97 389 VAL A C 1
ATOM 5490 O O . VAL B 1 389 ? -1.682 25.284 -13.348 1.00 17.20 389 VAL A O 1
ATOM 5494 N N . PRO B 1 390 ? -0.882 27.084 -14.383 1.00 24.82 390 PRO A N 1
ATOM 5495 C CA . PRO B 1 390 ? 0.138 27.262 -13.342 1.00 27.99 390 PRO A CA 1
ATOM 5496 C C . PRO B 1 390 ? -0.489 27.738 -12.039 1.00 24.66 390 PRO A C 1
ATOM 5497 O O . PRO B 1 390 ? -1.345 28.620 -12.023 1.00 27.41 390 PRO A O 1
ATOM 5501 N N . VAL B 1 391 ? -0.082 27.113 -10.950 1.00 25.91 391 VAL A N 1
ATOM 5502 C CA . VAL B 1 391 ? -0.469 27.513 -9.611 1.00 27.91 391 VAL A CA 1
ATOM 5503 C C . VAL B 1 391 ? 0.809 27.533 -8.791 1.00 36.03 391 VAL A C 1
ATOM 5504 O O . VAL B 1 391 ? 1.534 26.533 -8.754 1.00 31.87 391 VAL A O 1
ATOM 5508 N N . GLU B 1 392 ? 1.039 28.628 -8.074 1.00 38.63 392 GLU A N 1
ATOM 5509 C CA . GLU B 1 392 ? 2.276 28.782 -7.323 1.00 39.10 392 GLU A CA 1
ATOM 5510 C C . GLU B 1 392 ? 2.331 27.814 -6.151 1.00 26.70 392 GLU A C 1
ATOM 5511 O O . GLU B 1 392 ? 1.320 27.515 -5.514 1.00 31.24 392 GLU A O 1
ATOM 5517 N N . GLY B 1 393 ? 3.526 27.334 -5.863 1.00 27.52 393 GLY A N 1
ATOM 5518 C CA . GLY B 1 393 ? 3.752 26.554 -4.665 1.00 27.12 393 GLY A CA 1
ATOM 5519 C C . GLY B 1 393 ? 3.649 25.083 -4.956 1.00 27.84 393 GLY A C 1
ATOM 5520 O O . GLY B 1 393 ? 4.112 24.636 -6.007 1.00 30.12 393 GLY A O 1
ATOM 5521 N N . LYS B 1 394 ? 3.091 24.306 -4.035 1.00 21.71 394 LYS A N 1
ATOM 5522 C CA . LYS B 1 394 ? 2.903 22.879 -4.271 1.00 22.69 394 LYS A CA 1
ATOM 5523 C C . LYS B 1 394 ? 1.409 22.591 -4.230 1.00 25.09 394 LYS A C 1
ATOM 5524 O O . LYS B 1 394 ? 0.854 22.225 -3.179 1.00 28.05 394 LYS A O 1
ATOM 5530 N N . PRO B 1 395 ? 0.717 22.771 -5.346 1.00 20.28 395 PRO A N 1
ATOM 5531 C CA . PRO B 1 395 ? -0.739 22.565 -5.355 1.00 17.36 395 PRO A CA 1
ATOM 5532 C C . PRO B 1 395 ? -1.053 21.138 -4.931 1.00 17.15 395 PRO A C 1
ATOM 5533 O O . PRO B 1 395 ? -0.471 20.174 -5.432 1.00 16.86 395 PRO A O 1
ATOM 5537 N N . TYR B 1 396 ? -1.986 21.003 -4.011 1.00 19.28 396 TYR A N 1
ATOM 5538 C CA . TYR B 1 396 ? -2.179 19.701 -3.403 1.00 17.42 396 TYR A CA 1
ATOM 5539 C C . TYR B 1 396 ? -3.642 19.291 -3.520 1.00 18.36 396 TYR A C 1
ATOM 5540 O O . TYR B 1 396 ? -4.047 18.728 -4.538 1.00 21.09 396 TYR A O 1
ATOM 5549 N N . ASN B 1 397 ? -4.440 19.561 -2.494 1.00 16.61 397 ASN A N 1
ATOM 5550 C CA . ASN B 1 397 ? -5.849 19.191 -2.526 1.00 15.71 397 ASN A CA 1
ATOM 5551 C C . ASN B 1 397 ? -6.621 20.079 -3.501 1.00 14.72 397 ASN A C 1
ATOM 5552 O O . ASN B 1 397 ? -6.236 21.216 -3.777 1.00 15.03 397 ASN A O 1
ATOM 5557 N N . ILE B 1 398 ? -7.734 19.551 -4.011 1.00 14.53 398 ILE A N 1
ATOM 5558 C CA . ILE B 1 398 ? -8.495 20.216 -5.070 1.00 14.51 398 ILE A CA 1
ATOM 5559 C C . ILE B 1 398 ? -9.982 19.905 -4.923 1.00 16.55 398 ILE A C 1
ATOM 5560 O O . ILE B 1 398 ? -10.377 18.805 -4.531 1.00 18.87 398 ILE A O 1
ATOM 5565 N N . ALA B 1 399 ? -10.810 20.880 -5.273 1.00 17.68 399 ALA A N 1
ATOM 5566 C CA . ALA B 1 399 ? -12.253 20.675 -5.333 1.00 18.49 399 ALA A CA 1
ATOM 5567 C C . ALA B 1 399 ? -12.790 21.578 -6.430 1.00 15.65 399 ALA A C 1
ATOM 5568 O O . ALA B 1 399 ? -12.168 22.581 -6.783 1.00 17.80 399 ALA A O 1
ATOM 5570 N N . VAL B 1 400 ? -13.946 21.207 -6.975 1.00 19.40 400 VAL A N 1
ATOM 5571 C CA . VAL B 1 400 ? -14.508 21.881 -8.138 1.00 16.62 400 VAL A CA 1
ATOM 5572 C C . VAL B 1 400 ? -15.930 22.320 -7.826 1.00 23.52 400 VAL A C 1
ATOM 5573 O O . VAL B 1 400 ? -16.689 21.596 -7.176 1.00 21.06 400 VAL A O 1
ATOM 5577 N N . THR B 1 401 ? -16.273 23.520 -8.277 1.00 22.69 401 THR A N 1
ATOM 5578 C CA . THR B 1 401 ? -17.605 24.086 -8.172 1.00 25.02 401 THR A CA 1
ATOM 5579 C C . THR B 1 401 ? -18.083 24.467 -9.566 1.00 26.52 401 THR A C 1
ATOM 5580 O O . THR B 1 401 ? -17.309 24.487 -10.523 1.00 25.56 401 THR A O 1
ATOM 5584 N N . GLY B 1 402 ? -19.372 24.754 -9.684 1.00 27.53 402 GLY A N 1
ATOM 5585 C CA . GLY B 1 402 ? -19.943 25.203 -10.943 1.00 28.42 402 GLY A CA 1
ATOM 5586 C C . GLY B 1 402 ? -20.604 24.089 -11.729 1.00 25.87 402 GLY A C 1
ATOM 5587 O O . GLY B 1 402 ? -20.959 23.034 -11.203 1.00 24.87 402 GLY A O 1
ATOM 5588 N N . GLY B 1 403 ? -20.778 24.345 -13.011 1.00 28.18 403 GLY A N 1
ATOM 5589 C CA . GLY B 1 403 ? -21.454 23.432 -13.919 1.00 35.46 403 GLY A CA 1
ATOM 5590 C C . GLY B 1 403 ? -22.133 24.207 -15.042 1.00 37.62 403 GLY A C 1
ATOM 5591 O O . GLY B 1 403 ? -21.672 25.282 -15.436 1.00 35.96 403 GLY A O 1
ATOM 5592 N N . SER B 1 404 ? -23.225 23.625 -15.546 1.00 33.43 404 SER A N 1
ATOM 5593 C CA . SER B 1 404 ? -23.994 24.192 -16.649 1.00 41.65 404 SER A CA 1
ATOM 5594 C C . SER B 1 404 ? -25.360 24.670 -16.175 1.00 45.33 404 SER A C 1
ATOM 5595 O O . SER B 1 404 ? -25.993 24.041 -15.317 1.00 41.68 404 SER A O 1
ATOM 5598 N N . GLY B 1 405 ? -25.790 25.796 -16.733 1.00 48.83 405 GLY A N 1
ATOM 5599 C CA . GLY B 1 405 ? -27.058 26.403 -16.401 1.00 53.74 405 GLY A CA 1
ATOM 5600 C C . GLY B 1 405 ? -27.482 27.379 -17.478 1.00 63.22 405 GLY A C 1
ATOM 5601 O O . GLY B 1 405 ? -26.839 27.499 -18.524 1.00 66.92 405 GLY A O 1
ATOM 5602 N N . VAL B 1 406 ? -28.578 28.082 -17.201 1.00 65.03 406 VAL A N 1
ATOM 5603 C CA . VAL B 1 406 ? -29.172 29.037 -18.130 1.00 65.98 406 VAL A CA 1
ATOM 5604 C C . VAL B 1 406 ? -29.026 30.449 -17.567 1.00 64.57 406 VAL A C 1
ATOM 5605 O O . VAL B 1 406 ? -28.978 30.658 -16.346 1.00 57.96 406 VAL A O 1
ATOM 5609 N N . THR B 1 407 ? -28.968 31.428 -18.472 1.00 72.71 407 THR A N 1
ATOM 5610 C CA . THR B 1 407 ? -28.953 32.841 -18.122 1.00 79.78 407 THR A CA 1
ATOM 5611 C C . THR B 1 407 ? -30.250 33.486 -18.622 1.00 94.30 407 THR A C 1
ATOM 5612 O O . THR B 1 407 ? -31.233 32.770 -18.880 1.00 97.39 407 THR A O 1
ATOM 5616 N N . HIS B 1 408 ? -30.215 34.795 -18.870 1.00 102.32 408 HIS A N 1
ATOM 5617 C CA . HIS B 1 408 ? -31.389 35.615 -19.208 1.00 103.94 408 HIS A CA 1
ATOM 5618 C C . HIS B 1 408 ? -30.951 37.042 -19.500 1.00 100.67 408 HIS A C 1
ATOM 5619 O O . HIS B 1 408 ? -29.766 37.310 -19.689 1.00 99.67 408 HIS A O 1
ATOM 5626 N N . THR C 1 32 ? -49.973 -22.421 -30.994 1.00 59.59 32 THR C N 1
ATOM 5627 C CA . THR C 1 32 ? -49.463 -21.054 -31.171 1.00 64.03 32 THR C CA 1
ATOM 5628 C C . THR C 1 32 ? -48.094 -20.962 -31.867 1.00 60.04 32 THR C C 1
ATOM 5629 O O . THR C 1 32 ? -47.280 -21.893 -31.849 1.00 60.48 32 THR C O 1
ATOM 5633 N N . LEU C 1 33 ? -47.857 -19.814 -32.494 1.00 48.50 33 LEU C N 1
ATOM 5634 C CA . LEU C 1 33 ? -46.661 -19.628 -33.303 1.00 47.25 33 LEU C CA 1
ATOM 5635 C C . LEU C 1 33 ? -46.229 -18.174 -33.207 1.00 41.99 33 LEU C C 1
ATOM 5636 O O . LEU C 1 33 ? -46.935 -17.262 -33.649 1.00 43.60 33 LEU C O 1
ATOM 5641 N N . TYR C 1 34 ? -45.074 -17.972 -32.600 1.00 36.20 34 TYR C N 1
ATOM 5642 C CA . TYR C 1 34 ? -44.410 -16.683 -32.580 1.00 32.59 34 TYR C CA 1
ATOM 5643 C C . TYR C 1 34 ? -43.226 -16.785 -33.520 1.00 30.96 34 TYR C C 1
ATOM 5644 O O . TYR C 1 34 ? -42.496 -17.780 -33.497 1.00 37.69 34 TYR C O 1
ATOM 5653 N N . ARG C 1 35 ? -43.057 -15.783 -34.364 1.00 30.48 35 ARG C N 1
ATOM 5654 C CA . ARG C 1 35 ? -41.939 -15.723 -35.291 1.00 32.74 35 ARG C CA 1
ATOM 5655 C C . ARG C 1 35 ? -41.112 -14.494 -34.954 1.00 28.66 35 ARG C C 1
ATOM 5656 O O . ARG C 1 35 ? -41.617 -13.370 -35.031 1.00 31.60 35 ARG C O 1
ATOM 5664 N N . VAL C 1 36 ? -39.834 -14.698 -34.621 1.00 25.60 36 VAL C N 1
ATOM 5665 C CA . VAL C 1 36 ? -38.988 -13.607 -34.151 1.00 27.94 36 VAL C CA 1
ATOM 5666 C C . VAL C 1 36 ? -38.229 -13.037 -35.337 1.00 36.40 36 VAL C C 1
ATOM 5667 O O . VAL C 1 36 ? -37.653 -13.781 -36.135 1.00 39.44 36 VAL C O 1
ATOM 5671 N N . PHE C 1 37 ? -38.173 -11.713 -35.426 1.00 32.58 37 PHE C N 1
ATOM 5672 C CA . PHE C 1 37 ? -37.450 -11.023 -36.485 1.00 30.59 37 PHE C CA 1
ATOM 5673 C C . PHE C 1 37 ? -36.341 -10.198 -35.843 1.00 35.46 37 PHE C C 1
ATOM 5674 O O . PHE C 1 37 ? -36.621 -9.273 -35.073 1.00 28.24 37 PHE C O 1
ATOM 5682 N N . VAL C 1 38 ? -35.092 -10.492 -36.210 1.00 33.92 38 VAL C N 1
ATOM 5683 C CA . VAL C 1 38 ? -33.918 -9.932 -35.546 1.00 30.38 38 VAL C CA 1
ATOM 5684 C C . VAL C 1 38 ? -33.064 -9.211 -36.576 1.00 37.28 38 VAL C C 1
ATOM 5685 O O . VAL C 1 38 ? -32.679 -9.798 -37.596 1.00 43.48 38 VAL C O 1
ATOM 5689 N N . GLY C 1 39 ? -32.758 -7.951 -36.300 1.00 33.25 39 GLY C N 1
ATOM 5690 C CA . GLY C 1 39 ? -31.860 -7.185 -37.139 1.00 35.84 39 GLY C CA 1
ATOM 5691 C C . GLY C 1 39 ? -30.406 -7.236 -36.663 1.00 31.38 39 GLY C C 1
ATOM 5692 O O . GLY C 1 39 ? -30.113 -7.665 -35.556 1.00 35.13 39 GLY C O 1
ATOM 5693 N N . ASP C 1 40 ? -29.485 -6.923 -37.567 1.00 30.38 40 ASP C N 1
ATOM 5694 C CA . ASP C 1 40 ? -28.067 -6.799 -37.227 1.00 26.99 40 ASP C CA 1
ATOM 5695 C C . ASP C 1 40 ? -27.701 -5.350 -36.939 1.00 26.36 40 ASP C C 1
ATOM 5696 O O . ASP C 1 40 ? -28.280 -4.422 -37.512 1.00 27.32 40 ASP C O 1
ATOM 5701 N N . HIS C 1 41 ? -26.657 -5.159 -36.124 1.00 31.66 41 HIS C N 1
ATOM 5702 C CA . HIS C 1 41 ? -26.239 -3.788 -35.839 1.00 30.90 41 HIS C CA 1
ATOM 5703 C C . HIS C 1 41 ? -25.567 -3.118 -37.035 1.00 34.05 41 HIS C C 1
ATOM 5704 O O . HIS C 1 41 ? -25.722 -1.904 -37.206 1.00 32.40 41 HIS C O 1
ATOM 5711 N N . GLU C 1 42 ? -24.829 -3.868 -37.868 1.00 46.14 42 GLU C N 1
ATOM 5712 C CA . GLU C 1 42 ? -24.095 -3.314 -39.012 1.00 49.79 42 GLU C CA 1
ATOM 5713 C C . GLU C 1 42 ? -24.662 -3.727 -40.365 1.00 41.09 42 GLU C C 1
ATOM 5714 O O . GLU C 1 42 ? -24.920 -2.871 -41.223 1.00 41.36 42 GLU C O 1
ATOM 5720 N N . LYS C 1 43 ? -24.797 -5.024 -40.615 1.00 27.65 43 LYS C N 1
ATOM 5721 C CA . LYS C 1 43 ? -25.204 -5.481 -41.937 1.00 37.19 43 LYS C CA 1
ATOM 5722 C C . LYS C 1 43 ? -26.700 -5.255 -42.169 1.00 52.04 43 LYS C C 1
ATOM 5723 O O . LYS C 1 43 ? -27.514 -5.297 -41.242 1.00 54.64 43 LYS C O 1
ATOM 5729 N N . GLY C 1 44 ? -27.054 -5.006 -43.425 1.00 49.97 44 GLY C N 1
ATOM 5730 C CA . GLY C 1 44 ? -28.448 -4.923 -43.801 1.00 47.62 44 GLY C CA 1
ATOM 5731 C C . GLY C 1 44 ? -29.056 -6.303 -43.928 1.00 52.27 44 GLY C C 1
ATOM 5732 O O . GLY C 1 44 ? -29.144 -6.856 -45.027 1.00 59.31 44 GLY C O 1
ATOM 5733 N N . GLN C 1 45 ? -29.491 -6.871 -42.809 1.00 49.43 45 GLN C N 1
ATOM 5734 C CA . GLN C 1 45 ? -29.924 -8.260 -42.769 1.00 43.04 45 GLN C CA 1
ATOM 5735 C C . GLN C 1 45 ? -30.987 -8.429 -41.697 1.00 44.11 45 GLN C C 1
ATOM 5736 O O . GLN C 1 45 ? -30.827 -7.937 -40.578 1.00 45.19 45 GLN C O 1
ATOM 5742 N N . VAL C 1 46 ? -32.063 -9.134 -42.031 1.00 44.99 46 VAL C N 1
ATOM 5743 C CA . VAL C 1 46 ? -33.080 -9.501 -41.057 1.00 30.44 46 VAL C CA 1
ATOM 5744 C C . VAL C 1 46 ? -33.141 -11.015 -40.973 1.00 29.44 46 VAL C C 1
ATOM 5745 O O . VAL C 1 46 ? -33.307 -11.692 -41.992 1.00 40.67 46 VAL C O 1
ATOM 5749 N N . THR C 1 47 ? -33.013 -11.544 -39.765 1.00 29.10 47 THR C N 1
ATOM 5750 C CA . THR C 1 47 ? -33.138 -12.971 -39.506 1.00 35.29 47 THR C CA 1
ATOM 5751 C C . THR C 1 47 ? -34.478 -13.255 -38.840 1.00 39.27 47 THR C C 1
ATOM 5752 O O . THR C 1 47 ? -34.809 -12.641 -37.821 1.00 40.62 47 THR C O 1
ATOM 5756 N N . ALA C 1 48 ? -35.235 -14.192 -39.399 1.00 40.45 48 ALA C N 1
ATOM 5757 C CA . ALA C 1 48 ? -36.513 -14.604 -38.837 1.00 39.15 48 ALA C CA 1
ATOM 5758 C C . ALA C 1 48 ? -36.442 -16.067 -38.445 1.00 41.78 48 ALA C C 1
ATOM 5759 O O . ALA C 1 48 ? -35.860 -16.885 -39.162 1.00 47.09 48 ALA C O 1
ATOM 5761 N N . PHE C 1 49 ? -37.047 -16.397 -37.310 1.00 34.11 49 PHE C N 1
ATOM 5762 C CA . PHE C 1 49 ? -37.084 -17.786 -36.904 1.00 33.60 49 PHE C CA 1
ATOM 5763 C C . PHE C 1 49 ? -38.319 -18.020 -36.054 1.00 36.57 49 PHE C C 1
ATOM 5764 O O . PHE C 1 49 ? -38.768 -17.133 -35.326 1.00 42.55 49 PHE C O 1
ATOM 5772 N N . ASP C 1 50 ? -38.872 -19.224 -36.177 1.00 34.19 50 ASP C N 1
ATOM 5773 C CA . ASP C 1 50 ? -39.942 -19.660 -35.296 1.00 34.00 50 ASP C CA 1
ATOM 5774 C C . ASP C 1 50 ? -39.408 -19.817 -33.883 1.00 37.85 50 ASP C C 1
ATOM 5775 O O . ASP C 1 50 ? -38.455 -20.566 -33.649 1.00 37.41 50 ASP C O 1
ATOM 5780 N N . LEU C 1 51 ? -40.034 -19.122 -32.934 1.00 41.62 51 LEU C N 1
ATOM 5781 C CA . LEU C 1 51 ? -39.522 -19.131 -31.571 1.00 42.14 51 LEU C CA 1
ATOM 5782 C C . LEU C 1 51 ? -39.423 -20.558 -31.045 1.00 45.65 51 LEU C C 1
ATOM 5783 O O . LEU C 1 51 ? -38.401 -20.946 -30.470 1.00 55.43 51 LEU C O 1
ATOM 5788 N N . ALA C 1 52 ? -40.457 -21.366 -31.269 1.00 40.38 52 ALA C N 1
ATOM 5789 C CA . ALA C 1 52 ? -40.508 -22.723 -30.742 1.00 44.17 52 ALA C CA 1
ATOM 5790 C C . ALA C 1 52 ? -39.642 -23.715 -31.506 1.00 48.60 52 ALA C C 1
ATOM 5791 O O . ALA C 1 52 ? -39.476 -24.844 -31.036 1.00 50.65 52 ALA C O 1
ATOM 5793 N N . GLU C 1 53 ? -39.161 -23.372 -32.697 1.00 45.49 53 GLU C N 1
ATOM 5794 C CA . GLU C 1 53 ? -38.249 -24.241 -33.442 1.00 44.14 53 GLU C CA 1
ATOM 5795 C C . GLU C 1 53 ? -37.269 -23.367 -34.201 1.00 44.87 53 GLU C C 1
ATOM 5796 O O . GLU C 1 53 ? -37.430 -23.107 -35.400 1.00 46.48 53 GLU C O 1
ATOM 5802 N N . PRO C 1 54 ? -36.244 -22.860 -33.515 1.00 42.62 54 PRO C N 1
ATOM 5803 C CA . PRO C 1 54 ? -35.365 -21.848 -34.131 1.00 44.62 54 PRO C CA 1
ATOM 5804 C C . PRO C 1 54 ? -34.591 -22.363 -35.330 1.00 47.10 54 PRO C C 1
ATOM 5805 O O . PRO C 1 54 ? -33.982 -21.553 -36.041 1.00 44.34 54 PRO C O 1
ATOM 5809 N N . ASP C 1 55 ? -34.618 -23.673 -35.590 1.00 53.69 55 ASP C N 1
ATOM 5810 C CA . ASP C 1 55 ? -33.991 -24.227 -36.786 1.00 57.99 55 ASP C CA 1
ATOM 5811 C C . ASP C 1 55 ? -34.800 -23.954 -38.051 1.00 52.14 55 ASP C C 1
ATOM 5812 O O . ASP C 1 55 ? -34.253 -24.038 -39.155 1.00 52.23 55 ASP C O 1
ATOM 5817 N N . HIS C 1 56 ? -36.075 -23.599 -37.902 1.00 49.90 56 HIS C N 1
ATOM 5818 C CA . HIS C 1 56 ? -36.914 -23.052 -38.965 1.00 49.79 56 HIS C CA 1
ATOM 5819 C C . HIS C 1 56 ? -36.587 -21.576 -39.066 1.00 51.09 56 HIS C C 1
ATOM 5820 O O . HIS C 1 56 ? -37.098 -20.768 -38.290 1.00 55.31 56 HIS C O 1
ATOM 5827 N N . ARG C 1 57 ? -35.728 -21.204 -40.007 1.00 48.58 57 ARG C N 1
ATOM 5828 C CA . ARG C 1 57 ? -35.219 -19.844 -40.026 1.00 44.88 57 ARG C CA 1
ATOM 5829 C C . ARG C 1 57 ? -35.092 -19.360 -41.460 1.00 41.01 57 ARG C C 1
ATOM 5830 O O . ARG C 1 57 ? -35.066 -20.149 -42.403 1.00 40.85 57 ARG C O 1
ATOM 5838 N N . TRP C 1 58 ? -35.032 -18.038 -41.604 1.00 40.28 58 TRP C N 1
ATOM 5839 C CA . TRP C 1 58 ? -34.955 -17.370 -42.893 1.00 41.19 58 TRP C CA 1
ATOM 5840 C C . TRP C 1 58 ? -34.091 -16.127 -42.752 1.00 41.35 58 TRP C C 1
ATOM 5841 O O . TRP C 1 58 ? -33.872 -15.626 -41.648 1.00 47.25 58 TRP C O 1
ATOM 5852 N N . THR C 1 59 ? -33.561 -15.662 -43.880 1.00 34.83 59 THR C N 1
ATOM 5853 C CA . THR C 1 59 ? -32.754 -14.451 -43.947 1.00 32.79 59 THR C CA 1
ATOM 5854 C C . THR C 1 59 ? -33.307 -13.567 -45.054 1.00 39.70 59 THR C C 1
ATOM 5855 O O . THR C 1 59 ? -33.692 -14.057 -46.116 1.00 47.37 59 THR C O 1
ATOM 5859 N N . PHE C 1 60 ? -33.384 -12.270 -44.795 1.00 34.73 60 PHE C N 1
ATOM 5860 C CA . PHE C 1 60 ? -33.894 -11.332 -45.772 1.00 35.74 60 PHE C CA 1
ATOM 5861 C C . PHE C 1 60 ? -32.894 -10.187 -45.880 1.00 42.38 60 PHE C C 1
ATOM 5862 O O . PHE C 1 60 ? -32.403 -9.688 -44.852 1.00 48.39 60 PHE C O 1
ATOM 5870 N N . PRO C 1 61 ? -32.507 -9.798 -47.082 1.00 38.68 61 PRO C N 1
ATOM 5871 C CA . PRO C 1 61 ? -31.554 -8.696 -47.226 1.00 36.80 61 PRO C CA 1
ATOM 5872 C C . PRO C 1 61 ? -32.247 -7.347 -47.180 1.00 32.86 61 PRO C C 1
ATOM 5873 O O . PRO C 1 61 ? -33.372 -7.182 -47.653 1.00 38.54 61 PRO C O 1
ATOM 5877 N N . THR C 1 62 ? -31.543 -6.362 -46.633 1.00 35.46 62 THR C N 1
ATOM 5878 C CA . THR C 1 62 ? -32.054 -4.999 -46.604 1.00 41.92 62 THR C CA 1
ATOM 5879 C C . THR C 1 62 ? -30.916 -4.063 -46.985 1.00 38.23 62 THR C C 1
ATOM 5880 O O . THR C 1 62 ? -29.749 -4.445 -46.980 1.00 41.64 62 THR C O 1
ATOM 5884 N N . THR C 1 63 ? -31.266 -2.818 -47.299 1.00 38.94 63 THR C N 1
ATOM 5885 C CA . THR C 1 63 ? -30.261 -1.840 -47.690 1.00 40.95 63 THR C CA 1
ATOM 5886 C C . THR C 1 63 ? -29.322 -1.524 -46.534 1.00 47.95 63 THR C C 1
ATOM 5887 O O . THR C 1 63 ? -28.107 -1.428 -46.733 1.00 57.58 63 THR C O 1
ATOM 5891 N N . GLY C 1 64 ? -29.856 -1.387 -45.318 1.00 46.54 64 GLY C N 1
ATOM 5892 C CA . GLY C 1 64 ? -29.022 -1.016 -44.183 1.00 46.52 64 GLY C CA 1
ATOM 5893 C C . GLY C 1 64 ? -29.529 -1.474 -42.825 1.00 46.17 64 GLY C C 1
ATOM 5894 O O . GLY C 1 64 ? -30.361 -2.385 -42.744 1.00 51.56 64 GLY C O 1
ATOM 5895 N N . GLN C 1 65 ? -29.006 -0.874 -41.751 1.00 35.09 65 GLN C N 1
ATOM 5896 C CA . GLN C 1 65 ? -29.413 -1.232 -40.392 1.00 31.40 65 GLN C CA 1
ATOM 5897 C C . GLN C 1 65 ? -30.911 -1.011 -40.205 1.00 30.28 65 GLN C C 1
ATOM 5898 O O . GLN C 1 65 ? -31.435 0.060 -40.533 1.00 34.95 65 GLN C O 1
ATOM 5904 N N . VAL C 1 66 ? -31.599 -2.025 -39.661 1.00 26.79 66 VAL C N 1
ATOM 5905 C CA . VAL C 1 66 ? -33.059 -2.019 -39.563 1.00 35.86 66 VAL C CA 1
ATOM 5906 C C . VAL C 1 66 ? -33.503 -1.704 -38.138 1.00 34.80 66 VAL C C 1
ATOM 5907 O O . VAL C 1 66 ? -32.898 -2.155 -37.151 1.00 24.58 66 VAL C O 1
ATOM 5911 N N . LYS C 1 67 ? -34.585 -0.936 -38.039 1.00 37.85 67 LYS C N 1
ATOM 5912 C CA . LYS C 1 67 ? -35.431 -0.885 -36.856 1.00 29.53 67 LYS C CA 1
ATOM 5913 C C . LYS C 1 67 ? -36.784 -1.470 -37.258 1.00 33.12 67 LYS C C 1
ATOM 5914 O O . LYS C 1 67 ? -37.392 -1.010 -38.228 1.00 35.54 67 LYS C O 1
ATOM 5920 N N . LEU C 1 68 ? -37.241 -2.481 -36.520 1.00 20.78 68 LEU C N 1
ATOM 5921 C CA . LEU C 1 68 ? -38.303 -3.372 -36.941 1.00 21.94 68 LEU C CA 1
ATOM 5922 C C . LEU C 1 68 ? -39.591 -3.096 -36.165 1.00 26.77 68 LEU C C 1
ATOM 5923 O O . LEU C 1 68 ? -39.564 -2.917 -34.940 1.00 21.02 68 LEU C O 1
ATOM 5928 N N . TYR C 1 69 ? -40.720 -3.128 -36.879 1.00 33.25 69 TYR C N 1
ATOM 5929 C CA . TYR C 1 69 ? -42.055 -2.915 -36.316 1.00 26.69 69 TYR C CA 1
ATOM 5930 C C . TYR C 1 69 ? -43.009 -3.980 -36.844 1.00 31.86 69 TYR C C 1
ATOM 5931 O O . TYR C 1 69 ? -43.129 -4.160 -38.061 1.00 38.75 69 TYR C O 1
ATOM 5940 N N . SER C 1 70 ? -43.702 -4.668 -35.941 1.00 23.56 70 SER C N 1
ATOM 5941 C CA . SER C 1 70 ? -44.781 -5.556 -36.345 1.00 23.43 70 SER C CA 1
ATOM 5942 C C . SER C 1 70 ? -46.010 -4.717 -36.652 1.00 37.05 70 SER C C 1
ATOM 5943 O O . SER C 1 70 ? -46.482 -3.963 -35.793 1.00 38.79 70 SER C O 1
ATOM 5946 N N . VAL C 1 71 ? -46.548 -4.856 -37.862 1.00 28.40 71 VAL C N 1
ATOM 5947 C CA . VAL C 1 71 ? -47.615 -3.980 -38.326 1.00 24.71 71 VAL C CA 1
ATOM 5948 C C . VAL C 1 71 ? -48.719 -4.804 -38.984 1.00 31.87 71 VAL C C 1
ATOM 5949 O O . VAL C 1 71 ? -48.559 -5.996 -39.261 1.00 29.89 71 VAL C O 1
ATOM 5953 N N . ALA C 1 72 ? -49.877 -4.165 -39.171 1.00 25.81 72 ALA C N 1
ATOM 5954 C CA . ALA C 1 72 ? -51.042 -4.808 -39.782 1.00 27.13 72 ALA C CA 1
ATOM 5955 C C . ALA C 1 72 ? -51.353 -6.115 -39.071 1.00 30.42 72 ALA C C 1
ATOM 5956 O O . ALA C 1 72 ? -51.470 -7.179 -39.683 1.00 35.42 72 ALA C O 1
ATOM 5958 N N . GLY C 1 73 ? -51.463 -6.030 -37.751 1.00 31.57 73 GLY C N 1
ATOM 5959 C CA . GLY C 1 73 ? -51.789 -7.199 -36.964 1.00 33.64 73 GLY C CA 1
ATOM 5960 C C . GLY C 1 73 ? -50.739 -8.282 -36.954 1.00 36.88 73 GLY C C 1
ATOM 5961 O O . GLY C 1 73 ? -51.054 -9.432 -36.638 1.00 42.53 73 GLY C O 1
ATOM 5962 N N . GLY C 1 74 ? -49.495 -7.957 -37.295 1.00 33.85 74 GLY C N 1
ATOM 5963 C CA . GLY C 1 74 ? -48.455 -8.956 -37.338 1.00 31.61 74 GLY C CA 1
ATOM 5964 C C . GLY C 1 74 ? -48.272 -9.636 -38.682 1.00 33.58 74 GLY C C 1
ATOM 5965 O O . GLY C 1 74 ? -47.407 -10.507 -38.796 1.00 30.18 74 GLY C O 1
ATOM 5966 N N . ALA C 1 75 ? -49.080 -9.287 -39.691 1.00 36.35 75 ALA C N 1
ATOM 5967 C CA . ALA C 1 75 ? -48.906 -9.848 -41.026 1.00 34.66 75 ALA C CA 1
ATOM 5968 C C . ALA C 1 75 ? -47.686 -9.277 -41.733 1.00 34.90 75 ALA C C 1
ATOM 5969 O O . ALA C 1 75 ? -47.174 -9.899 -42.664 1.00 41.35 75 ALA C O 1
ATOM 5971 N N . VAL C 1 76 ? -47.198 -8.120 -41.305 1.00 36.09 76 VAL C N 1
ATOM 5972 C CA . VAL C 1 76 ? -46.099 -7.450 -41.972 1.00 26.16 76 VAL C CA 1
ATOM 5973 C C . VAL C 1 76 ? -45.138 -6.956 -40.910 1.00 42.10 76 VAL C C 1
ATOM 5974 O O . VAL C 1 76 ? -45.563 -6.457 -39.863 1.00 37.08 76 VAL C O 1
ATOM 5978 N N . VAL C 1 77 ? -43.840 -7.118 -41.179 1.00 33.26 77 VAL C N 1
ATOM 5979 C CA . VAL C 1 77 ? -42.762 -6.502 -40.413 1.00 25.56 77 VAL C CA 1
ATOM 5980 C C . VAL C 1 77 ? -42.212 -5.354 -41.255 1.00 28.26 77 VAL C C 1
ATOM 5981 O O . VAL C 1 77 ? -41.877 -5.541 -42.428 1.00 27.15 77 VAL C O 1
ATOM 5985 N N . ALA C 1 78 ? -42.182 -4.157 -40.691 1.00 30.79 78 ALA C N 1
ATOM 5986 C CA . ALA C 1 78 ? -41.597 -3.005 -41.353 1.00 26.07 78 ALA C CA 1
ATOM 5987 C C . ALA C 1 78 ? -40.169 -2.826 -40.857 1.00 32.33 78 ALA C C 1
ATOM 5988 O O . ALA C 1 78 ? -39.923 -2.810 -39.645 1.00 32.23 78 ALA C O 1
ATOM 5990 N N . ALA C 1 79 ? -39.243 -2.674 -41.792 1.00 26.10 79 ALA C N 1
ATOM 5991 C CA . ALA C 1 79 ? -37.819 -2.513 -41.503 1.00 26.49 79 ALA C CA 1
ATOM 5992 C C . ALA C 1 79 ? -37.427 -1.103 -41.934 1.00 32.95 79 ALA C C 1
ATOM 5993 O O . ALA C 1 79 ? -37.070 -0.868 -43.091 1.00 35.11 79 ALA C O 1
ATOM 5995 N N . VAL C 1 80 ? -37.532 -0.164 -40.999 1.00 30.07 80 VAL C N 1
ATOM 5996 C CA . VAL C 1 80 ? -37.134 1.217 -41.247 1.00 29.04 80 VAL C CA 1
ATOM 5997 C C . VAL C 1 80 ? -35.616 1.299 -41.131 1.00 24.32 80 VAL C C 1
ATOM 5998 O O . VAL C 1 80 ? -35.030 0.784 -40.176 1.00 27.85 80 VAL C O 1
ATOM 6002 N N . GLN C 1 81 ? -34.973 1.902 -42.124 1.00 29.74 81 GLN C N 1
ATOM 6003 C CA . GLN C 1 81 ? -33.509 2.010 -42.170 1.00 31.64 81 GLN C CA 1
ATOM 6004 C C . GLN C 1 81 ? -33.168 3.491 -42.300 1.00 35.16 81 GLN C C 1
ATOM 6005 O O . GLN C 1 81 ? -33.018 4.006 -43.414 1.00 37.38 81 GLN C O 1
ATOM 6011 N N . SER C 1 82 ? -33.075 4.165 -41.150 1.00 30.49 82 SER C N 1
ATOM 6012 C CA . SER C 1 82 ? -32.956 5.620 -41.111 1.00 36.60 82 SER C CA 1
ATOM 6013 C C . SER C 1 82 ? -31.667 6.083 -41.772 1.00 40.49 82 SER C C 1
ATOM 6014 O O . SER C 1 82 ? -31.664 7.011 -42.590 1.00 39.47 82 SER C O 1
ATOM 6017 N N . ASP C 1 83 ? -30.550 5.468 -41.399 1.00 40.38 83 ASP C N 1
ATOM 6018 C CA . ASP C 1 83 ? -29.277 5.891 -41.962 1.00 37.86 83 ASP C CA 1
ATOM 6019 C C . ASP C 1 83 ? -29.249 5.689 -43.476 1.00 40.79 83 ASP C C 1
ATOM 6020 O O . ASP C 1 83 ? -28.572 6.443 -44.178 1.00 39.76 83 ASP C O 1
ATOM 6025 N N . ALA C 1 84 ? -30.036 4.738 -44.003 1.00 39.80 84 ALA C N 1
ATOM 6026 C CA . ALA C 1 84 ? -30.008 4.390 -45.423 1.00 33.80 84 ALA C CA 1
ATOM 6027 C C . ALA C 1 84 ? -31.165 4.973 -46.232 1.00 35.49 84 ALA C C 1
ATOM 6028 O O . ALA C 1 84 ? -31.326 4.620 -47.403 1.00 31.94 84 ALA C O 1
ATOM 6030 N N . ASP C 1 85 ? -31.939 5.892 -45.666 1.00 37.27 85 ASP C N 1
ATOM 6031 C CA . ASP C 1 85 ? -33.004 6.554 -46.416 1.00 37.70 85 ASP C CA 1
ATOM 6032 C C . ASP C 1 85 ? -33.953 5.541 -47.068 1.00 43.94 85 ASP C C 1
ATOM 6033 O O . ASP C 1 85 ? -34.491 5.772 -48.160 1.00 40.57 85 ASP C O 1
ATOM 6038 N N . THR C 1 86 ? -34.202 4.421 -46.382 1.00 41.39 86 THR C N 1
ATOM 6039 C CA . THR C 1 86 ? -34.967 3.336 -46.988 1.00 45.60 86 THR C CA 1
ATOM 6040 C C . THR C 1 86 ? -35.940 2.725 -45.979 1.00 44.83 86 THR C C 1
ATOM 6041 O O . THR C 1 86 ? -35.663 2.678 -44.777 1.00 38.07 86 THR C O 1
ATOM 6045 N N . VAL C 1 87 ? -37.085 2.243 -46.482 1.00 44.39 87 VAL C N 1
ATOM 6046 C CA . VAL C 1 87 ? -38.011 1.405 -45.721 1.00 37.81 87 VAL C CA 1
ATOM 6047 C C . VAL C 1 87 ? -38.405 0.208 -46.575 1.00 32.99 87 VAL C C 1
ATOM 6048 O O . VAL C 1 87 ? -38.899 0.381 -47.692 1.00 37.02 87 VAL C O 1
ATOM 6052 N N . GLN C 1 88 ? -38.213 -0.998 -46.041 1.00 32.46 88 GLN C N 1
ATOM 6053 C CA . GLN C 1 88 ? -38.608 -2.231 -46.705 1.00 25.67 88 GLN C CA 1
ATOM 6054 C C . GLN C 1 88 ? -39.570 -3.017 -45.826 1.00 31.87 88 GLN C C 1
ATOM 6055 O O . GLN C 1 88 ? -39.667 -2.780 -44.615 1.00 26.57 88 GLN C O 1
ATOM 6061 N N . PHE C 1 89 ? -40.287 -3.962 -46.450 1.00 34.91 89 PHE C N 1
ATOM 6062 C CA . PHE C 1 89 ? -41.318 -4.746 -45.776 1.00 36.77 89 PHE C CA 1
ATOM 6063 C C . PHE C 1 89 ? -41.119 -6.238 -46.023 1.00 36.19 89 PHE C C 1
ATOM 6064 O O . PHE C 1 89 ? -40.668 -6.658 -47.092 1.00 39.31 89 PHE C O 1
ATOM 6072 N N . ILE C 1 90 ? -41.476 -7.028 -45.020 1.00 33.06 90 ILE C N 1
ATOM 6073 C CA . ILE C 1 90 ? -41.396 -8.482 -45.048 1.00 31.09 90 ILE C CA 1
ATOM 6074 C C . ILE C 1 90 ? -42.725 -9.068 -44.553 1.00 36.82 90 ILE C C 1
ATOM 6075 O O . ILE C 1 90 ? -43.189 -8.705 -43.466 1.00 35.57 90 ILE C O 1
ATOM 6080 N N . ARG C 1 91 ? -43.330 -9.982 -45.328 1.00 29.21 91 ARG C N 1
ATOM 6081 C CA . ARG C 1 91 ? -44.518 -10.706 -44.868 1.00 28.33 91 ARG C CA 1
ATOM 6082 C C . ARG C 1 91 ? -44.167 -11.797 -43.868 1.00 37.10 91 ARG C C 1
ATOM 6083 O O . ARG C 1 91 ? -43.243 -12.581 -44.100 1.00 33.31 91 ARG C O 1
ATOM 6091 N N . SER C 1 92 ? -44.955 -11.875 -42.774 1.00 35.63 92 SER C N 1
ATOM 6092 C CA . SER C 1 92 ? -44.525 -12.625 -41.586 1.00 37.84 92 SER C CA 1
ATOM 6093 C C . SER C 1 92 ? -44.344 -14.124 -41.867 1.00 39.72 92 SER C C 1
ATOM 6094 O O . SER C 1 92 ? -43.392 -14.731 -41.368 1.00 54.56 92 SER C O 1
ATOM 6097 N N . GLY C 1 93 ? -45.225 -14.761 -42.627 1.00 37.39 93 GLY C N 1
ATOM 6098 C CA . GLY C 1 93 ? -46.537 -14.347 -43.008 1.00 44.62 93 GLY C CA 1
ATOM 6099 C C . GLY C 1 93 ? -47.471 -15.166 -42.142 1.00 50.87 93 GLY C C 1
ATOM 6100 O O . GLY C 1 93 ? -47.890 -16.289 -42.471 1.00 47.97 93 GLY C O 1
ATOM 6101 N N . ILE C 1 94 ? -47.771 -14.580 -40.995 1.00 50.75 94 ILE C N 1
ATOM 6102 C CA . ILE C 1 94 ? -48.831 -15.038 -40.117 1.00 52.25 94 ILE C CA 1
ATOM 6103 C C . ILE C 1 94 ? -49.971 -14.052 -40.275 1.00 58.37 94 ILE C C 1
ATOM 6104 O O . ILE C 1 94 ? -49.766 -12.843 -40.134 1.00 61.75 94 ILE C O 1
ATOM 6109 N N . SER C 1 95 ? -51.156 -14.554 -40.599 1.00 65.14 95 SER C N 1
ATOM 6110 C CA . SER C 1 95 ? -52.334 -13.708 -40.677 1.00 69.87 95 SER C CA 1
ATOM 6111 C C . SER C 1 95 ? -53.413 -14.312 -39.792 1.00 70.55 95 SER C C 1
ATOM 6112 O O . SER C 1 95 ? -53.634 -15.527 -39.814 1.00 75.25 95 SER C O 1
ATOM 6115 N N . PHE C 1 96 ? -54.097 -13.458 -39.034 1.00 60.72 96 PHE C N 1
ATOM 6116 C CA . PHE C 1 96 ? -55.214 -13.890 -38.200 1.00 60.57 96 PHE C CA 1
ATOM 6117 C C . PHE C 1 96 ? -56.532 -13.392 -38.764 1.00 59.61 96 PHE C C 1
ATOM 6118 O O . PHE C 1 96 ? -56.605 -12.264 -39.238 1.00 57.52 96 PHE C O 1
ATOM 6126 N N . ASP C 1 104 ? -59.080 -17.389 -36.499 1.00 52.40 104 ASP C N 1
ATOM 6127 C CA . ASP C 1 104 ? -58.202 -18.362 -37.174 1.00 61.06 104 ASP C CA 1
ATOM 6128 C C . ASP C 1 104 ? -56.863 -17.791 -37.595 1.00 59.65 104 ASP C C 1
ATOM 6129 O O . ASP C 1 104 ? -56.781 -16.633 -38.008 1.00 56.97 104 ASP C O 1
ATOM 6134 N N . ILE C 1 105 ? -55.821 -18.623 -37.502 1.00 59.08 105 ILE C N 1
ATOM 6135 C CA . ILE C 1 105 ? -54.453 -18.263 -37.871 1.00 57.09 105 ILE C CA 1
ATOM 6136 C C . ILE C 1 105 ? -54.047 -19.069 -39.095 1.00 56.10 105 ILE C C 1
ATOM 6137 O O . ILE C 1 105 ? -54.228 -20.293 -39.133 1.00 46.91 105 ILE C O 1
ATOM 6142 N N . GLU C 1 106 ? -53.513 -18.381 -40.097 1.00 62.06 106 GLU C N 1
ATOM 6143 C CA . GLU C 1 106 ? -52.946 -19.022 -41.276 1.00 66.72 106 GLU C CA 1
ATOM 6144 C C . GLU C 1 106 ? -51.444 -18.767 -41.291 1.00 58.70 106 GLU C C 1
ATOM 6145 O O . GLU C 1 106 ? -50.997 -17.636 -41.050 1.00 53.67 106 GLU C O 1
ATOM 6151 N N . VAL C 1 107 ? -50.671 -19.820 -41.557 1.00 51.63 107 VAL C N 1
ATOM 6152 C CA . VAL C 1 107 ? -49.223 -19.791 -41.427 1.00 45.88 107 VAL C CA 1
ATOM 6153 C C . VAL C 1 107 ? -48.566 -20.244 -42.715 1.00 46.41 107 VAL C C 1
ATOM 6154 O O . VAL C 1 107 ? -48.870 -21.321 -43.236 1.00 49.37 107 VAL C O 1
ATOM 6158 N N . GLY C 1 108 ? -47.642 -19.433 -43.206 1.00 49.39 108 GLY C N 1
ATOM 6159 C CA . GLY C 1 108 ? -46.741 -19.837 -44.262 1.00 51.61 108 GLY C CA 1
ATOM 6160 C C . GLY C 1 108 ? -45.377 -19.244 -43.984 1.00 47.41 108 GLY C C 1
ATOM 6161 O O . GLY C 1 108 ? -45.189 -18.523 -43.002 1.00 50.46 108 GLY C O 1
ATOM 6162 N N . ASP C 1 109 ? -44.432 -19.567 -44.857 1.00 39.28 109 ASP C N 1
ATOM 6163 C CA . ASP C 1 109 ? -43.101 -19.010 -44.733 1.00 45.10 109 ASP C CA 1
ATOM 6164 C C . ASP C 1 109 ? -43.150 -17.492 -44.926 1.00 42.80 109 ASP C C 1
ATOM 6165 O O . ASP C 1 109 ? -43.970 -16.976 -45.700 1.00 36.18 109 ASP C O 1
ATOM 6170 N N . PRO C 1 110 ? -42.252 -16.754 -44.272 1.00 40.76 110 PRO C N 1
ATOM 6171 C CA . PRO C 1 110 ? -42.154 -15.317 -44.542 1.00 43.77 110 PRO C CA 1
ATOM 6172 C C . PRO C 1 110 ? -41.680 -15.080 -45.963 1.00 42.97 110 PRO C C 1
ATOM 6173 O O . PRO C 1 110 ? -41.139 -15.962 -46.627 1.00 51.57 110 PRO C O 1
ATOM 6177 N N . ALA C 1 111 ? -41.931 -13.876 -46.448 1.00 37.69 111 ALA C N 1
ATOM 6178 C CA . ALA C 1 111 ? -41.521 -13.553 -47.801 1.00 43.77 111 ALA C CA 1
ATOM 6179 C C . ALA C 1 111 ? -41.326 -12.054 -47.887 1.00 40.52 111 ALA C C 1
ATOM 6180 O O . ALA C 1 111 ? -42.131 -11.292 -47.357 1.00 36.45 111 ALA C O 1
ATOM 6182 N N . ALA C 1 112 ? -40.252 -11.637 -48.544 1.00 39.65 112 ALA C N 1
ATOM 6183 C CA . ALA C 1 112 ? -40.028 -10.215 -48.732 1.00 45.62 112 ALA C CA 1
ATOM 6184 C C . ALA C 1 112 ? -41.132 -9.625 -49.598 1.00 49.95 112 ALA C C 1
ATOM 6185 O O . ALA C 1 112 ? -41.651 -10.281 -50.504 1.00 48.95 112 ALA C O 1
ATOM 6187 N N . ILE C 1 113 ? -41.527 -8.400 -49.278 1.00 54.63 113 ILE C N 1
ATOM 6188 C CA . ILE C 1 113 ? -42.307 -7.571 -50.186 1.00 53.37 113 ILE C CA 1
ATOM 6189 C C . ILE C 1 113 ? -41.315 -6.728 -50.976 1.00 58.31 113 ILE C C 1
ATOM 6190 O O . ILE C 1 113 ? -40.526 -5.976 -50.393 1.00 60.63 113 ILE C O 1
ATOM 6195 N N . ASP C 1 114 ? -41.342 -6.849 -52.299 1.00 61.54 114 ASP C N 1
ATOM 6196 C CA . ASP C 1 114 ? -40.327 -6.162 -53.086 1.00 66.75 114 ASP C CA 1
ATOM 6197 C C . ASP C 1 114 ? -40.597 -4.674 -53.230 1.00 54.24 114 ASP C C 1
ATOM 6198 O O . ASP C 1 114 ? -39.648 -3.906 -53.429 1.00 55.20 114 ASP C O 1
ATOM 6203 N N . ALA C 1 115 ? -41.844 -4.240 -53.110 1.00 46.78 115 ALA C N 1
ATOM 6204 C CA . ALA C 1 115 ? -42.099 -2.808 -53.113 1.00 45.56 115 ALA C CA 1
ATOM 6205 C C . ALA C 1 115 ? -41.483 -2.196 -51.858 1.00 48.54 115 ALA C C 1
ATOM 6206 O O . ALA C 1 115 ? -41.696 -2.674 -50.739 1.00 48.17 115 ALA C O 1
ATOM 6208 N N . SER C 1 116 ? -40.674 -1.174 -52.047 1.00 49.36 116 SER C N 1
ATOM 6209 C CA . SER C 1 116 ? -39.959 -0.556 -50.954 1.00 47.47 116 SER C CA 1
ATOM 6210 C C . SER C 1 116 ? -40.272 0.928 -50.955 1.00 50.37 116 SER C C 1
ATOM 6211 O O . SER C 1 116 ? -41.100 1.413 -51.735 1.00 52.70 116 SER C O 1
ATOM 6214 N N . LEU C 1 117 ? -39.603 1.646 -50.062 1.00 46.46 117 LEU C N 1
ATOM 6215 C CA . LEU C 1 117 ? -39.799 3.076 -49.911 1.00 40.69 117 LEU C CA 1
ATOM 6216 C C . LEU C 1 117 ? -38.434 3.710 -49.715 1.00 35.72 117 LEU C C 1
ATOM 6217 O O . LEU C 1 117 ? -37.569 3.145 -49.037 1.00 40.84 117 LEU C O 1
ATOM 6222 N N . THR C 1 118 ? -38.246 4.882 -50.305 1.00 31.51 118 THR C N 1
ATOM 6223 C CA . THR C 1 118 ? -36.992 5.606 -50.184 1.00 37.32 118 THR C CA 1
ATOM 6224 C C . THR C 1 118 ? -37.287 7.072 -49.934 1.00 31.76 118 THR C C 1
ATOM 6225 O O . THR C 1 118 ? -38.221 7.633 -50.506 1.00 38.04 118 THR C O 1
ATOM 6229 N N . GLY C 1 119 ? -36.463 7.693 -49.107 1.00 27.96 119 GLY C N 1
ATOM 6230 C CA . GLY C 1 119 ? -36.683 9.063 -48.751 1.00 23.73 119 GLY C CA 1
ATOM 6231 C C . GLY C 1 119 ? -35.686 9.476 -47.709 1.00 23.05 119 GLY C C 1
ATOM 6232 O O . GLY C 1 119 ? -34.914 8.668 -47.188 1.00 37.38 119 GLY C O 1
ATOM 6233 N N . PRO C 1 120 ? -35.672 10.744 -47.404 1.00 30.23 120 PRO C N 1
ATOM 6234 C CA . PRO C 1 120 ? -34.629 11.269 -46.514 1.00 28.74 120 PRO C CA 1
ATOM 6235 C C . PRO C 1 120 ? -34.882 11.003 -45.031 1.00 32.44 120 PRO C C 1
ATOM 6236 O O . PRO C 1 120 ? -35.605 11.737 -44.339 1.00 33.64 120 PRO C O 1
ATOM 6240 N N . ARG C 1 121 ? -34.188 9.977 -44.528 1.00 34.71 121 ARG C N 1
ATOM 6241 C CA . ARG C 1 121 ? -34.167 9.607 -43.116 1.00 37.21 121 ARG C CA 1
ATOM 6242 C C . ARG C 1 121 ? -35.574 9.351 -42.571 1.00 41.55 121 ARG C C 1
ATOM 6243 O O . ARG C 1 121 ? -36.023 10.043 -41.645 1.00 30.39 121 ARG C O 1
ATOM 6251 N N . PRO C 1 122 ? -36.287 8.355 -43.097 1.00 41.88 122 PRO C N 1
ATOM 6252 C CA . PRO C 1 122 ? -37.509 7.907 -42.421 1.00 37.40 122 PRO C CA 1
ATOM 6253 C C . PRO C 1 122 ? -37.135 7.414 -41.041 1.00 32.42 122 PRO C C 1
ATOM 6254 O O . PRO C 1 122 ? -36.122 6.733 -40.863 1.00 36.78 122 PRO C O 1
ATOM 6258 N N . PHE C 1 123 ? -37.965 7.736 -40.058 1.00 30.17 123 PHE C N 1
ATOM 6259 C CA . PHE C 1 123 ? -37.615 7.317 -38.711 1.00 20.59 123 PHE C CA 1
ATOM 6260 C C . PHE C 1 123 ? -38.839 6.789 -37.960 1.00 29.23 123 PHE C C 1
ATOM 6261 O O . PHE C 1 123 ? -39.075 5.573 -37.951 1.00 30.16 123 PHE C O 1
ATOM 6269 N N A HIS C 1 124 ? -39.623 7.667 -37.344 0.60 23.25 124 HIS C N 1
ATOM 6270 N N B HIS C 1 124 ? -39.611 7.668 -37.315 0.40 23.70 124 HIS C N 1
ATOM 6271 C CA A HIS C 1 124 ? -40.651 7.189 -36.426 0.60 25.11 124 HIS C CA 1
ATOM 6272 C CA B HIS C 1 124 ? -40.663 7.213 -36.405 0.40 24.89 124 HIS C CA 1
ATOM 6273 C C A HIS C 1 124 ? -41.890 6.705 -37.168 0.60 26.88 124 HIS C C 1
ATOM 6274 C C B HIS C 1 124 ? -41.872 6.696 -37.179 0.40 26.67 124 HIS C C 1
ATOM 6275 O O A HIS C 1 124 ? -42.392 7.366 -38.086 0.60 25.87 124 HIS C O 1
ATOM 6276 O O B HIS C 1 124 ? -42.348 7.337 -38.124 0.40 25.92 124 HIS C O 1
ATOM 6289 N N . LEU C 1 125 ? -42.353 5.526 -36.772 1.00 26.27 125 LEU C N 1
ATOM 6290 C CA . LEU C 1 125 ? -43.478 4.851 -37.389 1.00 32.74 125 LEU C CA 1
ATOM 6291 C C . LEU C 1 125 ? -44.609 4.777 -36.375 1.00 31.61 125 LEU C C 1
ATOM 6292 O O . LEU C 1 125 ? -44.392 4.368 -35.225 1.00 26.87 125 LEU C O 1
ATOM 6297 N N . VAL C 1 126 ? -45.806 5.183 -36.786 1.00 30.30 126 VAL C N 1
ATOM 6298 C CA . VAL C 1 126 ? -46.980 5.097 -35.926 1.00 24.70 126 VAL C CA 1
ATOM 6299 C C . VAL C 1 126 ? -48.063 4.332 -36.665 1.00 29.29 126 VAL C C 1
ATOM 6300 O O . VAL C 1 126 ? -48.406 4.670 -37.805 1.00 26.23 126 VAL C O 1
ATOM 6304 N N . GLU C 1 127 ? -48.661 3.362 -35.992 1.00 23.21 127 GLU C N 1
ATOM 6305 C CA . GLU C 1 127 ? -49.776 2.627 -36.558 1.00 23.84 127 GLU C CA 1
ATOM 6306 C C . GLU C 1 127 ? -51.006 2.800 -35.669 1.00 26.90 127 GLU C C 1
ATOM 6307 O O . GLU C 1 127 ? -50.958 2.508 -34.468 1.00 23.58 127 GLU C O 1
ATOM 6313 N N . HIS C 1 128 ? -52.110 3.244 -36.274 1.00 30.29 128 HIS C N 1
ATOM 6314 C CA . HIS C 1 128 ? -53.383 3.436 -35.586 1.00 32.69 128 HIS C CA 1
ATOM 6315 C C . HIS C 1 128 ? -54.484 3.586 -36.633 1.00 32.59 128 HIS C C 1
ATOM 6316 O O . HIS C 1 128 ? -54.247 4.104 -37.733 1.00 30.18 128 HIS C O 1
ATOM 6323 N N . ASP C 1 129 ? -55.683 3.105 -36.280 1.00 25.70 129 ASP C N 1
ATOM 6324 C CA . ASP C 1 129 ? -56.871 3.194 -37.138 1.00 26.41 129 ASP C CA 1
ATOM 6325 C C . ASP C 1 129 ? -56.624 2.566 -38.518 1.00 26.90 129 ASP C C 1
ATOM 6326 O O . ASP C 1 129 ? -57.034 3.090 -39.557 1.00 27.36 129 ASP C O 1
ATOM 6331 N N . GLY C 1 130 ? -55.924 1.435 -38.537 1.00 29.47 130 GLY C N 1
ATOM 6332 C CA . GLY C 1 130 ? -55.632 0.772 -39.789 1.00 35.98 130 GLY C CA 1
ATOM 6333 C C . GLY C 1 130 ? -54.585 1.442 -40.664 1.00 41.16 130 GLY C C 1
ATOM 6334 O O . GLY C 1 130 ? -54.435 1.041 -41.823 1.00 37.25 130 GLY C O 1
ATOM 6335 N N . LYS C 1 131 ? -53.855 2.448 -40.162 1.00 35.58 131 LYS C N 1
ATOM 6336 C CA . LYS C 1 131 ? -52.886 3.192 -40.969 1.00 26.85 131 LYS C CA 1
ATOM 6337 C C . LYS C 1 131 ? -51.490 3.111 -40.371 1.00 28.99 131 LYS C C 1
ATOM 6338 O O . LYS C 1 131 ? -51.320 3.198 -39.156 1.00 29.71 131 LYS C O 1
ATOM 6344 N N . VAL C 1 132 ? -50.491 2.986 -41.239 1.00 31.37 132 VAL C N 1
ATOM 6345 C CA . VAL C 1 132 ? -49.082 3.038 -40.876 1.00 25.79 132 VAL C CA 1
ATOM 6346 C C . VAL C 1 132 ? -48.528 4.336 -41.452 1.00 36.11 132 VAL C C 1
ATOM 6347 O O . VAL C 1 132 ? -48.707 4.617 -42.647 1.00 39.14 132 VAL C O 1
ATOM 6351 N N . VAL C 1 133 ? -47.903 5.148 -40.602 1.00 27.25 133 VAL C N 1
ATOM 6352 C CA . VAL C 1 133 ? -47.481 6.499 -40.961 1.00 24.19 133 VAL C CA 1
ATOM 6353 C C . VAL C 1 133 ? -45.999 6.638 -40.639 1.00 28.73 133 VAL C C 1
ATOM 6354 O O . VAL C 1 133 ? -45.582 6.372 -39.508 1.00 29.41 133 VAL C O 1
ATOM 6358 N N . LEU C 1 134 ? -45.212 7.057 -41.629 1.00 28.49 134 LEU C N 1
ATOM 6359 C CA . LEU C 1 134 ? -43.755 7.116 -41.525 1.00 23.20 134 LEU C CA 1
ATOM 6360 C C . LEU C 1 134 ? -43.272 8.553 -41.633 1.00 23.01 134 LEU C C 1
ATOM 6361 O O . LEU C 1 134 ? -43.548 9.229 -42.628 1.00 37.25 134 LEU C O 1
ATOM 6366 N N . ASN C 1 135 ? -42.504 8.990 -40.644 1.00 26.05 135 ASN C N 1
ATOM 6367 C CA . ASN C 1 135 ? -41.963 10.341 -40.637 1.00 30.12 135 ASN C CA 1
ATOM 6368 C C . ASN C 1 135 ? -40.614 10.367 -41.354 1.00 30.07 135 ASN C C 1
ATOM 6369 O O . ASN C 1 135 ? -39.713 9.584 -41.028 1.00 28.44 135 ASN C O 1
ATOM 6374 N N . TYR C 1 136 ? -40.493 11.245 -42.353 1.00 29.43 136 TYR C N 1
ATOM 6375 C CA . TYR C 1 136 ? -39.216 11.486 -43.036 1.00 37.60 136 TYR C CA 1
ATOM 6376 C C . TYR C 1 136 ? -38.548 12.710 -42.415 1.00 34.11 136 TYR C C 1
ATOM 6377 O O . TYR C 1 136 ? -38.918 13.855 -42.704 1.00 34.34 136 TYR C O 1
ATOM 6386 N N . ASP C 1 137 ? -37.562 12.450 -41.551 1.00 24.41 137 ASP C N 1
ATOM 6387 C CA . ASP C 1 137 ? -36.973 13.499 -40.719 1.00 31.82 137 ASP C CA 1
ATOM 6388 C C . ASP C 1 137 ? -36.289 14.579 -41.549 1.00 35.56 137 ASP C C 1
ATOM 6389 O O . ASP C 1 137 ? -36.300 15.757 -41.171 1.00 37.83 137 ASP C O 1
ATOM 6394 N N . GLN C 1 138 ? -35.672 14.204 -42.674 1.00 32.13 138 GLN C N 1
ATOM 6395 C CA . GLN C 1 138 ? -34.973 15.180 -43.504 1.00 37.68 138 GLN C CA 1
ATOM 6396 C C . GLN C 1 138 ? -35.745 15.515 -44.764 1.00 41.45 138 GLN C C 1
ATOM 6397 O O . GLN C 1 138 ? -35.179 16.077 -45.700 1.00 53.46 138 GLN C O 1
ATOM 6403 N N . GLY C 1 139 ? -37.033 15.215 -44.791 1.00 40.04 139 GLY C N 1
ATOM 6404 C CA . GLY C 1 139 ? -37.830 15.493 -45.967 1.00 36.55 139 GLY C CA 1
ATOM 6405 C C . GLY C 1 139 ? -38.967 16.458 -45.692 1.00 37.44 139 GLY C C 1
ATOM 6406 O O . GLY C 1 139 ? -39.495 17.073 -46.622 1.00 39.69 139 GLY C O 1
ATOM 6407 N N . GLY C 1 140 ? -39.331 16.639 -44.423 1.00 35.91 140 GLY C N 1
ATOM 6408 C CA . GLY C 1 140 ? -40.469 17.488 -44.117 1.00 31.51 140 GLY C CA 1
ATOM 6409 C C . GLY C 1 140 ? -41.802 16.948 -44.597 1.00 27.49 140 GLY C C 1
ATOM 6410 O O . GLY C 1 140 ? -42.703 17.726 -44.915 1.00 25.20 140 GLY C O 1
ATOM 6411 N N . TYR C 1 141 ? -41.963 15.629 -44.633 1.00 32.62 141 TYR C N 1
ATOM 6412 C CA . TYR C 1 141 ? -43.253 15.044 -44.951 1.00 34.84 141 TYR C CA 1
ATOM 6413 C C . TYR C 1 141 ? -43.329 13.676 -44.291 1.00 33.93 141 TYR C C 1
ATOM 6414 O O . TYR C 1 141 ? -42.316 13.111 -43.873 1.00 25.85 141 TYR C O 1
ATOM 6423 N N . ALA C 1 142 ? -44.539 13.118 -44.253 1.00 29.43 142 ALA C N 1
ATOM 6424 C CA . ALA C 1 142 ? -44.738 11.750 -43.798 1.00 29.79 142 ALA C CA 1
ATOM 6425 C C . ALA C 1 142 ? -45.465 10.947 -44.867 1.00 30.17 142 ALA C C 1
ATOM 6426 O O . ALA C 1 142 ? -46.171 11.499 -45.715 1.00 38.30 142 ALA C O 1
ATOM 6428 N N . GLU C 1 143 ? -45.313 9.627 -44.799 1.00 29.90 143 GLU C N 1
ATOM 6429 C CA . GLU C 1 143 ? -45.951 8.721 -45.738 1.00 28.86 143 GLU C CA 1
ATOM 6430 C C . GLU C 1 143 ? -46.991 7.860 -45.022 1.00 34.59 143 GLU C C 1
ATOM 6431 O O . GLU C 1 143 ? -46.684 7.221 -44.012 1.00 38.29 143 GLU C O 1
ATOM 6437 N N . ILE C 1 144 ? -48.200 7.814 -45.579 1.00 31.87 144 ILE C N 1
ATOM 6438 C CA . ILE C 1 144 ? -49.340 7.092 -45.019 1.00 29.72 144 ILE C CA 1
ATOM 6439 C C . ILE C 1 144 ? -49.563 5.837 -45.842 1.00 35.23 144 ILE C C 1
ATOM 6440 O O . ILE C 1 144 ? -49.841 5.915 -47.041 1.00 41.33 144 ILE C O 1
ATOM 6445 N N . LEU C 1 145 ? -49.510 4.687 -45.190 1.00 40.13 145 LEU C N 1
ATOM 6446 C CA . LEU C 1 145 ? -49.766 3.411 -45.834 1.00 37.41 145 LEU C CA 1
ATOM 6447 C C . LEU C 1 145 ? -51.023 2.800 -45.241 1.00 38.52 145 LEU C C 1
ATOM 6448 O O . LEU C 1 145 ? -51.269 2.910 -44.035 1.00 34.41 145 LEU C O 1
ATOM 6453 N N . ASP C 1 146 ? -51.823 2.173 -46.090 1.00 38.67 146 ASP C N 1
ATOM 6454 C CA . ASP C 1 146 ? -52.981 1.436 -45.610 1.00 41.99 146 ASP C CA 1
ATOM 6455 C C . ASP C 1 146 ? -52.540 0.059 -45.133 1.00 40.09 146 ASP C C 1
ATOM 6456 O O . ASP C 1 146 ? -51.886 -0.686 -45.871 1.00 36.88 146 ASP C O 1
ATOM 6461 N N . GLY C 1 147 ? -52.894 -0.278 -43.893 1.00 38.20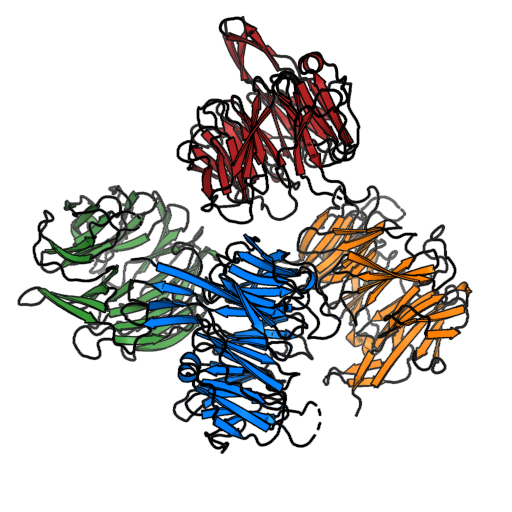 147 GLY C N 1
ATOM 6462 C CA . GLY C 1 147 ? -52.454 -1.547 -43.331 1.00 40.05 147 GLY C CA 1
ATOM 6463 C C . GLY C 1 147 ? -52.921 -2.756 -44.125 1.00 37.87 147 GLY C C 1
ATOM 6464 O O . GLY C 1 147 ? -52.153 -3.688 -44.369 1.00 38.60 147 GLY C O 1
ATOM 6465 N N . HIS C 1 148 ? -54.195 -2.784 -44.500 1.00 35.85 148 HIS C N 1
ATOM 6466 C CA . HIS C 1 148 ? -54.682 -3.929 -45.269 1.00 44.50 148 HIS C CA 1
ATOM 6467 C C . HIS C 1 148 ? -53.947 -4.029 -46.592 1.00 47.16 148 HIS C C 1
ATOM 6468 O O . HIS C 1 148 ? -53.587 -5.126 -47.036 1.00 51.45 148 HIS C O 1
ATOM 6475 N N . ALA C 1 149 ? -53.693 -2.882 -47.226 1.00 45.28 149 ALA C N 1
ATOM 6476 C CA . ALA C 1 149 ? -52.971 -2.874 -48.492 1.00 46.02 149 ALA C CA 1
ATOM 6477 C C . ALA C 1 149 ? -51.573 -3.446 -48.321 1.00 48.34 149 ALA C C 1
ATOM 6478 O O . ALA C 1 149 ? -51.124 -4.244 -49.148 1.00 46.42 149 ALA C O 1
ATOM 6480 N N . LEU C 1 150 ? -50.885 -3.081 -47.228 1.00 46.67 150 LEU C N 1
ATOM 6481 C CA . LEU C 1 150 ? -49.597 -3.693 -46.915 1.00 48.02 150 LEU C CA 1
ATOM 6482 C C . LEU C 1 150 ? -49.718 -5.198 -46.763 1.00 53.03 150 LEU C C 1
ATOM 6483 O O . LEU C 1 150 ? -48.846 -5.947 -47.221 1.00 56.40 150 LEU C O 1
ATOM 6488 N N . ALA C 1 151 ? -50.764 -5.652 -46.065 1.00 52.43 151 ALA C N 1
ATOM 6489 C CA . ALA C 1 151 ? -50.936 -7.078 -45.821 1.00 55.67 151 ALA C CA 1
ATOM 6490 C C . ALA C 1 151 ? -51.099 -7.853 -47.119 1.00 52.07 151 ALA C C 1
ATOM 6491 O O . ALA C 1 151 ? -50.751 -9.037 -47.177 1.00 55.66 151 ALA C O 1
ATOM 6493 N N . GLU C 1 152 ? -51.606 -7.216 -48.169 1.00 43.90 152 GLU C N 1
ATOM 6494 C CA . GLU C 1 152 ? -51.634 -7.868 -49.471 1.00 53.15 152 GLU C CA 1
ATOM 6495 C C . GLU C 1 152 ? -50.405 -7.536 -50.313 1.00 58.59 152 GLU C C 1
ATOM 6496 O O . GLU C 1 152 ? -50.388 -7.834 -51.510 1.00 63.47 152 GLU C O 1
ATOM 6502 N N . GLY C 1 153 ? -49.382 -6.928 -49.727 1.00 50.39 153 GLY C N 1
ATOM 6503 C CA . GLY C 1 153 ? -48.116 -6.802 -50.414 1.00 48.09 153 GLY C CA 1
ATOM 6504 C C . GLY C 1 153 ? -47.962 -5.519 -51.189 1.00 43.75 153 GLY C C 1
ATOM 6505 O O . GLY C 1 153 ? -47.049 -5.415 -52.019 1.00 38.67 153 GLY C O 1
ATOM 6506 N N . LYS C 1 154 ? -48.811 -4.531 -50.930 1.00 40.54 154 LYS C N 1
ATOM 6507 C CA . LYS C 1 154 ? -48.785 -3.255 -51.633 1.00 42.47 154 LYS C CA 1
ATOM 6508 C C . LYS C 1 154 ? -48.352 -2.160 -50.667 1.00 48.28 154 LYS C C 1
ATOM 6509 O O . LYS C 1 154 ? -48.835 -2.095 -49.525 1.00 35.14 154 LYS C O 1
ATOM 6515 N N . ALA C 1 155 ? -47.411 -1.325 -51.121 1.00 51.41 155 ALA C N 1
ATOM 6516 C CA . ALA C 1 155 ? -46.864 -0.246 -50.319 1.00 50.73 155 ALA C CA 1
ATOM 6517 C C . ALA C 1 155 ? -46.859 1.038 -51.152 1.00 51.72 155 ALA C C 1
ATOM 6518 O O . ALA C 1 155 ? -45.807 1.585 -51.483 1.00 55.22 155 ALA C O 1
ATOM 6520 N N . GLU C 1 156 ? -48.040 1.552 -51.457 1.00 45.97 156 GLU C N 1
ATOM 6521 C CA . GLU C 1 156 ? -48.132 2.807 -52.186 1.00 55.95 156 GLU C CA 1
ATOM 6522 C C . GLU C 1 156 ? -48.637 3.887 -51.262 1.00 54.56 156 GLU C C 1
ATOM 6523 O O . GLU C 1 156 ? -49.826 3.922 -50.927 1.00 59.38 156 GLU C O 1
ATOM 6529 N N . PRO C 1 157 ? -47.769 4.767 -50.798 1.00 52.74 157 PRO C N 1
ATOM 6530 C CA . PRO C 1 157 ? -48.146 5.739 -49.763 1.00 48.82 157 PRO C CA 1
ATOM 6531 C C . PRO C 1 157 ? -48.744 7.012 -50.328 1.00 46.21 157 PRO C C 1
ATOM 6532 O O . PRO C 1 157 ? -48.485 7.409 -51.462 1.00 45.99 157 PRO C O 1
ATOM 6536 N N . GLY C 1 158 ? -49.533 7.657 -49.480 1.00 40.69 158 GLY C N 1
ATOM 6537 C CA . GLY C 1 158 ? -49.940 9.031 -49.683 1.00 35.67 158 GLY C CA 1
ATOM 6538 C C . GLY C 1 158 ? -49.036 9.920 -48.845 1.00 44.70 158 GLY C C 1
ATOM 6539 O O . GLY C 1 158 ? -48.633 9.554 -47.736 1.00 47.50 158 GLY C O 1
ATOM 6540 N N . ARG C 1 159 ? -48.691 11.071 -49.400 1.00 42.98 159 ARG C N 1
ATOM 6541 C CA . ARG C 1 159 ? -47.711 11.953 -48.793 1.00 41.22 159 ARG C CA 1
ATOM 6542 C C . ARG C 1 159 ? -48.441 13.000 -47.968 1.00 36.43 159 ARG C C 1
ATOM 6543 O O . ARG C 1 159 ? -49.327 13.691 -48.473 1.00 36.96 159 ARG C O 1
ATOM 6551 N N . PHE C 1 160 ? -48.063 13.099 -46.695 1.00 44.18 160 PHE C N 1
ATOM 6552 C CA . PHE C 1 160 ? -48.596 14.096 -45.784 1.00 40.42 160 PHE C CA 1
ATOM 6553 C C . PHE C 1 160 ? -47.586 15.220 -45.645 1.00 34.41 160 PHE C C 1
ATOM 6554 O O . PHE C 1 160 ? -46.471 14.966 -45.180 1.00 29.84 160 PHE C O 1
ATOM 6562 N N . PRO C 1 161 ? -47.903 16.452 -46.025 1.00 37.36 161 PRO C N 1
ATOM 6563 C CA . PRO C 1 161 ? -46.889 17.511 -45.979 1.00 43.88 161 PRO C CA 1
ATOM 6564 C C . PRO C 1 161 ? -46.739 18.103 -44.588 1.00 41.76 161 PRO C C 1
ATOM 6565 O O . PRO C 1 161 ? -47.715 18.261 -43.851 1.00 45.52 161 PRO C O 1
ATOM 6569 N N . GLN C 1 162 ? -45.503 18.464 -44.246 1.00 29.86 162 GLN C N 1
ATOM 6570 C CA . GLN C 1 162 ? -45.217 19.167 -43.005 1.00 30.04 162 GLN C CA 1
ATOM 6571 C C . GLN C 1 162 ? -44.607 20.521 -43.317 1.00 29.50 162 GLN C C 1
ATOM 6572 O O . GLN C 1 162 ? -43.853 20.663 -44.277 1.00 27.98 162 GLN C O 1
ATOM 6578 N N . ALA C 1 163 ? -44.895 21.508 -42.465 1.00 32.60 163 ALA C N 1
ATOM 6579 C CA . ALA C 1 163 ? -44.371 22.851 -42.707 1.00 32.94 163 ALA C CA 1
ATOM 6580 C C . ALA C 1 163 ? -42.842 22.887 -42.688 1.00 39.45 163 ALA C C 1
ATOM 6581 O O . ALA C 1 163 ? -42.243 23.740 -43.344 1.00 35.53 163 ALA C O 1
ATOM 6583 N N . ARG C 1 164 ? -42.190 21.999 -41.944 1.00 39.41 164 ARG C N 1
ATOM 6584 C CA . ARG C 1 164 ? -40.734 22.040 -41.873 1.00 35.01 164 ARG C CA 1
ATOM 6585 C C . ARG C 1 164 ? -40.212 20.653 -41.507 1.00 36.54 164 ARG C C 1
ATOM 6586 O O . ARG C 1 164 ? -40.834 19.946 -40.714 1.00 42.48 164 ARG C O 1
ATOM 6594 N N . ALA C 1 165 ? -39.074 20.267 -42.082 1.00 31.74 165 ALA C N 1
ATOM 6595 C CA . ALA C 1 165 ? -38.492 18.967 -41.768 1.00 32.32 165 ALA C CA 1
ATOM 6596 C C . ALA C 1 165 ? -37.983 18.939 -40.332 1.00 31.68 165 ALA C C 1
ATOM 6597 O O . ALA C 1 165 ? -37.411 19.919 -39.848 1.00 39.34 165 ALA C O 1
ATOM 6599 N N . HIS C 1 166 ? -38.202 17.820 -39.638 1.00 25.66 166 HIS C N 1
ATOM 6600 C CA . HIS C 1 166 ? -37.739 17.711 -38.250 1.00 26.55 166 HIS C CA 1
ATOM 6601 C C . HIS C 1 166 ? -37.900 16.270 -37.775 1.00 23.53 166 HIS C C 1
ATOM 6602 O O . HIS C 1 166 ? -38.408 15.406 -38.495 1.00 26.98 166 HIS C O 1
ATOM 6609 N N . HIS C 1 167 ? -37.427 16.014 -36.560 1.00 23.80 167 HIS C N 1
ATOM 6610 C CA . HIS C 1 167 ? -37.507 14.677 -35.978 1.00 22.93 167 HIS C CA 1
ATOM 6611 C C . HIS C 1 167 ? -38.849 14.559 -35.270 1.00 26.37 167 HIS C C 1
ATOM 6612 O O . HIS C 1 167 ? -38.978 14.865 -34.085 1.00 27.28 167 HIS C O 1
ATOM 6619 N N . GLY C 1 168 ? -39.856 14.081 -36.002 1.00 24.73 168 GLY C N 1
ATOM 6620 C CA . GLY C 1 168 ? -41.207 14.083 -35.478 1.00 29.03 168 GLY C CA 1
ATOM 6621 C C . GLY C 1 168 ? -41.976 12.805 -35.729 1.00 28.30 168 GLY C C 1
ATOM 6622 O O . GLY C 1 168 ? -41.391 11.730 -35.927 1.00 20.57 168 GLY C O 1
ATOM 6623 N N . PHE C 1 169 ? -43.299 12.902 -35.638 1.00 26.84 169 PHE C N 1
ATOM 6624 C CA . PHE C 1 169 ? -44.154 11.757 -35.908 1.00 27.17 169 PHE C CA 1
ATOM 6625 C C . PHE C 1 169 ? -45.510 12.279 -36.335 1.00 21.78 169 PHE C C 1
ATOM 6626 O O . PHE C 1 169 ? -45.835 13.448 -36.122 1.00 21.78 169 PHE C O 1
ATOM 6634 N N . VAL C 1 170 ? -46.298 11.401 -36.940 1.00 22.21 170 VAL C N 1
ATOM 6635 C CA . VAL C 1 170 ? -47.662 11.749 -37.345 1.00 27.12 170 VAL C CA 1
ATOM 6636 C C . VAL C 1 170 ? -48.581 10.614 -36.918 1.00 22.91 170 VAL C C 1
ATOM 6637 O O . VAL C 1 170 ? -48.378 9.461 -37.323 1.00 23.03 170 VAL C O 1
ATOM 6641 N N . ALA C 1 171 ? -49.581 10.929 -36.096 1.00 22.93 171 ALA C N 1
ATOM 6642 C CA . ALA C 1 171 ? -50.425 9.880 -35.555 1.00 23.07 171 ALA C CA 1
ATOM 6643 C C . ALA C 1 171 ? -51.855 10.028 -36.053 1.00 23.67 171 ALA C C 1
ATOM 6644 O O . ALA C 1 171 ? -52.473 11.085 -35.860 1.00 23.75 171 ALA C O 1
ATOM 6646 N N . PRO C 1 172 ? -52.440 8.973 -36.608 1.00 24.11 172 PRO C N 1
ATOM 6647 C CA . PRO C 1 172 ? -53.859 9.028 -36.964 1.00 24.69 172 PRO C CA 1
ATOM 6648 C C . PRO C 1 172 ? -54.698 8.975 -35.699 1.00 29.51 172 PRO C C 1
ATOM 6649 O O . PRO C 1 172 ? -54.447 8.162 -34.803 1.00 24.24 172 PRO C O 1
ATOM 6653 N N . LEU C 1 173 ? -55.695 9.857 -35.629 1.00 29.10 173 LEU C N 1
ATOM 6654 C CA . LEU C 1 173 ? -56.586 9.906 -34.480 1.00 27.89 173 LEU C CA 1
ATOM 6655 C C . LEU C 1 173 ? -57.821 10.692 -34.876 1.00 29.67 173 LEU C C 1
ATOM 6656 O O . LEU C 1 173 ? -57.709 11.850 -35.299 1.00 25.25 173 LEU C O 1
ATOM 6661 N N . GLY C 1 174 ? -58.988 10.076 -34.695 1.00 26.76 174 GLY C N 1
ATOM 6662 C CA . GLY C 1 174 ? -60.250 10.755 -34.933 1.00 26.31 174 GLY C CA 1
ATOM 6663 C C . GLY C 1 174 ? -60.393 11.334 -36.322 1.00 28.26 174 GLY C C 1
ATOM 6664 O O . GLY C 1 174 ? -60.966 12.419 -36.486 1.00 28.80 174 GLY C O 1
ATOM 6665 N N . GLY C 1 175 ? -59.901 10.620 -37.334 1.00 26.80 175 GLY C N 1
ATOM 6666 C CA . GLY C 1 175 ? -59.980 11.065 -38.712 1.00 28.44 175 GLY C CA 1
ATOM 6667 C C . GLY C 1 175 ? -58.974 12.113 -39.123 1.00 29.92 175 GLY C C 1
ATOM 6668 O O . GLY C 1 175 ? -58.920 12.467 -40.313 1.00 34.20 175 GLY C O 1
ATOM 6669 N N . ASN C 1 176 ? -58.204 12.648 -38.189 1.00 27.27 176 ASN C N 1
ATOM 6670 C CA . ASN C 1 176 ? -57.169 13.615 -38.501 1.00 26.08 176 ASN C CA 1
ATOM 6671 C C . ASN C 1 176 ? -55.791 12.957 -38.447 1.00 29.29 176 ASN C C 1
ATOM 6672 O O . ASN C 1 176 ? -55.647 11.770 -38.138 1.00 29.04 176 ASN C O 1
ATOM 6677 N N . TRP C 1 177 ? -54.771 13.743 -38.795 1.00 27.00 177 TRP C N 1
ATOM 6678 C CA . TRP C 1 177 ? -53.375 13.327 -38.753 1.00 26.94 177 TRP C CA 1
ATOM 6679 C C . TRP C 1 177 ? -52.697 14.300 -37.802 1.00 30.02 177 TRP C C 1
ATOM 6680 O O . TRP C 1 177 ? -52.539 15.486 -38.124 1.00 24.81 177 TRP C O 1
ATOM 6691 N N . LEU C 1 178 ? -52.330 13.800 -36.620 1.00 23.84 178 LEU C N 1
ATOM 6692 C CA . LEU C 1 178 ? -51.785 14.615 -35.543 1.00 24.64 178 LEU C CA 1
ATOM 6693 C C . LEU C 1 178 ? -50.272 14.592 -35.681 1.00 29.02 178 LEU C C 1
ATOM 6694 O O . LEU C 1 178 ? -49.622 13.608 -35.324 1.00 22.62 178 LEU C O 1
ATOM 6699 N N . SER C 1 179 ? -49.723 15.694 -36.168 1.00 22.88 179 SER C N 1
ATOM 6700 C CA . SER C 1 179 ? -48.305 15.805 -36.459 1.00 29.39 179 SER C CA 1
ATOM 6701 C C . SER C 1 179 ? -47.614 16.660 -35.417 1.00 22.06 179 SER C C 1
ATOM 6702 O O . SER C 1 179 ? -48.163 17.665 -34.951 1.00 24.35 179 SER C O 1
ATOM 6705 N N . THR C 1 180 ? -46.407 16.249 -35.058 1.00 21.62 180 THR C N 1
ATOM 6706 C CA . THR C 1 180 ? -45.501 17.169 -34.400 1.00 23.41 180 THR C CA 1
ATOM 6707 C C . THR C 1 180 ? -45.238 18.366 -35.313 1.00 30.29 180 THR C C 1
ATOM 6708 O O . THR C 1 180 ? -45.250 18.260 -36.552 1.00 28.48 180 THR C O 1
ATOM 6712 N N . VAL C 1 181 ? -44.973 19.509 -34.684 1.00 23.40 181 VAL C N 1
ATOM 6713 C CA . VAL C 1 181 ? -44.818 20.795 -35.362 1.00 25.36 181 VAL C CA 1
ATOM 6714 C C . VAL C 1 181 ? -43.530 21.442 -34.864 1.00 32.15 181 VAL C C 1
ATOM 6715 O O . VAL C 1 181 ? -43.392 21.731 -33.664 1.00 20.70 181 VAL C O 1
ATOM 6719 N N . ALA C 1 182 ? -42.621 21.732 -35.789 1.00 27.87 182 ALA C N 1
ATOM 6720 C CA . ALA C 1 182 ? -41.350 22.322 -35.407 1.00 30.60 182 ALA C CA 1
ATOM 6721 C C . ALA C 1 182 ? -41.490 23.834 -35.313 1.00 32.05 182 ALA C C 1
ATOM 6722 O O . ALA C 1 182 ? -42.469 24.422 -35.780 1.00 34.33 182 ALA C O 1
ATOM 6724 N N . SER C 1 183 ? -40.505 24.462 -34.680 1.00 39.91 183 SER C N 1
ATOM 6725 C CA . SER C 1 183 ? -40.439 25.915 -34.681 1.00 45.10 183 SER C CA 1
ATOM 6726 C C . SER C 1 183 ? -39.830 26.400 -36.002 1.00 43.77 183 SER C C 1
ATOM 6727 O O . SER C 1 183 ? -39.152 25.653 -36.714 1.00 39.13 183 SER C O 1
ATOM 6730 N N . ASP C 1 184 ? -40.070 27.664 -36.330 1.00 48.63 184 ASP C N 1
ATOM 6731 C CA . ASP C 1 184 ? -39.294 28.325 -37.377 1.00 59.49 184 ASP C CA 1
ATOM 6732 C C . ASP C 1 184 ? -38.299 29.188 -36.615 1.00 68.31 184 ASP C C 1
ATOM 6733 O O . ASP C 1 184 ? -38.537 30.355 -36.310 1.00 78.13 184 ASP C O 1
ATOM 6738 N N . GLU C 1 185 ? -37.169 28.574 -36.303 1.00 64.96 185 GLU C N 1
ATOM 6739 C CA . GLU C 1 185 ? -36.080 29.184 -35.562 1.00 66.06 185 GLU C CA 1
ATOM 6740 C C . GLU C 1 185 ? -34.882 28.342 -35.957 1.00 73.61 185 GLU C C 1
ATOM 6741 O O . GLU C 1 185 ? -34.999 27.116 -36.032 1.00 76.55 185 GLU C O 1
ATOM 6747 N N . LYS C 1 186 ? -33.770 28.983 -36.294 1.00 75.71 186 LYS C N 1
ATOM 6748 C CA . LYS C 1 186 ? -32.810 28.330 -37.168 1.00 72.66 186 LYS C CA 1
ATOM 6749 C C . LYS C 1 186 ? -31.542 27.898 -36.446 1.00 74.99 186 LYS C C 1
ATOM 6750 O O . LYS C 1 186 ? -31.178 28.431 -35.395 1.00 78.12 186 LYS C O 1
ATOM 6756 N N . VAL C 1 187 ? -30.893 26.885 -37.028 1.00 77.95 187 VAL C N 1
ATOM 6757 C CA . VAL C 1 187 ? -29.463 26.613 -36.826 1.00 80.12 187 VAL C CA 1
ATOM 6758 C C . VAL C 1 187 ? -28.881 25.966 -38.084 1.00 79.81 187 VAL C C 1
ATOM 6759 O O . VAL C 1 187 ? -29.579 25.778 -39.084 1.00 81.57 187 VAL C O 1
ATOM 6763 N N . SER C 1 192 ? -30.332 20.276 -35.097 1.00 40.02 192 SER C N 1
ATOM 6764 C CA . SER C 1 192 ? -31.498 19.779 -34.361 1.00 49.14 192 SER C CA 1
ATOM 6765 C C . SER C 1 192 ? -32.625 20.823 -34.182 1.00 45.99 192 SER C C 1
ATOM 6766 O O . SER C 1 192 ? -32.469 21.791 -33.435 1.00 45.28 192 SER C O 1
ATOM 6769 N N . VAL C 1 193 ? -33.757 20.603 -34.852 1.00 37.19 193 VAL C N 1
ATOM 6770 C CA . VAL C 1 193 ? -34.866 21.565 -34.927 1.00 38.00 193 VAL C CA 1
ATOM 6771 C C . VAL C 1 193 ? -35.700 21.584 -33.650 1.00 39.50 193 VAL C C 1
ATOM 6772 O O . VAL C 1 193 ? -36.263 20.544 -33.277 1.00 40.63 193 VAL C O 1
ATOM 6776 N N . PRO C 1 194 ? -35.850 22.724 -32.976 1.00 40.00 194 PRO C N 1
ATOM 6777 C CA . PRO C 1 194 ? -36.753 22.766 -31.822 1.00 37.41 194 PRO C CA 1
ATOM 6778 C C . PRO C 1 194 ? -38.176 22.479 -32.284 1.00 41.50 194 PRO C C 1
ATOM 6779 O O . PRO C 1 194 ? -38.559 22.825 -33.409 1.00 32.96 194 PRO C O 1
ATOM 6783 N N . ARG C 1 195 ? -38.956 21.827 -31.403 1.00 34.76 195 ARG C N 1
ATOM 6784 C CA . ARG C 1 195 ? -40.329 21.407 -31.691 1.00 23.10 195 ARG C CA 1
ATOM 6785 C C . ARG C 1 195 ? -41.303 22.074 -30.733 1.00 22.22 195 ARG C C 1
ATOM 6786 O O . ARG C 1 195 ? -41.064 22.127 -29.523 1.00 25.35 195 ARG C O 1
ATOM 6794 N N . LEU C 1 196 ? -42.412 22.565 -31.277 1.00 23.10 196 LEU C N 1
ATOM 6795 C CA . LEU C 1 196 ? -43.336 23.377 -30.498 1.00 29.96 196 LEU C CA 1
ATOM 6796 C C . LEU C 1 196 ? -44.422 22.551 -29.841 1.00 21.45 196 LEU C C 1
ATOM 6797 O O . LEU C 1 196 ? -44.821 22.853 -28.715 1.00 22.81 196 LEU C O 1
ATOM 6802 N N . GLY C 1 197 ? -44.949 21.559 -30.550 1.00 26.47 197 GLY C N 1
ATOM 6803 C CA . GLY C 1 197 ? -46.031 20.759 -30.000 1.00 20.32 197 GLY C CA 1
ATOM 6804 C C . GLY C 1 197 ? -46.640 19.846 -31.042 1.00 22.62 197 GLY C C 1
ATOM 6805 O O . GLY C 1 197 ? -45.965 19.408 -31.981 1.00 20.74 197 GLY C O 1
ATOM 6806 N N . LEU C 1 198 ? -47.936 19.587 -30.869 1.00 23.15 198 LEU C N 1
ATOM 6807 C CA . LEU C 1 198 ? -48.677 18.619 -31.659 1.00 23.96 198 LEU C CA 1
ATOM 6808 C C . LEU C 1 198 ? -49.914 19.303 -32.222 1.00 23.18 198 LEU C C 1
ATOM 6809 O O . LEU C 1 198 ? -50.559 20.100 -31.534 1.00 24.33 198 LEU C O 1
ATOM 6814 N N . GLN C 1 199 ? -50.271 18.966 -33.453 1.00 22.87 199 GLN C N 1
ATOM 6815 C CA . GLN C 1 199 ? -51.398 19.637 -34.073 1.00 26.25 199 GLN C CA 1
ATOM 6816 C C . GLN C 1 199 ? -52.097 18.676 -35.015 1.00 28.33 199 GLN C C 1
ATOM 6817 O O . GLN C 1 199 ? -51.448 17.867 -35.686 1.00 28.95 199 GLN C O 1
ATOM 6823 N N . ALA C 1 200 ? -53.419 18.784 -35.061 1.00 23.66 200 ALA C N 1
ATOM 6824 C CA . ALA C 1 200 ? -54.235 17.962 -35.940 1.00 27.30 200 ALA C CA 1
ATOM 6825 C C . ALA C 1 200 ? -54.314 18.612 -37.316 1.00 30.59 200 ALA C C 1
ATOM 6826 O O . ALA C 1 200 ? -54.591 19.810 -37.426 1.00 29.62 200 ALA C O 1
ATOM 6828 N N . PHE C 1 201 ? -54.118 17.807 -38.357 1.00 24.94 201 PHE C N 1
ATOM 6829 C CA . PHE C 1 201 ? -54.193 18.263 -39.738 1.00 34.67 201 PHE C CA 1
ATOM 6830 C C . PHE C 1 201 ? -55.066 17.322 -40.555 1.00 31.20 201 PHE C C 1
ATOM 6831 O O . PHE C 1 201 ? -55.174 16.132 -40.247 1.00 27.64 201 PHE C O 1
ATOM 6839 N N . ASP C 1 202 ? -55.550 17.834 -41.695 1.00 36.71 202 ASP C N 1
ATOM 6840 C CA . ASP C 1 202 ? -56.248 17.022 -42.683 1.00 39.07 202 ASP C CA 1
ATOM 6841 C C . ASP C 1 202 ? -55.239 16.363 -43.633 1.00 44.10 202 ASP C C 1
ATOM 6842 O O . ASP C 1 202 ? -54.018 16.506 -43.474 1.00 46.63 202 ASP C O 1
ATOM 6847 N N . ALA C 1 203 ? -55.747 15.603 -44.613 1.00 41.51 203 ALA C N 1
ATOM 6848 C CA . ALA C 1 203 ? -54.870 14.807 -45.479 1.00 42.08 203 ALA C CA 1
ATOM 6849 C C . ALA C 1 203 ? -53.933 15.658 -46.334 1.00 39.22 203 ALA C C 1
ATOM 6850 O O . ALA C 1 203 ? -52.865 15.180 -46.736 1.00 33.91 203 ALA C O 1
ATOM 6852 N N . GLU C 1 204 ? -54.325 16.894 -46.649 1.00 40.14 204 GLU C N 1
ATOM 6853 C CA . GLU C 1 204 ? -53.487 17.794 -47.425 1.00 51.90 204 GLU C CA 1
ATOM 6854 C C . GLU C 1 204 ? -52.531 18.617 -46.559 1.00 53.15 204 GLU C C 1
ATOM 6855 O O . GLU C 1 204 ? -51.815 19.478 -47.093 1.00 50.29 204 GLU C O 1
ATOM 6861 N N . GLY C 1 205 ? -52.512 18.387 -45.244 1.00 44.26 205 GLY C N 1
ATOM 6862 C CA . GLY C 1 205 ? -51.578 19.063 -44.368 1.00 32.24 205 GLY C CA 1
ATOM 6863 C C . GLY C 1 205 ? -51.978 20.443 -43.910 1.00 32.54 205 GLY C C 1
ATOM 6864 O O . GLY C 1 205 ? -51.110 21.199 -43.456 1.00 36.50 205 GLY C O 1
ATOM 6865 N N . ASN C 1 206 ? -53.239 20.825 -44.075 1.00 30.67 206 ASN C N 1
ATOM 6866 C CA . ASN C 1 206 ? -53.921 22.015 -43.587 1.00 37.10 206 ASN C CA 1
ATOM 6867 C C . ASN C 1 206 ? -54.487 21.775 -42.184 1.00 35.00 206 ASN C C 1
ATOM 6868 O O . ASN C 1 206 ? -54.944 20.670 -41.878 1.00 26.52 206 ASN C O 1
ATOM 6873 N N . PRO C 1 207 ? -54.429 22.764 -41.297 1.00 37.80 207 PRO C N 1
ATOM 6874 C CA . PRO C 1 207 ? -54.826 22.525 -39.899 1.00 41.11 207 PRO C CA 1
ATOM 6875 C C . PRO C 1 207 ? -56.279 22.084 -39.756 1.00 40.51 207 PRO C C 1
ATOM 6876 O O . PRO C 1 207 ? -57.189 22.658 -40.358 1.00 42.37 207 PRO C O 1
ATOM 6880 N N . ALA C 1 208 ? -56.489 21.060 -38.932 1.00 31.45 208 ALA C N 1
ATOM 6881 C CA . ALA C 1 208 ? -57.821 20.613 -38.564 1.00 30.18 208 ALA C CA 1
ATOM 6882 C C . ALA C 1 208 ? -58.141 20.938 -37.108 1.00 36.80 208 ALA C C 1
ATOM 6883 O O . ALA C 1 208 ? -59.257 20.671 -36.653 1.00 38.68 208 ALA C O 1
ATOM 6885 N N . GLY C 1 209 ? -57.199 21.542 -36.388 1.00 32.92 209 GLY C N 1
ATOM 6886 C CA . GLY C 1 209 ? -57.401 21.988 -35.019 1.00 29.46 209 GLY C CA 1
ATOM 6887 C C . GLY C 1 209 ? -56.211 22.832 -34.630 1.00 31.08 209 GLY C C 1
ATOM 6888 O O . GLY C 1 209 ? -55.241 22.944 -35.384 1.00 29.74 209 GLY C O 1
ATOM 6889 N N . ASN C 1 210 ? -56.301 23.441 -33.447 1.00 34.90 210 ASN C N 1
ATOM 6890 C CA . ASN C 1 210 ? -55.254 24.344 -32.978 1.00 34.08 210 ASN C CA 1
ATOM 6891 C C . ASN C 1 210 ? -54.023 23.562 -32.491 1.00 31.07 210 ASN C C 1
ATOM 6892 O O . ASN C 1 210 ? -54.106 22.389 -32.110 1.00 29.65 210 ASN C O 1
ATOM 6897 N N . LEU C 1 211 ? -52.873 24.240 -32.475 1.00 31.82 211 LEU C N 1
ATOM 6898 C CA . LEU C 1 211 ? -51.639 23.637 -31.962 1.00 33.58 211 LEU C CA 1
ATOM 6899 C C . LEU C 1 211 ? -51.684 23.458 -30.445 1.00 32.18 211 LEU C C 1
ATOM 6900 O O . LEU C 1 211 ? -51.880 24.422 -29.701 1.00 29.09 211 LEU C O 1
ATOM 6905 N N . ALA C 1 212 ? -51.434 22.237 -29.979 1.00 30.48 212 ALA C N 1
ATOM 6906 C CA . ALA C 1 212 ? -51.350 21.976 -28.544 1.00 32.20 212 ALA C CA 1
ATOM 6907 C C . ALA C 1 212 ? -49.890 22.042 -28.110 1.00 27.01 212 ALA C C 1
ATOM 6908 O O . ALA C 1 212 ? -49.059 21.269 -28.597 1.00 22.75 212 ALA C O 1
ATOM 6910 N N . THR C 1 213 ? -49.590 22.948 -27.181 1.00 26.71 213 THR C N 1
ATOM 6911 C CA . THR C 1 213 ? -48.223 23.140 -26.716 1.00 26.17 213 THR C CA 1
ATOM 6912 C C . THR C 1 213 ? -47.681 21.855 -26.112 1.00 28.78 213 THR C C 1
ATOM 6913 O O . THR C 1 213 ? -48.296 21.272 -25.213 1.00 23.93 213 THR C O 1
ATOM 6917 N N . CYS C 1 214 ? -46.512 21.438 -26.598 1.00 24.31 214 CYS C N 1
ATOM 6918 C CA . CYS C 1 214 ? -45.778 20.290 -26.082 1.00 22.69 214 CYS C CA 1
ATOM 6919 C C . CYS C 1 214 ? -44.322 20.472 -26.517 1.00 23.83 214 CYS C C 1
ATOM 6920 O O . CYS C 1 214 ? -43.890 19.959 -27.555 1.00 22.31 214 CYS C O 1
ATOM 6923 N N . THR C 1 215 ? -43.583 21.258 -25.741 1.00 26.73 215 THR C N 1
ATOM 6924 C CA . THR C 1 215 ? -42.255 21.702 -26.136 1.00 26.52 215 THR C CA 1
ATOM 6925 C C . THR C 1 215 ? -41.296 20.531 -26.194 1.00 20.91 215 THR C C 1
ATOM 6926 O O . THR C 1 215 ? -41.137 19.807 -25.207 1.00 19.49 215 THR C O 1
ATOM 6930 N N . GLY C 1 216 ? -40.573 20.425 -27.311 1.00 18.49 216 GLY C N 1
ATOM 6931 C CA . GLY C 1 216 ? -39.683 19.296 -27.544 1.00 18.90 216 GLY C CA 1
ATOM 6932 C C . GLY C 1 216 ? -40.386 17.963 -27.712 1.00 25.75 216 GLY C C 1
ATOM 6933 O O . GLY C 1 216 ? -39.757 16.912 -27.525 1.00 18.17 216 GLY C O 1
ATOM 6934 N N . ILE C 1 217 ? -41.666 17.983 -28.101 1.00 20.21 217 ILE C N 1
ATOM 6935 C CA . ILE C 1 217 ? -42.506 16.790 -28.165 1.00 22.53 217 ILE C CA 1
ATOM 6936 C C . ILE C 1 217 ? -41.715 15.596 -28.661 1.00 24.00 217 ILE C C 1
ATOM 6937 O O . ILE C 1 217 ? -41.001 15.674 -29.666 1.00 23.97 217 ILE C O 1
ATOM 6942 N N . HIS C 1 218 ? -41.816 14.487 -27.941 1.00 18.65 218 HIS C N 1
ATOM 6943 C CA . HIS C 1 218 ? -41.057 13.306 -28.296 1.00 18.54 218 HIS C CA 1
ATOM 6944 C C . HIS C 1 218 ? -41.677 12.098 -27.619 1.00 20.10 218 HIS C C 1
ATOM 6945 O O . HIS C 1 218 ? -42.025 12.157 -26.438 1.00 19.56 218 HIS C O 1
ATOM 6952 N N . GLY C 1 219 ? -41.796 11.008 -28.365 1.00 19.10 219 GLY C N 1
ATOM 6953 C CA . GLY C 1 219 ? -42.407 9.799 -27.852 1.00 18.82 219 GLY C CA 1
ATOM 6954 C C . GLY C 1 219 ? -43.916 9.827 -27.924 1.00 19.20 219 GLY C C 1
ATOM 6955 O O . GLY C 1 219 ? -44.512 10.878 -27.703 1.00 19.26 219 GLY C O 1
ATOM 6956 N N . GLU C 1 220 ? -44.539 8.685 -28.218 1.00 19.47 220 GLU C N 1
ATOM 6957 C CA . GLU C 1 220 ? -45.984 8.603 -28.318 1.00 19.88 220 GLU C CA 1
ATOM 6958 C C . GLU C 1 220 ? -46.422 7.165 -28.099 1.00 20.03 220 GLU C C 1
ATOM 6959 O O . GLU C 1 220 ? -45.655 6.225 -28.325 1.00 20.82 220 GLU C O 1
ATOM 6965 N N . ALA C 1 221 ? -47.667 7.009 -27.651 1.00 20.27 221 ALA C N 1
ATOM 6966 C CA . ALA C 1 221 ? -48.279 5.688 -27.502 1.00 22.27 221 ALA C CA 1
ATOM 6967 C C . ALA C 1 221 ? -49.797 5.843 -27.375 1.00 20.90 221 ALA C C 1
ATOM 6968 O O . ALA C 1 221 ? -50.299 6.906 -27.003 1.00 21.73 221 ALA C O 1
ATOM 6970 N N . PHE C 1 222 ? -50.520 4.760 -27.662 1.00 21.29 222 PHE C N 1
ATOM 6971 C CA . PHE C 1 222 ? -51.975 4.683 -27.503 1.00 21.69 222 PHE C CA 1
ATOM 6972 C C . PHE C 1 222 ? -52.322 3.703 -26.387 1.00 24.37 222 PHE C C 1
ATOM 6973 O O . PHE C 1 222 ? -51.659 2.676 -26.230 1.00 21.51 222 PHE C O 1
ATOM 6981 N N . SER C 1 223 ? -53.378 4.007 -25.630 1.00 21.74 223 SER C N 1
ATOM 6982 C CA . SER C 1 223 ? -53.949 3.053 -24.680 1.00 21.80 223 SER C CA 1
ATOM 6983 C C . SER C 1 223 ? -55.408 3.419 -24.441 1.00 22.16 223 SER C C 1
ATOM 6984 O O . SER C 1 223 ? -55.712 4.582 -24.178 1.00 25.96 223 SER C O 1
ATOM 6987 N N . GLY C 1 224 ? -56.308 2.447 -24.534 1.00 32.82 224 GLY C N 1
ATOM 6988 C CA . GLY C 1 224 ? -57.718 2.780 -24.360 1.00 22.97 224 GLY C CA 1
ATOM 6989 C C . GLY C 1 224 ? -58.114 3.845 -25.369 1.00 24.78 224 GLY C C 1
ATOM 6990 O O . GLY C 1 224 ? -57.846 3.724 -26.570 1.00 23.45 224 GLY C O 1
ATOM 6991 N N . ALA C 1 225 ? -58.722 4.926 -24.883 1.00 23.16 225 ALA C N 1
ATOM 6992 C CA . ALA C 1 225 ? -59.185 6.004 -25.753 1.00 26.75 225 ALA C CA 1
ATOM 6993 C C . ALA C 1 225 ? -58.125 7.068 -26.019 1.00 23.03 225 ALA C C 1
ATOM 6994 O O . ALA C 1 225 ? -58.393 8.027 -26.754 1.00 25.71 225 ALA C O 1
ATOM 6996 N N . TYR C 1 226 ? -56.918 6.896 -25.503 1.00 22.52 226 TYR C N 1
ATOM 6997 C CA . TYR C 1 226 ? -55.950 7.980 -25.387 1.00 22.09 226 TYR C CA 1
ATOM 6998 C C . TYR C 1 226 ? -54.699 7.772 -26.244 1.00 24.15 226 TYR C C 1
ATOM 6999 O O . TYR C 1 226 ? -54.131 6.675 -26.303 1.00 21.86 226 TYR C O 1
ATOM 7008 N N . LEU C 1 227 ? -54.256 8.864 -26.853 1.00 24.64 227 LEU C N 1
ATOM 7009 C CA . LEU C 1 227 ? -52.892 9.054 -27.320 1.00 21.55 227 LEU C CA 1
ATOM 7010 C C . LEU C 1 227 ? -52.136 9.885 -26.288 1.00 21.03 227 LEU C C 1
ATOM 7011 O O . LEU C 1 227 ? -52.685 10.836 -25.736 1.00 21.01 227 LEU C O 1
ATOM 7016 N N . ALA C 1 228 ? -50.873 9.536 -26.031 1.00 25.44 228 ALA C N 1
ATOM 7017 C CA . ALA C 1 228 ? -50.009 10.286 -25.124 1.00 20.14 228 ALA C CA 1
ATOM 7018 C C . ALA C 1 228 ? -48.717 10.583 -25.856 1.00 19.94 228 ALA C C 1
ATOM 7019 O O . ALA C 1 228 ? -48.287 9.799 -26.705 1.00 20.06 228 ALA C O 1
ATOM 7021 N N . ALA C 1 229 ? -48.115 11.729 -25.532 1.00 19.67 229 ALA C N 1
ATOM 7022 C CA . ALA C 1 229 ? -46.845 12.169 -26.106 1.00 19.46 229 ALA C CA 1
ATOM 7023 C C . ALA C 1 229 ? -46.053 12.886 -25.037 1.00 19.03 229 ALA C C 1
ATOM 7024 O O . ALA C 1 229 ? -46.626 13.546 -24.178 1.00 18.98 229 ALA C O 1
ATOM 7026 N N . GLY C 1 230 ? -44.731 12.746 -25.091 1.00 20.22 230 GLY C N 1
ATOM 7027 C CA . GLY C 1 230 ? -43.883 13.343 -24.064 1.00 18.31 230 GLY C CA 1
ATOM 7028 C C . GLY C 1 230 ? -43.545 14.789 -24.384 1.00 19.30 230 GLY C C 1
ATOM 7029 O O . GLY C 1 230 ? -43.263 15.146 -25.525 1.00 24.32 230 GLY C O 1
ATOM 7030 N N . CYS C 1 231 ? -43.545 15.621 -23.347 1.00 18.13 231 CYS C N 1
ATOM 7031 C CA . CYS C 1 231 ? -43.233 17.035 -23.486 1.00 18.12 231 CYS C CA 1
ATOM 7032 C C . CYS C 1 231 ? -42.261 17.462 -22.396 1.00 25.52 231 CYS C C 1
ATOM 7033 O O . CYS C 1 231 ? -42.050 16.776 -21.393 1.00 23.52 231 CYS C O 1
ATOM 7036 N N . LYS C 1 232 ? -41.692 18.642 -22.608 1.00 28.57 232 LYS C N 1
ATOM 7037 C CA . LYS C 1 232 ? -40.900 19.285 -21.574 1.00 22.90 232 LYS C CA 1
ATOM 7038 C C . LYS C 1 232 ? -41.769 19.624 -20.363 1.00 24.73 232 LYS C C 1
ATOM 7039 O O . LYS C 1 232 ? -41.312 19.552 -19.218 1.00 20.08 232 LYS C O 1
ATOM 7045 N N . GLU C 1 233 ? -43.031 19.985 -20.592 1.00 19.49 233 GLU C N 1
ATOM 7046 C CA . GLU C 1 233 ? -43.892 20.416 -19.510 1.00 20.34 233 GLU C CA 1
ATOM 7047 C C . GLU C 1 233 ? -44.595 19.265 -18.804 1.00 26.56 233 GLU C C 1
ATOM 7048 O O . GLU C 1 233 ? -45.162 19.471 -17.729 1.00 23.54 233 GLU C O 1
ATOM 7054 N N . GLY C 1 234 ? -44.577 18.085 -19.369 1.00 19.37 234 GLY C N 1
ATOM 7055 C CA . GLY C 1 234 ? -45.381 16.989 -18.889 1.00 17.81 234 GLY C CA 1
ATOM 7056 C C . GLY C 1 234 ? -45.680 16.052 -20.046 1.00 20.89 234 GLY C C 1
ATOM 7057 O O . GLY C 1 234 ? -44.890 15.950 -20.992 1.00 18.01 234 GLY C O 1
ATOM 7058 N N . VAL C 1 235 ? -46.825 15.381 -19.948 1.00 18.26 235 VAL C N 1
ATOM 7059 C CA . VAL C 1 235 ? -47.261 14.423 -20.957 1.00 20.59 235 VAL C CA 1
ATOM 7060 C C . VAL C 1 235 ? -48.594 14.916 -21.506 1.00 21.20 235 VAL C C 1
ATOM 7061 O O . VAL C 1 235 ? -49.561 15.089 -20.748 1.00 19.05 235 VAL C O 1
ATOM 7065 N N . LEU C 1 236 ? -48.645 15.132 -22.815 1.00 19.75 236 LEU C N 1
ATOM 7066 C CA . LEU C 1 236 ? -49.844 15.606 -23.492 1.00 19.64 236 LEU C CA 1
ATOM 7067 C C . LEU C 1 236 ? -50.722 14.404 -23.847 1.00 19.95 236 LEU C C 1
ATOM 7068 O O . LEU C 1 236 ? -50.237 13.428 -24.437 1.00 19.96 236 LEU C O 1
ATOM 7073 N N . THR C 1 237 ? -52.002 14.466 -23.475 1.00 20.21 237 THR C N 1
ATOM 7074 C CA . THR C 1 237 ? -52.971 13.441 -23.836 1.00 20.57 237 THR C CA 1
ATOM 7075 C C . THR C 1 237 ? -54.044 13.998 -24.769 1.00 21.07 237 THR C C 1
ATOM 7076 O O . THR C 1 237 ? -54.491 15.139 -24.617 1.00 21.14 237 THR C O 1
ATOM 7080 N N . VAL C 1 238 ? -54.490 13.155 -25.700 1.00 21.43 238 VAL C N 1
ATOM 7081 C CA . VAL C 1 238 ? -55.595 13.445 -26.604 1.00 21.97 238 VAL C CA 1
ATOM 7082 C C . VAL C 1 238 ? -56.528 12.246 -26.511 1.00 22.28 238 VAL C C 1
ATOM 7083 O O . VAL C 1 238 ? -56.121 11.112 -26.783 1.00 22.28 238 VAL C O 1
ATOM 7087 N N . LYS C 1 239 ? -57.799 12.497 -26.237 1.00 22.59 239 LYS C N 1
ATOM 7088 C CA . LYS C 1 239 ? -58.756 11.412 -26.129 1.00 22.93 239 LYS C CA 1
ATOM 7089 C C . LYS C 1 239 ? -59.670 11.463 -27.335 1.00 27.41 239 LYS C C 1
ATOM 7090 O O . LYS C 1 239 ? -60.211 12.526 -27.662 1.00 23.79 239 LYS C O 1
ATOM 7096 N N . ALA C 1 240 ? -59.805 10.331 -28.020 1.00 25.43 240 ALA C N 1
ATOM 7097 C CA . ALA C 1 240 ? -60.799 10.243 -29.081 1.00 34.64 240 ALA C CA 1
ATOM 7098 C C . ALA C 1 240 ? -62.101 9.966 -28.360 1.00 31.25 240 ALA C C 1
ATOM 7099 O O . ALA C 1 240 ? -62.369 8.829 -27.967 1.00 34.28 240 ALA C O 1
ATOM 7101 N N . GLY C 1 241 ? -62.943 10.988 -28.226 1.00 38.31 241 GLY C N 1
ATOM 7102 C CA . GLY C 1 241 ? -64.162 10.882 -27.461 1.00 47.80 241 GLY C CA 1
ATOM 7103 C C . GLY C 1 241 ? -65.401 10.923 -28.343 1.00 50.31 241 GLY C C 1
ATOM 7104 O O . GLY C 1 241 ? -65.345 11.186 -29.543 1.00 46.47 241 GLY C O 1
ATOM 7105 N N . ALA C 1 242 ? -66.544 10.665 -27.705 1.00 46.09 242 ALA C N 1
ATOM 7106 C CA . ALA C 1 242 ? -67.800 10.671 -28.439 1.00 35.98 242 ALA C CA 1
ATOM 7107 C C . ALA C 1 242 ? -68.076 12.056 -28.995 1.00 37.11 242 ALA C C 1
ATOM 7108 O O . ALA C 1 242 ? -68.649 12.200 -30.082 1.00 38.13 242 ALA C O 1
ATOM 7110 N N . ASN C 1 243 ? -67.675 13.092 -28.263 1.00 33.45 243 ASN C N 1
ATOM 7111 C CA . ASN C 1 243 ? -67.862 14.459 -28.719 1.00 41.42 243 ASN C CA 1
ATOM 7112 C C . ASN C 1 243 ? -66.628 15.049 -29.398 1.00 41.94 243 ASN C C 1
ATOM 7113 O O . ASN C 1 243 ? -66.509 16.279 -29.473 1.00 45.93 243 ASN C O 1
ATOM 7118 N N . GLY C 1 244 ? -65.700 14.198 -29.864 1.00 28.66 244 GLY C N 1
ATOM 7119 C CA . GLY C 1 244 ? -64.511 14.607 -30.589 1.00 29.50 244 GLY C CA 1
ATOM 7120 C C . GLY C 1 244 ? -63.254 14.485 -29.740 1.00 36.61 244 GLY C C 1
ATOM 7121 O O . GLY C 1 244 ? -63.242 13.864 -28.675 1.00 36.16 244 GLY C O 1
ATOM 7122 N N . SER C 1 245 ? -62.177 15.100 -30.237 1.00 26.15 245 SER C N 1
ATOM 7123 C CA . SER C 1 245 ? -60.880 15.065 -29.567 1.00 28.38 245 SER C CA 1
ATOM 7124 C C . SER C 1 245 ? -60.815 15.992 -28.352 1.00 29.40 245 SER C C 1
ATOM 7125 O O . SER C 1 245 ? -61.197 17.165 -28.428 1.00 30.71 245 SER C O 1
ATOM 7128 N N . GLU C 1 246 ? -60.315 15.468 -27.236 1.00 29.02 246 GLU C N 1
ATOM 7129 C CA . GLU C 1 246 ? -60.104 16.220 -25.997 1.00 30.82 246 GLU C CA 1
ATOM 7130 C C . GLU C 1 246 ? -58.601 16.315 -25.716 1.00 26.19 246 GLU C C 1
ATOM 7131 O O . GLU C 1 246 ? -57.938 15.280 -25.567 1.00 23.92 246 GLU C O 1
ATOM 7137 N N . TYR C 1 247 ? -58.056 17.533 -25.683 1.00 22.43 247 TYR C N 1
ATOM 7138 C CA . TYR C 1 247 ? -56.639 17.743 -25.382 1.00 25.87 247 TYR C CA 1
ATOM 7139 C C . TYR C 1 247 ? -56.458 18.090 -23.906 1.00 21.54 247 TYR C C 1
ATOM 7140 O O . TYR C 1 247 ? -57.116 19.000 -23.404 1.00 40.14 247 TYR C O 1
ATOM 7149 N N . LYS C 1 248 ? -55.505 17.443 -23.241 1.00 21.12 248 LYS C N 1
ATOM 7150 C CA . LYS C 1 248 ? -55.184 17.790 -21.854 1.00 21.44 248 LYS C CA 1
ATOM 7151 C C . LYS C 1 248 ? -53.719 17.488 -21.562 1.00 22.83 248 LYS C C 1
ATOM 7152 O O . LYS C 1 248 ? -53.282 16.338 -21.666 1.00 23.68 248 LYS C O 1
ATOM 7158 N N . LEU C 1 249 ? -52.961 18.509 -21.181 1.00 24.52 249 LEU C N 1
ATOM 7159 C CA . LEU C 1 249 ? -51.583 18.290 -20.755 1.00 22.68 249 LEU C CA 1
ATOM 7160 C C . LEU C 1 249 ? -51.563 17.853 -19.296 1.00 25.10 249 LEU C C 1
ATOM 7161 O O . LEU C 1 249 ? -52.198 18.484 -18.449 1.00 19.35 249 LEU C O 1
ATOM 7166 N N . LEU C 1 250 ? -50.831 16.774 -18.998 1.00 19.07 250 LEU C N 1
ATOM 7167 C CA . LEU C 1 250 ? -50.612 16.420 -17.598 1.00 18.78 250 LEU C CA 1
ATOM 7168 C C . LEU C 1 250 ? -49.239 16.919 -17.169 1.00 24.21 250 LEU C C 1
ATOM 7169 O O . LEU C 1 250 ? -48.225 16.245 -17.423 1.00 29.97 250 LEU C O 1
ATOM 7174 N N . PRO C 1 251 ? -49.151 18.061 -16.490 1.00 22.30 251 PRO C N 1
ATOM 7175 C CA . PRO C 1 251 ? -47.835 18.595 -16.116 1.00 18.01 251 PRO C CA 1
ATOM 7176 C C . PRO C 1 251 ? -47.145 17.718 -15.083 1.00 28.67 251 PRO C C 1
ATOM 7177 O O . PRO C 1 251 ? -47.795 17.120 -14.220 1.00 17.71 251 PRO C O 1
ATOM 7181 N N . TYR C 1 252 ? -45.816 17.626 -15.203 1.00 17.43 252 TYR C N 1
ATOM 7182 C CA . TYR C 1 252 ? -45.037 16.813 -14.278 1.00 17.14 252 TYR C CA 1
ATOM 7183 C C . TYR C 1 252 ? -45.236 17.341 -12.863 1.00 17.05 252 TYR C C 1
ATOM 7184 O O . TYR C 1 252 ? -45.117 18.543 -12.643 1.00 17.14 252 TYR C O 1
ATOM 7193 N N . PRO C 1 253 ? -45.585 16.502 -11.905 1.00 17.36 253 PRO C N 1
ATOM 7194 C CA . PRO C 1 253 ? -45.727 16.974 -10.519 1.00 18.73 253 PRO C CA 1
ATOM 7195 C C . PRO C 1 253 ? -44.411 17.474 -9.943 1.00 19.07 253 PRO C C 1
ATOM 7196 O O . PRO C 1 253 ? -43.324 17.026 -10.319 1.00 17.59 253 PRO C O 1
ATOM 7200 N N . ALA C 1 254 ? -44.520 18.405 -8.995 1.00 28.84 254 ALA C N 1
ATOM 7201 C CA . ALA C 1 254 ? -43.313 18.929 -8.366 1.00 31.88 254 ALA C CA 1
ATOM 7202 C C . ALA C 1 254 ? -42.527 17.832 -7.641 1.00 28.89 254 ALA C C 1
ATOM 7203 O O . ALA C 1 254 ? -41.305 17.952 -7.509 1.00 26.09 254 ALA C O 1
ATOM 7205 N N . ASP C 1 255 ? -43.192 16.742 -7.212 1.00 25.93 255 ASP C N 1
ATOM 7206 C CA . ASP C 1 255 ? -42.503 15.641 -6.534 1.00 32.14 255 ASP C CA 1
ATOM 7207 C C . ASP C 1 255 ? -41.560 14.843 -7.449 1.00 34.37 255 ASP C C 1
ATOM 7208 O O . ASP C 1 255 ? -40.739 14.074 -6.942 1.00 36.06 255 ASP C O 1
ATOM 7213 N N . LEU C 1 256 ? -41.652 14.984 -8.756 1.00 29.39 256 LEU C N 1
ATOM 7214 C CA . LEU C 1 256 ? -40.797 14.210 -9.653 1.00 19.61 256 LEU C CA 1
ATOM 7215 C C . LEU C 1 256 ? -39.399 14.824 -9.719 1.00 20.63 256 LEU C C 1
ATOM 7216 O O . LEU C 1 256 ? -39.247 16.033 -9.569 1.00 24.82 256 LEU C O 1
ATOM 7221 N N . PRO C 1 257 ? -38.364 14.016 -9.966 1.00 21.30 257 PRO C N 1
ATOM 7222 C CA . PRO C 1 257 ? -37.022 14.580 -10.170 1.00 26.46 257 PRO C CA 1
ATOM 7223 C C . PRO C 1 257 ? -37.023 15.697 -11.211 1.00 33.88 257 PRO C C 1
ATOM 7224 O O . PRO C 1 257 ? -37.726 15.640 -12.223 1.00 33.01 257 PRO C O 1
ATOM 7228 N N . GLN C 1 258 ? -36.187 16.701 -10.974 1.00 28.07 258 GLN C N 1
ATOM 7229 C CA . GLN C 1 258 ? -36.182 17.924 -11.752 1.00 30.60 258 GLN C CA 1
ATOM 7230 C C . GLN C 1 258 ? -35.224 17.806 -12.940 1.00 21.24 258 GLN C C 1
ATOM 7231 O O . GLN C 1 258 ? -34.310 16.989 -12.952 1.00 24.94 258 GLN C O 1
ATOM 7237 N N . GLY C 1 259 ? -35.478 18.603 -13.967 1.00 24.46 259 GLY C N 1
ATOM 7238 C CA . GLY C 1 259 ? -34.583 18.652 -15.108 1.00 27.57 259 GLY C CA 1
ATOM 7239 C C . GLY C 1 259 ? -34.659 17.492 -16.084 1.00 32.88 259 GLY C C 1
ATOM 7240 O O . GLY C 1 259 ? -33.788 17.373 -16.954 1.00 33.11 259 GLY C O 1
ATOM 7241 N N . VAL C 1 260 ? -35.655 16.618 -15.970 1.00 29.78 260 VAL C N 1
ATOM 7242 C CA . VAL C 1 260 ? -35.725 15.444 -16.822 1.00 26.61 260 VAL C CA 1
ATOM 7243 C C . VAL C 1 260 ? -37.157 15.265 -17.320 1.00 24.90 260 VAL C C 1
ATOM 7244 O O . VAL C 1 260 ? -38.093 15.872 -16.809 1.00 28.23 260 VAL C O 1
ATOM 7248 N N . THR C 1 261 ? -37.322 14.478 -18.375 1.00 22.06 261 THR C N 1
ATOM 7249 C CA . THR C 1 261 ? -38.614 14.421 -19.041 1.00 17.74 261 THR C CA 1
ATOM 7250 C C . THR C 1 261 ? -38.958 12.994 -19.434 1.00 22.12 261 THR C C 1
ATOM 7251 O O . THR C 1 261 ? -38.110 12.095 -19.443 1.00 16.36 261 THR C O 1
ATOM 7255 N N . THR C 1 262 ? -40.222 12.819 -19.801 1.00 16.82 262 THR C N 1
ATOM 7256 C CA . THR C 1 262 ? -40.687 11.620 -20.472 1.00 17.01 262 THR C CA 1
ATOM 7257 C C . THR C 1 262 ? -40.528 11.831 -21.966 1.00 17.21 262 THR C C 1
ATOM 7258 O O . THR C 1 262 ? -41.016 12.825 -22.504 1.00 17.40 262 THR C O 1
ATOM 7262 N N . GLY C 1 263 ? -39.792 10.933 -22.614 1.00 17.18 263 GLY C N 1
ATOM 7263 C CA . GLY C 1 263 ? -39.586 10.985 -24.052 1.00 17.39 263 GLY C CA 1
ATOM 7264 C C . GLY C 1 263 ? -39.845 9.681 -24.785 1.00 17.60 263 GLY C C 1
ATOM 7265 O O . GLY C 1 263 ? -39.694 9.632 -26.008 1.00 19.09 263 GLY C O 1
ATOM 7266 N N . THR C 1 264 ? -40.205 8.622 -24.059 1.00 17.58 264 THR C N 1
ATOM 7267 C CA . THR C 1 264 ? -40.526 7.339 -24.660 1.00 20.73 264 THR C CA 1
ATOM 7268 C C . THR C 1 264 ? -41.743 6.750 -23.947 1.00 19.76 264 THR C C 1
ATOM 7269 O O . THR C 1 264 ? -41.745 6.650 -22.721 1.00 17.78 264 THR C O 1
ATOM 7273 N N . LEU C 1 265 ? -42.766 6.346 -24.709 1.00 18.41 265 LEU C N 1
ATOM 7274 C CA . LEU C 1 265 ? -44.029 5.903 -24.121 1.00 21.63 265 LEU C CA 1
ATOM 7275 C C . LEU C 1 265 ? -44.488 4.558 -24.681 1.00 18.96 265 LEU C C 1
ATOM 7276 O O . LEU C 1 265 ? -44.354 4.278 -25.881 1.00 23.30 265 LEU C O 1
ATOM 7281 N N . LEU C 1 266 ? -45.001 3.713 -23.792 1.00 18.99 266 LEU C N 1
ATOM 7282 C CA . LEU C 1 266 ? -45.746 2.508 -24.143 1.00 19.38 266 LEU C CA 1
ATOM 7283 C C . LEU C 1 266 ? -47.141 2.540 -23.528 1.00 22.31 266 LEU C C 1
ATOM 7284 O O . LEU C 1 266 ? -47.332 3.040 -22.411 1.00 19.40 266 LEU C O 1
ATOM 7289 N N . GLY C 1 267 ? -48.108 2.007 -24.275 1.00 20.11 267 GLY C N 1
ATOM 7290 C CA . GLY C 1 267 ? -49.497 1.962 -23.845 1.00 24.04 267 GLY C CA 1
ATOM 7291 C C . GLY C 1 267 ? -49.930 0.523 -23.627 1.00 24.17 267 GLY C C 1
ATOM 7292 O O . GLY C 1 267 ? -49.695 -0.335 -24.472 1.00 21.73 267 GLY C O 1
ATOM 7293 N N . SER C 1 268 ? -50.531 0.277 -22.470 1.00 20.64 268 SER C N 1
ATOM 7294 C CA . SER C 1 268 ? -51.061 -1.043 -22.174 1.00 33.54 268 SER C CA 1
ATOM 7295 C C . SER C 1 268 ? -52.221 -1.345 -23.109 1.00 32.53 268 SER C C 1
ATOM 7296 O O . SER C 1 268 ? -53.020 -0.461 -23.426 1.00 21.70 268 SER C O 1
ATOM 7299 N N . THR C 1 269 ? -52.304 -2.605 -23.549 1.00 21.85 269 THR C N 1
ATOM 7300 C CA . THR C 1 269 ? -53.424 -3.070 -24.366 1.00 25.80 269 THR C CA 1
ATOM 7301 C C . THR C 1 269 ? -54.599 -3.574 -23.542 1.00 26.93 269 THR C C 1
ATOM 7302 O O . THR C 1 269 ? -55.663 -3.831 -24.109 1.00 28.82 269 THR C O 1
ATOM 7306 N N . GLY C 1 270 ? -54.432 -3.720 -22.229 1.00 26.41 270 GLY C N 1
ATOM 7307 C CA . GLY C 1 270 ? -55.439 -4.310 -21.364 1.00 27.85 270 GLY C CA 1
ATOM 7308 C C . GLY C 1 270 ? -56.148 -3.341 -20.445 1.00 31.95 270 GLY C C 1
ATOM 7309 O O . GLY C 1 270 ? -57.343 -3.459 -20.201 1.00 40.32 270 GLY C O 1
ATOM 7310 N N . ILE C 1 271 ? -55.359 -2.537 -19.756 1.00 30.81 271 ILE C N 1
ATOM 7311 C CA . ILE C 1 271 ? -55.836 -1.440 -18.934 1.00 31.36 271 ILE C CA 1
ATOM 7312 C C . ILE C 1 271 ? -55.440 -0.138 -19.617 1.00 21.61 271 ILE C C 1
ATOM 7313 O O . ILE C 1 271 ? -54.543 -0.107 -20.461 1.00 27.96 271 ILE C O 1
ATOM 7318 N N . GLN C 1 272 ? -56.078 0.953 -19.206 1.00 21.56 272 GLN C N 1
ATOM 7319 C CA . GLN 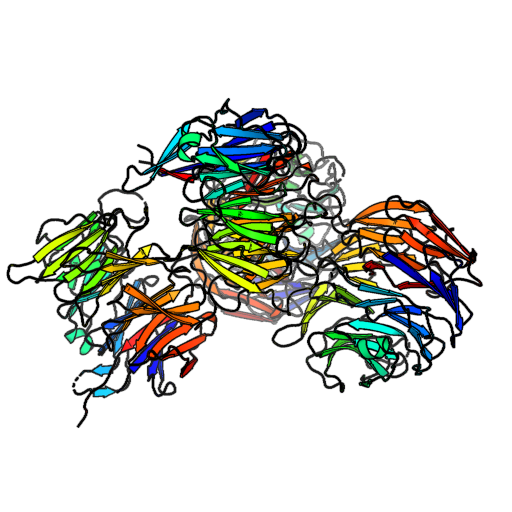C 1 272 ? -55.855 2.260 -19.821 1.00 26.03 272 GLN C CA 1
ATOM 7320 C C . GLN C 1 272 ? -54.772 2.989 -19.029 1.00 22.39 272 GLN C C 1
ATOM 7321 O O . GLN C 1 272 ? -55.044 3.749 -18.094 1.00 20.68 272 GLN C O 1
ATOM 7327 N N . VAL C 1 273 ? -53.522 2.753 -19.418 1.00 20.60 273 VAL C N 1
ATOM 7328 C CA . VAL C 1 273 ? -52.383 3.243 -18.660 1.00 20.07 273 VAL C CA 1
ATOM 7329 C C . VAL C 1 273 ? -51.162 3.243 -19.565 1.00 19.89 273 VAL C C 1
ATOM 7330 O O . VAL C 1 273 ? -51.040 2.403 -20.467 1.00 20.12 273 VAL C O 1
ATOM 7334 N N . PHE C 1 274 ? -50.258 4.188 -19.328 1.00 19.50 274 PHE C N 1
ATOM 7335 C CA . PHE C 1 274 ? -49.014 4.282 -20.080 1.00 19.29 274 PHE C CA 1
ATOM 7336 C C . PHE C 1 274 ? -47.833 4.061 -19.150 1.00 22.46 274 PHE C C 1
ATOM 7337 O O . PHE C 1 274 ? -47.874 4.413 -17.966 1.00 19.28 274 PHE C O 1
ATOM 7345 N N . LEU C 1 275 ? -46.768 3.514 -19.715 1.00 18.71 275 LEU C N 1
ATOM 7346 C CA . LEU C 1 275 ? -45.470 3.446 -19.073 1.00 18.29 275 LEU C CA 1
ATOM 7347 C C . LEU C 1 275 ? -44.543 4.357 -19.854 1.00 23.56 275 LEU C C 1
ATOM 7348 O O . LEU C 1 275 ? -44.365 4.190 -21.071 1.00 18.28 275 LEU C O 1
ATOM 7353 N N . GLY C 1 276 ? -43.976 5.331 -19.173 1.00 17.79 276 GLY C N 1
ATOM 7354 C CA . GLY C 1 276 ? -43.064 6.211 -19.872 1.00 20.21 276 GLY C CA 1
ATOM 7355 C C . GLY C 1 276 ? -41.722 6.144 -19.184 1.00 17.70 276 GLY C C 1
ATOM 7356 O O . GLY C 1 276 ? -41.662 5.713 -18.026 1.00 17.07 276 GLY C O 1
ATOM 7357 N N . ASN C 1 277 ? -40.640 6.517 -19.868 1.00 17.07 277 ASN C N 1
ATOM 7358 C CA . ASN C 1 277 ? -39.451 6.794 -19.090 1.00 16.69 277 ASN C CA 1
ATOM 7359 C C . ASN C 1 277 ? -39.653 8.116 -18.358 1.00 17.67 277 ASN C C 1
ATOM 7360 O O . ASN C 1 277 ? -40.607 8.861 -18.614 1.00 17.66 277 ASN C O 1
ATOM 7365 N N . TYR C 1 278 ? -38.765 8.383 -17.407 1.00 16.27 278 TYR C N 1
ATOM 7366 C CA . TYR C 1 278 ? -38.684 9.709 -16.794 1.00 18.04 278 TYR C CA 1
ATOM 7367 C C . TYR C 1 278 ? -37.211 9.911 -16.420 1.00 23.53 278 TYR C C 1
ATOM 7368 O O . TYR C 1 278 ? -36.777 9.542 -15.326 1.00 18.30 278 TYR C O 1
ATOM 7377 N N . GLY C 1 279 ? -36.455 10.516 -17.341 1.00 24.36 279 GLY C N 1
ATOM 7378 C CA . GLY C 1 279 ? -35.013 10.531 -17.235 1.00 19.67 279 GLY C CA 1
ATOM 7379 C C . GLY C 1 279 ? -34.451 9.167 -17.552 1.00 18.86 279 GLY C C 1
ATOM 7380 O O . GLY C 1 279 ? -35.207 8.212 -17.702 1.00 19.60 279 GLY C O 1
ATOM 7381 N N . PRO C 1 280 ? -33.117 9.029 -17.603 1.00 19.68 280 PRO C N 1
ATOM 7382 C CA . PRO C 1 280 ? -32.529 7.722 -17.951 1.00 15.25 280 PRO C CA 1
ATOM 7383 C C . PRO C 1 280 ? -32.678 6.669 -16.872 1.00 15.19 280 PRO C C 1
ATOM 7384 O O . PRO C 1 280 ? -32.592 5.468 -17.173 1.00 15.25 280 PRO C O 1
ATOM 7388 N N . ASP C 1 281 ? -32.911 7.061 -15.629 1.00 15.10 281 ASP C N 1
ATOM 7389 C CA . ASP C 1 281 ? -32.926 6.112 -14.521 1.00 22.55 281 ASP C CA 1
ATOM 7390 C C . ASP C 1 281 ? -34.273 6.078 -13.801 1.00 26.40 281 ASP C C 1
ATOM 7391 O O . ASP C 1 281 ? -34.334 5.719 -12.617 1.00 18.87 281 ASP C O 1
ATOM 7396 N N . GLY C 1 282 ? -35.353 6.461 -14.490 1.00 15.42 282 GLY C N 1
ATOM 7397 C CA . GLY C 1 282 ? -36.675 6.420 -13.904 1.00 15.59 282 GLY C CA 1
ATOM 7398 C C . GLY C 1 282 ? -37.741 6.033 -14.916 1.00 22.34 282 GLY C C 1
ATOM 7399 O O . GLY C 1 282 ? -37.569 6.168 -16.143 1.00 15.99 282 GLY C O 1
ATOM 7400 N N . LEU C 1 283 ? -38.865 5.559 -14.365 1.00 16.08 283 LEU C N 1
ATOM 7401 C CA . LEU C 1 283 ? -40.105 5.307 -15.083 1.00 16.41 283 LEU C CA 1
ATOM 7402 C C . LEU C 1 283 ? -41.257 6.026 -14.395 1.00 16.53 283 LEU C C 1
ATOM 7403 O O . LEU C 1 283 ? -41.242 6.252 -13.177 1.00 16.39 283 LEU C O 1
ATOM 7408 N N . VAL C 1 284 ? -42.292 6.319 -15.178 1.00 16.81 284 VAL C N 1
ATOM 7409 C CA . VAL C 1 284 ? -43.561 6.789 -14.643 1.00 16.99 284 VAL C CA 1
ATOM 7410 C C . VAL C 1 284 ? -44.684 5.915 -15.192 1.00 18.90 284 VAL C C 1
ATOM 7411 O O . VAL C 1 284 ? -44.713 5.614 -16.391 1.00 17.54 284 VAL C O 1
ATOM 7415 N N . VAL C 1 285 ? -45.551 5.439 -14.297 1.00 17.48 285 VAL C N 1
ATOM 7416 C CA . VAL C 1 285 ? -46.813 4.829 -14.685 1.00 17.86 285 VAL C CA 1
ATOM 7417 C C . VAL C 1 285 ? -47.845 5.941 -14.746 1.00 18.13 285 VAL C C 1
ATOM 7418 O O . VAL C 1 285 ? -48.065 6.649 -13.750 1.00 17.91 285 VAL C O 1
ATOM 7422 N N . ILE C 1 286 ? -48.460 6.121 -15.909 1.00 18.32 286 ILE C N 1
ATOM 7423 C CA . ILE C 1 286 ? -49.274 7.302 -16.159 1.00 18.48 286 ILE C CA 1
ATOM 7424 C C . ILE C 1 286 ? -50.742 6.885 -16.298 1.00 18.90 286 ILE C C 1
ATOM 7425 O O . ILE C 1 286 ? -51.091 6.089 -17.174 1.00 19.73 286 ILE C O 1
ATOM 7430 N N . ASP C 1 287 ? -51.589 7.396 -15.422 1.00 18.96 287 ASP C N 1
ATOM 7431 C CA . ASP C 1 287 ? -53.040 7.252 -15.548 1.00 19.37 287 ASP C CA 1
ATOM 7432 C C . ASP C 1 287 ? -53.557 8.512 -16.218 1.00 19.52 287 ASP C C 1
ATOM 7433 O O . ASP C 1 287 ? -53.462 9.593 -15.629 1.00 20.67 287 ASP C O 1
ATOM 7438 N N . PRO C 1 288 ? -54.078 8.445 -17.442 1.00 19.87 288 PRO C N 1
ATOM 7439 C CA . PRO C 1 288 ? -54.523 9.674 -18.109 1.00 20.03 288 PRO C CA 1
ATOM 7440 C C . PRO C 1 288 ? -55.799 10.273 -17.540 1.00 23.42 288 PRO C C 1
ATOM 7441 O O . PRO C 1 288 ? -56.078 11.437 -17.846 1.00 22.63 288 PRO C O 1
ATOM 7445 N N . VAL C 1 289 ? -56.560 9.549 -16.714 1.00 20.37 289 VAL C N 1
ATOM 7446 C CA . VAL C 1 289 ? -57.890 10.004 -16.298 1.00 20.65 289 VAL C CA 1
ATOM 7447 C C . VAL C 1 289 ? -57.831 10.751 -14.973 1.00 20.38 289 VAL C C 1
ATOM 7448 O O . VAL C 1 289 ? -58.139 11.947 -14.918 1.00 29.12 289 VAL C O 1
ATOM 7452 N N . ASP C 1 290 ? -57.426 10.064 -13.911 1.00 25.43 290 ASP C N 1
ATOM 7453 C CA . ASP C 1 290 ? -57.538 10.570 -12.553 1.00 30.44 290 ASP C CA 1
ATOM 7454 C C . ASP C 1 290 ? -56.186 10.930 -11.961 1.00 27.44 290 ASP C C 1
ATOM 7455 O O . ASP C 1 290 ? -55.136 10.383 -12.340 1.00 21.45 290 ASP C O 1
ATOM 7460 N N . GLU C 1 291 ? -56.248 11.831 -10.966 1.00 22.10 291 GLU C N 1
ATOM 7461 C CA . GLU C 1 291 ? -55.131 12.152 -10.103 1.00 29.12 291 GLU C CA 1
ATOM 7462 C C . GLU C 1 291 ? -54.925 11.029 -9.088 1.00 29.64 291 GLU C C 1
ATOM 7463 O O . GLU C 1 291 ? -55.880 10.348 -8.710 1.00 28.32 291 GLU C O 1
ATOM 7469 N N . PRO C 1 292 ? -53.678 10.739 -8.722 1.00 36.97 292 PRO C N 1
ATOM 7470 C CA . PRO C 1 292 ? -52.477 11.348 -9.295 1.00 31.65 292 PRO C CA 1
ATOM 7471 C C . PRO C 1 292 ? -52.179 10.740 -10.659 1.00 22.85 292 PRO C C 1
ATOM 7472 O O . PRO C 1 292 ? -52.309 9.538 -10.800 1.00 18.43 292 PRO C O 1
ATOM 7476 N N . HIS C 1 293 ? -51.784 11.553 -11.635 1.00 18.31 293 HIS C N 1
ATOM 7477 C CA . HIS C 1 293 ? -51.540 11.046 -12.984 1.00 20.21 293 HIS C CA 1
ATOM 7478 C C . HIS C 1 293 ? -50.246 10.239 -13.095 1.00 25.05 293 HIS C C 1
ATOM 7479 O O . HIS C 1 293 ? -50.160 9.367 -13.967 1.00 18.28 293 HIS C O 1
ATOM 7486 N N . TYR C 1 294 ? -49.277 10.469 -12.202 1.00 17.82 294 TYR C N 1
ATOM 7487 C CA . TYR C 1 294 ? -47.949 9.869 -12.267 1.00 17.55 294 TYR C CA 1
ATOM 7488 C C . TYR C 1 294 ? -47.605 9.081 -11.009 1.00 20.35 294 TYR C C 1
ATOM 7489 O O . TYR C 1 294 ? -47.751 9.579 -9.887 1.00 17.95 294 TYR C O 1
ATOM 7498 N N . ARG C 1 295 ? -47.050 7.892 -11.205 1.00 17.33 295 ARG C N 1
ATOM 7499 C CA . ARG C 1 295 ? -46.394 7.154 -10.132 1.00 19.11 295 ARG C CA 1
ATOM 7500 C C . ARG C 1 295 ? -44.985 6.811 -10.599 1.00 18.37 295 ARG C C 1
ATOM 7501 O O . ARG C 1 295 ? -44.811 6.144 -11.623 1.00 16.99 295 ARG C O 1
ATOM 7509 N N . TYR C 1 296 ? -43.993 7.321 -9.883 1.00 16.61 296 TYR C N 1
ATOM 7510 C CA . TYR C 1 296 ? -42.588 7.239 -10.273 1.00 16.36 296 TYR C CA 1
ATOM 7511 C C . TYR C 1 296 ? -41.955 5.930 -9.806 1.00 20.33 296 TYR C C 1
ATOM 7512 O O . TYR C 1 296 ? -42.273 5.417 -8.730 1.00 17.88 296 TYR C O 1
ATOM 7521 N N . ILE C 1 297 ? -41.075 5.374 -10.633 1.00 19.11 297 ILE C N 1
ATOM 7522 C CA . ILE C 1 297 ? -40.279 4.209 -10.259 1.00 16.09 297 ILE C CA 1
ATOM 7523 C C . ILE C 1 297 ? -38.817 4.563 -10.506 1.00 20.58 297 ILE C C 1
ATOM 7524 O O . ILE C 1 297 ? -38.445 4.909 -11.639 1.00 15.80 297 ILE C O 1
ATOM 7529 N N . LYS C 1 298 ? -37.996 4.502 -9.448 1.00 17.62 298 LYS C N 1
ATOM 7530 C CA . LYS C 1 298 ? -36.554 4.731 -9.557 1.00 18.64 298 LYS C CA 1
ATOM 7531 C C . LYS C 1 298 ? -35.831 3.466 -10.039 1.00 15.34 298 LYS C C 1
ATOM 7532 O O . LYS C 1 298 ? -36.024 2.389 -9.482 1.00 21.78 298 LYS C O 1
ATOM 7538 N N . LEU C 1 299 ? -35.042 3.588 -11.116 1.00 15.26 299 LEU C N 1
ATOM 7539 C CA . LEU C 1 299 ? -34.211 2.435 -11.495 1.00 16.81 299 LEU C CA 1
ATOM 7540 C C . LEU C 1 299 ? -32.818 2.548 -10.853 1.00 17.14 299 LEU C C 1
ATOM 7541 O O . LEU C 1 299 ? -32.293 3.662 -10.705 1.00 16.62 299 LEU C O 1
ATOM 7546 N N . PRO C 1 300 ? -32.208 1.423 -10.455 1.00 16.72 300 PRO C N 1
ATOM 7547 C CA . PRO C 1 300 ? -30.840 1.468 -9.891 1.00 18.37 300 PRO C CA 1
ATOM 7548 C C . PRO C 1 300 ? -29.727 1.635 -10.929 1.00 18.51 300 PRO C C 1
ATOM 7549 O O . PRO C 1 300 ? -28.632 2.079 -10.571 1.00 23.76 300 PRO C O 1
ATOM 7553 N N . PHE C 1 301 ? -29.968 1.271 -12.178 1.00 14.69 301 PHE C N 1
ATOM 7554 C CA . PHE C 1 301 ? -29.080 1.512 -13.296 1.00 14.61 301 PHE C CA 1
ATOM 7555 C C . PHE C 1 301 ? -29.927 2.072 -14.430 1.00 14.77 301 PHE C C 1
ATOM 7556 O O . PHE C 1 301 ? -31.152 2.009 -14.390 1.00 16.34 301 PHE C O 1
ATOM 7564 N N . ARG C 1 302 ? -29.282 2.653 -15.431 1.00 14.72 302 ARG C N 1
ATOM 7565 C CA . ARG C 1 302 ? -30.033 3.345 -16.463 1.00 22.49 302 ARG C CA 1
ATOM 7566 C C . ARG C 1 302 ? -30.698 2.348 -17.406 1.00 21.71 302 ARG C C 1
ATOM 7567 O O . ARG C 1 302 ? -30.253 1.205 -17.540 1.00 15.71 302 ARG C O 1
ATOM 7575 N N . ARG C 1 303 ? -31.795 2.794 -18.036 1.00 20.93 303 ARG C N 1
ATOM 7576 C CA . ARG C 1 303 ? -32.641 1.937 -18.861 1.00 15.66 303 ARG C CA 1
ATOM 7577 C C . ARG C 1 303 ? -32.021 1.720 -20.239 1.00 15.74 303 ARG C C 1
ATOM 7578 O O . ARG C 1 303 ? -31.669 2.674 -20.921 1.00 16.67 303 ARG C O 1
ATOM 7586 N N . VAL C 1 304 ? -31.983 0.472 -20.686 1.00 21.76 304 VAL C N 1
ATOM 7587 C CA . VAL C 1 304 ? -31.545 0.136 -22.036 1.00 19.78 304 VAL C CA 1
ATOM 7588 C C . VAL C 1 304 ? -32.729 0.001 -22.989 1.00 16.42 304 VAL C C 1
ATOM 7589 O O . VAL C 1 304 ? -32.674 0.470 -24.130 1.00 17.82 304 VAL C O 1
ATOM 7593 N N . ASP C 1 305 ? -33.795 -0.656 -22.535 1.00 20.27 305 ASP C N 1
ATOM 7594 C CA . ASP C 1 305 ? -34.985 -0.918 -23.342 1.00 25.17 305 ASP C CA 1
ATOM 7595 C C . ASP C 1 305 ? -36.109 -1.336 -22.404 1.00 19.20 305 ASP C C 1
ATOM 7596 O O . ASP C 1 305 ? -35.858 -1.734 -21.260 1.00 16.98 305 ASP C O 1
ATOM 7601 N N . PHE C 1 306 ? -37.347 -1.283 -22.908 1.00 17.51 306 PHE C N 1
ATOM 7602 C CA . PHE C 1 306 ? -38.467 -1.840 -22.154 1.00 17.71 306 PHE C CA 1
ATOM 7603 C C . PHE C 1 306 ? -39.618 -2.201 -23.102 1.00 24.57 306 PHE C C 1
ATOM 7604 O O . PHE C 1 306 ? -39.624 -1.831 -24.286 1.00 21.25 306 PHE C O 1
ATOM 7612 N N . ALA C 1 307 ? -40.601 -2.922 -22.549 1.00 18.43 307 ALA C N 1
ATOM 7613 C CA . ALA C 1 307 ? -41.765 -3.437 -23.260 1.00 18.93 307 ALA C CA 1
ATOM 7614 C C . ALA C 1 307 ? -42.873 -3.756 -22.263 1.00 19.08 307 ALA C C 1
ATOM 7615 O O . ALA C 1 307 ? -42.615 -4.010 -21.088 1.00 18.84 307 ALA C O 1
ATOM 7617 N N . LEU C 1 308 ? -44.106 -3.751 -22.759 1.00 19.50 308 LEU C N 1
ATOM 7618 C CA . LEU C 1 308 ? -45.281 -4.168 -22.003 1.00 20.52 308 LEU C CA 1
ATOM 7619 C C . LEU C 1 308 ? -45.736 -5.545 -22.475 1.00 20.19 308 LEU C C 1
ATOM 7620 O O . LEU C 1 308 ? -45.629 -5.884 -23.657 1.00 20.46 308 LEU C O 1
ATOM 7625 N N . ASP C 1 309 ? -46.276 -6.319 -21.556 1.00 20.31 309 ASP C N 1
ATOM 7626 C CA . ASP C 1 309 ? -46.635 -7.689 -21.889 1.00 24.20 309 ASP C CA 1
ATOM 7627 C C . ASP C 1 309 ? -48.092 -7.764 -22.354 1.00 21.28 309 ASP C C 1
ATOM 7628 O O . ASP C 1 309 ? -49.000 -7.636 -21.534 1.00 21.36 309 ASP C O 1
ATOM 7633 N N . PRO C 1 310 ? -48.357 -7.922 -23.656 1.00 21.66 310 PRO C N 1
ATOM 7634 C CA . PRO C 1 310 ? -49.757 -8.020 -24.101 1.00 30.27 310 PRO C CA 1
ATOM 7635 C C . PRO C 1 310 ? -50.444 -9.268 -23.596 1.00 27.40 310 PRO C C 1
ATOM 7636 O O . PRO C 1 310 ? -51.663 -9.274 -23.496 1.00 22.96 310 PRO C O 1
ATOM 7640 N N . ALA C 1 311 ? -49.725 -10.337 -23.283 1.00 28.72 311 ALA C N 1
ATOM 7641 C CA . ALA C 1 311 ? -50.415 -11.472 -22.682 1.00 32.67 311 ALA C CA 1
ATOM 7642 C C . ALA C 1 311 ? -50.715 -11.260 -21.191 1.00 36.36 311 ALA C C 1
ATOM 7643 O O . ALA C 1 311 ? -51.586 -11.947 -20.653 1.00 24.57 311 ALA C O 1
ATOM 7645 N N . LYS C 1 312 ? -49.994 -10.359 -20.502 1.00 22.05 312 LYS C N 1
ATOM 7646 C CA . LYS C 1 312 ? -50.237 -10.049 -19.086 1.00 21.79 312 LYS C CA 1
ATOM 7647 C C . LYS C 1 312 ? -50.268 -8.529 -18.969 1.00 22.61 312 LYS C C 1
ATOM 7648 O O . LYS C 1 312 ? -49.300 -7.899 -18.508 1.00 20.94 312 LYS C O 1
ATOM 7654 N N . PRO C 1 313 ? -51.404 -7.914 -19.313 1.00 21.72 313 PRO C N 1
ATOM 7655 C CA . PRO C 1 313 ? -51.440 -6.457 -19.497 1.00 22.21 313 PRO C CA 1
ATOM 7656 C C . PRO C 1 313 ? -51.205 -5.635 -18.242 1.00 21.00 313 PRO C C 1
ATOM 7657 O O . PRO C 1 313 ? -51.058 -4.417 -18.368 1.00 21.20 313 PRO C O 1
ATOM 7661 N N . SER C 1 314 ? -51.120 -6.207 -17.050 1.00 20.88 314 SER C N 1
ATOM 7662 C CA . SER C 1 314 ? -50.796 -5.349 -15.922 1.00 20.44 314 SER C CA 1
ATOM 7663 C C . SER C 1 314 ? -49.302 -5.416 -15.612 1.00 25.95 314 SER C C 1
ATOM 7664 O O . SER C 1 314 ? -48.865 -4.932 -14.562 1.00 19.63 314 SER C O 1
ATOM 7667 N N . THR C 1 315 ? -48.504 -5.938 -16.544 1.00 20.00 315 THR C N 1
ATOM 7668 C CA . THR C 1 315 ? -47.075 -6.094 -16.327 1.00 21.81 315 THR C CA 1
ATOM 7669 C C . THR C 1 315 ? -46.281 -5.705 -17.572 1.00 26.05 315 THR C C 1
ATOM 7670 O O . THR C 1 315 ? -46.766 -5.779 -18.715 1.00 19.84 315 THR C O 1
ATOM 7674 N N . GLY C 1 316 ? -45.059 -5.238 -17.310 1.00 19.06 316 GLY C N 1
ATOM 7675 C CA . GLY C 1 316 ? -44.064 -4.983 -18.329 1.00 18.92 316 GLY C CA 1
ATOM 7676 C C . GLY C 1 316 ? -42.691 -5.405 -17.833 1.00 28.42 316 GLY C C 1
ATOM 7677 O O . GLY C 1 316 ? -42.548 -5.978 -16.743 1.00 18.47 316 GLY C O 1
ATOM 7678 N N . TYR C 1 317 ? -41.685 -5.131 -18.663 1.00 18.40 317 TYR C N 1
ATOM 7679 C CA . TYR C 1 317 ? -40.289 -5.474 -18.390 1.00 18.08 317 TYR C CA 1
ATOM 7680 C C . TYR C 1 317 ? -39.380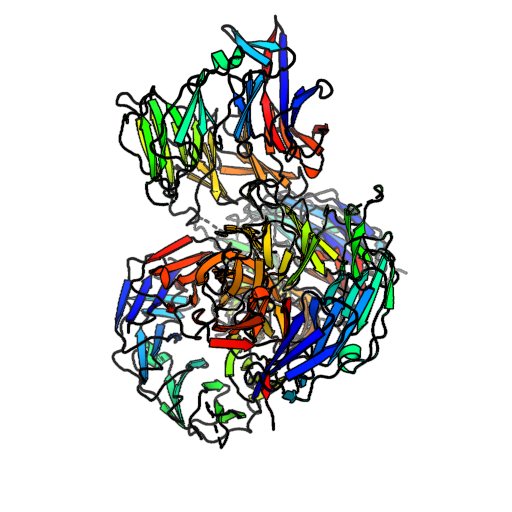 -4.318 -18.773 1.00 21.42 317 TYR C C 1
ATOM 7681 O O . TYR C 1 317 ? -39.633 -3.621 -19.766 1.00 17.84 317 TYR C O 1
ATOM 7690 N N . VAL C 1 318 ? -38.333 -4.102 -17.968 1.00 17.36 318 VAL C N 1
ATOM 7691 C CA . VAL C 1 318 ? -37.325 -3.090 -18.256 1.00 17.03 318 VAL C CA 1
ATOM 7692 C C . VAL C 1 318 ? -35.936 -3.721 -18.110 1.00 16.80 318 VAL C C 1
ATOM 7693 O O . VAL C 1 318 ? -35.659 -4.423 -17.131 1.00 18.71 318 VAL C O 1
ATOM 7697 N N . LEU C 1 319 ? -35.082 -3.510 -19.103 1.00 20.47 319 LEU C N 1
ATOM 7698 C CA . LEU C 1 319 ? -33.699 -3.967 -19.061 1.00 24.49 319 LEU C CA 1
ATOM 7699 C C . LEU C 1 319 ? -32.799 -2.769 -18.769 1.00 19.63 319 LEU C C 1
ATOM 7700 O O . LEU C 1 319 ? -32.919 -1.719 -19.415 1.00 17.31 319 LEU C O 1
ATOM 7705 N N . THR C 1 320 ? -31.936 -2.911 -17.768 1.00 21.17 320 THR C N 1
ATOM 7706 C CA . THR C 1 320 ? -31.033 -1.832 -17.379 1.00 15.55 320 THR C CA 1
ATOM 7707 C C . THR C 1 320 ? -29.584 -2.228 -17.678 1.00 22.94 320 THR C C 1
ATOM 7708 O O . THR C 1 320 ? -29.268 -3.391 -17.968 1.00 15.48 320 THR C O 1
ATOM 7712 N N . GLU C 1 321 ? -28.710 -1.221 -17.618 1.00 15.13 321 GLU C N 1
ATOM 7713 C CA . GLU C 1 321 ? -27.360 -1.290 -18.170 1.00 21.45 321 GLU C CA 1
ATOM 7714 C C . GLU C 1 321 ? -26.445 -2.261 -17.436 1.00 20.50 321 GLU C C 1
ATOM 7715 O O . GLU C 1 321 ? -25.384 -2.582 -17.973 1.00 18.20 321 GLU C O 1
ATOM 7721 N N . ASP C 1 322 ? -26.810 -2.718 -16.233 1.00 22.91 322 ASP C N 1
ATOM 7722 C CA . ASP C 1 322 ? -26.090 -3.792 -15.561 1.00 17.37 322 ASP C CA 1
ATOM 7723 C C . ASP C 1 322 ? -26.427 -5.169 -16.122 1.00 19.34 322 ASP C C 1
ATOM 7724 O O . ASP C 1 322 ? -25.876 -6.159 -15.637 1.00 18.31 322 ASP C O 1
ATOM 7729 N N . GLY C 1 323 ? -27.330 -5.262 -17.094 1.00 17.74 323 GLY C N 1
ATOM 7730 C CA . GLY C 1 323 ? -27.750 -6.532 -17.646 1.00 20.99 323 GLY C CA 1
ATOM 7731 C C . GLY C 1 323 ? -28.944 -7.182 -16.972 1.00 23.77 323 GLY C C 1
ATOM 7732 O O . GLY C 1 323 ? -29.304 -8.313 -17.335 1.00 24.02 323 GLY C O 1
ATOM 7733 N N . SER C 1 324 ? -29.593 -6.489 -16.040 1.00 15.75 324 SER C N 1
ATOM 7734 C CA . SER C 1 324 ? -30.753 -7.016 -15.344 1.00 16.71 324 SER C CA 1
ATOM 7735 C C . SER C 1 324 ? -32.041 -6.671 -16.082 1.00 16.23 324 SER C C 1
ATOM 7736 O O . SER C 1 324 ? -32.258 -5.522 -16.479 1.00 22.76 324 SER C O 1
ATOM 7739 N N . LEU C 1 325 ? -32.914 -7.672 -16.199 1.00 17.46 325 LEU C N 1
ATOM 7740 C CA . LEU C 1 325 ? -34.288 -7.511 -16.635 1.00 21.13 325 LEU C CA 1
ATOM 7741 C C . LEU C 1 325 ? -35.163 -7.483 -15.392 1.00 23.67 325 LEU C C 1
ATOM 7742 O O . LEU C 1 325 ? -35.030 -8.340 -14.511 1.00 24.35 325 LEU C O 1
ATOM 7747 N N . HIS C 1 326 ? -36.036 -6.488 -15.315 1.00 18.93 326 HIS C N 1
ATOM 7748 C CA . HIS C 1 326 ? -36.919 -6.283 -14.177 1.00 16.95 326 HIS C CA 1
ATOM 7749 C C . HIS C 1 326 ? -38.367 -6.427 -14.624 1.00 19.24 326 HIS C C 1
ATOM 7750 O O . HIS C 1 326 ? -38.736 -5.987 -15.718 1.00 20.11 326 HIS C O 1
ATOM 7757 N N . ARG C 1 327 ? -39.172 -7.087 -13.811 1.00 17.53 327 ARG C N 1
ATOM 7758 C CA . ARG C 1 327 ? -40.608 -7.089 -14.032 1.00 24.21 327 ARG C CA 1
ATOM 7759 C C . ARG C 1 327 ? -41.240 -5.875 -13.363 1.00 20.61 327 ARG C C 1
ATOM 7760 O O . ARG C 1 327 ? -40.990 -5.599 -12.178 1.00 23.72 327 ARG C O 1
ATOM 7768 N N . ILE C 1 328 ? -42.032 -5.139 -14.143 1.00 17.89 328 ILE C N 1
ATOM 7769 C CA . ILE C 1 328 ? -42.783 -3.975 -13.686 1.00 17.83 328 ILE C CA 1
ATOM 7770 C C . ILE C 1 328 ? -44.211 -4.442 -13.429 1.00 19.58 328 ILE C C 1
ATOM 7771 O O . ILE C 1 328 ? -44.841 -5.043 -14.314 1.00 20.21 328 ILE C O 1
ATOM 7776 N N . ASP C 1 329 ? -44.698 -4.220 -12.207 1.00 18.16 329 ASP C N 1
ATOM 7777 C CA . ASP C 1 329 ? -46.110 -4.359 -11.866 1.00 18.49 329 ASP C CA 1
ATOM 7778 C C . ASP C 1 329 ? -46.771 -2.985 -11.994 1.00 18.45 329 ASP C C 1
ATOM 7779 O O . ASP C 1 329 ? -46.520 -2.095 -11.175 1.00 18.18 329 ASP C O 1
ATOM 7784 N N . LEU C 1 330 ? -47.571 -2.800 -13.054 1.00 18.75 330 LEU C N 1
ATOM 7785 C CA . LEU C 1 330 ? -48.208 -1.511 -13.317 1.00 18.75 330 LEU C CA 1
ATOM 7786 C C . LEU C 1 330 ? -49.266 -1.179 -12.268 1.00 18.85 330 LEU C C 1
ATOM 7787 O O . LEU C 1 330 ? -49.564 -0.004 -12.058 1.00 18.74 330 LEU C O 1
ATOM 7792 N N . LEU C 1 331 ? -49.865 -2.196 -11.637 1.00 21.27 331 LEU C N 1
ATOM 7793 C CA . LEU C 1 331 ? -50.855 -1.975 -10.583 1.00 21.41 331 LEU C CA 1
ATOM 7794 C C . LEU C 1 331 ? -50.194 -1.449 -9.315 1.00 20.02 331 LEU C C 1
ATOM 7795 O O . LEU C 1 331 ? -50.704 -0.511 -8.701 1.00 18.76 331 LEU C O 1
ATOM 7800 N N . LYS C 1 332 ? -49.046 -2.014 -8.919 1.00 20.37 332 LYS C N 1
ATOM 7801 C CA . LYS C 1 332 ? -48.332 -1.490 -7.753 1.00 23.03 332 LYS C CA 1
ATOM 7802 C C . LYS C 1 332 ? -47.397 -0.337 -8.096 1.00 25.06 332 LYS C C 1
ATOM 7803 O O . LYS C 1 332 ? -46.985 0.397 -7.193 1.00 17.64 332 LYS C O 1
ATOM 7809 N N . ALA C 1 333 ? -47.104 -0.134 -9.380 1.00 25.22 333 ALA C N 1
ATOM 7810 C CA . ALA C 1 333 ? -46.120 0.844 -9.849 1.00 17.59 333 ALA C CA 1
ATOM 7811 C C . ALA C 1 333 ? -44.773 0.611 -9.174 1.00 17.26 333 ALA C C 1
ATOM 7812 O O . ALA C 1 333 ? -44.170 1.513 -8.604 1.00 18.13 333 ALA C O 1
ATOM 7814 N N . GLU C 1 334 ? -44.281 -0.616 -9.271 1.00 17.30 334 GLU C N 1
ATOM 7815 C CA . GLU C 1 334 ? -42.958 -0.914 -8.764 1.00 19.42 334 GLU C CA 1
ATOM 7816 C C . GLU C 1 334 ? -42.333 -2.079 -9.532 1.00 21.08 334 GLU C C 1
ATOM 7817 O O . GLU C 1 334 ? -43.024 -2.865 -10.193 1.00 19.52 334 GLU C O 1
ATOM 7823 N N . ILE C 1 335 ? -40.998 -2.153 -9.452 1.00 22.28 335 ILE C N 1
ATOM 7824 C CA . ILE C 1 335 ? -40.262 -3.339 -9.873 1.00 20.30 335 ILE C CA 1
ATOM 7825 C C . ILE C 1 335 ? -40.487 -4.427 -8.844 1.00 20.55 335 ILE C C 1
ATOM 7826 O O . ILE C 1 335 ? -40.271 -4.209 -7.649 1.00 21.43 335 ILE C O 1
ATOM 7831 N N . VAL C 1 336 ? -40.912 -5.602 -9.294 1.00 17.27 336 VAL C N 1
ATOM 7832 C CA . VAL C 1 336 ? -41.289 -6.671 -8.378 1.00 18.27 336 VAL C CA 1
ATOM 7833 C C . VAL C 1 336 ? -40.409 -7.904 -8.499 1.00 23.17 336 VAL C C 1
ATOM 7834 O O . VAL C 1 336 ? -40.615 -8.852 -7.732 1.00 25.15 336 VAL C O 1
ATOM 7838 N N . ALA C 1 337 ? -39.496 -7.963 -9.465 1.00 20.02 337 ALA C N 1
ATOM 7839 C CA . ALA C 1 337 ? -38.567 -9.080 -9.628 1.00 20.74 337 ALA C CA 1
ATOM 7840 C C . ALA C 1 337 ? -37.518 -8.687 -10.660 1.00 25.20 337 ALA C C 1
ATOM 7841 O O . ALA C 1 337 ? -37.790 -7.882 -11.555 1.00 28.31 337 ALA C O 1
ATOM 7843 N N . SER C 1 338 ? -36.320 -9.257 -10.528 1.00 20.98 338 SER C N 1
ATOM 7844 C CA . SER C 1 338 ? -35.235 -8.979 -11.459 1.00 27.17 338 SER C CA 1
ATOM 7845 C C . SER C 1 338 ? -34.336 -10.206 -11.588 1.00 31.90 338 SER C C 1
ATOM 7846 O O . SER C 1 338 ? -34.347 -11.097 -10.738 1.00 30.48 338 SER C O 1
ATOM 7849 N N . ALA C 1 339 ? -33.614 -10.268 -12.709 1.00 26.80 339 ALA C N 1
ATOM 7850 C CA . ALA C 1 339 ? -32.596 -11.281 -12.963 1.00 27.44 339 ALA C CA 1
ATOM 7851 C C . ALA C 1 339 ? -31.622 -10.743 -13.992 1.00 29.34 339 ALA C C 1
ATOM 7852 O O . ALA C 1 339 ? -32.016 -10.032 -14.923 1.00 27.09 339 ALA C O 1
ATOM 7854 N N . LYS C 1 340 ? -30.353 -11.124 -13.850 1.00 27.75 340 LYS C N 1
ATOM 7855 C CA . LYS C 1 340 ? -29.360 -10.744 -14.846 1.00 26.45 340 LYS C CA 1
ATOM 7856 C C . LYS C 1 340 ? -29.524 -11.637 -16.070 1.00 24.84 340 LYS C C 1
ATOM 7857 O O . LYS C 1 340 ? -29.553 -12.862 -15.941 1.00 27.35 340 LYS C O 1
ATOM 7863 N N . VAL C 1 341 ? -29.662 -11.032 -17.251 1.00 21.79 341 VAL C N 1
ATOM 7864 C CA . VAL C 1 341 ? -29.862 -11.807 -18.469 1.00 25.24 341 VAL C CA 1
ATOM 7865 C C . VAL C 1 341 ? -28.791 -11.556 -19.529 1.00 32.53 341 VAL C C 1
ATOM 7866 O O . VAL C 1 341 ? -28.625 -12.395 -20.431 1.00 30.59 341 VAL C O 1
ATOM 7870 N N . THR C 1 342 ? -28.113 -10.414 -19.520 1.00 28.66 342 THR C N 1
ATOM 7871 C CA . THR C 1 342 ? -26.984 -10.185 -20.401 1.00 25.15 342 THR C CA 1
ATOM 7872 C C . THR C 1 342 ? -25.832 -9.646 -19.581 1.00 29.39 342 THR C C 1
ATOM 7873 O O . THR C 1 342 ? -25.978 -9.319 -18.409 1.00 25.72 342 THR C O 1
ATOM 7877 N N . GLU C 1 343 ? -24.675 -9.559 -20.216 1.00 23.35 343 GLU C N 1
ATOM 7878 C CA . GLU C 1 343 ? -23.600 -8.777 -19.667 1.00 26.81 343 GLU C CA 1
ATOM 7879 C C . GLU C 1 343 ? -23.988 -7.299 -19.664 1.00 26.85 343 GLU C C 1
ATOM 7880 O O . GLU C 1 343 ? -24.893 -6.876 -20.391 1.00 28.34 343 GLU C O 1
ATOM 7886 N N . PRO C 1 344 ? -23.293 -6.488 -18.871 1.00 24.72 344 PRO C N 1
ATOM 7887 C CA . PRO C 1 344 ? -23.597 -5.053 -18.836 1.00 17.48 344 PRO C CA 1
ATOM 7888 C C . PRO C 1 344 ? -23.351 -4.388 -20.180 1.00 20.50 344 PRO C C 1
ATOM 7889 O O . PRO C 1 344 ? -22.465 -4.781 -20.942 1.00 18.56 344 PRO C O 1
ATOM 7893 N N . TYR C 1 345 ? -24.154 -3.354 -20.458 1.00 20.14 345 TYR C N 1
ATOM 7894 C CA . TYR C 1 345 ? -24.023 -2.522 -21.658 1.00 20.29 345 TYR C CA 1
ATOM 7895 C C . TYR C 1 345 ? -24.218 -1.074 -21.207 1.00 26.00 345 TYR C C 1
ATOM 7896 O O . TYR C 1 345 ? -25.359 -0.631 -21.029 1.00 20.13 345 TYR C O 1
ATOM 7905 N N . SER C 1 346 ? -23.118 -0.356 -20.992 1.00 17.85 346 SER C N 1
ATOM 7906 C CA . SER C 1 346 ? -23.186 1.007 -20.463 1.00 19.73 346 SER C CA 1
ATOM 7907 C C . SER C 1 346 ? -24.080 1.918 -21.317 1.00 18.87 346 SER C C 1
ATOM 7908 O O . SER C 1 346 ? -24.017 1.915 -22.555 1.00 17.19 346 SER C O 1
ATOM 7911 N N . MET C 1 347 ? -24.872 2.760 -20.656 1.00 15.75 347 MET C N 1
ATOM 7912 C CA . MET C 1 347 ? -25.673 3.735 -21.393 1.00 15.48 347 MET C CA 1
ATOM 7913 C C . MET C 1 347 ? -24.912 5.019 -21.709 1.00 14.62 347 MET C C 1
ATOM 7914 O O . MET C 1 347 ? -25.467 5.899 -22.384 1.00 19.18 347 MET C O 1
ATOM 7919 N N . ASP C 1 348 ? -23.668 5.145 -21.249 1.00 16.32 348 ASP C N 1
ATOM 7920 C CA . ASP C 1 348 ? -22.770 6.186 -21.731 1.00 22.49 348 ASP C CA 1
ATOM 7921 C C . ASP C 1 348 ? -22.329 5.868 -23.158 1.00 25.79 348 ASP C C 1
ATOM 7922 O O . ASP C 1 348 ? -22.186 4.705 -23.542 1.00 34.65 348 ASP C O 1
ATOM 7927 N N . GLY C 1 349 ? -22.076 6.907 -23.928 1.00 29.45 349 GLY C N 1
ATOM 7928 C CA . GLY C 1 349 ? -21.750 6.786 -25.339 1.00 37.29 349 GLY C CA 1
ATOM 7929 C C . GLY C 1 349 ? -22.921 7.201 -26.213 1.00 41.92 349 GLY C C 1
ATOM 7930 O O . GLY C 1 349 ? -23.788 7.985 -25.812 1.00 55.62 349 GLY C O 1
ATOM 7931 N N . HIS C 1 350 ? -22.927 6.686 -27.446 1.00 29.20 350 HIS C N 1
ATOM 7932 C CA . HIS C 1 350 ? -23.902 7.113 -28.453 1.00 31.65 350 HIS C CA 1
ATOM 7933 C C . HIS C 1 350 ? -25.179 6.274 -28.410 1.00 31.97 350 HIS C C 1
ATOM 7934 O O . HIS C 1 350 ? -25.124 5.047 -28.292 1.00 27.88 350 HIS C O 1
ATOM 7941 N N . TRP C 1 351 ? -26.322 6.934 -28.636 1.00 34.29 351 TRP C N 1
ATOM 7942 C CA . TRP C 1 351 ? -27.606 6.274 -28.397 1.00 31.09 351 TRP C CA 1
ATOM 7943 C C . TRP C 1 351 ? -27.791 5.037 -29.264 1.00 29.55 351 TRP C C 1
ATOM 7944 O O . TRP C 1 351 ? -28.439 4.075 -28.832 1.00 27.54 351 TRP C O 1
ATOM 7955 N N . ASN C 1 352 ? -27.188 5.006 -30.452 1.00 27.56 352 ASN C N 1
ATOM 7956 C CA . ASN C 1 352 ? -27.392 3.901 -31.379 1.00 25.13 352 ASN C CA 1
ATOM 7957 C C . ASN C 1 352 ? -26.234 2.901 -31.374 1.00 28.41 352 ASN C C 1
ATOM 7958 O O . ASN C 1 352 ? -26.067 2.156 -32.347 1.00 27.87 352 ASN C O 1
ATOM 7963 N N . ASP C 1 353 ? -25.419 2.882 -30.306 1.00 19.64 353 ASP C N 1
ATOM 7964 C CA . ASP C 1 353 ? -24.390 1.860 -30.160 1.00 30.19 353 ASP C CA 1
ATOM 7965 C C . ASP C 1 353 ? -25.031 0.481 -29.994 1.00 32.11 353 ASP C C 1
ATOM 7966 O O . ASP C 1 353 ? -26.207 0.371 -29.647 1.00 29.85 353 ASP C O 1
ATOM 7971 N N . PRO C 1 354 ? -24.263 -0.598 -30.223 1.00 36.04 354 PRO C N 1
ATOM 7972 C CA . PRO C 1 354 ? -24.839 -1.946 -30.107 1.00 30.63 354 PRO C CA 1
ATOM 7973 C C . PRO C 1 354 ? -25.233 -2.277 -28.674 1.00 26.81 354 PRO C C 1
ATOM 7974 O O . PRO C 1 354 ? -24.361 -2.398 -27.812 1.00 23.62 354 PRO C O 1
ATOM 7978 N N . ARG C 1 355 ? -26.526 -2.461 -28.412 1.00 25.63 355 ARG C N 1
ATOM 7979 C CA . ARG C 1 355 ? -27.007 -2.804 -27.082 1.00 21.75 355 ARG C CA 1
ATOM 7980 C C . ARG C 1 355 ? -28.220 -3.719 -27.213 1.00 23.01 355 ARG C C 1
ATOM 7981 O O . ARG C 1 355 ? -28.877 -3.736 -28.258 1.00 19.69 355 ARG C O 1
ATOM 7989 N N . PRO C 1 356 ? -28.530 -4.504 -26.175 1.00 22.19 356 PRO C N 1
ATOM 7990 C CA . PRO C 1 356 ? -29.688 -5.409 -26.241 1.00 20.42 356 PRO C CA 1
ATOM 7991 C C . PRO C 1 356 ? -30.991 -4.676 -26.531 1.00 24.24 356 PRO C C 1
ATOM 7992 O O . PRO C 1 356 ? -31.189 -3.518 -26.149 1.00 21.05 356 PRO C O 1
ATOM 7996 N N . ARG C 1 357 ? -31.895 -5.393 -27.213 1.00 25.63 357 ARG C N 1
ATOM 7997 C CA . ARG C 1 357 ? -33.267 -4.966 -27.452 1.00 23.96 357 ARG C CA 1
ATOM 7998 C C . ARG C 1 357 ? -34.204 -6.092 -27.039 1.00 26.27 357 ARG C C 1
ATOM 7999 O O . ARG C 1 357 ? -33.829 -7.270 -27.074 1.00 25.53 357 ARG C O 1
ATOM 8007 N N . ILE C 1 358 ? -35.421 -5.728 -26.615 1.00 24.00 358 ILE C N 1
ATOM 8008 C CA . ILE C 1 358 ? -36.350 -6.733 -26.114 1.00 19.47 358 ILE C CA 1
ATOM 8009 C C . ILE C 1 358 ? -37.676 -6.673 -26.860 1.00 19.14 358 ILE C C 1
ATOM 8010 O O . ILE C 1 358 ? -38.041 -5.670 -27.478 1.00 19.19 358 ILE C O 1
ATOM 8015 N N . ALA C 1 359 ? -38.357 -7.812 -26.838 1.00 19.51 359 ALA C N 1
ATOM 8016 C CA . ALA C 1 359 ? -39.687 -7.962 -27.394 1.00 21.09 359 ALA C CA 1
ATOM 8017 C C . ALA C 1 359 ? -40.341 -9.135 -26.681 1.00 27.47 359 ALA C C 1
ATOM 8018 O O . ALA C 1 359 ? -39.662 -9.991 -26.102 1.00 20.39 359 ALA C O 1
ATOM 8020 N N . MET C 1 360 ? -41.673 -9.126 -26.687 1.00 20.98 360 MET C N 1
ATOM 8021 C CA . MET C 1 360 ? -42.484 -10.130 -26.022 1.00 20.92 360 MET C CA 1
ATOM 8022 C C . MET C 1 360 ? -42.924 -11.194 -27.026 1.00 24.76 360 MET C C 1
ATOM 8023 O O . MET C 1 360 ? -43.288 -10.885 -28.164 1.00 23.71 360 MET C O 1
ATOM 8028 N N . ALA C 1 361 ? -42.931 -12.443 -26.594 1.00 27.31 361 ALA C N 1
ATOM 8029 C CA . ALA C 1 361 ? -43.434 -13.524 -27.442 1.00 28.85 361 ALA C CA 1
ATOM 8030 C C . ALA C 1 361 ? -44.087 -14.543 -26.515 1.00 24.09 361 ALA C C 1
ATOM 8031 O O . ALA C 1 361 ? -43.419 -15.447 -26.009 1.00 31.41 361 ALA C O 1
ATOM 8033 N N . GLY C 1 362 ? -45.375 -14.338 -26.244 1.00 29.65 362 GLY C N 1
ATOM 8034 C CA . GLY C 1 362 ? -46.131 -15.281 -25.427 1.00 23.13 362 GLY C CA 1
ATOM 8035 C C . GLY C 1 362 ? -45.659 -15.272 -23.989 1.00 22.67 362 GLY C C 1
ATOM 8036 O O . GLY C 1 362 ? -45.569 -14.215 -23.358 1.00 26.93 362 GLY C O 1
ATOM 8037 N N . ASP C 1 363 ? -45.320 -16.443 -23.454 1.00 25.70 363 ASP C N 1
ATOM 8038 C CA . ASP C 1 363 ? -44.813 -16.531 -22.089 1.00 26.86 363 ASP C CA 1
ATOM 8039 C C . ASP C 1 363 ? -43.294 -16.361 -22.025 1.00 26.18 363 ASP C C 1
ATOM 8040 O O . ASP C 1 363 ? -42.661 -16.817 -21.064 1.00 30.77 363 ASP C O 1
ATOM 8045 N N . GLU C 1 364 ? -42.696 -15.735 -23.030 1.00 21.71 364 GLU C N 1
ATOM 8046 C CA . GLU C 1 364 ? -41.271 -15.463 -23.007 1.00 27.03 364 GLU C CA 1
ATOM 8047 C C . GLU C 1 364 ? -40.974 -14.015 -23.372 1.00 29.75 364 GLU C C 1
ATOM 8048 O O . GLU C 1 364 ? -41.698 -13.399 -24.164 1.00 22.90 364 GLU C O 1
ATOM 8054 N N . ILE C 1 365 ? -39.844 -13.507 -22.844 1.00 22.91 365 ILE C N 1
ATOM 8055 C CA . ILE C 1 365 ? -39.202 -12.314 -23.375 1.00 21.23 365 ILE C CA 1
ATOM 8056 C C . ILE C 1 365 ? -38.021 -12.753 -24.234 1.00 25.38 365 ILE C C 1
ATOM 8057 O O . ILE C 1 365 ? -37.226 -13.617 -23.828 1.00 21.96 365 ILE C O 1
ATOM 8062 N N . VAL C 1 366 ? -37.915 -12.193 -25.436 1.00 24.11 366 VAL C N 1
ATOM 8063 C CA . VAL C 1 366 ? -36.743 -12.412 -26.278 1.00 24.03 366 VAL C CA 1
ATOM 8064 C C . VAL C 1 366 ? -35.862 -11.179 -26.169 1.00 24.14 366 VAL C C 1
ATOM 8065 O O . VAL C 1 366 ? -36.341 -10.046 -26.311 1.00 25.03 366 VAL C O 1
ATOM 8069 N N . VAL C 1 367 ? -34.576 -11.408 -25.898 1.00 20.79 367 VAL C N 1
ATOM 8070 C CA . VAL C 1 367 ? -33.592 -10.366 -25.667 1.00 21.28 367 VAL C CA 1
ATOM 8071 C C . VAL C 1 367 ? -32.408 -10.621 -26.587 1.00 27.75 367 VAL C C 1
ATOM 8072 O O . VAL C 1 367 ? -31.745 -11.662 -26.476 1.00 27.21 367 VAL C O 1
ATOM 8076 N N . THR C 1 368 ? -32.124 -9.673 -27.469 1.00 27.49 368 THR C N 1
ATOM 8077 C CA . THR C 1 368 ? -30.923 -9.764 -28.266 1.00 26.60 368 THR C CA 1
ATOM 8078 C C . THR C 1 368 ? -29.709 -9.405 -27.427 1.00 31.31 368 THR C C 1
ATOM 8079 O O . THR C 1 368 ? -29.774 -8.584 -26.510 1.00 23.98 368 THR C O 1
ATOM 8083 N N . ASP C 1 369 ? -28.582 -10.026 -27.768 1.00 27.95 369 ASP C N 1
ATOM 8084 C CA . ASP C 1 369 ? -27.327 -9.854 -27.053 1.00 20.68 369 ASP C CA 1
ATOM 8085 C C . ASP C 1 369 ? -26.260 -9.686 -28.126 1.00 19.80 369 ASP C C 1
ATOM 8086 O O . ASP C 1 369 ? -25.635 -10.663 -28.560 1.00 27.52 369 ASP C O 1
ATOM 8091 N N . PRO C 1 370 ? -26.069 -8.461 -28.617 1.00 20.24 370 PRO C N 1
ATOM 8092 C CA . PRO C 1 370 ? -25.214 -8.268 -29.800 1.00 26.06 370 PRO C CA 1
ATOM 8093 C C . PRO C 1 370 ? -23.793 -8.804 -29.638 1.00 38.27 370 PRO C C 1
ATOM 8094 O O . PRO C 1 370 ? -23.257 -9.397 -30.580 1.00 39.83 370 PRO C O 1
ATOM 8098 N N . ASN C 1 371 ? -23.141 -8.564 -28.499 1.00 33.05 371 ASN C N 1
ATOM 8099 C CA . ASN C 1 371 ? -21.771 -9.049 -28.345 1.00 32.90 371 ASN C CA 1
ATOM 8100 C C . ASN C 1 371 ? -21.731 -10.566 -28.289 1.00 34.77 371 ASN C C 1
ATOM 8101 O O . ASN C 1 371 ? -20.740 -11.172 -28.697 1.00 32.70 371 ASN C O 1
ATOM 8106 N N . ALA C 1 372 ? -22.780 -11.198 -27.761 1.00 29.55 372 ALA C N 1
ATOM 8107 C CA . ALA C 1 372 ? -22.805 -12.647 -27.700 1.00 24.39 372 ALA C CA 1
ATOM 8108 C C . ALA C 1 372 ? -23.252 -13.290 -29.011 1.00 30.90 372 ALA C C 1
ATOM 8109 O O . ALA C 1 372 ? -23.259 -14.521 -29.114 1.00 37.45 372 ALA C O 1
ATOM 8111 N N . GLY C 1 373 ? -23.678 -12.505 -29.990 1.00 27.34 373 GLY C N 1
ATOM 8112 C CA . GLY C 1 373 ? -24.168 -13.099 -31.221 1.00 37.09 373 GLY C CA 1
ATOM 8113 C C . GLY C 1 373 ? -25.414 -13.953 -31.060 1.00 46.71 373 GLY C C 1
ATOM 8114 O O . GLY C 1 373 ? -25.643 -14.859 -31.870 1.00 50.18 373 GLY C O 1
ATOM 8115 N N . LEU C 1 374 ? -26.249 -13.687 -30.058 1.00 41.59 374 LEU C N 1
ATOM 8116 C CA . LEU C 1 374 ? -27.389 -14.576 -29.872 1.00 39.23 374 LEU C CA 1
ATOM 8117 C C . LEU C 1 374 ? -28.604 -13.812 -29.354 1.00 36.03 374 LEU C C 1
ATOM 8118 O O . LEU C 1 374 ? -28.504 -12.671 -28.901 1.00 33.85 374 LEU C O 1
ATOM 8123 N N . VAL C 1 375 ? -29.761 -14.469 -29.452 1.00 34.15 375 VAL C N 1
ATOM 8124 C CA . VAL C 1 375 ? -31.026 -14.039 -28.862 1.00 25.00 375 VAL C CA 1
ATOM 8125 C C . VAL C 1 375 ? -31.313 -14.925 -27.660 1.00 27.79 375 VAL C C 1
ATOM 8126 O O . VAL C 1 375 ? -31.306 -16.158 -27.780 1.00 30.72 375 VAL C O 1
ATOM 8130 N N . ARG C 1 376 ? -31.570 -14.313 -26.506 1.00 25.18 376 ARG C N 1
ATOM 8131 C CA . ARG C 1 376 ? -31.877 -15.063 -25.292 1.00 26.09 376 ARG C CA 1
ATOM 8132 C C . ARG C 1 376 ? -33.385 -15.091 -25.053 1.00 28.90 376 ARG C C 1
ATOM 8133 O O . ARG C 1 376 ? -34.072 -14.090 -25.255 1.00 30.08 376 ARG C O 1
ATOM 8141 N N . ARG C 1 377 ? -33.888 -16.235 -24.611 1.00 25.70 377 ARG C N 1
ATOM 8142 C CA . ARG C 1 377 ? -35.295 -16.427 -24.307 1.00 27.71 377 ARG C CA 1
ATOM 8143 C C . ARG C 1 377 ? -35.461 -16.525 -22.799 1.00 35.89 377 ARG C C 1
ATOM 8144 O O . ARG C 1 377 ? -34.876 -17.408 -22.163 1.00 40.77 377 ARG C O 1
ATOM 8152 N N . ILE C 1 378 ? -36.248 -15.615 -22.233 1.00 36.15 378 ILE C N 1
ATOM 8153 C CA . ILE C 1 378 ? -36.472 -15.524 -20.796 1.00 29.19 378 ILE C CA 1
ATOM 8154 C C . ILE C 1 378 ? -37.941 -15.804 -20.501 1.00 32.45 378 ILE C C 1
ATOM 8155 O O . ILE C 1 378 ? -38.831 -15.290 -21.193 1.00 27.52 378 ILE C O 1
ATOM 8160 N N . ALA C 1 379 ? -38.189 -16.647 -19.503 1.00 34.06 379 ALA C N 1
ATOM 8161 C CA . ALA C 1 379 ? -39.554 -16.954 -19.105 1.00 36.29 379 ALA C CA 1
ATOM 8162 C C . ALA C 1 379 ? -40.157 -15.791 -18.332 1.00 32.96 379 ALA C C 1
ATOM 8163 O O . ALA C 1 379 ? -39.557 -15.301 -17.364 1.00 28.38 379 ALA C O 1
ATOM 8165 N N . THR C 1 380 ? -41.361 -15.369 -18.738 1.00 29.53 380 THR C N 1
ATOM 8166 C CA . THR C 1 380 ? -42.032 -14.309 -17.993 1.00 28.68 380 THR C CA 1
ATOM 8167 C C . THR C 1 380 ? -42.448 -14.791 -16.609 1.00 31.07 380 THR C C 1
ATOM 8168 O O . THR C 1 380 ? -42.533 -13.981 -15.679 1.00 31.54 380 THR C O 1
ATOM 8172 N N . GLU C 1 381 ? -42.711 -16.091 -16.444 1.00 32.20 381 GLU C N 1
ATOM 8173 C CA . GLU C 1 381 ? -43.213 -16.578 -15.156 1.00 34.32 381 GLU C CA 1
ATOM 8174 C C . GLU C 1 381 ? -42.253 -16.262 -14.019 1.00 38.01 381 GLU C C 1
ATOM 8175 O O . GLU C 1 381 ? -42.658 -15.748 -12.972 1.00 36.28 381 GLU C O 1
ATOM 8181 N N . ASP C 1 382 ? -40.971 -16.550 -14.210 1.00 38.43 382 ASP C N 1
ATOM 8182 C CA . ASP C 1 382 ? -40.023 -16.401 -13.116 1.00 39.48 382 ASP C CA 1
ATOM 8183 C C . ASP C 1 382 ? -38.673 -15.896 -13.603 1.00 34.66 382 ASP C C 1
ATOM 8184 O O . ASP C 1 382 ? -37.706 -15.936 -12.832 1.00 44.00 382 ASP C O 1
ATOM 8189 N N . LEU C 1 383 ? -38.573 -15.442 -14.855 1.00 27.00 383 LEU C N 1
ATOM 8190 C CA . LEU C 1 383 ? -37.361 -14.856 -15.407 1.00 28.58 383 LEU C CA 1
ATOM 8191 C C . LEU C 1 383 ? -36.229 -15.862 -15.542 1.00 36.66 383 LEU C C 1
ATOM 8192 O O . LEU C 1 383 ? -35.077 -15.466 -15.665 1.00 36.78 383 LEU C O 1
ATOM 8197 N N . SER C 1 384 ? -36.527 -17.161 -15.535 1.00 43.10 384 SER C N 1
ATOM 8198 C CA . SER C 1 384 ? -35.486 -18.148 -15.781 1.00 43.42 384 SER C CA 1
ATOM 8199 C C . SER C 1 384 ? -35.144 -18.174 -17.266 1.00 42.19 384 SER C C 1
ATOM 8200 O O . SER C 1 384 ? -35.973 -17.855 -18.124 1.00 42.66 384 SER C O 1
ATOM 8203 N N . GLU C 1 385 ? -33.902 -18.553 -17.571 1.00 40.30 385 GLU C N 1
ATOM 8204 C CA . GLU C 1 385 ? -33.454 -18.593 -18.956 1.00 43.40 385 GLU C CA 1
ATOM 8205 C C . GLU C 1 385 ? -33.847 -19.944 -19.539 1.00 50.68 385 GLU C C 1
ATOM 8206 O O . GLU C 1 385 ? -33.370 -20.988 -19.085 1.00 53.75 385 GLU C O 1
ATOM 8212 N N . ARG C 1 386 ? -34.745 -19.929 -20.517 1.00 55.97 386 ARG C N 1
ATOM 8213 C CA . ARG C 1 386 ? -35.219 -21.146 -21.156 1.00 62.52 386 ARG C CA 1
ATOM 8214 C C . ARG C 1 386 ? -34.399 -21.591 -22.358 1.00 64.24 386 ARG C C 1
ATOM 8215 O O . ARG C 1 386 ? -34.606 -22.710 -22.841 1.00 70.99 386 ARG C O 1
ATOM 8223 N N . GLY C 1 387 ? -33.506 -20.766 -22.861 1.00 50.51 387 GLY C N 1
ATOM 8224 C CA . GLY C 1 387 ? -32.718 -21.158 -24.012 1.00 43.44 387 GLY C CA 1
ATOM 8225 C C . GLY C 1 387 ? -32.190 -19.951 -24.749 1.00 44.55 387 GLY C C 1
ATOM 8226 O O . GLY C 1 387 ? -32.538 -18.805 -24.468 1.00 41.19 387 GLY C O 1
ATOM 8227 N N . THR C 1 388 ? -31.307 -20.229 -25.701 1.00 39.65 388 THR C N 1
ATOM 8228 C CA . THR C 1 388 ? -30.746 -19.184 -26.539 1.00 36.07 388 THR C CA 1
ATOM 8229 C C . THR C 1 388 ? -30.793 -19.634 -27.986 1.00 30.89 388 THR C C 1
ATOM 8230 O O . THR C 1 388 ? -30.836 -20.827 -28.284 1.00 29.15 388 THR C O 1
ATOM 8234 N N . VAL C 1 389 ? -30.761 -18.648 -28.881 1.00 33.71 389 VAL C N 1
ATOM 8235 C CA . VAL C 1 389 ? -30.855 -18.869 -30.313 1.00 34.95 389 VAL C CA 1
ATOM 8236 C C . VAL C 1 389 ? -29.689 -18.147 -30.968 1.00 47.04 389 VAL C C 1
ATOM 8237 O O . VAL C 1 389 ? -29.630 -16.916 -30.934 1.00 47.15 389 VAL C O 1
ATOM 8241 N N . PRO C 1 390 ? -28.754 -18.850 -31.601 1.00 53.23 390 PRO C N 1
ATOM 8242 C CA . PRO C 1 390 ? -27.630 -18.155 -32.230 1.00 42.75 390 PRO C CA 1
ATOM 8243 C C . PRO C 1 390 ? -28.108 -17.368 -33.437 1.00 35.89 390 PRO C C 1
ATOM 8244 O O . PRO C 1 390 ? -28.875 -17.861 -34.259 1.00 35.58 390 PRO C O 1
ATOM 8248 N N . VAL C 1 391 ? -27.650 -16.135 -33.536 1.00 43.79 391 VAL C N 1
ATOM 8249 C CA . VAL C 1 391 ? -27.919 -15.300 -34.691 1.00 44.79 391 VAL C CA 1
ATOM 8250 C C . VAL C 1 391 ? -26.588 -14.702 -35.101 1.00 52.32 391 VAL C C 1
ATOM 8251 O O . VAL C 1 391 ? -25.857 -14.169 -34.261 1.00 59.61 391 VAL C O 1
ATOM 8255 N N . GLU C 1 392 ? -26.289 -14.755 -36.386 1.00 54.69 392 GLU C N 1
ATOM 8256 C CA . GLU C 1 392 ? -24.982 -14.338 -36.860 1.00 61.02 392 GLU C CA 1
ATOM 8257 C C . GLU C 1 392 ? -24.846 -12.823 -36.757 1.00 57.52 392 GLU C C 1
ATOM 8258 O O . GLU C 1 392 ? -25.797 -12.079 -37.010 1.00 69.06 392 GLU C O 1
ATOM 8264 N N . GLY C 1 393 ? -23.653 -12.370 -36.380 1.00 46.36 393 GLY C N 1
ATOM 8265 C CA . GLY C 1 393 ? -23.324 -10.957 -36.397 1.00 45.08 393 GLY C CA 1
ATOM 8266 C C . GLY C 1 393 ? -23.588 -10.262 -35.075 1.00 42.96 393 GLY C C 1
ATOM 8267 O O . GLY C 1 393 ? -23.330 -10.830 -34.010 1.00 42.07 393 GLY C O 1
ATOM 8268 N N . LYS C 1 394 ? -24.086 -9.023 -35.128 1.00 37.37 394 LYS C N 1
ATOM 8269 C CA . LYS C 1 394 ? -24.443 -8.324 -33.901 1.00 42.49 394 LYS C CA 1
ATOM 8270 C C . LYS C 1 394 ? -25.952 -8.088 -33.865 1.00 32.30 394 LYS C C 1
ATOM 8271 O O . LYS C 1 394 ? -26.445 -7.026 -34.279 1.00 22.38 394 LYS C O 1
ATOM 8277 N N . PRO C 1 395 ? -26.717 -9.071 -33.402 1.00 25.71 395 PRO C N 1
ATOM 8278 C CA . PRO C 1 395 ? -28.177 -8.900 -33.366 1.00 29.41 395 PRO C CA 1
ATOM 8279 C C . PRO C 1 395 ? -28.528 -7.678 -32.524 1.00 30.27 395 PRO C C 1
ATOM 8280 O O . PRO C 1 395 ? -28.034 -7.495 -31.411 1.00 30.65 395 PRO C O 1
ATOM 8284 N N . TYR C 1 396 ? -29.369 -6.828 -33.079 1.00 24.41 396 TYR C N 1
ATOM 8285 C CA . TYR C 1 396 ? -29.650 -5.540 -32.472 1.00 29.49 396 TYR C CA 1
ATOM 8286 C C . TYR C 1 396 ? -31.163 -5.389 -32.275 1.00 23.89 396 TYR C C 1
ATOM 8287 O O . TYR C 1 396 ? -31.716 -5.883 -31.280 1.00 23.44 396 TYR C O 1
ATOM 8296 N N . ASN C 1 397 ? -31.847 -4.744 -33.215 1.00 23.49 397 ASN C N 1
ATOM 8297 C CA . ASN C 1 397 ? -33.285 -4.527 -33.051 1.00 25.97 397 ASN C CA 1
ATOM 8298 C C . ASN C 1 397 ? -34.074 -5.811 -33.291 1.00 29.39 397 ASN C C 1
ATOM 8299 O O . ASN C 1 397 ? -33.614 -6.749 -33.949 1.00 27.45 397 ASN C O 1
ATOM 8304 N N . ILE C 1 398 ? -35.274 -5.860 -32.716 1.00 25.51 398 ILE C N 1
ATOM 8305 C CA . ILE C 1 398 ? -36.051 -7.091 -32.715 1.00 26.23 398 ILE C CA 1
ATOM 8306 C C . ILE C 1 398 ? -37.535 -6.753 -32.724 1.00 31.44 398 ILE C C 1
ATOM 8307 O O . ILE C 1 398 ? -37.953 -5.716 -32.197 1.00 33.83 398 ILE C O 1
ATOM 8312 N N . ALA C 1 399 ? -38.326 -7.627 -33.362 1.00 25.83 399 ALA C N 1
ATOM 8313 C CA . ALA C 1 399 ? -39.785 -7.549 -33.340 1.00 27.65 399 ALA C CA 1
ATOM 8314 C C . ALA C 1 399 ? -40.365 -8.962 -33.409 1.00 36.51 399 ALA C C 1
ATOM 8315 O O . ALA C 1 399 ? -39.693 -9.902 -33.840 1.00 37.19 399 ALA C O 1
ATOM 8317 N N . VAL C 1 400 ? -41.610 -9.118 -32.927 1.00 26.93 400 VAL C N 1
ATOM 8318 C CA . VAL C 1 400 ? -42.261 -10.422 -32.826 1.00 30.22 400 VAL C CA 1
ATOM 8319 C C . VAL C 1 400 ? -43.630 -10.357 -33.507 1.00 31.76 400 VAL C C 1
ATOM 8320 O O . VAL C 1 400 ? -44.305 -9.321 -33.463 1.00 29.39 400 VAL C O 1
ATOM 8324 N N . THR C 1 401 ? -43.995 -11.430 -34.221 1.00 32.02 401 THR C N 1
ATOM 8325 C CA . THR C 1 401 ? -45.315 -11.569 -34.833 1.00 25.37 401 THR C CA 1
ATOM 8326 C C . THR C 1 401 ? -45.918 -12.901 -34.404 1.00 30.70 401 THR C C 1
ATOM 8327 O O . THR C 1 401 ? -45.235 -13.779 -33.874 1.00 37.08 401 THR C O 1
ATOM 8331 N N . GLY C 1 402 ? -47.210 -13.061 -34.642 1.00 34.24 402 GLY C N 1
ATOM 8332 C CA . GLY C 1 402 ? -47.864 -14.314 -34.346 1.00 37.09 402 GLY C CA 1
ATOM 8333 C C . GLY C 1 402 ? -48.629 -14.315 -33.039 1.00 46.49 402 GLY C C 1
ATOM 8334 O O . GLY C 1 402 ? -49.003 -13.280 -32.488 1.00 45.94 402 GLY C O 1
ATOM 8335 N N . GLY C 1 403 ? -48.873 -15.514 -32.552 1.00 57.71 403 GLY C N 1
ATOM 8336 C CA . GLY C 1 403 ? -49.680 -15.731 -31.372 1.00 64.95 403 GLY C CA 1
ATOM 8337 C C . GLY C 1 403 ? -50.355 -17.092 -31.448 1.00 74.55 403 GLY C C 1
ATOM 8338 O O . GLY C 1 403 ? -49.817 -18.031 -32.031 1.00 74.05 403 GLY C O 1
ATOM 8339 N N . SER C 1 404 ? -51.535 -17.169 -30.841 1.00 80.42 404 SER C N 1
ATOM 8340 C CA . SER C 1 404 ? -52.307 -18.400 -30.767 1.00 82.28 404 SER C CA 1
ATOM 8341 C C . SER C 1 404 ? -53.544 -18.277 -31.647 1.00 81.60 404 SER C C 1
ATOM 8342 O O . SER C 1 404 ? -54.165 -17.210 -31.717 1.00 82.45 404 SER C O 1
ATOM 8345 N N . GLY C 1 405 ? -53.897 -19.364 -32.328 1.00 80.64 405 GLY C N 1
ATOM 8346 C CA . GLY C 1 405 ? -55.072 -19.318 -33.177 1.00 74.91 405 GLY C CA 1
ATOM 8347 C C . GLY C 1 405 ? -55.612 -20.694 -33.502 1.00 71.56 405 GLY C C 1
ATOM 8348 O O . GLY C 1 405 ? -55.123 -21.718 -33.015 1.00 68.43 405 GLY C O 1
ATOM 8349 N N . VAL C 1 406 ? -56.637 -20.698 -34.351 1.00 74.60 406 VAL C N 1
ATOM 8350 C CA . VAL C 1 406 ? -57.307 -21.918 -34.779 1.00 77.07 406 VAL C CA 1
ATOM 8351 C C . VAL C 1 406 ? -57.005 -22.135 -36.257 1.00 86.51 406 VAL C C 1
ATOM 8352 O O . VAL C 1 406 ? -56.815 -21.178 -37.018 1.00 86.87 406 VAL C O 1
ATOM 8356 N N . THR C 1 407 ? -56.952 -23.405 -36.663 1.00 94.84 407 THR C N 1
ATOM 8357 C CA . THR C 1 407 ? -56.758 -23.777 -38.064 1.00 99.40 407 THR C CA 1
ATOM 8358 C C . THR C 1 407 ? -57.907 -24.572 -38.667 1.00 106.48 407 THR C C 1
ATOM 8359 O O . THR C 1 407 ? -58.294 -24.315 -39.812 1.00 108.99 407 THR C O 1
ATOM 8363 N N . HIS C 1 408 ? -58.449 -25.549 -37.952 1.00 108.00 408 HIS C N 1
ATOM 8364 C CA . HIS C 1 408 ? -59.499 -26.380 -38.519 1.00 109.40 408 HIS C CA 1
ATOM 8365 C C . HIS C 1 408 ? -58.973 -27.129 -39.746 1.00 107.13 408 HIS C C 1
ATOM 8366 O O . HIS C 1 408 ? -58.366 -28.194 -39.636 1.00 105.48 408 HIS C O 1
ATOM 8373 N N . HIS D 1 28 ? 3.442 6.593 -81.892 1.00 57.25 28 HIS D N 1
ATOM 8374 C CA . HIS D 1 28 ? 2.971 7.318 -80.714 1.00 62.46 28 HIS D CA 1
ATOM 8375 C C . HIS D 1 28 ? 2.050 6.424 -79.891 1.00 69.36 28 HIS D C 1
ATOM 8376 O O . HIS D 1 28 ? 0.972 6.049 -80.352 1.00 75.24 28 HIS D O 1
ATOM 8383 N N . GLU D 1 29 ? 2.468 6.084 -78.672 1.00 65.58 29 GLU D N 1
ATOM 8384 C CA . GLU D 1 29 ? 1.739 5.132 -77.840 1.00 64.31 29 GLU D CA 1
ATOM 8385 C C . GLU D 1 29 ? 1.698 5.630 -76.401 1.00 62.20 29 GLU D C 1
ATOM 8386 O O . GLU D 1 29 ? 2.744 5.950 -75.826 1.00 55.26 29 GLU D O 1
ATOM 8392 N N . ASP D 1 30 ? 0.496 5.678 -75.818 1.00 56.15 30 ASP D N 1
ATOM 8393 C CA . ASP D 1 30 ? 0.339 5.988 -74.401 1.00 49.69 30 ASP D CA 1
ATOM 8394 C C . ASP D 1 30 ? 0.576 4.727 -73.574 1.00 47.90 30 ASP D C 1
ATOM 8395 O O . ASP D 1 30 ? -0.140 3.733 -73.730 1.00 57.49 30 ASP D O 1
ATOM 8400 N N . VAL D 1 31 ? 1.578 4.766 -72.697 1.00 35.60 31 VAL D N 1
ATOM 8401 C CA . VAL D 1 31 ? 1.971 3.637 -71.864 1.00 28.74 31 VAL D CA 1
ATOM 8402 C C . VAL D 1 31 ? 1.779 4.026 -70.406 1.00 35.78 31 VAL D C 1
ATOM 8403 O O . VAL D 1 31 ? 2.203 5.110 -69.986 1.00 35.73 31 VAL D O 1
ATOM 8407 N N . THR D 1 32 ? 1.161 3.141 -69.627 1.00 35.72 32 THR D N 1
ATOM 8408 C CA . THR D 1 32 ? 1.119 3.303 -68.183 1.00 32.96 32 THR D CA 1
ATOM 8409 C C . THR D 1 32 ? 1.807 2.117 -67.525 1.00 37.47 32 THR D C 1
ATOM 8410 O O . THR D 1 32 ? 1.508 0.965 -67.859 1.00 37.78 32 THR D O 1
ATOM 8414 N N . LEU D 1 33 ? 2.688 2.403 -66.559 1.00 27.78 33 LEU D N 1
ATOM 8415 C CA . LEU D 1 33 ? 3.447 1.365 -65.871 1.00 27.05 33 LEU D CA 1
ATOM 8416 C C . LEU D 1 33 ? 3.840 1.915 -64.508 1.00 32.31 33 LEU D C 1
ATOM 8417 O O . LEU D 1 33 ? 4.656 2.838 -64.407 1.00 29.09 33 LEU D O 1
ATOM 8422 N N . TYR D 1 34 ? 3.290 1.331 -63.464 1.00 28.39 34 TYR D N 1
ATOM 8423 C CA . TYR D 1 34 ? 3.671 1.671 -62.113 1.00 29.00 34 TYR D CA 1
ATOM 8424 C C . TYR D 1 34 ? 4.550 0.556 -61.578 1.00 32.15 34 TYR D C 1
ATOM 8425 O O . TYR D 1 34 ? 4.262 -0.621 -61.794 1.00 28.29 34 TYR D O 1
ATOM 8434 N N . ARG D 1 35 ? 5.647 0.930 -60.926 1.00 30.09 35 ARG D N 1
ATOM 8435 C CA . ARG D 1 35 ? 6.522 -0.031 -60.276 1.00 29.21 35 ARG D CA 1
ATOM 8436 C C . ARG D 1 35 ? 6.508 0.242 -58.776 1.00 31.35 35 ARG D C 1
ATOM 8437 O O . ARG D 1 35 ? 6.885 1.335 -58.337 1.00 26.72 35 ARG D O 1
ATOM 8445 N N . VAL D 1 36 ? 6.077 -0.750 -57.996 1.00 24.90 36 VAL D N 1
ATOM 8446 C CA . VAL D 1 36 ? 5.921 -0.630 -56.551 1.00 25.85 36 VAL D CA 1
ATOM 8447 C C . VAL D 1 36 ? 7.170 -1.160 -55.867 1.00 27.75 36 VAL D C 1
ATOM 8448 O O . VAL D 1 36 ? 7.720 -2.189 -56.279 1.00 24.75 36 VAL D O 1
ATOM 8452 N N . PHE D 1 37 ? 7.621 -0.452 -54.829 1.00 24.46 37 PHE D N 1
ATOM 8453 C CA . PHE D 1 37 ? 8.757 -0.836 -53.994 1.00 19.61 37 PHE D CA 1
ATOM 8454 C C . PHE D 1 37 ? 8.284 -0.982 -52.557 1.00 24.00 37 PHE D C 1
ATOM 8455 O O . PHE D 1 37 ? 7.713 -0.043 -51.989 1.00 27.95 37 PHE D O 1
ATOM 8463 N N . VAL D 1 38 ? 8.518 -2.155 -51.977 1.00 22.18 38 VAL D N 1
ATOM 8464 C CA . VAL D 1 38 ? 8.014 -2.514 -50.657 1.00 17.32 38 VAL D CA 1
ATOM 8465 C C . VAL D 1 38 ? 9.189 -2.944 -49.794 1.00 18.76 38 VAL D C 1
ATOM 8466 O O . VAL D 1 38 ? 10.015 -3.757 -50.230 1.00 24.27 38 VAL D O 1
ATOM 8470 N N . GLY D 1 39 ? 9.297 -2.362 -48.600 1.00 20.68 39 GLY D N 1
ATOM 8471 C CA . GLY D 1 39 ? 10.289 -2.772 -47.633 1.00 26.71 39 GLY D CA 1
ATOM 8472 C C . GLY D 1 39 ? 9.720 -3.785 -46.646 1.00 29.30 39 GLY D C 1
ATOM 8473 O O . GLY D 1 39 ? 8.514 -3.837 -46.399 1.00 26.44 39 GLY D O 1
ATOM 8474 N N . ASP D 1 40 ? 10.610 -4.573 -46.049 1.00 25.79 40 ASP D N 1
ATOM 8475 C CA . ASP D 1 40 ? 10.179 -5.526 -45.042 1.00 33.79 40 ASP D CA 1
ATOM 8476 C C . ASP D 1 40 ? 10.143 -4.826 -43.693 1.00 26.96 40 ASP D C 1
ATOM 8477 O O . ASP D 1 40 ? 10.864 -3.852 -43.462 1.00 24.98 40 ASP D O 1
ATOM 8482 N N . HIS D 1 41 ? 9.300 -5.321 -42.790 1.00 26.92 41 HIS D N 1
ATOM 8483 C CA . HIS D 1 41 ? 9.325 -4.694 -41.473 1.00 26.53 41 HIS D CA 1
ATOM 8484 C C . HIS D 1 41 ? 10.610 -5.020 -40.730 1.00 31.04 41 HIS D C 1
ATOM 8485 O O . HIS D 1 41 ? 11.104 -4.189 -39.955 1.00 34.29 41 HIS D O 1
ATOM 8492 N N . GLU D 1 42 ? 11.153 -6.220 -40.945 1.00 35.08 42 GLU D N 1
ATOM 8493 C CA . GLU D 1 42 ? 12.295 -6.727 -40.188 1.00 43.41 42 GLU D CA 1
ATOM 8494 C C . GLU D 1 42 ? 13.542 -6.842 -41.055 1.00 34.76 42 GLU D C 1
ATOM 8495 O O . GLU D 1 42 ? 14.559 -6.209 -40.784 1.00 32.54 42 GLU D O 1
ATOM 8501 N N . LYS D 1 43 ? 13.449 -7.591 -42.145 1.00 31.00 43 LYS D N 1
ATOM 8502 C CA . LYS D 1 43 ? 14.607 -7.897 -42.966 1.00 42.49 43 LYS D CA 1
ATOM 8503 C C . LYS D 1 43 ? 15.064 -6.659 -43.742 1.00 36.62 43 LYS D C 1
ATOM 8504 O O . LYS D 1 43 ? 14.265 -5.778 -44.077 1.00 30.19 43 LYS D O 1
ATOM 8510 N N . GLY D 1 44 ? 16.376 -6.572 -43.984 1.00 29.94 44 GLY D N 1
ATOM 8511 C CA . GLY D 1 44 ? 16.894 -5.531 -44.854 1.00 28.90 44 GLY D CA 1
ATOM 8512 C C . GLY D 1 44 ? 16.660 -5.913 -46.304 1.00 31.15 44 GLY D C 1
ATOM 8513 O O . GLY D 1 44 ? 17.580 -6.376 -46.982 1.00 31.85 44 GLY D O 1
ATOM 8514 N N . GLN D 1 45 ? 15.438 -5.690 -46.795 1.00 29.22 45 GLN D N 1
ATOM 8515 C CA . GLN D 1 45 ? 15.010 -6.190 -48.096 1.00 34.66 45 GLN D CA 1
ATOM 8516 C C . GLN D 1 45 ? 13.938 -5.273 -48.673 1.00 34.73 45 GLN D C 1
ATOM 8517 O O . GLN D 1 45 ? 12.947 -4.960 -47.994 1.00 33.33 45 GLN D O 1
ATOM 8523 N N . VAL D 1 46 ? 14.116 -4.907 -49.943 1.00 19.49 46 VAL D N 1
ATOM 8524 C CA . VAL D 1 46 ? 13.141 -4.161 -50.729 1.00 24.15 46 VAL D CA 1
ATOM 8525 C C . VAL D 1 46 ? 12.705 -5.063 -51.873 1.00 28.74 46 VAL D C 1
ATOM 8526 O O . VAL D 1 46 ? 13.548 -5.627 -52.583 1.00 32.67 46 VAL D O 1
ATOM 8530 N N . THR D 1 47 ? 11.399 -5.225 -52.030 1.00 28.50 47 THR D N 1
ATOM 8531 C CA . THR D 1 47 ? 10.828 -5.960 -53.148 1.00 26.48 47 THR D CA 1
ATOM 8532 C C . THR D 1 47 ? 10.240 -4.951 -54.127 1.00 27.08 47 THR D C 1
ATOM 8533 O O . THR D 1 47 ? 9.603 -3.972 -53.713 1.00 25.82 47 THR D O 1
ATOM 8537 N N . ALA D 1 48 ? 10.542 -5.127 -55.404 1.00 23.69 48 ALA D N 1
ATOM 8538 C CA . ALA D 1 48 ? 10.004 -4.283 -56.459 1.00 27.38 48 ALA D CA 1
ATOM 8539 C C . ALA D 1 48 ? 9.176 -5.134 -57.405 1.00 27.31 48 ALA D C 1
ATOM 8540 O O . ALA D 1 48 ? 9.520 -6.287 -57.671 1.00 32.89 48 ALA D O 1
ATOM 8542 N N . PHE D 1 49 ? 8.068 -4.593 -57.892 1.00 29.90 49 PHE D N 1
ATOM 8543 C CA . PHE D 1 49 ? 7.303 -5.335 -58.889 1.00 32.65 49 PHE D CA 1
ATOM 8544 C C . PHE D 1 49 ? 6.501 -4.365 -59.745 1.00 28.91 49 PHE D C 1
ATOM 8545 O O . PHE D 1 49 ? 6.099 -3.294 -59.279 1.00 28.65 49 PHE D O 1
ATOM 8553 N N . ASP D 1 50 ? 6.310 -4.727 -61.017 1.00 25.73 50 ASP D N 1
ATOM 8554 C CA . ASP D 1 50 ? 5.402 -3.972 -61.871 1.00 30.05 50 ASP D CA 1
ATOM 8555 C C . ASP D 1 50 ? 3.970 -4.203 -61.392 1.00 35.34 50 ASP D C 1
ATOM 8556 O O . ASP D 1 50 ? 3.503 -5.346 -61.364 1.00 39.31 50 ASP D O 1
ATOM 8561 N N . LEU D 1 51 ? 3.248 -3.123 -61.076 1.00 34.96 51 LEU D N 1
ATOM 8562 C CA . LEU D 1 51 ? 1.908 -3.273 -60.500 1.00 33.99 51 LEU D CA 1
ATOM 8563 C C . LEU D 1 51 ? 0.997 -4.110 -61.395 1.00 33.76 51 LEU D C 1
ATOM 8564 O O . LEU D 1 51 ? 0.250 -4.967 -60.909 1.00 39.17 51 LEU D O 1
ATOM 8569 N N . ALA D 1 52 ? 1.016 -3.859 -62.696 1.00 41.34 52 ALA D N 1
ATOM 8570 C CA . ALA D 1 52 ? 0.096 -4.566 -63.576 1.00 53.10 52 ALA D CA 1
ATOM 8571 C C . ALA D 1 52 ? 0.540 -5.985 -63.922 1.00 56.04 52 ALA D C 1
ATOM 8572 O O . ALA D 1 52 ? -0.313 -6.804 -64.282 1.00 59.78 52 ALA D O 1
ATOM 8574 N N . GLU D 1 53 ? 1.816 -6.327 -63.742 1.00 46.09 53 GLU D N 1
ATOM 8575 C CA . GLU D 1 53 ? 2.318 -7.668 -64.048 1.00 33.58 53 GLU D CA 1
ATOM 8576 C C . GLU D 1 53 ? 3.283 -8.061 -62.952 1.00 29.70 53 GLU D C 1
ATOM 8577 O O . GLU D 1 53 ? 4.501 -8.107 -63.162 1.00 30.35 53 GLU D O 1
ATOM 8583 N N . PRO D 1 54 ? 2.758 -8.446 -61.783 1.00 32.63 54 PRO D N 1
ATOM 8584 C CA . PRO D 1 54 ? 3.613 -8.595 -60.598 1.00 36.14 54 PRO D CA 1
ATOM 8585 C C . PRO D 1 54 ? 4.656 -9.672 -60.722 1.00 45.42 54 PRO D C 1
ATOM 8586 O O . PRO D 1 54 ? 5.547 -9.736 -59.861 1.00 43.61 54 PRO D O 1
ATOM 8590 N N . ASP D 1 55 ? 4.602 -10.508 -61.757 1.00 44.78 55 ASP D N 1
ATOM 8591 C CA . ASP D 1 55 ? 5.665 -11.491 -61.882 1.00 48.55 55 ASP D CA 1
ATOM 8592 C C . ASP D 1 55 ? 6.964 -10.869 -62.370 1.00 42.21 55 ASP D C 1
ATOM 8593 O O . ASP D 1 55 ? 8.022 -11.485 -62.228 1.00 44.72 55 ASP D O 1
ATOM 8598 N N . HIS D 1 56 ? 6.909 -9.660 -62.913 1.00 34.82 56 HIS D N 1
ATOM 8599 C CA . HIS D 1 56 ? 8.104 -8.878 -63.194 1.00 35.81 56 HIS D CA 1
ATOM 8600 C C . HIS D 1 56 ? 8.515 -8.267 -61.864 1.00 35.38 56 HIS D C 1
ATOM 8601 O O . HIS D 1 56 ? 7.987 -7.223 -61.467 1.00 35.41 56 HIS D O 1
ATOM 8608 N N . ARG D 1 57 ? 9.441 -8.904 -61.148 1.00 37.90 57 ARG D N 1
ATOM 8609 C CA . ARG D 1 57 ? 9.779 -8.421 -59.816 1.00 37.00 57 ARG D CA 1
ATOM 8610 C C . ARG D 1 57 ? 11.267 -8.596 -59.563 1.00 34.44 57 ARG D C 1
ATOM 8611 O O . ARG D 1 57 ? 11.955 -9.309 -60.285 1.00 27.63 57 ARG D O 1
ATOM 8619 N N . TRP D 1 58 ? 11.762 -7.868 -58.560 1.00 32.05 58 TRP D N 1
ATOM 8620 C CA . TRP D 1 58 ? 13.175 -7.823 -58.205 1.00 34.27 58 TRP D CA 1
ATOM 8621 C C . TRP D 1 58 ? 13.285 -7.644 -56.698 1.00 33.64 58 TRP D C 1
ATOM 8622 O O . TRP D 1 58 ? 12.359 -7.153 -56.049 1.00 38.21 58 TRP D O 1
ATOM 8633 N N . THR D 1 59 ? 14.416 -8.058 -56.139 1.00 30.75 59 THR D N 1
ATOM 8634 C CA . THR D 1 59 ? 14.672 -7.924 -54.706 1.00 33.00 59 THR D CA 1
ATOM 8635 C C . THR D 1 59 ? 16.034 -7.276 -54.498 1.00 34.19 59 THR D C 1
ATOM 8636 O O . THR D 1 59 ? 16.989 -7.581 -55.217 1.00 37.09 59 THR D O 1
ATOM 8640 N N . PHE D 1 60 ? 16.113 -6.358 -53.534 1.00 32.86 60 PHE D N 1
ATOM 8641 C CA . PHE D 1 60 ? 17.348 -5.645 -53.235 1.00 24.64 60 PHE D CA 1
ATOM 8642 C C . PHE D 1 60 ? 17.654 -5.715 -51.745 1.00 22.20 60 PHE D C 1
ATOM 8643 O O . PHE D 1 60 ? 16.772 -5.413 -50.911 1.00 25.54 60 PHE D O 1
ATOM 8651 N N . PRO D 1 61 ? 18.878 -6.090 -51.375 1.00 24.56 61 PRO D N 1
ATOM 8652 C CA . PRO D 1 61 ? 19.255 -6.162 -49.961 1.00 26.32 61 PRO D CA 1
ATOM 8653 C C . PRO D 1 61 ? 19.630 -4.794 -49.413 1.00 26.97 61 PRO D C 1
ATOM 8654 O O . PRO D 1 61 ? 20.120 -3.922 -50.128 1.00 24.34 61 PRO D O 1
ATOM 8658 N N . THR D 1 62 ? 19.378 -4.608 -48.125 1.00 26.80 62 THR D N 1
ATOM 8659 C CA . THR D 1 62 ? 19.780 -3.394 -47.431 1.00 28.47 62 THR D CA 1
ATOM 8660 C C . THR D 1 62 ? 20.344 -3.780 -46.074 1.00 23.03 62 THR D C 1
ATOM 8661 O O . THR D 1 62 ? 20.180 -4.903 -45.602 1.00 29.26 62 THR D O 1
ATOM 8665 N N . THR D 1 63 ? 20.988 -2.824 -45.427 1.00 23.25 63 THR D N 1
ATOM 8666 C CA . THR D 1 63 ? 21.541 -3.121 -44.119 1.00 24.28 63 THR D CA 1
ATOM 8667 C C . THR D 1 63 ? 20.441 -3.432 -43.114 1.00 31.94 63 THR D C 1
ATOM 8668 O O . THR D 1 63 ? 20.558 -4.385 -42.333 1.00 31.89 63 THR D O 1
ATOM 8672 N N . GLY D 1 64 ? 19.350 -2.668 -43.141 1.00 30.00 64 GLY D N 1
ATOM 8673 C CA . GLY D 1 64 ? 18.294 -2.825 -42.165 1.00 24.17 64 GLY D CA 1
ATOM 8674 C C . GLY D 1 64 ? 16.947 -2.333 -42.657 1.00 26.91 64 GLY D C 1
ATOM 8675 O O . GLY D 1 64 ? 16.729 -2.164 -43.860 1.00 27.89 64 GLY D O 1
ATOM 8676 N N . GLN D 1 65 ? 16.042 -2.101 -41.694 1.00 22.53 65 GLN D N 1
ATOM 8677 C CA . GLN D 1 65 ? 14.666 -1.696 -42.003 1.00 25.90 65 GLN D CA 1
ATOM 8678 C C . GLN D 1 65 ? 14.599 -0.372 -42.773 1.00 19.94 65 GLN D C 1
ATOM 8679 O O . GLN D 1 65 ? 15.130 0.654 -42.334 1.00 24.53 65 GLN D O 1
ATOM 8685 N N . VAL D 1 66 ? 13.866 -0.372 -43.878 1.00 23.24 66 VAL D N 1
ATOM 8686 C CA . VAL D 1 66 ? 13.861 0.767 -44.796 1.00 27.72 66 VAL D CA 1
ATOM 8687 C C . VAL D 1 66 ? 12.586 1.590 -44.617 1.00 18.64 66 VAL D C 1
ATOM 8688 O O . VAL D 1 66 ? 11.503 1.048 -44.374 1.00 19.92 66 VAL D O 1
ATOM 8692 N N . LYS D 1 67 ? 12.726 2.902 -44.758 1.00 20.89 67 LYS D N 1
ATOM 8693 C CA . LYS D 1 67 ? 11.638 3.820 -45.077 1.00 26.05 67 LYS D CA 1
ATOM 8694 C C . LYS D 1 67 ? 11.912 4.354 -46.481 1.00 22.72 67 LYS D C 1
ATOM 8695 O O . LYS D 1 67 ? 13.017 4.842 -46.757 1.00 18.95 67 LYS D O 1
ATOM 8701 N N . LEU D 1 68 ? 10.928 4.245 -47.366 1.00 21.96 68 LEU D N 1
ATOM 8702 C CA . LEU D 1 68 ? 11.145 4.393 -48.803 1.00 27.24 68 LEU D CA 1
ATOM 8703 C C . LEU D 1 68 ? 10.593 5.718 -49.304 1.00 28.24 68 LEU D C 1
ATOM 8704 O O . LEU D 1 68 ? 9.522 6.155 -48.869 1.00 22.96 68 LEU D O 1
ATOM 8709 N N . TYR D 1 69 ? 11.334 6.353 -50.219 1.00 23.79 69 TYR D N 1
ATOM 8710 C CA . TYR D 1 69 ? 10.929 7.618 -50.832 1.00 26.25 69 TYR D CA 1
ATOM 8711 C C . TYR D 1 69 ? 11.181 7.599 -52.336 1.00 25.42 69 TYR D C 1
ATOM 8712 O O . TYR D 1 69 ? 12.307 7.362 -52.779 1.00 19.55 69 TYR D O 1
ATOM 8721 N N . SER D 1 70 ? 10.159 7.898 -53.122 1.00 20.34 70 SER D N 1
ATOM 8722 C CA . SER D 1 70 ? 10.384 8.094 -54.543 1.00 22.50 70 SER D CA 1
ATOM 8723 C C . SER D 1 70 ? 10.968 9.487 -54.750 1.00 23.32 70 SER D C 1
ATOM 8724 O O . SER D 1 70 ? 10.384 10.478 -54.298 1.00 23.08 70 SER D O 1
ATOM 8727 N N . VAL D 1 71 ? 12.125 9.574 -55.405 1.00 22.18 71 VAL D N 1
ATOM 8728 C CA . VAL D 1 71 ? 12.791 10.851 -55.617 1.00 18.91 71 VAL D CA 1
ATOM 8729 C C . VAL D 1 71 ? 13.252 10.928 -57.064 1.00 20.25 71 VAL D C 1
ATOM 8730 O O . VAL D 1 71 ? 13.250 9.936 -57.794 1.00 28.00 71 VAL D O 1
ATOM 8734 N N . ALA D 1 72 ? 13.650 12.139 -57.477 1.00 21.99 72 ALA D N 1
ATOM 8735 C CA . ALA D 1 72 ? 14.151 12.363 -58.834 1.00 22.81 72 ALA D CA 1
ATOM 8736 C C . ALA D 1 72 ? 13.111 11.916 -59.862 1.00 29.69 72 ALA D C 1
ATOM 8737 O O . ALA D 1 72 ? 13.393 11.153 -60.787 1.00 29.83 72 ALA D O 1
ATOM 8739 N N . GLY D 1 73 ? 11.887 12.395 -59.677 1.00 20.36 73 GLY D N 1
ATOM 8740 C CA . GLY D 1 73 ? 10.795 12.055 -60.579 1.00 28.67 73 GLY D CA 1
ATOM 8741 C C . GLY D 1 73 ? 10.430 10.589 -60.583 1.00 29.71 73 GLY D C 1
ATOM 8742 O O . GLY D 1 73 ? 9.741 10.125 -61.489 1.00 28.71 73 GLY D O 1
ATOM 8743 N N . GLY D 1 74 ? 10.851 9.844 -59.572 1.00 25.76 74 GLY D N 1
ATOM 8744 C CA . GLY D 1 74 ? 10.591 8.427 -59.552 1.00 26.47 74 GLY D CA 1
ATOM 8745 C C . GLY D 1 74 ? 11.696 7.582 -60.148 1.00 27.86 74 GLY D C 1
ATOM 8746 O O . GLY D 1 74 ? 11.584 6.350 -60.121 1.00 22.11 74 GLY D O 1
ATOM 8747 N N . ALA D 1 75 ? 12.773 8.205 -60.660 1.00 20.30 75 ALA D N 1
ATOM 8748 C CA . ALA D 1 75 ? 13.897 7.448 -61.203 1.00 25.88 75 ALA D CA 1
ATOM 8749 C C . ALA D 1 75 ? 14.701 6.756 -60.108 1.00 26.14 75 ALA D C 1
ATOM 8750 O O . ALA D 1 75 ? 15.427 5.800 -60.401 1.00 19.98 75 ALA D O 1
ATOM 8752 N N . VAL D 1 76 ? 14.596 7.215 -58.862 1.00 28.47 76 VAL D N 1
ATOM 8753 C CA . VAL D 1 76 ? 15.366 6.652 -57.758 1.00 24.12 76 VAL D CA 1
ATOM 8754 C C . VAL D 1 76 ? 14.445 6.456 -56.564 1.00 19.58 76 VAL D C 1
ATOM 8755 O O . VAL D 1 76 ? 13.616 7.319 -56.248 1.00 19.21 76 VAL D O 1
ATOM 8759 N N . VAL D 1 77 ? 14.599 5.325 -55.899 1.00 18.57 77 VAL D N 1
ATOM 8760 C CA . VAL D 1 77 ? 13.999 5.102 -54.592 1.00 18.20 77 VAL D CA 1
ATOM 8761 C C . VAL D 1 77 ? 15.080 5.244 -53.536 1.00 24.79 77 VAL D C 1
ATOM 8762 O O . VAL D 1 77 ? 16.111 4.562 -53.592 1.00 23.53 77 VAL D O 1
ATOM 8766 N N . ALA D 1 78 ? 14.832 6.109 -52.561 1.00 27.28 78 ALA D N 1
ATOM 8767 C CA . ALA D 1 78 ? 15.710 6.252 -51.416 1.00 24.76 78 ALA D CA 1
ATOM 8768 C C . ALA D 1 78 ? 15.192 5.348 -50.314 1.00 25.57 78 ALA D C 1
ATOM 8769 O O . ALA D 1 78 ? 13.990 5.336 -50.028 1.00 31.98 78 ALA D O 1
ATOM 8771 N N . ALA D 1 79 ? 16.092 4.566 -49.730 1.00 22.83 79 ALA D N 1
ATOM 8772 C CA . ALA D 1 79 ? 15.770 3.632 -48.654 1.00 25.12 79 ALA D CA 1
ATOM 8773 C C . ALA D 1 79 ? 16.540 4.094 -47.417 1.00 22.25 79 ALA D C 1
ATOM 8774 O O . ALA D 1 79 ? 17.705 3.741 -47.230 1.00 22.00 79 ALA D O 1
ATOM 8776 N N . VAL D 1 80 ? 15.909 4.934 -46.611 1.00 22.80 80 VAL D N 1
ATOM 8777 C CA . VAL D 1 80 ? 16.504 5.426 -45.369 1.00 15.98 80 VAL D CA 1
ATOM 8778 C C . VAL D 1 80 ? 16.355 4.355 -44.295 1.00 15.71 80 VAL D C 1
ATOM 8779 O O . VAL D 1 80 ? 15.261 3.831 -44.076 1.00 22.74 80 VAL D O 1
ATOM 8783 N N . GLN D 1 81 ? 17.442 4.038 -43.604 1.00 17.10 81 GLN D N 1
ATOM 8784 C CA . GLN D 1 81 ? 17.432 3.001 -42.567 1.00 20.25 81 GLN D CA 1
ATOM 8785 C C . GLN D 1 81 ? 17.919 3.645 -41.273 1.00 23.64 81 GLN D C 1
ATOM 8786 O O . GLN D 1 81 ? 19.110 3.616 -40.950 1.00 28.03 81 GLN D O 1
ATOM 8792 N N . SER D 1 82 ? 16.985 4.257 -40.541 1.00 23.71 82 SER D N 1
ATOM 8793 C CA . SER D 1 82 ? 17.355 5.088 -39.394 1.00 19.88 82 SER D CA 1
ATOM 8794 C C . SER D 1 82 ? 18.080 4.269 -38.321 1.00 19.12 82 SER D C 1
ATOM 8795 O O . SER D 1 82 ? 19.114 4.692 -37.796 1.00 19.35 82 SER D O 1
ATOM 8798 N N . ASP D 1 83 ? 17.508 3.122 -37.946 1.00 14.67 83 ASP D N 1
ATOM 8799 C CA . ASP D 1 83 ? 18.066 2.284 -36.890 1.00 25.70 83 ASP D CA 1
ATOM 8800 C C . ASP D 1 83 ? 19.416 1.699 -37.283 1.00 26.35 83 ASP D C 1
ATOM 8801 O O . ASP D 1 83 ? 20.218 1.361 -36.411 1.00 30.85 83 ASP D O 1
ATOM 8806 N N . ALA D 1 84 ? 19.674 1.553 -38.580 1.00 28.44 84 ALA D N 1
ATOM 8807 C CA . ALA D 1 84 ? 20.912 0.966 -39.064 1.00 22.67 84 ALA D CA 1
ATOM 8808 C C . ALA D 1 84 ? 21.903 2.008 -39.584 1.00 23.65 84 ALA D C 1
ATOM 8809 O O . ALA D 1 84 ? 22.875 1.636 -40.241 1.00 28.22 84 ALA D O 1
ATOM 8811 N N . ASP D 1 85 ? 21.685 3.303 -39.308 1.00 25.65 85 ASP D N 1
ATOM 8812 C CA . ASP D 1 85 ? 22.666 4.356 -39.638 1.00 26.41 85 ASP D CA 1
ATOM 8813 C C . ASP D 1 85 ? 23.097 4.315 -41.106 1.00 24.93 85 ASP D C 1
ATOM 8814 O O . ASP D 1 85 ? 24.261 4.583 -41.439 1.00 32.70 85 ASP D O 1
ATOM 8819 N N . THR D 1 86 ? 22.151 4.000 -41.994 1.00 20.71 86 THR D N 1
ATOM 8820 C CA . THR D 1 86 ? 22.438 3.812 -43.412 1.00 24.21 86 THR D CA 1
ATOM 8821 C C . THR D 1 86 ? 21.340 4.396 -44.290 1.00 22.37 86 THR D C 1
ATOM 8822 O O . THR D 1 86 ? 20.164 4.427 -43.906 1.00 26.17 86 THR D O 1
ATOM 8826 N N . VAL D 1 87 ? 21.740 4.843 -45.484 1.00 20.25 87 VAL D N 1
ATOM 8827 C CA . VAL D 1 87 ? 20.831 5.163 -46.583 1.00 19.58 87 VAL D CA 1
ATOM 8828 C C . VAL D 1 87 ? 21.399 4.555 -47.865 1.00 25.69 87 VAL D C 1
ATOM 8829 O O . VAL D 1 87 ? 22.581 4.756 -48.191 1.00 18.83 87 VAL D O 1
ATOM 8833 N N . GLN D 1 88 ? 20.578 3.775 -48.560 1.00 21.29 88 GLN D N 1
ATOM 8834 C CA . GLN D 1 88 ? 20.931 3.215 -49.852 1.00 23.22 88 GLN D CA 1
ATOM 8835 C C . GLN D 1 88 ? 19.910 3.696 -50.876 1.00 27.46 88 GLN D C 1
ATOM 8836 O O . GLN D 1 88 ? 18.834 4.198 -50.522 1.00 25.58 88 GLN D O 1
ATOM 8842 N N . PHE D 1 89 ? 20.271 3.578 -52.152 1.00 23.75 89 PHE D N 1
ATOM 8843 C CA . PHE D 1 89 ? 19.424 4.030 -53.252 1.00 27.55 89 PHE D CA 1
ATOM 8844 C C . PHE D 1 89 ? 19.262 2.922 -54.281 1.00 26.77 89 PHE D C 1
ATOM 8845 O O . PHE D 1 89 ? 20.178 2.136 -54.527 1.00 28.69 89 PHE D O 1
ATOM 8853 N N . ILE D 1 90 ? 18.100 2.900 -54.916 1.00 28.60 90 ILE D N 1
ATOM 8854 C CA . ILE D 1 90 ? 17.806 1.944 -55.971 1.00 23.56 90 ILE D CA 1
ATOM 8855 C C . ILE D 1 90 ? 17.351 2.751 -57.168 1.00 24.19 90 ILE D C 1
ATOM 8856 O O . ILE D 1 90 ? 16.518 3.652 -57.030 1.00 26.24 90 ILE D O 1
ATOM 8861 N N . ARG D 1 91 ? 17.948 2.488 -58.321 1.00 20.07 91 ARG D N 1
ATOM 8862 C CA . ARG D 1 91 ? 17.442 3.104 -59.530 1.00 22.80 91 ARG D CA 1
ATOM 8863 C C . ARG D 1 91 ? 16.156 2.397 -59.909 1.00 22.06 91 ARG D C 1
ATOM 8864 O O . ARG D 1 91 ? 16.110 1.167 -59.945 1.00 22.65 91 ARG D O 1
ATOM 8872 N N . SER D 1 92 ? 15.159 3.198 -60.299 1.00 19.86 92 SER D N 1
ATOM 8873 C CA . SER D 1 92 ? 13.756 2.782 -60.314 1.00 33.10 92 SER D CA 1
ATOM 8874 C C . SER D 1 92 ? 13.515 1.505 -61.134 1.00 41.12 92 SER D C 1
ATOM 8875 O O . SER D 1 92 ? 12.808 0.599 -60.678 1.00 56.35 92 SER D O 1
ATOM 8878 N N . GLY D 1 93 ? 14.015 1.423 -62.360 1.00 34.54 93 GLY D N 1
ATOM 8879 C CA . GLY D 1 93 ? 14.420 2.519 -63.195 1.00 32.52 93 GLY D CA 1
ATOM 8880 C C . GLY D 1 93 ? 13.338 2.709 -64.272 1.00 39.43 93 GLY D C 1
ATOM 8881 O O . GLY D 1 93 ? 13.359 2.148 -65.370 1.00 37.74 93 GLY D O 1
ATOM 8882 N N . ILE D 1 94 ? 12.321 3.459 -63.889 1.00 35.88 94 ILE D N 1
ATOM 8883 C CA . ILE D 1 94 ? 11.395 4.080 -64.812 1.00 31.46 94 ILE D CA 1
ATOM 8884 C C . ILE D 1 94 ? 11.640 5.571 -64.680 1.00 28.24 94 ILE D C 1
ATOM 8885 O O . ILE D 1 94 ? 11.634 6.111 -63.567 1.00 31.47 94 ILE D O 1
ATOM 8890 N N . SER D 1 95 ? 11.927 6.224 -65.792 1.00 26.18 95 SER D N 1
ATOM 8891 C CA . SER D 1 95 ? 12.138 7.659 -65.799 1.00 29.31 95 SER D CA 1
ATOM 8892 C C . SER D 1 95 ? 11.278 8.275 -66.889 1.00 33.33 95 SER D C 1
ATOM 8893 O O . SER D 1 95 ? 10.934 7.618 -67.876 1.00 28.54 95 SER D O 1
ATOM 8896 N N . PHE D 1 96 ? 10.850 9.506 -66.652 1.00 22.69 96 PHE D N 1
ATOM 8897 C CA . PHE D 1 96 ? 10.137 10.301 -67.638 1.00 26.87 96 PHE D CA 1
ATOM 8898 C C . PHE D 1 96 ? 11.038 11.416 -68.166 1.00 27.14 96 PHE D C 1
ATOM 8899 O O . PHE D 1 96 ? 11.944 11.889 -67.471 1.00 27.54 96 PHE D O 1
ATOM 8907 N N . HIS D 1 97 ? 10.790 11.839 -69.407 1.00 29.61 97 HIS D N 1
ATOM 8908 C CA . HIS D 1 97 ? 11.587 12.887 -70.041 1.00 31.16 97 HIS D CA 1
ATOM 8909 C C . HIS D 1 97 ? 10.634 13.855 -70.729 1.00 35.33 97 HIS D C 1
ATOM 8910 O O . HIS D 1 97 ? 9.848 13.450 -71.595 1.00 30.40 97 HIS D O 1
ATOM 8917 N N . ASP D 1 98 ? 10.688 15.130 -70.344 1.00 30.67 98 ASP D N 1
ATOM 8918 C CA . ASP D 1 98 ? 9.844 16.128 -70.990 1.00 27.03 98 ASP D CA 1
ATOM 8919 C C . ASP D 1 98 ? 10.005 16.053 -72.500 1.00 33.93 98 ASP D C 1
ATOM 8920 O O . ASP D 1 98 ? 11.102 15.799 -73.013 1.00 33.48 98 ASP D O 1
ATOM 8925 N N . HIS D 1 99 ? 8.909 16.288 -73.216 1.00 26.28 99 HIS D N 1
ATOM 8926 C CA . HIS D 1 99 ? 8.972 16.229 -74.660 1.00 29.97 99 HIS D CA 1
ATOM 8927 C C . HIS D 1 99 ? 7.982 17.225 -75.264 1.00 31.67 99 HIS D C 1
ATOM 8928 O O . HIS D 1 99 ? 7.098 16.876 -76.028 1.00 27.83 99 HIS D O 1
ATOM 8935 N N . GLY D 1 100 ? 8.136 18.507 -74.930 1.00 42.05 100 GLY D N 1
ATOM 8936 C CA . GLY D 1 100 ? 7.215 19.531 -75.396 1.00 51.45 100 GLY D CA 1
ATOM 8937 C C . GLY D 1 100 ? 5.790 19.381 -74.887 1.00 52.72 100 GLY D C 1
ATOM 8938 O O . GLY D 1 100 ? 5.462 19.839 -73.792 1.00 55.62 100 GLY D O 1
ATOM 8939 N N . ASP D 1 101 ? 4.936 18.740 -75.692 1.00 48.72 101 ASP D N 1
ATOM 8940 C CA . ASP D 1 101 ? 3.530 18.518 -75.343 1.00 44.27 101 ASP D CA 1
ATOM 8941 C C . ASP D 1 101 ? 3.351 17.608 -74.138 1.00 36.92 101 ASP D C 1
ATOM 8942 O O . ASP D 1 101 ? 2.324 17.682 -73.455 1.00 34.07 101 ASP D O 1
ATOM 8947 N N . HIS D 1 102 ? 4.293 16.696 -73.913 1.00 42.91 102 HIS D N 1
ATOM 8948 C CA . HIS D 1 102 ? 4.058 15.489 -73.131 1.00 37.86 102 HIS D CA 1
ATOM 8949 C C . HIS D 1 102 ? 5.388 15.040 -72.548 1.00 27.20 102 HIS D C 1
ATOM 8950 O O . HIS D 1 102 ? 6.420 15.688 -72.736 1.00 30.62 102 HIS D O 1
ATOM 8957 N N . ARG D 1 103 ? 5.347 13.920 -71.828 1.00 25.71 103 ARG D N 1
ATOM 8958 C CA . ARG D 1 103 ? 6.524 13.234 -71.313 1.00 26.31 103 ARG D CA 1
ATOM 8959 C C . ARG D 1 103 ? 6.678 11.899 -72.028 1.00 28.84 103 ARG D C 1
ATOM 8960 O O . ARG D 1 103 ? 5.688 11.200 -72.280 1.00 29.73 103 ARG D O 1
ATOM 8968 N N . ASP D 1 104 ? 7.914 11.543 -72.351 1.00 30.35 104 ASP D N 1
ATOM 8969 C CA . ASP D 1 104 ? 8.216 10.185 -72.769 1.00 25.56 104 ASP D CA 1
ATOM 8970 C C . ASP D 1 104 ? 8.590 9.357 -71.549 1.00 31.47 104 ASP D C 1
ATOM 8971 O O . ASP D 1 104 ? 9.225 9.854 -70.615 1.00 31.06 104 ASP D O 1
ATOM 8976 N N . ILE D 1 105 ? 8.238 8.073 -71.585 1.00 30.22 105 ILE D N 1
ATOM 8977 C CA . ILE D 1 105 ? 8.541 7.133 -70.506 1.00 24.36 105 ILE D CA 1
ATOM 8978 C C . ILE D 1 105 ? 9.658 6.206 -70.967 1.00 26.20 105 ILE D C 1
ATOM 8979 O O . ILE D 1 105 ? 9.644 5.715 -72.102 1.00 30.33 105 ILE D O 1
ATOM 8984 N N . GLU D 1 106 ? 10.665 6.042 -70.113 1.00 24.11 106 GLU D N 1
ATOM 8985 C CA . GLU D 1 106 ? 11.778 5.131 -70.329 1.00 24.41 106 GLU D CA 1
ATOM 8986 C C . GLU D 1 106 ? 11.662 4.003 -69.312 1.00 27.36 106 GLU D C 1
ATOM 8987 O O . GLU D 1 106 ? 11.496 4.264 -68.113 1.00 26.96 106 GLU D O 1
ATOM 8993 N N . VAL D 1 107 ? 11.759 2.757 -69.775 1.00 28.75 107 VAL D N 1
ATOM 8994 C CA . VAL D 1 107 ? 11.562 1.599 -68.908 1.00 32.93 107 VAL D CA 1
ATOM 8995 C C . VAL D 1 107 ? 12.753 0.664 -69.065 1.00 30.69 107 VAL D C 1
ATOM 8996 O O . VAL D 1 107 ? 13.128 0.319 -70.190 1.00 32.51 107 VAL D O 1
ATOM 9000 N N . GLY D 1 108 ? 13.360 0.290 -67.939 1.00 32.44 108 GLY D N 1
ATOM 9001 C CA . GLY D 1 108 ? 14.356 -0.757 -67.842 1.00 32.26 108 GLY D CA 1
ATOM 9002 C C . GLY D 1 108 ? 14.175 -1.448 -66.505 1.00 30.93 108 GLY D C 1
ATOM 9003 O O . GLY D 1 108 ? 13.278 -1.107 -65.736 1.00 35.66 108 GLY D O 1
ATOM 9004 N N . ASP D 1 109 ? 14.994 -2.464 -66.246 1.00 30.11 109 ASP D N 1
ATOM 9005 C CA . ASP D 1 109 ? 14.969 -3.105 -64.936 1.00 31.00 109 ASP D CA 1
ATOM 9006 C C . ASP D 1 109 ? 15.512 -2.150 -63.868 1.00 26.42 109 ASP D C 1
ATOM 9007 O O . ASP D 1 109 ? 16.383 -1.324 -64.157 1.00 27.26 109 ASP D O 1
ATOM 9012 N N . PRO D 1 110 ? 15.032 -2.255 -62.624 1.00 29.14 110 PRO D N 1
ATOM 9013 C CA . PRO D 1 110 ? 15.656 -1.508 -61.521 1.00 28.57 110 PRO D CA 1
ATOM 9014 C C . PRO D 1 110 ? 17.023 -2.078 -61.201 1.00 34.96 110 PRO D C 1
ATOM 9015 O O . PRO D 1 110 ? 17.338 -3.213 -61.554 1.00 40.31 110 PRO D O 1
ATOM 9019 N N . ALA D 1 111 ? 17.842 -1.278 -60.520 1.00 32.71 111 ALA D N 1
ATOM 9020 C CA . ALA D 1 111 ? 19.173 -1.738 -60.139 1.00 31.06 111 ALA D CA 1
ATOM 9021 C C . ALA D 1 111 ? 19.689 -0.952 -58.941 1.00 31.29 111 ALA D C 1
ATOM 9022 O O . ALA D 1 111 ? 19.511 0.265 -58.870 1.00 33.08 111 ALA D O 1
ATOM 9024 N N . ALA D 1 112 ? 20.366 -1.640 -58.025 1.00 34.77 112 ALA D N 1
ATOM 9025 C CA . ALA D 1 112 ? 20.956 -0.947 -56.885 1.00 35.54 112 ALA D CA 1
ATOM 9026 C C . ALA D 1 112 ? 21.997 0.077 -57.337 1.00 40.55 112 ALA D C 1
ATOM 9027 O O . ALA D 1 112 ? 22.748 -0.148 -58.292 1.00 35.23 112 ALA D O 1
ATOM 9029 N N . ILE D 1 113 ? 22.041 1.210 -56.640 1.00 35.64 113 ILE D N 1
ATOM 9030 C CA . ILE D 1 113 ? 23.160 2.138 -56.735 1.00 31.00 113 ILE D CA 1
ATOM 9031 C C . ILE D 1 113 ? 24.198 1.702 -55.716 1.00 34.71 113 ILE D C 1
ATOM 9032 O O . ILE D 1 113 ? 23.864 1.439 -54.550 1.00 29.03 113 ILE D O 1
ATOM 9037 N N . ASP D 1 114 ? 25.446 1.552 -56.169 1.00 34.51 114 ASP D N 1
ATOM 9038 C CA . ASP D 1 114 ? 26.459 0.939 -55.316 1.00 47.32 114 ASP D CA 1
ATOM 9039 C C . ASP D 1 114 ? 26.892 1.863 -54.190 1.00 39.61 114 ASP D C 1
ATOM 9040 O O . ASP D 1 114 ? 27.151 1.392 -53.077 1.00 35.63 114 ASP D O 1
ATOM 9045 N N . ALA D 1 115 ? 26.891 3.172 -54.430 1.00 41.33 115 ALA D N 1
ATOM 9046 C CA . ALA D 1 115 ? 27.247 4.137 -53.397 1.00 44.49 115 ALA D CA 1
ATOM 9047 C C . ALA D 1 115 ? 26.151 4.209 -52.333 1.00 46.64 115 ALA D C 1
ATOM 9048 O O . ALA D 1 115 ? 24.981 4.460 -52.643 1.00 49.47 115 ALA D O 1
ATOM 9050 N N . SER D 1 116 ? 26.530 3.983 -51.083 1.00 40.76 116 SER D N 1
ATOM 9051 C CA . SER D 1 116 ? 25.633 4.143 -49.954 1.00 42.67 116 SER D CA 1
ATOM 9052 C C . SER D 1 116 ? 26.173 5.230 -49.034 1.00 45.32 116 SER D C 1
ATOM 9053 O O . SER D 1 116 ? 27.292 5.719 -49.199 1.00 47.48 116 SER D O 1
ATOM 9056 N N . LEU D 1 117 ? 25.338 5.628 -48.081 1.00 40.94 117 LEU D N 1
ATOM 9057 C CA . LEU D 1 117 ? 25.646 6.681 -47.129 1.00 29.66 117 LEU D CA 1
ATOM 9058 C C . LEU D 1 117 ? 25.519 6.129 -45.719 1.00 28.71 117 LEU D C 1
ATOM 9059 O O . LEU D 1 117 ? 24.619 5.332 -45.439 1.00 25.71 117 LEU D O 1
ATOM 9064 N N . THR D 1 118 ? 26.410 6.557 -44.827 1.00 26.51 118 THR D N 1
ATOM 9065 C CA . THR D 1 118 ? 26.326 6.140 -43.434 1.00 28.22 118 THR D CA 1
ATOM 9066 C C . THR D 1 118 ? 26.540 7.346 -42.528 1.00 26.97 118 THR D C 1
ATOM 9067 O O . THR D 1 118 ? 27.264 8.296 -42.858 1.00 28.02 118 THR D O 1
ATOM 9071 N N . GLY D 1 119 ? 25.862 7.303 -41.394 1.00 20.95 119 GLY D N 1
ATOM 9072 C CA . GLY D 1 119 ? 25.886 8.382 -40.447 1.00 19.99 119 GLY D CA 1
ATOM 9073 C C . GLY D 1 119 ? 24.918 8.058 -39.326 1.00 19.99 119 GLY D C 1
ATOM 9074 O O . GLY D 1 119 ? 24.109 7.127 -39.411 1.00 19.60 119 GLY D O 1
ATOM 9075 N N . PRO D 1 120 ? 24.955 8.844 -38.291 1.00 19.69 120 PRO D N 1
ATOM 9076 C CA . PRO D 1 120 ? 24.170 8.542 -37.084 1.00 21.85 120 PRO D CA 1
ATOM 9077 C C . PRO D 1 120 ? 22.704 8.928 -37.246 1.00 20.21 120 PRO D C 1
ATOM 9078 O O . PRO D 1 120 ? 22.350 10.108 -37.248 1.00 20.48 120 PRO D O 1
ATOM 9082 N N . ARG D 1 121 ? 21.855 7.926 -37.419 1.00 18.10 121 ARG D N 1
ATOM 9083 C CA . ARG D 1 121 ? 20.389 8.025 -37.490 1.00 26.74 121 ARG D CA 1
ATOM 9084 C C . ARG D 1 121 ? 19.897 9.013 -38.551 1.00 24.93 121 ARG D C 1
ATOM 9085 O O . ARG D 1 121 ? 19.217 10.002 -38.230 1.00 19.44 121 ARG D O 1
ATOM 9093 N N . PRO D 1 122 ? 20.204 8.781 -39.827 1.00 25.62 122 PRO D N 1
ATOM 9094 C CA . PRO D 1 122 ? 19.527 9.550 -40.874 1.00 20.79 122 PRO D CA 1
ATOM 9095 C C . PRO D 1 122 ? 18.041 9.239 -40.769 1.00 22.93 122 PRO D C 1
ATOM 9096 O O . PRO D 1 122 ? 17.654 8.089 -40.548 1.00 20.33 122 PRO D O 1
ATOM 9100 N N . PHE D 1 123 ? 17.208 10.263 -40.927 1.00 15.63 123 PHE D N 1
ATOM 9101 C CA . PHE D 1 123 ? 15.777 10.043 -40.771 1.00 20.73 123 PHE D CA 1
ATOM 9102 C C . PHE D 1 123 ? 14.997 10.780 -41.855 1.00 17.90 123 PHE D C 1
ATOM 9103 O O . PHE D 1 123 ? 14.769 10.212 -42.930 1.00 21.00 123 PHE D O 1
ATOM 9111 N N A HIS D 1 124 ? 14.618 12.033 -41.609 0.49 18.06 124 HIS D N 1
ATOM 9112 N N B HIS D 1 124 ? 14.573 12.020 -41.592 0.51 18.38 124 HIS D N 1
ATOM 9113 C CA A HIS D 1 124 ? 13.649 12.708 -42.474 0.49 22.13 124 HIS D CA 1
ATOM 9114 C CA B HIS D 1 124 ? 13.620 12.675 -42.490 0.51 22.09 124 HIS D CA 1
ATOM 9115 C C A HIS D 1 124 ? 14.292 13.208 -43.763 0.49 20.75 124 HIS D C 1
ATOM 9116 C C B HIS D 1 124 ? 14.302 13.143 -43.767 0.51 20.79 124 HIS D C 1
ATOM 9117 O O A HIS D 1 124 ? 15.402 13.745 -43.759 0.49 20.49 124 HIS D O 1
ATOM 9118 O O B HIS D 1 124 ? 15.447 13.602 -43.756 0.51 20.46 124 HIS D O 1
ATOM 9131 N N . LEU D 1 125 ? 13.572 13.027 -44.869 1.00 22.56 125 LEU D N 1
ATOM 9132 C CA . LEU D 1 125 ? 14.057 13.326 -46.207 1.00 20.39 125 LEU D CA 1
ATOM 9133 C C . LEU D 1 125 ? 13.122 14.346 -46.823 1.00 19.85 125 LEU D C 1
ATOM 9134 O O . LEU D 1 125 ? 11.896 14.183 -46.762 1.00 22.08 125 LEU D O 1
ATOM 9139 N N . VAL D 1 126 ? 13.700 15.400 -47.398 1.00 20.00 126 VAL D N 1
ATOM 9140 C CA . VAL D 1 126 ? 12.948 16.429 -48.104 1.00 24.06 126 VAL D CA 1
ATOM 9141 C C . VAL D 1 126 ? 13.499 16.537 -49.518 1.00 18.00 126 VAL D C 1
ATOM 9142 O O . VAL D 1 126 ? 14.715 16.518 -49.707 1.00 18.07 126 VAL D O 1
ATOM 9146 N N . GLU D 1 127 ? 12.606 16.602 -50.505 1.00 21.01 127 GLU D N 1
ATOM 9147 C CA . GLU D 1 127 ? 12.988 16.842 -51.894 1.00 26.20 127 GLU D CA 1
ATOM 9148 C C . GLU D 1 127 ? 12.285 18.086 -52.418 1.00 18.95 127 GLU D C 1
ATOM 9149 O O . GLU D 1 127 ? 11.058 18.192 -52.354 1.00 18.94 127 GLU D O 1
ATOM 9155 N N . HIS D 1 128 ? 13.069 19.011 -52.955 1.00 26.98 128 HIS D N 1
ATOM 9156 C CA . HIS D 1 128 ? 12.507 20.228 -53.522 1.00 28.09 128 HIS D CA 1
ATOM 9157 C C . HIS D 1 128 ? 13.599 20.913 -54.326 1.00 28.61 128 HIS D C 1
ATOM 9158 O O . HIS D 1 128 ? 14.793 20.782 -54.012 1.00 22.95 128 HIS D O 1
ATOM 9165 N N . ASP D 1 129 ? 13.181 21.599 -55.394 1.00 24.29 129 ASP D N 1
ATOM 9166 C CA . ASP D 1 129 ? 14.100 22.354 -56.236 1.00 26.91 129 ASP D CA 1
ATOM 9167 C C . ASP D 1 129 ? 15.252 21.487 -56.738 1.00 30.14 129 ASP D C 1
ATOM 9168 O O . ASP D 1 129 ? 16.385 21.948 -56.843 1.00 28.46 129 ASP D O 1
ATOM 9173 N N . GLY D 1 130 ? 14.965 20.218 -57.050 1.00 23.48 130 GLY D N 1
ATOM 9174 C CA . GLY D 1 130 ? 15.988 19.319 -57.573 1.00 27.24 130 GLY D CA 1
ATOM 9175 C C . GLY D 1 130 ? 17.013 18.798 -56.577 1.00 26.18 130 GLY D C 1
ATOM 9176 O O . GLY D 1 130 ? 18.013 18.209 -57.000 1.00 20.32 130 GLY D O 1
ATOM 9177 N N . LYS D 1 131 ? 16.798 18.992 -55.271 1.00 22.30 131 LYS D N 1
ATOM 9178 C CA . LYS D 1 131 ? 17.718 18.568 -54.226 1.00 24.82 131 LYS D CA 1
ATOM 9179 C C . LYS D 1 131 ? 17.033 17.588 -53.277 1.00 19.18 131 LYS D C 1
ATOM 9180 O O . LYS D 1 131 ? 15.876 17.782 -52.905 1.00 19.08 131 LYS D O 1
ATOM 9186 N N . VAL D 1 132 ? 17.771 16.556 -52.862 1.00 20.81 132 VAL D N 1
ATOM 9187 C CA . VAL D 1 132 ? 17.334 15.598 -51.850 1.00 22.37 132 VAL D CA 1
ATOM 9188 C C . VAL D 1 132 ? 18.190 15.823 -50.603 1.00 32.39 132 VAL D C 1
ATOM 9189 O O . VAL D 1 132 ? 19.427 15.759 -50.667 1.00 29.10 132 VAL D O 1
ATOM 9193 N N . VAL D 1 133 ? 17.535 16.068 -49.466 1.00 27.15 133 VAL D N 1
ATOM 9194 C CA . VAL D 1 133 ? 18.221 16.480 -48.247 1.00 23.95 133 VAL D CA 1
ATOM 9195 C C . VAL D 1 133 ? 17.824 15.552 -47.101 1.00 21.06 133 VAL D C 1
ATOM 9196 O O . VAL D 1 133 ? 16.635 15.437 -46.772 1.00 25.00 133 VAL D O 1
ATOM 9200 N N . LEU D 1 134 ? 18.829 14.950 -46.452 1.00 22.45 134 LEU D N 1
ATOM 9201 C CA . LEU D 1 134 ? 18.641 13.934 -45.416 1.00 19.63 134 LEU D CA 1
ATOM 9202 C C . LEU D 1 134 ? 19.156 14.462 -44.089 1.00 21.63 134 LEU D C 1
ATOM 9203 O O . LEU D 1 134 ? 20.337 14.804 -43.981 1.00 24.77 134 LEU D O 1
ATOM 9208 N N . ASN D 1 135 ? 18.306 14.432 -43.060 1.00 18.08 135 ASN D N 1
ATOM 9209 C CA . ASN D 1 135 ? 18.672 14.918 -41.731 1.00 18.08 135 ASN D CA 1
ATOM 9210 C C . ASN D 1 135 ? 19.290 13.787 -40.905 1.00 20.46 135 ASN D C 1
ATOM 9211 O O . ASN D 1 135 ? 18.642 12.755 -40.683 1.00 23.58 135 ASN D O 1
ATOM 9216 N N . TYR D 1 136 ? 20.510 13.997 -40.395 1.00 16.25 136 TYR D N 1
ATOM 9217 C CA . TYR D 1 136 ? 21.139 13.012 -39.501 1.00 16.61 136 TYR D CA 1
ATOM 9218 C C . TYR D 1 136 ? 20.821 13.393 -38.055 1.00 16.69 136 TYR D C 1
ATOM 9219 O O . TYR D 1 136 ? 21.4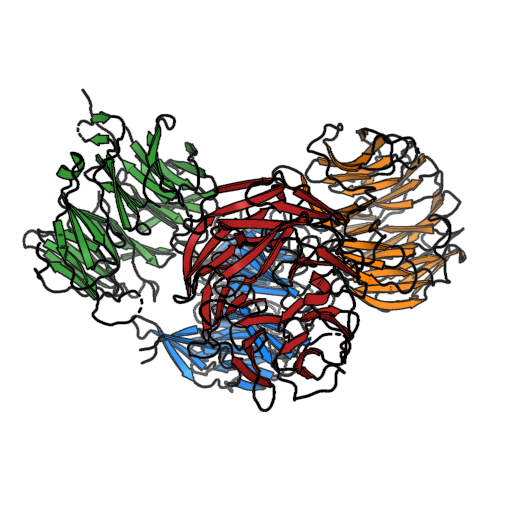01 14.339 -37.498 1.00 16.02 136 TYR D O 1
ATOM 9228 N N . ASP D 1 137 ? 19.858 12.665 -37.465 1.00 18.07 137 ASP D N 1
ATOM 9229 C CA . ASP D 1 137 ? 19.284 13.048 -36.173 1.00 23.19 137 ASP D CA 1
ATOM 9230 C C . ASP D 1 137 ? 20.317 13.058 -35.060 1.00 22.15 137 ASP D C 1
ATOM 9231 O O . ASP D 1 137 ? 20.199 13.844 -34.126 1.00 22.03 137 ASP D O 1
ATOM 9236 N N . GLN D 1 138 ? 21.294 12.162 -35.104 1.00 19.28 138 GLN D N 1
ATOM 9237 C CA . GLN D 1 138 ? 22.300 12.102 -34.053 1.00 27.81 138 GLN D CA 1
ATOM 9238 C C . GLN D 1 138 ? 23.662 12.597 -34.533 1.00 25.32 138 GLN D C 1
ATOM 9239 O O . GLN D 1 138 ? 24.670 12.346 -33.877 1.00 28.47 138 GLN D O 1
ATOM 9245 N N . GLY D 1 139 ? 23.700 13.350 -35.632 1.00 29.64 139 GLY D N 1
ATOM 9246 C CA . GLY D 1 139 ? 24.950 13.866 -36.153 1.00 16.19 139 GLY D CA 1
ATOM 9247 C C . GLY D 1 139 ? 25.057 15.380 -36.157 1.00 16.46 139 GLY D C 1
ATOM 9248 O O . GLY D 1 139 ? 26.169 15.918 -36.196 1.00 22.44 139 GLY D O 1
ATOM 9249 N N . GLY D 1 140 ? 23.938 16.095 -36.046 1.00 25.34 140 GLY D N 1
ATOM 9250 C CA . GLY D 1 140 ? 23.999 17.552 -36.122 1.00 16.73 140 GLY D CA 1
ATOM 9251 C C . GLY D 1 140 ? 24.333 18.106 -37.496 1.00 24.35 140 GLY D C 1
ATOM 9252 O O . GLY D 1 140 ? 24.970 19.161 -37.597 1.00 27.23 140 GLY D O 1
ATOM 9253 N N . TYR D 1 141 ? 23.910 17.422 -38.560 1.00 26.23 141 TYR D N 1
ATOM 9254 C CA . TYR D 1 141 ? 24.036 17.920 -39.926 1.00 21.98 141 TYR D CA 1
ATOM 9255 C C . TYR D 1 141 ? 22.988 17.230 -40.800 1.00 26.67 141 TYR D C 1
ATOM 9256 O O . TYR D 1 141 ? 22.317 16.278 -40.376 1.00 25.90 141 TYR D O 1
ATOM 9265 N N . ALA D 1 142 ? 22.833 17.742 -42.024 1.00 25.44 142 ALA D N 1
ATOM 9266 C CA . ALA D 1 142 ? 22.084 17.069 -43.081 1.00 21.43 142 ALA D CA 1
ATOM 9267 C C . ALA D 1 142 ? 22.983 16.908 -44.304 1.00 22.87 142 ALA D C 1
ATOM 9268 O O . ALA D 1 142 ? 23.965 17.629 -44.473 1.00 21.30 142 ALA D O 1
ATOM 9270 N N . GLU D 1 143 ? 22.623 15.972 -45.176 1.00 25.85 143 GLU D N 1
ATOM 9271 C CA . GLU D 1 143 ? 23.348 15.742 -46.416 1.00 22.09 143 GLU D CA 1
ATOM 9272 C C . GLU D 1 143 ? 22.470 16.166 -47.585 1.00 25.65 143 GLU D C 1
ATOM 9273 O O . GLU D 1 143 ? 21.280 15.813 -47.637 1.00 22.04 143 GLU D O 1
ATOM 9279 N N . ILE D 1 144 ? 23.057 16.961 -48.489 1.00 23.92 144 ILE D N 1
ATOM 9280 C CA . ILE D 1 144 ? 22.375 17.501 -49.655 1.00 24.19 144 ILE D CA 1
ATOM 9281 C C . ILE D 1 144 ? 22.837 16.712 -50.874 1.00 29.56 144 ILE D C 1
ATOM 9282 O O . ILE D 1 144 ? 24.042 16.632 -51.163 1.00 20.78 144 ILE D O 1
ATOM 9287 N N . LEU D 1 145 ? 21.888 16.091 -51.565 1.00 24.81 145 LEU D N 1
ATOM 9288 C CA . LEU D 1 145 ? 22.198 15.335 -52.767 1.00 31.92 145 LEU D CA 1
ATOM 9289 C C . LEU D 1 145 ? 21.482 15.942 -53.965 1.00 29.97 145 LEU D C 1
ATOM 9290 O O . LEU D 1 145 ? 20.320 16.352 -53.870 1.00 27.54 145 LEU D O 1
ATOM 9295 N N . ASP D 1 146 ? 22.160 15.961 -55.099 1.00 29.50 146 ASP D N 1
ATOM 9296 C CA . ASP D 1 146 ? 21.537 16.471 -56.310 1.00 24.39 146 ASP D CA 1
ATOM 9297 C C . ASP D 1 146 ? 20.661 15.406 -56.961 1.00 19.93 146 ASP D C 1
ATOM 9298 O O . ASP D 1 146 ? 21.108 14.281 -57.211 1.00 28.36 146 ASP D O 1
ATOM 9303 N N . GLY D 1 147 ? 19.405 15.760 -57.228 1.00 20.02 147 GLY D N 1
ATOM 9304 C CA . GLY D 1 147 ? 18.489 14.776 -57.776 1.00 24.63 147 GLY D CA 1
ATOM 9305 C C . GLY D 1 147 ? 18.984 14.193 -59.085 1.00 26.93 147 GLY D C 1
ATOM 9306 O O . GLY D 1 147 ? 18.977 12.975 -59.274 1.00 32.11 147 GLY D O 1
ATOM 9307 N N . HIS D 1 148 ? 19.444 15.057 -60.001 1.00 29.05 148 HIS D N 1
ATOM 9308 C CA . HIS D 1 148 ? 19.932 14.582 -61.295 1.00 37.23 148 HIS D CA 1
ATOM 9309 C C . HIS D 1 148 ? 21.122 13.639 -61.139 1.00 35.49 148 HIS D C 1
ATOM 9310 O O . HIS D 1 148 ? 21.171 12.584 -61.786 1.00 35.43 148 HIS D O 1
ATOM 9317 N N . ALA D 1 149 ? 22.063 13.966 -60.244 1.00 27.89 149 ALA D N 1
ATOM 9318 C CA . ALA D 1 149 ? 23.199 13.078 -60.041 1.00 29.92 149 ALA D CA 1
ATOM 9319 C C . ALA D 1 149 ? 22.729 11.723 -59.535 1.00 30.91 149 ALA D C 1
ATOM 9320 O O . ALA D 1 149 ? 23.191 10.671 -60.003 1.00 28.83 149 ALA D O 1
ATOM 9322 N N . LEU D 1 150 ? 21.780 11.733 -58.599 1.00 21.80 150 LEU D N 1
ATOM 9323 C CA . LEU D 1 150 ? 21.198 10.483 -58.134 1.00 27.72 150 LEU D CA 1
ATOM 9324 C C . LEU D 1 150 ? 20.597 9.691 -59.292 1.00 31.32 150 LEU D C 1
ATOM 9325 O O . LEU D 1 150 ? 20.758 8.466 -59.370 1.00 28.13 150 LEU D O 1
ATOM 9330 N N . ALA D 1 151 ? 19.854 10.372 -60.171 1.00 30.16 151 ALA D N 1
ATOM 9331 C CA . ALA D 1 151 ? 19.192 9.700 -61.288 1.00 36.48 151 ALA D CA 1
ATOM 9332 C C . ALA D 1 151 ? 20.196 9.092 -62.262 1.00 45.83 151 ALA D C 1
ATOM 9333 O O . ALA D 1 151 ? 19.865 8.144 -62.985 1.00 51.24 151 ALA D O 1
ATOM 9335 N N . GLU D 1 152 ? 21.400 9.642 -62.342 1.00 43.01 152 GLU D N 1
ATOM 9336 C CA . GLU D 1 152 ? 22.442 9.033 -63.156 1.00 45.32 152 GLU D CA 1
ATOM 9337 C C . GLU D 1 152 ? 23.383 8.170 -62.329 1.00 45.29 152 GLU D C 1
ATOM 9338 O O . GLU D 1 152 ? 24.453 7.794 -62.815 1.00 50.82 152 GLU D O 1
ATOM 9344 N N . GLY D 1 153 ? 23.001 7.851 -61.093 1.00 41.39 153 GLY D N 1
ATOM 9345 C CA . GLY D 1 153 ? 23.642 6.808 -60.319 1.00 29.18 153 GLY D CA 1
ATOM 9346 C C . GLY D 1 153 ? 24.727 7.224 -59.350 1.00 30.49 153 GLY D C 1
ATOM 9347 O O . GLY D 1 153 ? 25.494 6.359 -58.908 1.00 41.40 153 GLY D O 1
ATOM 9348 N N . LYS D 1 154 ? 24.830 8.500 -59.002 1.00 27.58 154 LYS D N 1
ATOM 9349 C CA . LYS D 1 154 ? 25.886 8.945 -58.105 1.00 36.45 154 LYS D CA 1
ATOM 9350 C C . LYS D 1 154 ? 25.295 9.458 -56.801 1.00 38.01 154 LYS D C 1
ATOM 9351 O O . LYS D 1 154 ? 24.292 10.179 -56.797 1.00 36.04 154 LYS D O 1
ATOM 9357 N N . ALA D 1 155 ? 25.959 9.122 -55.704 1.00 41.93 155 ALA D N 1
ATOM 9358 C CA . ALA D 1 155 ? 25.516 9.437 -54.346 1.00 38.92 155 ALA D CA 1
ATOM 9359 C C . ALA D 1 155 ? 26.616 10.244 -53.669 1.00 38.99 155 ALA D C 1
ATOM 9360 O O . ALA D 1 155 ? 27.332 9.743 -52.799 1.00 44.58 155 ALA D O 1
ATOM 9362 N N . GLU D 1 156 ? 26.762 11.496 -54.092 1.00 38.48 156 GLU D N 1
ATOM 9363 C CA . GLU D 1 156 ? 27.804 12.373 -53.567 1.00 43.08 156 GLU D CA 1
ATOM 9364 C C . GLU D 1 156 ? 27.187 13.464 -52.717 1.00 38.57 156 GLU D C 1
ATOM 9365 O O . GLU D 1 156 ? 26.736 14.485 -53.259 1.00 42.79 156 GLU D O 1
ATOM 9371 N N . PRO D 1 157 ? 27.205 13.353 -51.393 1.00 35.57 157 PRO D N 1
ATOM 9372 C CA . PRO D 1 157 ? 26.481 14.332 -50.594 1.00 29.75 157 PRO D CA 1
ATOM 9373 C C . PRO D 1 157 ? 27.301 15.582 -50.389 1.00 22.33 157 PRO D C 1
ATOM 9374 O O . PRO D 1 157 ? 28.530 15.560 -50.394 1.00 30.11 157 PRO D O 1
ATOM 9378 N N . GLY D 1 158 ? 26.583 16.685 -50.248 1.00 21.07 158 GLY D N 1
ATOM 9379 C CA . GLY D 1 158 ? 27.126 17.917 -49.726 1.00 27.29 158 GLY D CA 1
ATOM 9380 C C . GLY D 1 158 ? 26.677 18.061 -48.285 1.00 30.52 158 GLY D C 1
ATOM 9381 O O . GLY D 1 158 ? 25.604 17.594 -47.902 1.00 27.94 158 GLY D O 1
ATOM 9382 N N A ARG D 1 159 ? 27.515 18.708 -47.484 0.61 27.44 159 ARG D N 1
ATOM 9383 N N B ARG D 1 159 ? 27.511 18.725 -47.493 0.39 27.74 159 ARG D N 1
ATOM 9384 C CA A ARG D 1 159 ? 27.285 18.813 -46.051 0.61 26.91 159 ARG D CA 1
ATOM 9385 C CA B ARG D 1 159 ? 27.303 18.843 -46.059 0.39 27.02 159 ARG D CA 1
ATOM 9386 C C A ARG D 1 159 ? 26.531 20.097 -45.740 0.61 25.83 159 ARG D C 1
ATOM 9387 C C B ARG D 1 159 ? 26.526 20.112 -45.743 0.39 25.53 159 ARG D C 1
ATOM 9388 O O A ARG D 1 159 ? 26.886 21.171 -46.238 0.61 23.60 159 ARG D O 1
ATOM 9389 O O B ARG D 1 159 ? 26.869 21.194 -46.232 0.39 24.11 159 ARG D O 1
ATOM 9404 N N . PHE D 1 160 ? 25.487 19.985 -44.924 1.00 22.47 160 PHE D N 1
ATOM 9405 C CA . PHE D 1 160 ? 24.805 21.160 -44.389 1.00 23.55 160 PHE D CA 1
ATOM 9406 C C . PHE D 1 160 ? 24.906 21.090 -42.873 1.00 22.13 160 PHE D C 1
ATOM 9407 O O . PHE D 1 160 ? 24.299 20.192 -42.259 1.00 19.27 160 PHE D O 1
ATOM 9415 N N . PRO D 1 161 ? 25.639 22.001 -42.229 1.00 32.83 161 PRO D N 1
ATOM 9416 C CA . PRO D 1 161 ? 25.867 21.882 -40.785 1.00 34.67 161 PRO D CA 1
ATOM 9417 C C . PRO D 1 161 ? 24.713 22.449 -39.979 1.00 30.62 161 PRO D C 1
ATOM 9418 O O . PRO D 1 161 ? 24.100 23.452 -40.354 1.00 31.44 161 PRO D O 1
ATOM 9422 N N . GLN D 1 162 ? 24.431 21.806 -38.851 1.00 25.86 162 GLN D N 1
ATOM 9423 C CA . GLN D 1 162 ? 23.426 22.287 -37.909 1.00 33.46 162 GLN D CA 1
ATOM 9424 C C . GLN D 1 162 ? 24.079 22.596 -36.566 1.00 38.84 162 GLN D C 1
ATOM 9425 O O . GLN D 1 162 ? 25.106 22.007 -36.203 1.00 41.20 162 GLN D O 1
ATOM 9431 N N . ALA D 1 163 ? 23.488 23.554 -35.843 1.00 38.80 163 ALA D N 1
ATOM 9432 C CA . ALA D 1 163 ? 24.039 23.931 -34.544 1.00 37.64 163 ALA D CA 1
ATOM 9433 C C . ALA D 1 163 ? 23.989 22.773 -33.553 1.00 31.84 163 ALA D C 1
ATOM 9434 O O . ALA D 1 163 ? 24.882 22.646 -32.714 1.00 37.12 163 ALA D O 1
ATOM 9436 N N . ARG D 1 164 ? 22.987 21.899 -33.650 1.00 32.13 164 ARG D N 1
ATOM 9437 C CA . ARG D 1 164 ? 22.890 20.799 -32.700 1.00 31.74 164 ARG D CA 1
ATOM 9438 C C . ARG D 1 164 ? 22.079 19.652 -33.295 1.00 28.99 164 ARG D C 1
ATOM 9439 O O . ARG D 1 164 ? 21.090 19.882 -33.993 1.00 28.08 164 ARG D O 1
ATOM 9447 N N . ALA D 1 165 ? 22.480 18.421 -32.961 1.00 21.13 165 ALA D N 1
ATOM 9448 C CA . ALA D 1 165 ? 21.770 17.239 -33.418 1.00 21.73 165 ALA D CA 1
ATOM 9449 C C . ALA D 1 165 ? 20.371 17.209 -32.810 1.00 27.96 165 ALA D C 1
ATOM 9450 O O . ALA D 1 165 ? 20.189 17.527 -31.636 1.00 26.27 165 ALA D O 1
ATOM 9452 N N . HIS D 1 166 ? 19.385 16.811 -33.618 1.00 27.15 166 HIS D N 1
ATOM 9453 C CA . HIS D 1 166 ? 17.989 16.762 -33.194 1.00 20.65 166 HIS D CA 1
ATOM 9454 C C . HIS D 1 166 ? 17.184 16.026 -34.261 1.00 21.39 166 HIS D C 1
ATOM 9455 O O . HIS D 1 166 ? 17.696 15.672 -35.323 1.00 17.57 166 HIS D O 1
ATOM 9462 N N . HIS D 1 167 ? 15.921 15.759 -33.949 1.00 22.73 167 HIS D N 1
ATOM 9463 C CA . HIS D 1 167 ? 15.040 15.106 -34.916 1.00 25.47 167 HIS D CA 1
ATOM 9464 C C . HIS D 1 167 ? 14.393 16.205 -35.753 1.00 20.91 167 HIS D C 1
ATOM 9465 O O . HIS D 1 167 ? 13.394 16.813 -35.367 1.00 21.54 167 HIS D O 1
ATOM 9472 N N . GLY D 1 168 ? 15.011 16.502 -36.888 1.00 23.00 168 GLY D N 1
ATOM 9473 C CA . GLY D 1 168 ? 14.597 17.625 -37.706 1.00 26.26 168 GLY D CA 1
ATOM 9474 C C . GLY D 1 168 ? 14.585 17.364 -39.200 1.00 18.00 168 GLY D C 1
ATOM 9475 O O . GLY D 1 168 ? 14.589 16.216 -39.649 1.00 16.09 168 GLY D O 1
ATOM 9476 N N . PHE D 1 169 ? 14.570 18.446 -39.975 1.00 16.51 169 PHE D N 1
ATOM 9477 C CA . PHE D 1 169 ? 14.601 18.367 -41.422 1.00 25.31 169 PHE D CA 1
ATOM 9478 C C . PHE D 1 169 ? 15.235 19.643 -41.946 1.00 17.08 169 PHE D C 1
ATOM 9479 O O . PHE D 1 169 ? 15.400 20.623 -41.221 1.00 18.86 169 PHE D O 1
ATOM 9487 N N . VAL D 1 170 ? 15.630 19.598 -43.207 1.00 20.36 170 VAL D N 1
ATOM 9488 C CA . VAL D 1 170 ? 16.176 20.747 -43.910 1.00 20.85 170 VAL D CA 1
ATOM 9489 C C . VAL D 1 170 ? 15.529 20.757 -45.288 1.00 27.25 170 VAL D C 1
ATOM 9490 O O . VAL D 1 170 ? 15.665 19.786 -46.044 1.00 21.57 170 VAL D O 1
ATOM 9494 N N . ALA D 1 171 ? 14.837 21.847 -45.617 1.00 26.56 171 ALA D N 1
ATOM 9495 C CA . ALA D 1 171 ? 14.058 21.948 -46.837 1.00 27.50 171 ALA D CA 1
ATOM 9496 C C . ALA D 1 171 ? 14.630 23.033 -47.738 1.00 28.33 171 ALA D C 1
ATOM 9497 O O . ALA D 1 171 ? 14.916 24.138 -47.259 1.00 25.52 171 ALA D O 1
ATOM 9499 N N . PRO D 1 172 ? 14.859 22.747 -49.024 1.00 26.21 172 PRO D N 1
ATOM 9500 C CA . PRO D 1 172 ? 15.244 23.808 -49.963 1.00 28.62 172 PRO D CA 1
ATOM 9501 C C . PRO D 1 172 ? 14.049 24.696 -50.275 1.00 33.76 172 PRO D C 1
ATOM 9502 O O . PRO D 1 172 ? 12.933 24.214 -50.482 1.00 35.66 172 PRO D O 1
ATOM 9506 N N . LEU D 1 173 ? 14.285 26.007 -50.292 1.00 32.20 173 LEU D N 1
ATOM 9507 C CA . LEU D 1 173 ? 13.210 26.957 -50.583 1.00 33.90 173 LEU D CA 1
ATOM 9508 C C . LEU D 1 173 ? 13.814 28.290 -50.997 1.00 36.34 173 LEU D C 1
ATOM 9509 O O . LEU D 1 173 ? 14.591 28.879 -50.233 1.00 29.76 173 LEU D O 1
ATOM 9514 N N . GLY D 1 174 ? 13.452 28.759 -52.189 1.00 35.09 174 GLY D N 1
ATOM 9515 C CA . GLY D 1 174 ? 13.807 30.112 -52.590 1.00 35.53 174 GLY D CA 1
ATOM 9516 C C . GLY D 1 174 ? 15.280 30.425 -52.479 1.00 42.73 174 GLY D C 1
ATOM 9517 O O . GLY D 1 174 ? 15.653 31.531 -52.067 1.00 51.67 174 GLY D O 1
ATOM 9518 N N . GLY D 1 175 ? 16.133 29.471 -52.841 1.00 38.99 175 GLY D N 1
ATOM 9519 C CA . GLY D 1 175 ? 17.567 29.642 -52.751 1.00 32.14 175 GLY D CA 1
ATOM 9520 C C . GLY D 1 175 ? 18.152 29.486 -51.366 1.00 37.86 175 GLY D C 1
ATOM 9521 O O . GLY D 1 175 ? 19.387 29.543 -51.221 1.00 40.26 175 GLY D O 1
ATOM 9522 N N . ASN D 1 176 ? 17.318 29.343 -50.335 1.00 36.90 176 ASN D N 1
ATOM 9523 C CA . ASN D 1 176 ? 17.796 29.124 -48.983 1.00 37.91 176 ASN D CA 1
ATOM 9524 C C . ASN D 1 176 ? 17.634 27.657 -48.594 1.00 34.28 176 ASN D C 1
ATOM 9525 O O . ASN D 1 176 ? 17.082 26.832 -49.334 1.00 30.01 176 ASN D O 1
ATOM 9530 N N . TRP D 1 177 ? 18.127 27.342 -47.402 1.00 32.69 177 TRP D N 1
ATOM 9531 C CA . TRP D 1 177 ? 17.976 26.040 -46.763 1.00 32.92 177 TRP D CA 1
ATOM 9532 C C . TRP D 1 177 ? 17.276 26.293 -45.440 1.00 30.08 177 TRP D C 1
ATOM 9533 O O . TRP D 1 177 ? 17.798 27.029 -44.594 1.00 31.44 177 TRP D O 1
ATOM 9544 N N . LEU D 1 178 ? 16.045 25.803 -45.320 1.00 32.56 178 LEU D N 1
ATOM 9545 C CA . LEU D 1 178 ? 15.240 25.989 -44.112 1.00 26.48 178 LEU D CA 1
ATOM 9546 C C . LEU D 1 178 ? 15.392 24.763 -43.207 1.00 31.95 178 LEU D C 1
ATOM 9547 O O . LEU D 1 178 ? 14.846 23.683 -43.490 1.00 26.00 178 LEU D O 1
ATOM 9552 N N . SER D 1 179 ? 16.129 24.933 -42.116 1.00 29.48 179 SER D N 1
ATOM 9553 C CA . SER D 1 179 ? 16.409 23.856 -41.185 1.00 22.35 179 SER D CA 1
ATOM 9554 C C . SER D 1 179 ? 15.576 24.034 -39.925 1.00 25.03 179 SER D C 1
ATOM 9555 O O . SER D 1 179 ? 15.388 25.155 -39.447 1.00 25.43 179 SER D O 1
ATOM 9558 N N . THR D 1 180 ? 15.100 22.924 -39.374 1.00 18.88 180 THR D N 1
ATOM 9559 C CA . THR D 1 180 ? 14.643 22.954 -37.998 1.00 20.36 180 THR D CA 1
ATOM 9560 C C . THR D 1 180 ? 15.821 23.323 -37.080 1.00 24.70 180 THR D C 1
ATOM 9561 O O . THR D 1 180 ? 16.990 23.190 -37.445 1.00 23.45 180 THR D O 1
ATOM 9565 N N . VAL D 1 181 ? 15.503 23.855 -35.902 1.00 25.42 181 VAL D N 1
ATOM 9566 C CA . VAL D 1 181 ? 16.500 24.334 -34.952 1.00 20.76 181 VAL D CA 1
ATOM 9567 C C . VAL D 1 181 ? 16.136 23.830 -33.567 1.00 25.39 181 VAL D C 1
ATOM 9568 O O . VAL D 1 181 ? 15.018 24.059 -33.092 1.00 31.73 181 VAL D O 1
ATOM 9572 N N . ALA D 1 182 ? 17.066 23.139 -32.928 1.00 23.98 182 ALA D N 1
ATOM 9573 C CA . ALA D 1 182 ? 16.879 22.655 -31.567 1.00 24.90 182 ALA D CA 1
ATOM 9574 C C . ALA D 1 182 ? 17.402 23.677 -30.557 1.00 32.99 182 ALA D C 1
ATOM 9575 O O . ALA D 1 182 ? 18.129 24.615 -30.893 1.00 35.10 182 ALA D O 1
ATOM 9577 N N . SER D 1 183 ? 17.027 23.469 -29.300 1.00 34.71 183 SER D N 1
ATOM 9578 C CA . SER D 1 183 ? 17.553 24.237 -28.183 1.00 45.84 183 SER D CA 1
ATOM 9579 C C . SER D 1 183 ? 18.913 23.703 -27.736 1.00 48.00 183 SER D C 1
ATOM 9580 O O . SER D 1 183 ? 19.349 22.617 -28.129 1.00 39.32 183 SER D O 1
ATOM 9583 N N . ASP D 1 184 ? 19.565 24.470 -26.868 1.00 65.02 184 ASP D N 1
ATOM 9584 C CA . ASP D 1 184 ? 20.661 23.962 -26.052 1.00 75.73 184 ASP D CA 1
ATOM 9585 C C . ASP D 1 184 ? 20.049 23.590 -24.709 1.00 75.76 184 ASP D C 1
ATOM 9586 O O . ASP D 1 184 ? 18.978 24.081 -24.349 1.00 83.34 184 ASP D O 1
ATOM 9591 N N . GLU D 1 185 ? 20.712 22.714 -23.966 1.00 69.30 185 GLU D N 1
ATOM 9592 C CA . GLU D 1 185 ? 20.046 22.279 -22.741 1.00 71.02 185 GLU D CA 1
ATOM 9593 C C . GLU D 1 185 ? 20.844 21.230 -21.986 1.00 73.90 185 GLU D C 1
ATOM 9594 O O . GLU D 1 185 ? 21.975 21.479 -21.559 1.00 72.27 185 GLU D O 1
ATOM 9600 N N . LYS D 1 186 ? 20.180 20.099 -21.745 1.00 76.55 186 LYS D N 1
ATOM 9601 C CA . LYS D 1 186 ? 20.755 18.752 -21.714 1.00 76.49 186 LYS D CA 1
ATOM 9602 C C . LYS D 1 186 ? 20.259 17.989 -20.492 1.00 77.68 186 LYS D C 1
ATOM 9603 O O . LYS D 1 186 ? 19.258 17.265 -20.581 1.00 75.44 186 LYS D O 1
ATOM 9609 N N . VAL D 1 193 ? 15.289 16.483 -26.292 1.00 39.00 193 VAL D N 1
ATOM 9610 C CA . VAL D 1 193 ? 15.708 17.853 -26.649 1.00 52.38 193 VAL D CA 1
ATOM 9611 C C . VAL D 1 193 ? 14.588 18.656 -27.279 1.00 52.38 193 VAL D C 1
ATOM 9612 O O . VAL D 1 193 ? 14.047 18.269 -28.324 1.00 52.91 193 VAL D O 1
ATOM 9616 N N . PRO D 1 194 ? 14.256 19.783 -26.654 1.00 49.54 194 PRO D N 1
ATOM 9617 C CA . PRO D 1 194 ? 13.239 20.673 -27.224 1.00 47.02 194 PRO D CA 1
ATOM 9618 C C . PRO D 1 194 ? 13.690 21.300 -28.532 1.00 40.36 194 PRO D C 1
ATOM 9619 O O . PRO D 1 194 ? 14.848 21.704 -28.693 1.00 32.62 194 PRO D O 1
ATOM 9623 N N . ARG D 1 195 ? 12.731 21.464 -29.442 1.00 31.87 195 ARG D N 1
ATOM 9624 C CA . ARG D 1 195 ? 12.989 22.081 -30.734 1.00 26.99 195 ARG D CA 1
ATOM 9625 C C . ARG D 1 195 ? 12.242 23.404 -30.741 1.00 27.66 195 ARG D C 1
ATOM 9626 O O . ARG D 1 195 ? 11.085 23.471 -30.318 1.00 28.49 195 ARG D O 1
ATOM 9634 N N . LEU D 1 196 ? 12.911 24.450 -31.226 1.00 26.59 196 LEU D N 1
ATOM 9635 C CA . LEU D 1 196 ? 12.426 25.823 -31.124 1.00 32.83 196 LEU D CA 1
ATOM 9636 C C . LEU D 1 196 ? 11.621 26.283 -32.335 1.00 35.88 196 LEU D C 1
ATOM 9637 O O . LEU D 1 196 ? 10.595 26.956 -32.177 1.00 31.75 196 LEU D O 1
ATOM 9642 N N . GLY D 1 197 ? 12.068 25.939 -33.540 1.00 29.83 197 GLY D N 1
ATOM 9643 C CA . GLY D 1 197 ? 11.362 26.364 -34.736 1.00 26.71 197 GLY D CA 1
ATOM 9644 C C . GLY D 1 197 ? 12.154 26.065 -35.987 1.00 22.83 197 GLY D C 1
ATOM 9645 O O . GLY D 1 197 ? 12.893 25.072 -36.063 1.00 25.24 197 GLY D O 1
ATOM 9646 N N . LEU D 1 198 ? 11.984 26.934 -36.963 1.00 23.92 198 LEU D N 1
ATOM 9647 C CA . LEU D 1 198 ? 12.542 26.773 -38.290 1.00 22.70 198 LEU D CA 1
ATOM 9648 C C . LEU D 1 198 ? 13.290 28.053 -38.615 1.00 25.51 198 LEU D C 1
ATOM 9649 O O . LEU D 1 198 ? 12.898 29.138 -38.175 1.00 26.44 198 LEU D O 1
ATOM 9654 N N . GLN D 1 199 ? 14.386 27.923 -39.357 1.00 27.81 199 GLN D N 1
ATOM 9655 C CA . GLN D 1 199 ? 15.208 29.087 -39.661 1.00 27.95 199 GLN D CA 1
ATOM 9656 C C . GLN D 1 199 ? 15.844 28.917 -41.036 1.00 25.70 199 GLN D C 1
ATOM 9657 O O . GLN D 1 199 ? 16.188 27.801 -41.446 1.00 24.82 199 GLN D O 1
ATOM 9663 N N . ALA D 1 200 ? 15.969 30.029 -41.752 1.00 23.56 200 ALA D N 1
ATOM 9664 C CA . ALA D 1 200 ? 16.584 30.039 -43.074 1.00 29.41 200 ALA D CA 1
ATOM 9665 C C . ALA D 1 200 ? 18.091 30.216 -42.941 1.00 35.57 200 ALA D C 1
ATOM 9666 O O . ALA D 1 200 ? 18.561 31.009 -42.121 1.00 40.09 200 ALA D O 1
ATOM 9668 N N . PHE D 1 201 ? 18.841 29.429 -43.710 1.00 30.02 201 PHE D N 1
ATOM 9669 C CA . PHE D 1 201 ? 20.291 29.473 -43.731 1.00 26.04 201 PHE D CA 1
ATOM 9670 C C . PHE D 1 201 ? 20.769 29.443 -45.178 1.00 41.11 201 PHE D C 1
ATOM 9671 O O . PHE D 1 201 ? 20.013 29.090 -46.094 1.00 43.98 201 PHE D O 1
ATOM 9679 N N . ASP D 1 202 ? 22.051 29.796 -45.377 1.00 30.42 202 ASP D N 1
ATOM 9680 C CA . ASP D 1 202 ? 22.686 29.515 -46.651 1.00 32.01 202 ASP D CA 1
ATOM 9681 C C . ASP D 1 202 ? 23.320 28.124 -46.570 1.00 33.20 202 ASP D C 1
ATOM 9682 O O . ASP D 1 202 ? 23.306 27.465 -45.523 1.00 27.01 202 ASP D O 1
ATOM 9687 N N . ALA D 1 203 ? 23.925 27.690 -47.678 1.00 31.86 203 ALA D N 1
ATOM 9688 C CA . ALA D 1 203 ? 24.435 26.333 -47.783 1.00 39.49 203 ALA D CA 1
ATOM 9689 C C . ALA D 1 203 ? 25.534 26.053 -46.775 1.00 41.38 203 ALA D C 1
ATOM 9690 O O . ALA D 1 203 ? 25.805 24.884 -46.489 1.00 43.48 203 ALA D O 1
ATOM 9692 N N . GLU D 1 204 ? 26.195 27.089 -46.268 1.00 43.54 204 GLU D N 1
ATOM 9693 C CA . GLU D 1 204 ? 27.268 26.934 -45.299 1.00 39.77 204 GLU D CA 1
ATOM 9694 C C . GLU D 1 204 ? 26.753 26.854 -43.872 1.00 42.07 204 GLU D C 1
ATOM 9695 O O . GLU D 1 204 ? 27.550 26.679 -42.940 1.00 35.24 204 GLU D O 1
ATOM 9701 N N . GLY D 1 205 ? 25.443 26.956 -43.680 1.00 39.20 205 GLY D N 1
ATOM 9702 C CA . GLY D 1 205 ? 24.900 26.939 -42.341 1.00 40.25 205 GLY D CA 1
ATOM 9703 C C . GLY D 1 205 ? 24.948 28.289 -41.675 1.00 41.37 205 GLY D C 1
ATOM 9704 O O . GLY D 1 205 ? 24.740 28.373 -40.456 1.00 46.85 205 GLY D O 1
ATOM 9705 N N . ASN D 1 206 ? 25.182 29.361 -42.462 1.00 36.00 206 ASN D N 1
ATOM 9706 C CA . ASN D 1 206 ? 25.113 30.719 -41.950 1.00 36.62 206 ASN D CA 1
ATOM 9707 C C . ASN D 1 206 ? 23.653 31.174 -41.942 1.00 38.44 206 ASN D C 1
ATOM 9708 O O . ASN D 1 206 ? 22.985 31.116 -42.982 1.00 33.95 206 ASN D O 1
ATOM 9713 N N . PRO D 1 207 ? 23.149 31.704 -40.829 1.00 41.59 207 PRO D N 1
ATOM 9714 C CA . PRO D 1 207 ? 21.747 32.130 -40.795 1.00 47.41 207 PRO D CA 1
ATOM 9715 C C . PRO D 1 207 ? 21.497 33.216 -41.824 1.00 49.31 207 PRO D C 1
ATOM 9716 O O . PRO D 1 207 ? 22.265 34.161 -41.950 1.00 51.21 207 PRO D O 1
ATOM 9720 N N . ALA D 1 208 ? 20.395 33.070 -42.574 1.00 46.41 208 ALA D N 1
ATOM 9721 C CA . ALA D 1 208 ? 19.956 34.063 -43.535 1.00 40.73 208 ALA D CA 1
ATOM 9722 C C . ALA D 1 208 ? 18.700 34.788 -43.087 1.00 47.83 208 ALA D C 1
ATOM 9723 O O . ALA D 1 208 ? 18.200 35.651 -43.818 1.00 57.71 208 ALA D O 1
ATOM 9725 N N . GLY D 1 209 ? 18.184 34.469 -41.912 1.00 48.11 209 GLY D N 1
ATOM 9726 C CA . GLY D 1 209 ? 17.012 35.125 -41.371 1.00 42.22 209 GLY D CA 1
ATOM 9727 C C . GLY D 1 209 ? 16.843 34.696 -39.934 1.00 41.61 209 GLY D C 1
ATOM 9728 O O . GLY D 1 209 ? 17.601 33.872 -39.421 1.00 45.08 209 GLY D O 1
ATOM 9729 N N . ASN D 1 210 ? 15.868 35.313 -39.275 1.00 43.47 210 ASN D N 1
ATOM 9730 C CA . ASN D 1 210 ? 15.576 35.055 -37.870 1.00 47.72 210 ASN D CA 1
ATOM 9731 C C . ASN D 1 210 ? 14.854 33.720 -37.680 1.00 44.89 210 ASN D C 1
ATOM 9732 O O . ASN D 1 210 ? 14.276 33.150 -38.611 1.00 44.12 210 ASN D O 1
ATOM 9737 N N . LEU D 1 211 ? 14.913 33.218 -36.450 1.00 42.73 211 LEU D N 1
ATOM 9738 C CA . LEU D 1 211 ? 14.209 31.996 -36.096 1.00 39.99 211 LEU D CA 1
ATOM 9739 C C . LEU D 1 211 ? 12.700 32.232 -36.039 1.00 41.21 211 LEU D C 1
ATOM 9740 O O . LEU D 1 211 ? 12.229 33.142 -35.350 1.00 35.43 211 LEU D O 1
ATOM 9745 N N . ALA D 1 212 ? 11.937 31.393 -36.741 1.00 39.48 212 ALA D N 1
ATOM 9746 C CA . ALA D 1 212 ? 10.478 31.431 -36.670 1.00 26.86 212 ALA D CA 1
ATOM 9747 C C . ALA D 1 212 ? 10.024 30.426 -35.627 1.00 32.09 212 ALA D C 1
ATOM 9748 O O . ALA D 1 212 ? 10.318 29.227 -35.745 1.00 27.76 212 ALA D O 1
ATOM 9750 N N . THR D 1 213 ? 9.326 30.911 -34.600 1.00 26.82 213 THR D N 1
ATOM 9751 C CA . THR D 1 213 ? 8.901 30.027 -33.526 1.00 26.78 213 THR D CA 1
ATOM 9752 C C . THR D 1 213 ? 7.958 28.950 -34.061 1.00 30.34 213 THR D C 1
ATOM 9753 O O . THR D 1 213 ? 7.007 29.243 -34.794 1.00 26.04 213 THR D O 1
ATOM 9757 N N . CYS D 1 214 ? 8.262 27.699 -33.727 1.00 29.76 214 CYS D N 1
ATOM 9758 C CA . CYS D 1 214 ? 7.432 26.550 -34.048 1.00 25.12 214 CYS D CA 1
ATOM 9759 C C . CYS D 1 214 ? 7.856 25.471 -33.073 1.00 24.86 214 CYS D C 1
ATOM 9760 O O . CYS D 1 214 ? 8.699 24.628 -33.385 1.00 20.93 214 CYS D O 1
ATOM 9763 N N . THR D 1 215 ? 7.284 25.517 -31.878 1.00 25.70 215 THR D N 1
ATOM 9764 C CA . THR D 1 215 ? 7.720 24.670 -30.782 1.00 20.09 215 THR D CA 1
ATOM 9765 C C . THR D 1 215 ? 7.480 23.208 -31.112 1.00 19.80 215 THR D C 1
ATOM 9766 O O . THR D 1 215 ? 6.416 22.845 -31.607 1.00 19.68 215 THR D O 1
ATOM 9770 N N . GLY D 1 216 ? 8.479 22.363 -30.870 1.00 22.15 216 GLY D N 1
ATOM 9771 C CA . GLY D 1 216 ? 8.296 20.958 -31.206 1.00 22.08 216 GLY D CA 1
ATOM 9772 C C . GLY D 1 216 ? 8.105 20.680 -32.686 1.00 16.43 216 GLY D C 1
ATOM 9773 O O . GLY D 1 216 ? 7.597 19.611 -33.046 1.00 17.92 216 GLY D O 1
ATOM 9774 N N . ILE D 1 217 ? 8.542 21.606 -33.547 1.00 20.54 217 ILE D N 1
ATOM 9775 C CA . ILE D 1 217 ? 8.330 21.566 -34.991 1.00 21.13 217 ILE D CA 1
ATOM 9776 C C . ILE D 1 217 ? 8.488 20.134 -35.482 1.00 20.59 217 ILE D C 1
ATOM 9777 O O . ILE D 1 217 ? 9.475 19.468 -35.163 1.00 21.15 217 ILE D O 1
ATOM 9782 N N . HIS D 1 218 ? 7.511 19.644 -36.246 1.00 25.58 218 HIS D N 1
ATOM 9783 C CA . HIS D 1 218 ? 7.523 18.256 -36.698 1.00 25.84 218 HIS D CA 1
ATOM 9784 C C . HIS D 1 218 ? 6.585 18.093 -37.890 1.00 27.08 218 HIS D C 1
ATOM 9785 O O . HIS D 1 218 ? 5.474 18.616 -37.880 1.00 15.88 218 HIS D O 1
ATOM 9792 N N . GLY D 1 219 ? 7.039 17.355 -38.904 1.00 22.42 219 GLY D N 1
ATOM 9793 C CA . GLY D 1 219 ? 6.285 17.187 -40.131 1.00 21.42 219 GLY D CA 1
ATOM 9794 C C . GLY D 1 219 ? 6.472 18.351 -41.090 1.00 28.46 219 GLY D C 1
ATOM 9795 O O . GLY D 1 219 ? 6.617 19.496 -40.652 1.00 37.05 219 GLY D O 1
ATOM 9796 N N . GLU D 1 220 ? 6.519 18.077 -42.392 1.00 20.43 220 GLU D N 1
ATOM 9797 C CA . GLU D 1 220 ? 6.633 19.132 -43.391 1.00 21.39 220 GLU D CA 1
ATOM 9798 C C . GLU D 1 220 ? 6.121 18.601 -44.714 1.00 22.43 220 GLU D C 1
ATOM 9799 O O . GLU D 1 220 ? 6.175 17.399 -44.987 1.00 17.04 220 GLU D O 1
ATOM 9805 N N . ALA D 1 221 ? 5.674 19.528 -45.545 1.00 22.58 221 ALA D N 1
ATOM 9806 C CA . ALA D 1 221 ? 5.247 19.229 -46.894 1.00 27.62 221 ALA D CA 1
ATOM 9807 C C . ALA D 1 221 ? 5.249 20.538 -47.662 1.00 29.79 221 ALA D C 1
ATOM 9808 O O . ALA D 1 221 ? 5.343 21.624 -47.077 1.00 24.88 221 ALA D O 1
ATOM 9810 N N . PHE D 1 222 ? 5.231 20.406 -48.981 1.00 18.47 222 PHE D N 1
ATOM 9811 C CA . PHE D 1 222 ? 5.070 21.512 -49.905 1.00 23.05 222 PHE D CA 1
ATOM 9812 C C . PHE D 1 222 ? 3.746 21.386 -50.633 1.00 29.27 222 PHE D C 1
ATOM 9813 O O . PHE D 1 222 ? 3.358 20.292 -51.050 1.00 29.24 222 PHE D O 1
ATOM 9821 N N . SER D 1 223 ? 3.119 22.530 -50.867 1.00 28.63 223 SER D N 1
ATOM 9822 C CA . SER D 1 223 ? 2.004 22.645 -51.786 1.00 25.35 223 SER D CA 1
ATOM 9823 C C . SER D 1 223 ? 2.064 24.027 -52.404 1.00 29.49 223 SER D C 1
ATOM 9824 O O . SER D 1 223 ? 2.051 25.028 -51.687 1.00 31.88 223 SER D O 1
ATOM 9827 N N . GLY D 1 224 ? 2.079 24.069 -53.727 1.00 42.89 224 GLY D N 1
ATOM 9828 C CA . GLY D 1 224 ? 2.154 25.346 -54.415 1.00 49.60 224 GLY D CA 1
ATOM 9829 C C . GLY D 1 224 ? 3.371 26.124 -53.975 1.00 46.85 224 GLY D C 1
ATOM 9830 O O . GLY D 1 224 ? 4.500 25.619 -53.965 1.00 36.56 224 GLY D O 1
ATOM 9831 N N . ALA D 1 225 ? 3.143 27.360 -53.544 1.00 61.63 225 ALA D N 1
ATOM 9832 C CA . ALA D 1 225 ? 4.266 28.201 -53.158 1.00 73.02 225 ALA D CA 1
ATOM 9833 C C . ALA D 1 225 ? 4.710 27.970 -51.725 1.00 65.17 225 ALA D C 1
ATOM 9834 O O . ALA D 1 225 ? 5.620 28.667 -51.267 1.00 76.65 225 ALA D O 1
ATOM 9836 N N . TYR D 1 226 ? 4.114 27.008 -51.019 1.00 38.62 226 TYR D N 1
ATOM 9837 C CA . TYR D 1 226 ? 4.217 26.950 -49.571 1.00 30.75 226 TYR D CA 1
ATOM 9838 C C . TYR D 1 226 ? 4.931 25.698 -49.091 1.00 26.40 226 TYR D C 1
ATOM 9839 O O . TYR D 1 226 ? 4.699 24.588 -49.585 1.00 21.25 226 TYR D O 1
ATOM 9848 N N . LEU D 1 227 ? 5.790 25.906 -48.110 1.00 24.75 227 LEU D N 1
ATOM 9849 C CA . LEU D 1 227 ? 6.247 24.873 -47.205 1.00 23.50 227 LEU D CA 1
ATOM 9850 C C . LEU D 1 227 ? 5.437 25.030 -45.929 1.00 24.86 227 LEU D C 1
ATOM 9851 O O . LEU D 1 227 ? 5.048 26.150 -45.566 1.00 21.16 227 LEU D O 1
ATOM 9856 N N . ALA D 1 228 ? 5.090 23.896 -45.321 1.00 22.59 228 ALA D N 1
ATOM 9857 C CA . ALA D 1 228 ? 4.347 23.857 -44.071 1.00 17.96 228 ALA D CA 1
ATOM 9858 C C . ALA D 1 228 ? 5.034 22.887 -43.114 1.00 17.58 228 ALA D C 1
ATOM 9859 O O . ALA D 1 228 ? 5.691 21.927 -43.541 1.00 17.63 228 ALA D O 1
ATOM 9861 N N . ALA D 1 229 ? 4.936 23.184 -41.821 1.00 17.38 229 ALA D N 1
ATOM 9862 C CA . ALA D 1 229 ? 5.468 22.322 -40.771 1.00 17.02 229 ALA D CA 1
ATOM 9863 C C . ALA D 1 229 ? 4.572 22.412 -39.542 1.00 16.81 229 ALA D C 1
ATOM 9864 O O . ALA D 1 229 ? 4.010 23.470 -39.239 1.00 22.63 229 ALA D O 1
ATOM 9866 N N . GLY D 1 230 ? 4.466 21.300 -38.822 1.00 18.95 230 GLY D N 1
ATOM 9867 C CA . GLY D 1 230 ? 3.597 21.250 -37.651 1.00 18.49 230 GLY D CA 1
ATOM 9868 C C . GLY D 1 230 ? 4.297 21.789 -36.408 1.00 23.39 230 GLY D C 1
ATOM 9869 O O . GLY D 1 230 ? 5.502 21.595 -36.205 1.00 18.97 230 GLY D O 1
ATOM 9870 N N . CYS D 1 231 ? 3.519 22.504 -35.588 1.00 19.73 231 CYS D N 1
ATOM 9871 C CA . CYS D 1 231 ? 3.989 23.163 -34.374 1.00 20.49 231 CYS D CA 1
ATOM 9872 C C . CYS D 1 231 ? 3.029 22.906 -33.233 1.00 23.19 231 CYS D C 1
ATOM 9873 O O . CYS D 1 231 ? 1.878 22.490 -33.422 1.00 17.86 231 CYS D O 1
ATOM 9876 N N . LYS D 1 232 ? 3.521 23.206 -32.035 1.00 19.39 232 LYS D N 1
ATOM 9877 C CA . LYS D 1 232 ? 2.654 23.206 -30.869 1.00 25.81 232 LYS D CA 1
ATOM 9878 C C . LYS D 1 232 ? 1.593 24.302 -30.981 1.00 19.96 232 LYS D C 1
ATOM 9879 O O . LYS D 1 232 ? 0.445 24.120 -30.555 1.00 30.32 232 LYS D O 1
ATOM 9885 N N . GLU D 1 233 ? 1.955 25.444 -31.557 1.00 23.42 233 GLU D N 1
ATOM 9886 C CA . GLU D 1 233 ? 1.055 26.592 -31.633 1.00 27.30 233 GLU D CA 1
ATOM 9887 C C . GLU D 1 233 ? 0.134 26.556 -32.843 1.00 22.15 233 GLU D C 1
ATOM 9888 O O . GLU D 1 233 ? -0.810 27.344 -32.915 1.00 26.58 233 GLU D O 1
ATOM 9894 N N . GLY D 1 234 ? 0.392 25.700 -33.794 1.00 23.17 234 GLY D N 1
ATOM 9895 C CA . GLY D 1 234 ? -0.304 25.748 -35.064 1.00 23.45 234 GLY D CA 1
ATOM 9896 C C . GLY D 1 234 ? 0.584 25.162 -36.150 1.00 20.78 234 GLY D C 1
ATOM 9897 O O . GLY D 1 234 ? 1.428 24.299 -35.881 1.00 19.47 234 GLY D O 1
ATOM 9898 N N . VAL D 1 235 ? 0.366 25.632 -37.373 1.00 18.70 235 VAL D N 1
ATOM 9899 C CA . VAL D 1 235 ? 1.107 25.158 -38.531 1.00 20.22 235 VAL D CA 1
ATOM 9900 C C . VAL D 1 235 ? 1.854 26.336 -39.116 1.00 28.42 235 VAL D C 1
ATOM 9901 O O . VAL D 1 235 ? 1.247 27.372 -39.435 1.00 28.63 235 VAL D O 1
ATOM 9905 N N . LEU D 1 236 ? 3.169 26.182 -39.245 1.00 19.64 236 LEU D N 1
ATOM 9906 C CA . LEU D 1 236 ? 4.016 27.209 -39.841 1.00 24.01 236 LEU D CA 1
ATOM 9907 C C . LEU D 1 236 ? 4.047 27.048 -41.362 1.00 22.41 236 LEU D C 1
ATOM 9908 O O . LEU D 1 236 ? 4.315 25.954 -41.873 1.00 24.38 236 LEU D O 1
ATOM 9913 N N . THR D 1 237 ? 3.799 28.132 -42.084 1.00 22.90 237 THR D N 1
ATOM 9914 C CA . THR D 1 237 ? 3.944 28.145 -43.535 1.00 23.59 237 THR D CA 1
ATOM 9915 C C . THR D 1 237 ? 5.025 29.131 -43.971 1.00 22.47 237 THR D C 1
ATOM 9916 O O . THR D 1 237 ? 5.271 30.153 -43.321 1.00 25.88 237 THR D O 1
ATOM 9920 N N . VAL D 1 238 ? 5.681 28.811 -45.075 1.00 21.60 238 VAL D N 1
ATOM 9921 C CA . VAL D 1 238 ? 6.740 29.654 -45.609 1.00 30.20 238 VAL D CA 1
ATOM 9922 C C . VAL D 1 238 ? 6.620 29.678 -47.123 1.00 30.41 238 VAL D C 1
ATOM 9923 O O . VAL D 1 238 ? 6.329 28.641 -47.734 1.00 27.55 238 VAL D O 1
ATOM 9927 N N . LYS D 1 239 ? 6.726 30.871 -47.719 1.00 30.97 239 LYS D N 1
ATOM 9928 C CA . LYS D 1 239 ? 6.875 31.007 -49.166 1.00 36.05 239 LYS D CA 1
ATOM 9929 C C . LYS D 1 239 ? 8.152 31.791 -49.467 1.00 39.11 239 LYS D C 1
ATOM 9930 O O . LYS D 1 239 ? 8.623 32.585 -48.645 1.00 37.39 239 LYS D O 1
ATOM 9936 N N . ALA D 1 240 ? 8.771 31.482 -50.599 1.00 45.31 240 ALA D N 1
ATOM 9937 C CA . ALA D 1 240 ? 9.962 32.213 -51.031 1.00 56.37 240 ALA D CA 1
ATOM 9938 C C . ALA D 1 240 ? 9.603 33.611 -51.534 1.00 61.21 240 ALA D C 1
ATOM 9939 O O . ALA D 1 240 ? 8.881 33.756 -52.525 1.00 69.32 240 ALA D O 1
ATOM 9941 N N . GLY D 1 241 ? 10.093 34.639 -50.838 1.00 53.52 241 GLY D N 1
ATOM 9942 C CA . GLY D 1 241 ? 9.849 36.016 -51.198 1.00 50.08 241 GLY D CA 1
ATOM 9943 C C . GLY D 1 241 ? 11.117 36.722 -51.658 1.00 56.03 241 GLY D C 1
ATOM 9944 O O . GLY D 1 241 ? 12.226 36.199 -51.566 1.00 53.48 241 GLY D O 1
ATOM 9945 N N . ALA D 1 242 ? 10.926 37.953 -52.150 1.00 61.10 242 ALA D N 1
ATOM 9946 C CA . ALA D 1 242 ? 12.047 38.754 -52.647 1.00 60.96 242 ALA D CA 1
ATOM 9947 C C . ALA D 1 242 ? 13.019 39.130 -51.528 1.00 68.96 242 ALA D C 1
ATOM 9948 O O . ALA D 1 242 ? 14.231 39.233 -51.760 1.00 64.07 242 ALA D O 1
ATOM 9950 N N . ASN D 1 243 ? 12.510 39.362 -50.313 1.00 81.86 243 ASN D N 1
ATOM 9951 C CA . ASN D 1 243 ? 13.356 39.672 -49.166 1.00 87.26 243 ASN D CA 1
ATOM 9952 C C . ASN D 1 243 ? 13.744 38.425 -48.385 1.00 82.99 243 ASN D C 1
ATOM 9953 O O . ASN D 1 243 ? 14.179 38.533 -47.231 1.00 84.79 243 ASN D O 1
ATOM 9958 N N . GLY D 1 244 ? 13.611 37.253 -48.978 1.00 71.70 244 GLY D N 1
ATOM 9959 C CA . GLY D 1 244 ? 13.902 36.045 -48.257 1.00 67.25 244 GLY D CA 1
ATOM 9960 C C . GLY D 1 244 ? 12.633 35.298 -47.901 1.00 64.82 244 GLY D C 1
ATOM 9961 O O . GLY D 1 244 ? 11.558 35.519 -48.468 1.00 66.40 244 GLY D O 1
ATOM 9962 N N . SER D 1 245 ? 12.762 34.418 -46.915 1.00 60.24 245 SER D N 1
ATOM 9963 C CA . SER D 1 245 ? 11.658 33.551 -46.525 1.00 54.08 245 SER D CA 1
ATOM 9964 C C . SER D 1 245 ? 10.549 34.347 -45.835 1.00 54.25 245 SER D C 1
ATOM 9965 O O . SER D 1 245 ? 10.801 35.103 -44.892 1.00 56.27 245 SER D O 1
ATOM 9968 N N . GLU D 1 246 ? 9.307 34.124 -46.262 1.00 51.08 246 GLU D N 1
ATOM 9969 C CA . GLU D 1 246 ? 8.140 34.811 -45.713 1.00 48.24 246 GLU D CA 1
ATOM 9970 C C . GLU D 1 246 ? 7.383 33.833 -44.822 1.00 34.69 246 GLU D C 1
ATOM 9971 O O . GLU D 1 246 ? 6.738 32.901 -45.317 1.00 32.85 246 GLU D O 1
ATOM 9977 N N . TYR D 1 247 ? 7.436 34.073 -43.517 1.00 30.17 247 TYR D N 1
ATOM 9978 C CA . TYR D 1 247 ? 6.821 33.207 -42.524 1.00 29.43 247 TYR D CA 1
ATOM 9979 C C . TYR D 1 247 ? 5.416 33.689 -42.179 1.00 37.68 247 TYR D C 1
ATOM 9980 O O . TYR D 1 247 ? 5.140 34.893 -42.136 1.00 38.51 247 TYR D O 1
ATOM 9989 N N . LYS D 1 248 ? 4.520 32.739 -41.979 1.00 38.92 248 LYS D N 1
ATOM 9990 C CA . LYS D 1 248 ? 3.243 33.052 -41.358 1.00 42.97 248 LYS D CA 1
ATOM 9991 C C . LYS D 1 248 ? 2.762 31.781 -40.682 1.00 40.11 248 LYS D C 1
ATOM 9992 O O . LYS D 1 248 ? 2.562 30.748 -41.337 1.00 38.30 248 LYS D O 1
ATOM 9998 N N . LEU D 1 249 ? 2.631 31.855 -39.367 1.00 35.56 249 LEU D N 1
ATOM 9999 C CA . LEU D 1 249 ? 2.106 30.752 -38.583 1.00 42.12 249 LEU D CA 1
ATOM 10000 C C . LEU D 1 249 ? 0.577 30.806 -38.615 1.00 37.45 249 LEU D C 1
ATOM 10001 O O . LEU D 1 249 ? -0.009 31.867 -38.401 1.00 30.92 249 LEU D O 1
ATOM 10006 N N . LEU D 1 250 ? -0.065 29.648 -38.863 1.00 32.88 250 LEU D N 1
ATOM 10007 C CA . LEU D 1 250 ? -1.515 29.484 -38.799 1.00 24.62 250 LEU D CA 1
ATOM 10008 C C . LEU D 1 250 ? -1.864 28.927 -37.421 1.00 17.78 250 LEU D C 1
ATOM 10009 O O . LEU D 1 250 ? -1.750 27.711 -37.195 1.00 23.34 250 LEU D O 1
ATOM 10014 N N . PRO D 1 251 ? -2.275 29.760 -36.473 1.00 17.82 251 PRO D N 1
ATOM 10015 C CA . PRO D 1 251 ? -2.527 29.256 -35.110 1.00 30.58 251 PRO D CA 1
ATOM 10016 C C . PRO D 1 251 ? -3.743 28.352 -35.120 1.00 27.99 251 PRO D C 1
ATOM 10017 O O . PRO D 1 251 ? -4.716 28.625 -35.821 1.00 21.80 251 PRO D O 1
ATOM 10021 N N . TYR D 1 252 ? -3.686 27.283 -34.331 1.00 26.55 252 TYR D N 1
ATOM 10022 C CA . TYR D 1 252 ? -4.804 26.353 -34.254 1.00 28.00 252 TYR D CA 1
ATOM 10023 C C . TYR D 1 252 ? -6.058 27.075 -33.766 1.00 32.17 252 TYR D C 1
ATOM 10024 O O . TYR D 1 252 ? -6.019 27.724 -32.720 1.00 31.22 252 TYR D O 1
ATOM 10033 N N . PRO D 1 253 ? -7.184 26.966 -34.468 1.00 30.26 253 PRO D N 1
ATOM 10034 C CA . PRO D 1 253 ? -8.404 27.628 -33.994 1.00 25.76 253 PRO D CA 1
ATOM 10035 C C . PRO D 1 253 ? -8.857 27.051 -32.663 1.00 29.40 253 PRO D C 1
ATOM 10036 O O . PRO D 1 253 ? -8.639 25.871 -32.359 1.00 16.41 253 PRO D O 1
ATOM 10040 N N . ALA D 1 254 ? -9.521 27.907 -31.877 1.00 32.49 254 ALA D N 1
ATOM 10041 C CA . ALA D 1 254 ? -10.017 27.519 -30.559 1.00 31.37 254 ALA D CA 1
ATOM 10042 C C . ALA D 1 254 ? -11.075 26.422 -30.632 1.00 27.00 254 ALA D C 1
ATOM 10043 O O . ALA D 1 254 ? -11.229 25.657 -29.673 1.00 29.48 254 ALA D O 1
ATOM 10045 N N . ASP D 1 255 ? -11.800 26.320 -31.756 1.00 28.99 255 ASP D N 1
ATOM 10046 C CA . ASP D 1 255 ? -12.809 25.273 -31.940 1.00 32.03 255 ASP D CA 1
ATOM 10047 C C . ASP D 1 255 ? -12.198 23.880 -32.069 1.00 33.01 255 ASP D C 1
ATOM 10048 O O . ASP D 1 255 ? -12.925 22.889 -31.972 1.00 39.38 255 ASP D O 1
ATOM 10053 N N . LEU D 1 256 ? -10.895 23.780 -32.307 1.00 26.35 256 LEU D N 1
ATOM 10054 C CA . LEU D 1 256 ? -10.238 22.495 -32.464 1.00 27.98 256 LEU D CA 1
ATOM 10055 C C . LEU D 1 256 ? -9.998 21.859 -31.092 1.00 27.92 256 LEU D C 1
ATOM 10056 O O . LEU D 1 256 ? -9.844 22.570 -30.089 1.00 25.51 256 LEU D O 1
ATOM 10061 N N . PRO D 1 257 ? -9.987 20.522 -31.023 1.00 20.52 257 PRO D N 1
ATOM 10062 C CA . PRO D 1 257 ? -9.654 19.846 -29.762 1.00 19.23 257 PRO D CA 1
ATOM 10063 C C . PRO D 1 257 ? -8.350 20.384 -29.200 1.00 28.82 257 PRO D C 1
ATOM 10064 O O . PRO D 1 257 ? -7.381 20.592 -29.933 1.00 26.71 257 PRO D O 1
ATOM 10068 N N . GLN D 1 258 ? -8.296 20.533 -27.881 1.00 32.10 258 GLN D N 1
ATOM 10069 C CA . GLN D 1 258 ? -7.182 21.234 -27.255 1.00 27.38 258 GLN D CA 1
ATOM 10070 C C . GLN D 1 258 ? -6.055 20.296 -26.845 1.00 23.60 258 GLN D C 1
ATOM 10071 O O . GLN D 1 258 ? -6.273 19.121 -26.538 1.00 19.64 258 GLN D O 1
ATOM 10077 N N . GLY D 1 259 ? -4.837 20.843 -26.814 1.00 30.32 259 GLY D N 1
ATOM 10078 C CA . GLY D 1 259 ? -3.684 20.099 -26.359 1.00 24.49 259 GLY D CA 1
ATOM 10079 C C . GLY D 1 259 ? -3.132 19.084 -27.331 1.00 32.59 259 GLY D C 1
ATOM 10080 O O . GLY D 1 259 ? -2.245 18.309 -26.960 1.00 45.89 259 GLY D O 1
ATOM 10081 N N . VAL D 1 260 ? -3.571 19.093 -28.578 1.00 29.35 260 VAL D N 1
ATOM 10082 C CA . VAL D 1 260 ? -3.147 18.096 -29.548 1.00 24.65 260 VAL D CA 1
ATOM 10083 C C . VAL D 1 260 ? -2.633 18.887 -30.751 1.00 25.43 260 VAL D C 1
ATOM 10084 O O . VAL D 1 260 ? -2.813 20.101 -30.828 1.00 24.25 260 VAL D O 1
ATOM 10088 N N . THR D 1 261 ? -1.856 18.235 -31.621 1.00 26.21 261 THR D N 1
ATOM 10089 C CA . THR D 1 261 ? -1.168 18.979 -32.673 1.00 15.14 261 THR D CA 1
ATOM 10090 C C . THR D 1 261 ? -1.172 18.233 -33.999 1.00 27.38 261 THR D C 1
ATOM 10091 O O . THR D 1 261 ? -1.506 17.047 -34.090 1.00 25.53 261 THR D O 1
ATOM 10095 N N . THR D 1 262 ? -0.750 18.969 -35.027 1.00 25.63 262 THR D N 1
ATOM 10096 C CA . THR D 1 262 ? -0.428 18.435 -36.344 1.00 19.72 262 THR D CA 1
ATOM 10097 C C . THR D 1 262 ? 1.054 18.079 -36.388 1.00 20.87 262 THR D C 1
ATOM 10098 O O . THR D 1 262 ? 1.906 18.958 -36.219 1.00 15.65 262 THR D O 1
ATOM 10102 N N . GLY D 1 263 ? 1.365 16.817 -36.659 1.00 15.41 263 GLY D N 1
ATOM 10103 C CA . GLY D 1 263 ? 2.770 16.451 -36.750 1.00 22.18 263 GLY D CA 1
ATOM 10104 C C . GLY D 1 263 ? 3.124 15.751 -38.053 1.00 20.37 263 GLY D C 1
ATOM 10105 O O . GLY D 1 263 ? 4.292 15.446 -38.285 1.00 19.41 263 GLY D O 1
ATOM 10106 N N . THR D 1 264 ? 2.140 15.528 -38.925 1.00 19.25 264 THR D N 1
ATOM 10107 C CA . THR D 1 264 ? 2.364 14.876 -40.207 1.00 16.82 264 THR D CA 1
ATOM 10108 C C . THR D 1 264 ? 1.577 15.609 -41.281 1.00 16.10 264 THR D C 1
ATOM 10109 O O . THR D 1 264 ? 0.379 15.823 -41.109 1.00 16.12 264 THR D O 1
ATOM 10113 N N . LEU D 1 265 ? 2.229 15.961 -42.403 1.00 16.35 265 LEU D N 1
ATOM 10114 C CA . LEU D 1 265 ? 1.633 16.808 -43.434 1.00 20.85 265 LEU D CA 1
ATOM 10115 C C . LEU D 1 265 ? 1.772 16.204 -44.834 1.00 17.71 265 LEU D C 1
ATOM 10116 O O . LEU D 1 265 ? 2.834 15.706 -45.200 1.00 16.92 265 LEU D O 1
ATOM 10121 N N . LEU D 1 266 ? 0.708 16.312 -45.633 1.00 17.17 266 LEU D N 1
ATOM 10122 C CA . LEU D 1 266 ? 0.725 16.008 -47.060 1.00 17.49 266 LEU D CA 1
ATOM 10123 C C . LEU D 1 266 ? 0.381 17.266 -47.835 1.00 17.86 266 LEU D C 1
ATOM 10124 O O . LEU D 1 266 ? -0.564 17.980 -47.480 1.00 18.85 266 LEU D O 1
ATOM 10129 N N . GLY D 1 267 ? 1.060 17.479 -48.958 1.00 19.30 267 GLY D N 1
ATOM 10130 C CA . GLY D 1 267 ? 0.826 18.648 -49.780 1.00 20.10 267 GLY D CA 1
ATOM 10131 C C . GLY D 1 267 ? 0.110 18.257 -51.063 1.00 21.08 267 GLY D C 1
ATOM 10132 O O . GLY D 1 267 ? 0.560 17.376 -51.791 1.00 21.91 267 GLY D O 1
ATOM 10133 N N . SER D 1 268 ? -1.007 18.934 -51.315 1.00 19.12 268 SER D N 1
ATOM 10134 C CA . SER D 1 268 ? -1.805 18.706 -52.514 1.00 19.50 268 SER D CA 1
ATOM 10135 C C . SER D 1 268 ? -1.118 19.219 -53.774 1.00 24.34 268 SER D C 1
ATOM 10136 O O . SER D 1 268 ? -0.495 20.286 -53.769 1.00 23.10 268 SER D O 1
ATOM 10139 N N . THR D 1 269 ? -1.221 18.440 -54.859 1.00 25.78 269 THR D N 1
ATOM 10140 C CA . THR D 1 269 ? -0.826 18.887 -56.200 1.00 20.64 269 THR D CA 1
ATOM 10141 C C . THR D 1 269 ? -1.988 19.553 -56.928 1.00 21.06 269 THR D C 1
ATOM 10142 O O . THR D 1 269 ? -1.813 20.072 -58.039 1.00 22.80 269 THR D O 1
ATOM 10146 N N . GLY D 1 270 ? -3.185 19.513 -56.362 1.00 20.96 270 GLY D N 1
ATOM 10147 C CA . GLY D 1 270 ? -4.320 20.111 -57.050 1.00 25.10 270 GLY D CA 1
ATOM 10148 C C . GLY D 1 270 ? -4.673 21.443 -56.411 1.00 26.69 270 GLY D C 1
ATOM 10149 O O . GLY D 1 270 ? -3.974 22.437 -56.626 1.00 21.55 270 GLY D O 1
ATOM 10150 N N . ILE D 1 271 ? -5.732 21.502 -55.601 1.00 21.21 271 ILE D N 1
ATOM 10151 C CA . ILE D 1 271 ? -5.924 22.758 -54.913 1.00 28.28 271 ILE D CA 1
ATOM 10152 C C . ILE D 1 271 ? -4.720 22.982 -53.993 1.00 31.70 271 ILE D C 1
ATOM 10153 O O . ILE D 1 271 ? -3.997 22.045 -53.614 1.00 25.08 271 ILE D O 1
ATOM 10158 N N . GLN D 1 272 ? -4.541 24.231 -53.578 1.00 28.61 272 GLN D N 1
ATOM 10159 C CA . GLN D 1 272 ? -3.366 24.584 -52.792 1.00 30.70 272 GLN D CA 1
ATOM 10160 C C . GLN D 1 272 ? -3.761 24.460 -51.328 1.00 23.77 272 GLN D C 1
ATOM 10161 O O . GLN D 1 272 ? -4.265 25.397 -50.712 1.00 23.95 272 GLN D O 1
ATOM 10167 N N . VAL D 1 273 ? -3.522 23.273 -50.770 1.00 21.31 273 VAL D N 1
ATOM 10168 C CA . VAL D 1 273 ? -3.981 22.943 -49.428 1.00 19.37 273 VAL D CA 1
ATOM 10169 C C . VAL D 1 273 ? -3.096 21.805 -48.930 1.00 18.99 273 VAL D C 1
ATOM 10170 O O . VAL D 1 273 ? -2.481 21.087 -49.724 1.00 20.32 273 VAL D O 1
ATOM 10174 N N . PHE D 1 274 ? -2.984 21.676 -47.610 1.00 18.60 274 PHE D N 1
ATOM 10175 C CA . PHE D 1 274 ? -2.291 20.566 -46.970 1.00 18.22 274 PHE D CA 1
ATOM 10176 C C . PHE D 1 274 ? -3.314 19.719 -46.226 1.00 19.64 274 PHE D C 1
ATOM 10177 O O . PHE D 1 274 ? -4.340 20.223 -45.768 1.00 17.97 274 PHE D O 1
ATOM 10185 N N . LEU D 1 275 ? -3.027 18.432 -46.103 1.00 19.99 275 LEU D N 1
ATOM 10186 C CA . LEU D 1 275 ? -3.767 17.550 -45.211 1.00 21.29 275 LEU D CA 1
ATOM 10187 C C . LEU D 1 275 ? -2.817 17.152 -44.098 1.00 18.94 275 LEU D C 1
ATOM 10188 O O . LEU D 1 275 ? -1.714 16.655 -44.364 1.00 23.36 275 LEU D O 1
ATOM 10193 N N . GLY D 1 276 ? -3.214 17.436 -42.866 1.00 22.76 276 GLY D N 1
ATOM 10194 C CA . GLY D 1 276 ? -2.403 17.056 -41.717 1.00 17.44 276 GLY D CA 1
ATOM 10195 C C . GLY D 1 276 ? -3.205 16.191 -40.772 1.00 17.59 276 GLY D C 1
ATOM 10196 O O . GLY D 1 276 ? -4.441 16.174 -40.847 1.00 16.31 276 GLY D O 1
ATOM 10197 N N . ASN D 1 277 ? -2.525 15.428 -39.919 1.00 15.94 277 ASN D N 1
ATOM 10198 C CA . ASN D 1 277 ? -3.233 14.859 -38.794 1.00 20.02 277 ASN D CA 1
ATOM 10199 C C . ASN D 1 277 ? -3.549 15.980 -37.798 1.00 22.53 277 ASN D C 1
ATOM 10200 O O . ASN D 1 277 ? -3.113 17.134 -37.953 1.00 17.47 277 ASN D O 1
ATOM 10205 N N . TYR D 1 278 ? -4.428 15.667 -36.844 1.00 18.27 278 TYR D N 1
ATOM 10206 C CA . TYR D 1 278 ? -4.679 16.564 -35.709 1.00 20.63 278 TYR D CA 1
ATOM 10207 C C . TYR D 1 278 ? -5.072 15.635 -34.557 1.00 21.62 278 TYR D C 1
ATOM 10208 O O . TYR D 1 278 ? -6.233 15.254 -34.421 1.00 20.67 278 TYR D O 1
ATOM 10217 N N . GLY D 1 279 ? -4.086 15.251 -33.749 1.00 28.20 279 GLY D N 1
ATOM 10218 C CA . GLY D 1 279 ? -4.297 14.179 -32.807 1.00 28.18 279 GLY D CA 1
ATOM 10219 C C . GLY D 1 279 ? -4.304 12.836 -33.514 1.00 23.69 279 GLY D C 1
ATOM 10220 O O . GLY D 1 279 ? -4.189 12.753 -34.738 1.00 31.45 279 GLY D O 1
ATOM 10221 N N . PRO D 1 280 ? -4.401 11.748 -32.756 1.00 21.62 280 PRO D N 1
ATOM 10222 C CA . PRO D 1 280 ? -4.372 10.421 -33.400 1.00 24.25 280 PRO D CA 1
ATOM 10223 C C . PRO D 1 280 ? -5.646 10.086 -34.158 1.00 25.19 280 PRO D C 1
ATOM 10224 O O . PRO D 1 280 ? -5.628 9.182 -35.001 1.00 27.30 280 PRO D O 1
ATOM 10228 N N . ASP D 1 281 ? -6.758 10.773 -33.889 1.00 20.35 281 ASP D N 1
ATOM 10229 C CA . ASP D 1 281 ? -8.019 10.418 -34.518 1.00 18.39 281 ASP D CA 1
ATOM 10230 C C . ASP D 1 281 ? -8.660 11.604 -35.241 1.00 26.60 281 ASP D C 1
ATOM 10231 O O . ASP D 1 281 ? -9.881 11.628 -35.412 1.00 25.50 281 ASP D O 1
ATOM 10236 N N . GLY D 1 282 ? -7.861 12.584 -35.691 1.00 27.70 282 GLY D N 1
ATOM 10237 C CA . GLY D 1 282 ? -8.402 13.725 -36.411 1.00 19.32 282 GLY D CA 1
ATOM 10238 C C . GLY D 1 282 ? -7.549 14.096 -37.614 1.00 18.07 282 GLY D C 1
ATOM 10239 O O . GLY D 1 282 ? -6.371 13.756 -37.701 1.00 23.70 282 GLY D O 1
ATOM 10240 N N . LEU D 1 283 ? -8.172 14.806 -38.556 1.00 26.01 283 LEU D N 1
ATOM 10241 C CA . LEU D 1 283 ? -7.477 15.392 -39.699 1.00 22.81 283 LEU D CA 1
ATOM 10242 C C . LEU D 1 283 ? -7.781 16.885 -39.744 1.00 22.25 283 LEU D C 1
ATOM 10243 O O . LEU D 1 283 ? -8.801 17.336 -39.225 1.00 17.13 283 LEU D O 1
ATOM 10248 N N . VAL D 1 284 ? -6.888 17.666 -40.348 1.00 16.51 284 VAL D N 1
ATOM 10249 C CA . VAL D 1 284 ? -7.219 19.045 -40.715 1.00 18.20 284 VAL D CA 1
ATOM 10250 C C . VAL D 1 284 ? -6.834 19.287 -42.178 1.00 17.73 284 VAL D C 1
ATOM 10251 O O . VAL D 1 284 ? -5.731 18.940 -42.609 1.00 17.11 284 VAL D O 1
ATOM 10255 N N . VAL D 1 285 ? -7.759 19.857 -42.942 1.00 18.68 285 VAL D N 1
ATOM 10256 C CA . VAL D 1 285 ? -7.423 20.440 -44.234 1.00 19.69 285 VAL D CA 1
ATOM 10257 C C . VAL D 1 285 ? -6.943 21.861 -43.961 1.00 23.42 285 VAL D C 1
ATOM 10258 O O . VAL D 1 285 ? -7.660 22.657 -43.348 1.00 19.25 285 VAL D O 1
ATOM 10262 N N . ILE D 1 286 ? -5.725 22.171 -44.385 1.00 21.92 286 ILE D N 1
ATOM 10263 C CA . ILE D 1 286 ? -5.054 23.414 -44.032 1.00 18.09 286 ILE D CA 1
ATOM 10264 C C . ILE D 1 286 ? -4.925 24.246 -45.309 1.00 19.55 286 ILE D C 1
ATOM 10265 O O . ILE D 1 286 ? -4.265 23.826 -46.270 1.00 21.06 286 ILE D O 1
ATOM 10270 N N . ASP D 1 287 ? -5.574 25.415 -45.331 1.00 18.80 287 ASP D N 1
ATOM 10271 C CA . ASP D 1 287 ? -5.464 26.341 -46.447 1.00 23.55 287 ASP D CA 1
ATOM 10272 C C . ASP D 1 287 ? -4.499 27.457 -46.061 1.00 26.31 287 ASP D C 1
ATOM 10273 O O . ASP D 1 287 ? -4.771 28.204 -45.106 1.00 26.96 287 ASP D O 1
ATOM 10278 N N . PRO D 1 288 ? -3.337 27.558 -46.705 1.00 28.77 288 PRO D N 1
ATOM 10279 C CA . PRO D 1 288 ? -2.344 28.559 -46.282 1.00 21.78 288 PRO D CA 1
ATOM 10280 C C . PRO D 1 288 ? -2.682 29.981 -46.703 1.00 31.51 288 PRO D C 1
ATOM 10281 O O . PRO D 1 288 ? -2.076 30.923 -46.180 1.00 31.61 288 PRO D O 1
ATOM 10285 N N . VAL D 1 289 ? -3.598 30.169 -47.646 1.00 27.94 289 VAL D N 1
ATOM 10286 C CA . VAL D 1 289 ? -3.912 31.498 -48.157 1.00 36.54 289 VAL D CA 1
ATOM 10287 C C . VAL D 1 289 ? -5.181 32.046 -47.520 1.00 39.68 289 VAL D C 1
ATOM 10288 O O . VAL D 1 289 ? -5.152 33.088 -46.854 1.00 49.35 289 VAL D O 1
ATOM 10292 N N . ASP D 1 290 ? -6.306 31.360 -47.729 1.00 33.31 290 ASP D N 1
ATOM 10293 C CA . ASP D 1 290 ? -7.617 31.894 -47.392 1.00 28.59 290 ASP D CA 1
ATOM 10294 C C . ASP D 1 290 ? -8.171 31.221 -46.146 1.00 34.78 290 ASP D C 1
ATOM 10295 O O . ASP D 1 290 ? -7.838 30.068 -45.836 1.00 28.42 290 ASP D O 1
ATOM 10300 N N . GLU D 1 291 ? -9.047 31.961 -45.441 1.00 29.11 291 GLU D N 1
ATOM 10301 C CA . GLU D 1 291 ? -9.847 31.414 -44.365 1.00 30.47 291 GLU D CA 1
ATOM 10302 C C . GLU D 1 291 ? -11.025 30.617 -44.943 1.00 34.61 291 GLU D C 1
ATOM 10303 O O . GLU D 1 291 ? -11.540 30.951 -46.012 1.00 29.12 291 GLU D O 1
ATOM 10309 N N . PRO D 1 292 ? -11.481 29.554 -44.242 1.00 32.78 292 PRO D N 1
ATOM 10310 C CA . PRO D 1 292 ? -10.884 29.121 -42.974 1.00 19.27 292 PRO D CA 1
ATOM 10311 C C . PRO D 1 292 ? -9.576 28.356 -43.196 1.00 21.69 292 PRO D C 1
ATOM 10312 O O . PRO D 1 292 ? -9.428 27.550 -44.106 1.00 19.94 292 PRO D O 1
ATOM 10316 N N . HIS D 1 293 ? -8.586 28.645 -42.359 1.00 25.00 293 HIS D N 1
ATOM 10317 C CA . HIS D 1 293 ? -7.303 27.998 -42.573 1.00 19.81 293 HIS D CA 1
ATOM 10318 C C . HIS D 1 293 ? -7.374 26.522 -42.235 1.00 21.93 293 HIS D C 1
ATOM 10319 O O . HIS D 1 293 ? -6.652 25.722 -42.837 1.00 21.40 293 HIS D O 1
ATOM 10326 N N . TYR D 1 294 ? -8.288 26.154 -41.338 1.00 18.13 294 TYR D N 1
ATOM 10327 C CA . TYR D 1 294 ? -8.472 24.807 -40.831 1.00 23.18 294 TYR D CA 1
ATOM 10328 C C . TYR D 1 294 ? -9.901 24.338 -41.048 1.00 26.85 294 TYR D C 1
ATOM 10329 O O . TYR D 1 294 ? -10.858 25.084 -40.803 1.00 20.31 294 TYR D O 1
ATOM 10338 N N . ARG D 1 295 ? -10.033 23.094 -41.491 1.00 26.02 295 ARG D N 1
ATOM 10339 C CA . ARG D 1 295 ? -11.292 22.362 -41.442 1.00 24.44 295 ARG D CA 1
ATOM 10340 C C . ARG D 1 295 ? -11.027 20.987 -40.840 1.00 17.34 295 ARG D C 1
ATOM 10341 O O . ARG D 1 295 ? -10.186 20.240 -41.342 1.00 23.23 295 ARG D O 1
ATOM 10349 N N . TYR D 1 296 ? -11.680 20.697 -39.718 1.00 17.10 296 TYR D N 1
ATOM 10350 C CA . TYR D 1 296 ? -11.403 19.498 -38.930 1.00 21.48 296 TYR D CA 1
ATOM 10351 C C . TYR D 1 296 ? -12.227 18.305 -39.382 1.00 19.23 296 TYR D C 1
ATOM 10352 O O . TYR D 1 296 ? -13.409 18.433 -39.707 1.00 17.39 296 TYR D O 1
ATOM 10361 N N . ILE D 1 297 ? -11.607 17.133 -39.364 1.00 25.33 297 ILE D N 1
ATOM 10362 C CA . ILE D 1 297 ? -12.305 15.885 -39.649 1.00 26.43 297 ILE D CA 1
ATOM 10363 C C . ILE D 1 297 ? -12.037 14.919 -38.509 1.00 26.52 297 ILE D C 1
ATOM 10364 O O . ILE D 1 297 ? -10.878 14.544 -38.271 1.00 24.04 297 ILE D O 1
ATOM 10369 N N . LYS D 1 298 ? -13.112 14.491 -37.835 1.00 23.11 298 LYS D N 1
ATOM 10370 C CA . LYS D 1 298 ? -13.040 13.492 -36.778 1.00 23.06 298 LYS D CA 1
ATOM 10371 C C . LYS D 1 298 ? -13.004 12.108 -37.422 1.00 21.45 298 LYS D C 1
ATOM 10372 O O . LYS D 1 298 ? -13.867 11.772 -38.239 1.00 21.14 298 LYS D O 1
ATOM 10378 N N . LEU D 1 299 ? -12.007 11.352 -37.117 1.00 26.26 299 LEU D N 1
ATOM 10379 C CA . LEU D 1 299 ? -11.973 9.997 -37.643 1.00 26.23 299 LEU D CA 1
ATOM 10380 C C . LEU D 1 299 ? -12.705 9.039 -36.698 1.00 25.68 299 LEU D C 1
ATOM 10381 O O . LEU D 1 299 ? -12.695 9.231 -35.475 1.00 22.62 299 LEU D O 1
ATOM 10386 N N . PRO D 1 300 ? -13.338 7.992 -37.235 1.00 18.64 300 PRO D N 1
ATOM 10387 C CA . PRO D 1 300 ? -14.059 7.048 -36.361 1.00 23.86 300 PRO D CA 1
ATOM 10388 C C . PRO D 1 300 ? -13.147 6.139 -35.560 1.00 29.94 300 PRO D C 1
ATOM 10389 O O . PRO D 1 300 ? -13.592 5.588 -34.548 1.00 34.70 300 PRO D O 1
ATOM 10393 N N . PHE D 1 301 ? -11.921 5.914 -36.028 1.00 23.92 301 PHE D N 1
ATOM 10394 C CA . PHE D 1 301 ? -10.878 5.184 -35.325 1.00 26.37 301 PHE D CA 1
ATOM 10395 C C . PHE D 1 301 ? -9.556 5.915 -35.582 1.00 30.99 301 PHE D C 1
ATOM 10396 O O . PHE D 1 301 ? -9.469 6.809 -36.434 1.00 25.07 301 PHE D O 1
ATOM 10404 N N . ARG D 1 302 ? -8.506 5.521 -34.872 1.00 28.58 302 ARG D N 1
ATOM 10405 C CA . ARG D 1 302 ? -7.259 6.260 -35.002 1.00 26.08 302 ARG D CA 1
ATOM 10406 C C . ARG D 1 302 ? -6.609 6.004 -36.364 1.00 22.86 302 ARG D C 1
ATOM 10407 O O . ARG D 1 302 ? -6.828 4.972 -37.004 1.00 19.45 302 ARG D O 1
ATOM 10415 N N . ARG D 1 303 ? -5.833 6.988 -36.816 1.00 14.96 303 ARG D N 1
ATOM 10416 C CA . ARG D 1 303 ? -5.260 6.992 -38.154 1.00 21.10 303 ARG D CA 1
ATOM 10417 C C . ARG D 1 303 ? -4.035 6.079 -38.218 1.00 20.54 303 ARG D C 1
ATOM 10418 O O . ARG D 1 303 ? -3.184 6.103 -37.327 1.00 17.46 303 ARG D O 1
ATOM 10426 N N . VAL D 1 304 ? -3.958 5.270 -39.269 1.00 18.78 304 VAL D N 1
ATOM 10427 C CA . VAL D 1 304 ? -2.778 4.439 -39.556 1.00 21.99 304 VAL D CA 1
ATOM 10428 C C . VAL D 1 304 ? -1.835 5.112 -40.554 1.00 25.07 304 VAL D C 1
ATOM 10429 O O . VAL D 1 304 ? -0.620 5.170 -40.339 1.00 19.00 304 VAL D O 1
ATOM 10433 N N . ASP D 1 305 ? -2.392 5.630 -41.650 1.00 15.68 305 ASP D N 1
ATOM 10434 C CA . ASP D 1 305 ? -1.637 6.254 -42.733 1.00 15.89 305 ASP D CA 1
ATOM 10435 C C . ASP D 1 305 ? -2.647 7.006 -43.595 1.00 23.77 305 ASP D C 1
ATOM 10436 O O . ASP D 1 305 ? -3.858 6.771 -43.501 1.00 18.04 305 ASP D O 1
ATOM 10441 N N . PHE D 1 306 ? -2.139 7.885 -44.460 1.00 16.38 306 PHE D N 1
ATOM 10442 C CA . PHE D 1 306 ? -2.985 8.588 -45.415 1.00 21.15 306 PHE D CA 1
ATOM 10443 C C . PHE D 1 306 ? -2.180 8.973 -46.652 1.00 16.99 306 PHE D C 1
ATOM 10444 O O . PHE D 1 306 ? -0.962 8.796 -46.703 1.00 22.01 306 PHE D O 1
ATOM 10452 N N . ALA D 1 307 ? -2.895 9.457 -47.673 1.00 26.18 307 ALA D N 1
ATOM 10453 C CA . ALA D 1 307 ? -2.313 9.858 -48.951 1.00 25.62 307 ALA D CA 1
ATOM 10454 C C . ALA D 1 307 ? -3.281 10.776 -49.684 1.00 22.48 307 ALA D C 1
ATOM 10455 O O . ALA D 1 307 ? -4.490 10.755 -49.434 1.00 23.69 307 ALA D O 1
ATOM 10457 N N . LEU D 1 308 ? -2.726 11.608 -50.580 1.00 22.56 308 LEU D N 1
ATOM 10458 C CA . LEU D 1 308 ? -3.508 12.452 -51.482 1.00 23.48 308 LEU D CA 1
ATOM 10459 C C . LEU D 1 308 ? -3.459 11.908 -52.909 1.00 19.36 308 LEU D C 1
ATOM 10460 O O . LEU D 1 308 ? -2.447 11.373 -53.345 1.00 21.81 308 LEU D O 1
ATOM 10465 N N . ASP D 1 309 ? -4.551 12.079 -53.642 1.00 21.38 309 ASP D N 1
ATOM 10466 C CA . ASP D 1 309 ? -4.656 11.549 -54.995 1.00 20.16 309 ASP D CA 1
ATOM 10467 C C . ASP D 1 309 ? -4.287 12.636 -55.998 1.00 20.25 309 ASP D C 1
ATOM 10468 O O . ASP D 1 309 ? -5.104 13.545 -56.223 1.00 21.85 309 ASP D O 1
ATOM 10473 N N . PRO D 1 310 ? -3.106 12.581 -56.632 1.00 20.34 310 PRO D N 1
ATOM 10474 C CA . PRO D 1 310 ? -2.733 13.615 -57.631 1.00 26.65 310 PRO D CA 1
ATOM 10475 C C . PRO D 1 310 ? -3.609 13.646 -58.897 1.00 31.29 310 PRO D C 1
ATOM 10476 O O . PRO D 1 310 ? -3.584 14.649 -59.621 1.00 31.87 310 PRO D O 1
ATOM 10480 N N . ALA D 1 311 ? -4.334 12.570 -59.214 1.00 28.76 311 ALA D N 1
ATOM 10481 C CA . ALA D 1 311 ? -5.236 12.541 -60.362 1.00 28.63 311 ALA D CA 1
ATOM 10482 C C . ALA D 1 311 ? -6.481 13.395 -60.167 1.00 34.58 311 ALA D C 1
ATOM 10483 O O . ALA D 1 311 ? -7.231 13.603 -61.130 1.00 37.64 311 ALA D O 1
ATOM 10485 N N . LYS D 1 312 ? -6.732 13.870 -58.961 1.00 28.66 312 LYS D N 1
ATOM 10486 C CA . LYS D 1 312 ? -7.931 14.622 -58.640 1.00 28.59 312 LYS D CA 1
ATOM 10487 C C . LYS D 1 312 ? -7.561 15.942 -57.986 1.00 27.92 312 LYS D C 1
ATOM 10488 O O . LYS D 1 312 ? -6.447 16.100 -57.484 1.00 24.57 312 LYS D O 1
ATOM 10494 N N . PRO D 1 313 ? -8.441 16.944 -58.052 1.00 33.02 313 PRO D N 1
ATOM 10495 C CA . PRO D 1 313 ? -8.080 18.253 -57.492 1.00 28.90 313 PRO D CA 1
ATOM 10496 C C . PRO D 1 313 ? -8.155 18.302 -55.974 1.00 29.61 313 PRO D C 1
ATOM 10497 O O . PRO D 1 313 ? -7.487 19.145 -55.353 1.00 26.31 313 PRO D O 1
ATOM 10501 N N . SER D 1 314 ? -8.868 17.375 -55.344 1.00 20.94 314 SER D N 1
ATOM 10502 C CA . SER D 1 314 ? -9.119 17.529 -53.919 1.00 20.49 314 SER D CA 1
ATOM 10503 C C . SER D 1 314 ? -9.681 16.274 -53.271 1.00 27.32 314 SER D C 1
ATOM 10504 O O . SER D 1 314 ? -10.705 16.312 -52.579 1.00 22.16 314 SER D O 1
ATOM 10507 N N . THR D 1 315 ? -8.989 15.168 -53.461 1.00 24.60 315 THR D N 1
ATOM 10508 C CA . THR D 1 315 ? -9.407 13.892 -52.920 1.00 19.88 315 THR D CA 1
ATOM 10509 C C . THR D 1 315 ? -8.203 13.296 -52.231 1.00 19.46 315 THR D C 1
ATOM 10510 O O . THR D 1 315 ? -7.096 13.294 -52.788 1.00 22.57 315 THR D O 1
ATOM 10514 N N . GLY D 1 316 ? -8.436 12.738 -51.046 1.00 19.07 316 GLY D N 1
ATOM 10515 C CA . GLY D 1 316 ? -7.420 11.982 -50.346 1.00 23.43 316 GLY D CA 1
ATOM 10516 C C . GLY D 1 316 ? -7.995 10.688 -49.802 1.00 29.30 316 GLY D C 1
ATOM 10517 O O . GLY D 1 316 ? -9.209 10.416 -49.908 1.00 18.69 316 GLY D O 1
ATOM 10518 N N . TYR D 1 317 ? -7.098 9.901 -49.197 1.00 18.20 317 TYR D N 1
ATOM 10519 C CA . TYR D 1 317 ? -7.422 8.601 -48.628 1.00 20.69 317 TYR D CA 1
ATOM 10520 C C . TYR D 1 317 ? -6.737 8.467 -47.282 1.00 20.58 317 TYR D C 1
ATOM 10521 O O . TYR D 1 317 ? -5.583 8.873 -47.118 1.00 17.41 317 TYR D O 1
ATOM 10530 N N . VAL D 1 318 ? -7.462 7.925 -46.310 1.00 17.35 318 VAL D N 1
ATOM 10531 C CA . VAL D 1 318 ? -6.931 7.713 -44.973 1.00 20.86 318 VAL D CA 1
ATOM 10532 C C . VAL D 1 318 ? -7.325 6.311 -44.528 1.00 22.33 318 VAL D C 1
ATOM 10533 O O . VAL D 1 318 ? -8.484 5.902 -44.684 1.00 25.01 318 VAL D O 1
ATOM 10537 N N . LEU D 1 319 ? -6.361 5.572 -43.996 1.00 26.51 319 LEU D N 1
ATOM 10538 C CA . LEU D 1 319 ? -6.598 4.236 -43.466 1.00 28.51 319 LEU D CA 1
ATOM 10539 C C . LEU D 1 319 ? -6.681 4.334 -41.951 1.00 16.11 319 LEU D C 1
ATOM 10540 O O . LEU D 1 319 ? -5.778 4.889 -41.318 1.00 16.74 319 LEU D O 1
ATOM 10545 N N . THR D 1 320 ? -7.739 3.794 -41.361 1.00 23.33 320 THR D N 1
ATOM 10546 C CA . THR D 1 320 ? -7.882 3.866 -39.906 1.00 21.13 320 THR D CA 1
ATOM 10547 C C . THR D 1 320 ? -7.680 2.482 -39.269 1.00 26.10 320 THR D C 1
ATOM 10548 O O . THR D 1 320 ? -7.699 1.443 -39.943 1.00 21.90 320 THR D O 1
ATOM 10552 N N . GLU D 1 321 ? -7.490 2.476 -37.944 1.00 22.19 321 GLU D N 1
ATOM 10553 C CA . GLU D 1 321 ? -6.966 1.298 -37.252 1.00 30.58 321 GLU D CA 1
ATOM 10554 C C . GLU D 1 321 ? -7.919 0.107 -37.254 1.00 36.27 321 GLU D C 1
ATOM 10555 O O . GLU D 1 321 ? -7.489 -0.997 -36.895 1.00 33.24 321 GLU D O 1
ATOM 10561 N N . ASP D 1 322 ? -9.190 0.299 -37.621 1.00 30.85 322 ASP D N 1
ATOM 10562 C CA . ASP D 1 322 ? -10.113 -0.812 -37.812 1.00 28.86 322 ASP D CA 1
ATOM 10563 C C . ASP D 1 322 ? -9.901 -1.541 -39.132 1.00 30.24 322 ASP D C 1
ATOM 10564 O O . ASP D 1 322 ? -10.588 -2.534 -39.386 1.00 34.09 322 ASP D O 1
ATOM 10569 N N . GLY D 1 323 ? -8.988 -1.079 -39.982 1.00 25.12 323 GLY D N 1
ATOM 10570 C CA . GLY D 1 323 ? -8.826 -1.661 -41.300 1.00 18.27 323 GLY D CA 1
ATOM 10571 C C . GLY D 1 323 ? -9.645 -1.030 -42.399 1.00 20.66 323 GLY D C 1
ATOM 10572 O O . GLY D 1 323 ? -9.663 -1.565 -43.515 1.00 29.26 323 GLY D O 1
ATOM 10573 N N . SER D 1 324 ? -10.323 0.092 -42.135 1.00 24.48 324 SER D N 1
ATOM 10574 C CA . SER D 1 324 ? -11.115 0.774 -43.166 1.00 28.62 324 SER D CA 1
ATOM 10575 C C . SER D 1 324 ? -10.300 1.827 -43.920 1.00 27.47 324 SER D C 1
ATOM 10576 O O . SER D 1 324 ? -9.512 2.570 -43.329 1.00 30.43 324 SER D O 1
ATOM 10579 N N . LEU D 1 325 ? -10.494 1.877 -45.228 1.00 25.03 325 LEU D N 1
ATOM 10580 C CA . LEU D 1 325 ? -10.008 2.968 -46.055 1.00 29.25 325 LEU D CA 1
ATOM 10581 C C . LEU D 1 325 ? -11.158 3.945 -46.312 1.00 30.44 325 LEU D C 1
ATOM 10582 O O . LEU D 1 325 ? -12.269 3.524 -46.652 1.00 21.85 325 LEU D O 1
ATOM 10587 N N . HIS D 1 326 ? -10.907 5.239 -46.088 1.00 25.76 326 HIS D N 1
ATOM 10588 C CA . HIS D 1 326 ? -11.904 6.285 -46.287 1.00 21.88 326 HIS D CA 1
ATOM 10589 C C . HIS D 1 326 ? -11.449 7.262 -47.363 1.00 22.66 326 HIS D C 1
ATOM 10590 O O . HIS D 1 326 ? -10.274 7.654 -47.404 1.00 20.24 326 HIS D O 1
ATOM 10597 N N . ARG D 1 327 ? -12.377 7.638 -48.246 1.00 22.40 327 ARG D N 1
ATOM 10598 C CA . ARG D 1 327 ? -12.128 8.721 -49.192 1.00 28.41 327 ARG D CA 1
ATOM 10599 C C . ARG D 1 327 ? -12.494 10.050 -48.534 1.00 25.34 327 ARG D C 1
ATOM 10600 O O . ARG D 1 327 ? -13.596 10.197 -47.991 1.00 21.91 327 ARG D O 1
ATOM 10608 N N . ILE D 1 328 ? -11.549 10.996 -48.555 1.00 22.50 328 ILE D N 1
ATOM 10609 C CA . ILE D 1 328 ? -11.726 12.336 -48.002 1.00 20.40 328 ILE D CA 1
ATOM 10610 C C . ILE D 1 328 ? -11.966 13.317 -49.137 1.00 20.56 328 ILE D C 1
ATOM 10611 O O . ILE D 1 328 ? -11.149 13.419 -50.059 1.00 19.13 328 ILE D O 1
ATOM 10616 N N . ASP D 1 329 ? -13.048 14.080 -49.034 1.00 19.09 329 ASP D N 1
ATOM 10617 C CA . ASP D 1 329 ? -13.285 15.259 -49.867 1.00 25.65 329 ASP D CA 1
ATOM 10618 C C . ASP D 1 329 ? -12.621 16.446 -49.173 1.00 19.26 329 ASP D C 1
ATOM 10619 O O . ASP D 1 329 ? -13.060 16.866 -48.099 1.00 21.16 329 ASP D O 1
ATOM 10624 N N . LEU D 1 330 ? -11.535 16.959 -49.753 1.00 21.30 330 LEU D N 1
ATOM 10625 C CA . LEU D 1 330 ? -10.793 18.026 -49.084 1.00 27.47 330 LEU D CA 1
ATOM 10626 C C . LEU D 1 330 ? -11.551 19.355 -49.065 1.00 30.02 330 LEU D C 1
ATOM 10627 O O . LEU D 1 330 ? -11.410 20.122 -48.106 1.00 29.31 330 LEU D O 1
ATOM 10632 N N . LEU D 1 331 ? -12.376 19.647 -50.076 1.00 28.74 331 LEU D N 1
ATOM 10633 C CA . LEU D 1 331 ? -13.130 20.898 -50.027 1.00 29.32 331 LEU D CA 1
ATOM 10634 C C . LEU D 1 331 ? -14.258 20.839 -49.000 1.00 31.00 331 LEU D C 1
ATOM 10635 O O . LEU D 1 331 ? -14.501 21.806 -48.274 1.00 43.42 331 LEU D O 1
ATOM 10640 N N . LYS D 1 332 ? -14.966 19.730 -48.926 1.00 27.42 332 LYS D N 1
ATOM 10641 C CA . LYS D 1 332 ? -16.022 19.665 -47.929 1.00 30.70 332 LYS D CA 1
ATOM 10642 C C . LYS D 1 332 ? -15.479 19.311 -46.562 1.00 28.77 332 LYS D C 1
ATOM 10643 O O . LYS D 1 332 ? -16.195 19.473 -45.574 1.00 22.48 332 LYS D O 1
ATOM 10649 N N . ALA D 1 333 ? -14.218 18.878 -46.491 1.00 18.88 333 ALA D N 1
ATOM 10650 C CA . ALA D 1 333 ? -13.629 18.430 -45.245 1.00 24.51 333 ALA D CA 1
ATOM 10651 C C . ALA D 1 333 ? -14.497 17.338 -44.631 1.00 22.11 333 ALA D C 1
ATOM 10652 O O . ALA D 1 333 ? -14.917 17.422 -43.487 1.00 19.82 333 ALA D O 1
ATOM 10654 N N . GLU D 1 334 ? -14.747 16.284 -45.410 1.00 18.39 334 GLU D N 1
ATOM 10655 C CA . GLU D 1 334 ? -15.461 15.169 -44.819 1.00 29.11 334 GLU D CA 1
ATOM 10656 C C . GLU D 1 334 ? -15.102 13.849 -45.478 1.00 25.07 334 GLU D C 1
ATOM 10657 O O . GLU D 1 334 ? -14.631 13.786 -46.620 1.00 18.55 334 GLU D O 1
ATOM 10663 N N . ILE D 1 335 ? -15.347 12.785 -44.717 1.00 23.15 335 ILE D N 1
ATOM 10664 C CA . ILE D 1 335 ? -15.317 11.439 -45.269 1.00 28.98 335 ILE D CA 1
ATOM 10665 C C . ILE D 1 335 ? -16.562 11.221 -46.113 1.00 21.28 335 ILE D C 1
ATOM 10666 O O . ILE D 1 335 ? -17.682 11.473 -45.664 1.00 30.28 335 ILE D O 1
ATOM 10671 N N . VAL D 1 336 ? -16.365 10.754 -47.340 1.00 22.70 336 VAL D N 1
ATOM 10672 C CA . VAL D 1 336 ? -17.457 10.561 -48.284 1.00 28.61 336 VAL D CA 1
ATOM 10673 C C . VAL D 1 336 ? -17.634 9.109 -48.692 1.00 34.13 336 VAL D C 1
ATOM 10674 O O . VAL D 1 336 ? -18.590 8.807 -49.414 1.00 24.69 336 VAL D O 1
ATOM 10678 N N . ALA D 1 337 ? -16.743 8.204 -48.297 1.00 34.30 337 ALA D N 1
ATOM 10679 C CA . ALA D 1 337 ? -16.943 6.805 -48.644 1.00 28.67 337 ALA D CA 1
ATOM 10680 C C . ALA D 1 337 ? -15.984 5.971 -47.819 1.00 27.61 337 ALA D C 1
ATOM 10681 O O . ALA D 1 337 ? -14.889 6.424 -47.500 1.00 29.45 337 ALA D O 1
ATOM 10683 N N . SER D 1 338 ? -16.395 4.746 -47.494 1.00 36.02 338 SER D N 1
ATOM 10684 C CA . SER D 1 338 ? -15.574 3.876 -46.661 1.00 37.54 338 SER D CA 1
ATOM 10685 C C . SER D 1 338 ? -15.726 2.434 -47.108 1.00 38.72 338 SER D C 1
ATOM 10686 O O . SER D 1 338 ? -16.733 2.052 -47.711 1.00 44.47 338 SER D O 1
ATOM 10689 N N . ALA D 1 339 ? -14.680 1.656 -46.846 1.00 38.97 339 ALA D N 1
ATOM 10690 C CA . ALA D 1 339 ? -14.665 0.223 -47.085 1.00 37.20 339 ALA D CA 1
ATOM 10691 C C . ALA D 1 339 ? -13.580 -0.410 -46.228 1.00 35.00 339 ALA D C 1
ATOM 10692 O O . ALA D 1 339 ? -12.532 0.195 -45.987 1.00 30.40 339 ALA D O 1
ATOM 10694 N N . LYS D 1 340 ? -13.837 -1.638 -45.782 1.00 33.57 340 LYS D N 1
ATOM 10695 C CA . LYS D 1 340 ? -12.830 -2.402 -45.062 1.00 39.16 340 LYS D CA 1
ATOM 10696 C C . LYS D 1 340 ? -11.819 -2.971 -46.055 1.00 37.16 340 LYS D C 1
ATOM 10697 O O . LYS D 1 340 ? -12.204 -3.534 -47.084 1.00 33.52 340 LYS D O 1
ATOM 10703 N N . VAL D 1 341 ? -10.528 -2.761 -45.793 1.00 31.44 341 VAL D N 1
ATOM 10704 C CA . VAL D 1 341 ? -9.521 -3.250 -46.732 1.00 30.74 341 VAL D CA 1
ATOM 10705 C C . VAL D 1 341 ? -8.517 -4.193 -46.064 1.00 29.81 341 VAL D C 1
ATOM 10706 O O . VAL D 1 341 ? -7.968 -5.084 -46.722 1.00 39.61 341 VAL D O 1
ATOM 10710 N N . THR D 1 342 ? -8.270 -4.038 -44.768 1.00 24.51 342 THR D N 1
ATOM 10711 C CA . THR D 1 342 ? -7.401 -4.977 -44.060 1.00 30.07 342 THR D CA 1
ATOM 10712 C C . THR D 1 342 ? -8.034 -5.411 -42.748 1.00 31.09 342 THR D C 1
ATOM 10713 O O . THR D 1 342 ? -9.033 -4.844 -42.302 1.00 35.23 342 THR D O 1
ATOM 10717 N N . GLU D 1 343 ? -7.415 -6.414 -42.105 1.00 31.77 343 GLU D N 1
ATOM 10718 C CA . GLU D 1 343 ? -7.729 -6.706 -40.709 1.00 35.48 343 GLU D CA 1
ATOM 10719 C C . GLU D 1 343 ? -7.320 -5.515 -39.843 1.00 36.66 343 GLU D C 1
ATOM 10720 O O . GLU D 1 343 ? -6.561 -4.646 -40.283 1.00 39.21 343 GLU D O 1
ATOM 10726 N N . PRO D 1 344 ? -7.825 -5.442 -38.617 1.00 28.96 344 PRO D N 1
ATOM 10727 C CA . PRO D 1 344 ? -7.477 -4.322 -37.737 1.00 25.89 344 PRO D CA 1
ATOM 10728 C C . PRO D 1 344 ? -6.010 -4.335 -37.324 1.00 32.73 344 PRO D C 1
ATOM 10729 O O . PRO D 1 344 ? -5.388 -5.384 -37.156 1.00 36.99 344 PRO D O 1
ATOM 10733 N N . TYR D 1 345 ? -5.466 -3.139 -37.126 1.00 24.84 345 TYR D N 1
ATOM 10734 C CA . TYR D 1 345 ? -4.092 -2.982 -36.665 1.00 19.94 345 TYR D CA 1
ATOM 10735 C C . TYR D 1 345 ? -4.169 -1.843 -35.665 1.00 26.46 345 TYR D C 1
ATOM 10736 O O . TYR D 1 345 ? -4.065 -0.675 -36.052 1.00 28.65 345 TYR D O 1
ATOM 10745 N N . SER D 1 346 ? -4.341 -2.186 -34.391 1.00 24.63 346 SER D N 1
ATOM 10746 C CA . SER D 1 346 ? -4.499 -1.170 -33.366 1.00 29.93 346 SER D CA 1
ATOM 10747 C C . SER D 1 346 ? -3.347 -0.183 -33.403 1.00 35.29 346 SER D C 1
ATOM 10748 O O . SER D 1 346 ? -2.198 -0.556 -33.663 1.00 35.76 346 SER D O 1
ATOM 10751 N N . MET D 1 347 ? -3.668 1.088 -33.148 1.00 27.80 347 MET D N 1
ATOM 10752 C CA . MET D 1 347 ? -2.635 2.102 -32.999 1.00 23.14 347 MET D CA 1
ATOM 10753 C C . MET D 1 347 ? -2.050 2.117 -31.600 1.00 35.48 347 MET D C 1
ATOM 10754 O O . MET D 1 347 ? -1.206 2.975 -31.302 1.00 37.99 347 MET D O 1
ATOM 10759 N N . ASP D 1 348 ? -2.472 1.189 -30.744 1.00 37.91 348 ASP D N 1
ATOM 10760 C CA . ASP D 1 348 ? -1.794 1.013 -29.472 1.00 41.89 348 ASP D CA 1
ATOM 10761 C C . ASP D 1 348 ? -0.375 0.499 -29.697 1.00 36.09 348 ASP D C 1
ATOM 10762 O O . ASP D 1 348 ? -0.088 -0.213 -30.662 1.00 37.79 348 ASP D O 1
ATOM 10767 N N . GLY D 1 349 ? 0.525 0.894 -28.810 1.00 30.92 349 GLY D N 1
ATOM 10768 C CA . GLY D 1 349 ? 1.889 0.434 -28.889 1.00 33.46 349 GLY D CA 1
ATOM 10769 C C . GLY D 1 349 ? 2.801 1.453 -29.529 1.00 37.41 349 GLY D C 1
ATOM 10770 O O . GLY D 1 349 ? 2.560 2.663 -29.518 1.00 45.09 349 GLY D O 1
ATOM 10771 N N . HIS D 1 350 ? 3.883 0.942 -30.090 1.00 36.91 350 HIS D N 1
ATOM 10772 C CA . HIS D 1 350 ? 4.914 1.798 -30.644 1.00 40.09 350 HIS D CA 1
ATOM 10773 C C . HIS D 1 350 ? 4.572 2.172 -32.090 1.00 33.92 350 HIS D C 1
ATOM 10774 O O . HIS D 1 350 ? 3.995 1.374 -32.837 1.00 27.49 350 HIS D O 1
ATOM 10781 N N . TRP D 1 351 ? 4.911 3.406 -32.473 1.00 32.90 351 TRP D N 1
ATOM 10782 C CA . TRP D 1 351 ? 4.549 3.895 -33.801 1.00 29.25 351 TRP D CA 1
ATOM 10783 C C . TRP D 1 351 ? 5.184 3.077 -34.921 1.00 31.49 351 TRP D C 1
ATOM 10784 O O . TRP D 1 351 ? 4.637 3.046 -36.036 1.00 33.28 351 TRP D O 1
ATOM 10795 N N . ASN D 1 352 ? 6.312 2.403 -34.661 1.00 21.35 352 ASN D N 1
ATOM 10796 C CA . ASN D 1 352 ? 7.032 1.706 -35.720 1.00 27.61 352 ASN D CA 1
ATOM 10797 C C . ASN D 1 352 ? 6.730 0.204 -35.772 1.00 29.69 352 ASN D C 1
ATOM 10798 O O . ASN D 1 352 ? 7.465 -0.547 -36.432 1.00 25.11 352 ASN D O 1
ATOM 10803 N N . ASP D 1 353 ? 5.650 -0.246 -35.121 1.00 22.31 353 ASP D N 1
ATOM 10804 C CA . ASP D 1 353 ? 5.229 -1.633 -35.224 1.00 23.48 353 ASP D CA 1
ATOM 10805 C C . ASP D 1 353 ? 4.702 -1.948 -36.628 1.00 32.21 353 ASP D C 1
ATOM 10806 O O . ASP D 1 353 ? 4.341 -1.048 -37.396 1.00 30.69 353 ASP D O 1
ATOM 10811 N N . PRO D 1 354 ? 4.616 -3.229 -36.975 1.00 33.53 354 PRO D N 1
ATOM 10812 C CA . PRO D 1 354 ? 4.141 -3.600 -38.318 1.00 39.00 354 PRO D CA 1
ATOM 10813 C C . PRO D 1 354 ? 2.685 -3.201 -38.535 1.00 32.78 354 PRO D C 1
ATOM 10814 O O . PRO D 1 354 ? 1.785 -3.678 -37.841 1.00 30.22 354 PRO D O 1
ATOM 10818 N N . ARG D 1 355 ? 2.461 -2.300 -39.494 1.00 22.34 355 ARG D N 1
ATOM 10819 C CA . ARG D 1 355 ? 1.128 -1.815 -39.834 1.00 23.17 355 ARG D CA 1
ATOM 10820 C C . ARG D 1 355 ? 1.064 -1.530 -41.327 1.00 24.54 355 ARG D C 1
ATOM 10821 O O . ARG D 1 355 ? 2.101 -1.365 -41.980 1.00 29.97 355 ARG D O 1
ATOM 10829 N N . PRO D 1 356 ? -0.133 -1.483 -41.897 1.00 17.27 356 PRO D N 1
ATOM 10830 C CA . PRO D 1 356 ? -0.263 -1.138 -43.314 1.00 22.05 356 PRO D CA 1
ATOM 10831 C C . PRO D 1 356 ? 0.299 0.250 -43.582 1.00 23.01 356 PRO D C 1
ATOM 10832 O O . PRO D 1 356 ? 0.354 1.103 -42.692 1.00 19.94 356 PRO D O 1
ATOM 10836 N N . ARG D 1 357 ? 0.765 0.439 -44.821 1.00 28.15 357 ARG D N 1
ATOM 10837 C CA . ARG D 1 357 ? 1.144 1.726 -45.394 1.00 28.92 357 ARG D CA 1
ATOM 10838 C C . ARG D 1 357 ? 0.464 1.846 -46.756 1.00 27.99 357 ARG D C 1
ATOM 10839 O O . ARG D 1 357 ? 0.252 0.844 -47.443 1.00 18.18 357 ARG D O 1
ATOM 10847 N N . ILE D 1 358 ? 0.118 3.064 -47.154 1.00 19.78 358 ILE D N 1
ATOM 10848 C CA . ILE D 1 358 ? -0.595 3.232 -48.415 1.00 22.49 358 ILE D CA 1
ATOM 10849 C C . ILE D 1 358 ? 0.148 4.188 -49.337 1.00 21.34 358 ILE D C 1
ATOM 10850 O O . ILE D 1 358 ? 0.916 5.046 -48.894 1.00 18.37 358 ILE D O 1
ATOM 10855 N N . ALA D 1 359 ? -0.099 4.029 -50.639 1.00 17.81 359 ALA D N 1
ATOM 10856 C CA . ALA D 1 359 ? 0.463 4.897 -51.663 1.00 18.07 359 ALA D CA 1
ATOM 10857 C C . ALA D 1 359 ? -0.446 4.838 -52.871 1.00 26.73 359 ALA D C 1
ATOM 10858 O O . ALA D 1 359 ? -1.239 3.909 -53.024 1.00 29.39 359 ALA D O 1
ATOM 10860 N N . MET D 1 360 ? -0.342 5.852 -53.715 1.00 25.52 360 MET D N 1
ATOM 10861 C CA . MET D 1 360 ? -1.187 5.940 -54.897 1.00 25.47 360 MET D CA 1
ATOM 10862 C C . MET D 1 360 ? -0.490 5.340 -56.119 1.00 22.73 360 MET D C 1
ATOM 10863 O O . MET D 1 360 ? 0.732 5.384 -56.251 1.00 26.72 360 MET D O 1
ATOM 10868 N N . ALA D 1 361 ? -1.283 4.752 -56.997 1.00 19.99 361 ALA D N 1
ATOM 10869 C CA . ALA D 1 361 ? -0.792 4.258 -58.283 1.00 25.09 361 ALA D CA 1
ATOM 10870 C C . ALA D 1 361 ? -1.905 4.505 -59.305 1.00 26.29 361 ALA D C 1
ATOM 10871 O O . ALA D 1 361 ? -2.707 3.619 -59.631 1.00 28.43 361 ALA D O 1
ATOM 10873 N N . GLY D 1 362 ? -1.964 5.734 -59.816 1.00 23.49 362 GLY D N 1
ATOM 10874 C CA . GLY D 1 362 ? -2.952 6.029 -60.834 1.00 26.18 362 GLY D CA 1
ATOM 10875 C C . GLY D 1 362 ? -4.354 5.923 -60.259 1.00 31.33 362 GLY D C 1
ATOM 10876 O O . GLY D 1 362 ? -4.673 6.580 -59.261 1.00 26.79 362 GLY D O 1
ATOM 10877 N N . ASP D 1 363 ? -5.194 5.070 -60.847 1.00 26.03 363 ASP D N 1
ATOM 10878 C CA . ASP D 1 363 ? -6.563 4.895 -60.375 1.00 23.93 363 ASP D CA 1
ATOM 10879 C C . ASP D 1 363 ? -6.681 3.832 -59.298 1.00 27.00 363 ASP D C 1
ATOM 10880 O O . ASP D 1 363 ? -7.790 3.344 -59.042 1.00 29.83 363 ASP D O 1
ATOM 10885 N N . GLU D 1 364 ? -5.571 3.483 -58.640 1.00 32.37 364 GLU D N 1
ATOM 10886 C CA . GLU D 1 364 ? -5.577 2.539 -57.530 1.00 27.23 364 GLU D CA 1
ATOM 10887 C C . GLU D 1 364 ? -4.838 3.114 -56.342 1.00 28.99 364 GLU D C 1
ATOM 10888 O O . GLU D 1 364 ? -3.948 3.959 -56.493 1.00 29.76 364 GLU D O 1
ATOM 10894 N N . ILE D 1 365 ? -5.214 2.640 -55.156 1.00 32.44 365 ILE D N 1
ATOM 10895 C CA . ILE D 1 365 ? -4.387 2.742 -53.960 1.00 24.37 365 ILE D CA 1
ATOM 10896 C C . ILE D 1 365 ? -3.767 1.381 -53.698 1.00 28.87 365 ILE D C 1
ATOM 10897 O O . ILE D 1 365 ? -4.460 0.362 -53.761 1.00 35.54 365 ILE D O 1
ATOM 10902 N N . VAL D 1 366 ? -2.469 1.355 -53.405 1.00 27.98 366 VAL D N 1
ATOM 10903 C CA . VAL D 1 366 ? -1.788 0.140 -52.966 1.00 20.59 366 VAL D CA 1
ATOM 10904 C C . VAL D 1 366 ? -1.614 0.197 -51.454 1.00 25.70 366 VAL D C 1
ATOM 10905 O O . VAL D 1 366 ? -1.202 1.227 -50.898 1.00 24.21 366 VAL D O 1
ATOM 10909 N N . VAL D 1 367 ? -1.955 -0.895 -50.774 1.00 20.02 367 VAL D N 1
ATOM 10910 C CA . VAL D 1 367 ? -1.893 -0.946 -49.320 1.00 19.84 367 VAL D CA 1
ATOM 10911 C C . VAL D 1 367 ? -1.046 -2.147 -48.936 1.00 20.95 367 VAL D C 1
ATOM 10912 O O . VAL D 1 367 ? -1.360 -3.272 -49.339 1.00 26.10 367 VAL D O 1
ATOM 10916 N N . THR D 1 368 ? 0.031 -1.923 -48.184 1.00 26.56 368 THR D N 1
ATOM 10917 C CA . THR D 1 368 ? 0.783 -3.060 -47.668 1.00 27.58 368 THR D CA 1
ATOM 10918 C C . THR D 1 368 ? 0.040 -3.661 -46.479 1.00 40.69 368 THR D C 1
ATOM 10919 O O . THR D 1 368 ? -0.623 -2.955 -45.707 1.00 36.86 368 THR D O 1
ATOM 10923 N N . ASP D 1 369 ? 0.173 -4.979 -46.324 1.00 37.34 369 ASP D N 1
ATOM 10924 C CA . ASP D 1 369 ? -0.533 -5.717 -45.276 1.00 29.00 369 ASP D CA 1
ATOM 10925 C C . ASP D 1 369 ? 0.465 -6.670 -44.649 1.00 24.76 369 ASP D C 1
ATOM 10926 O O . ASP D 1 369 ? 0.616 -7.813 -45.096 1.00 25.78 369 ASP D O 1
ATOM 10931 N N . PRO D 1 370 ? 1.207 -6.221 -43.640 1.00 30.57 370 PRO D N 1
ATOM 10932 C CA . PRO D 1 370 ? 2.329 -7.054 -43.160 1.00 42.80 370 PRO D CA 1
ATOM 10933 C C . PRO D 1 370 ? 1.899 -8.471 -42.794 1.00 44.61 370 PRO D C 1
ATOM 10934 O O . PRO D 1 370 ? 2.524 -9.445 -43.237 1.00 36.36 370 PRO D O 1
ATOM 10938 N N . ASN D 1 371 ? 0.802 -8.610 -42.044 1.00 38.97 371 ASN D N 1
ATOM 10939 C CA . ASN D 1 371 ? 0.397 -9.932 -41.579 1.00 38.12 371 ASN D CA 1
ATOM 10940 C C . ASN D 1 371 ? -0.061 -10.825 -42.716 1.00 34.70 371 ASN D C 1
ATOM 10941 O O . ASN D 1 371 ? 0.154 -12.037 -42.661 1.00 38.88 371 ASN D O 1
ATOM 10946 N N . ALA D 1 372 ? -0.682 -10.256 -43.750 1.00 29.31 372 ALA D N 1
ATOM 10947 C CA . ALA D 1 372 ? -1.163 -11.038 -44.880 1.00 26.85 372 ALA D CA 1
ATOM 10948 C C . ALA D 1 372 ? -0.087 -11.325 -45.918 1.00 34.28 372 ALA D C 1
ATOM 10949 O O . ALA D 1 372 ? -0.383 -11.999 -46.912 1.00 32.03 372 ALA D O 1
ATOM 10951 N N . GLY D 1 373 ? 1.108 -10.752 -45.771 1.00 39.80 373 GLY D N 1
ATOM 10952 C CA . GLY D 1 373 ? 2.161 -10.972 -46.751 1.00 41.37 373 GLY D CA 1
ATOM 10953 C C . GLY D 1 373 ? 1.861 -10.430 -48.133 1.00 35.22 373 GLY D C 1
ATOM 10954 O O . GLY D 1 373 ? 2.276 -11.031 -49.130 1.00 33.31 373 GLY D O 1
ATOM 10955 N N . LEU D 1 374 ? 1.109 -9.341 -48.238 1.00 32.63 374 LEU D N 1
ATOM 10956 C CA . LEU D 1 374 ? 0.734 -8.907 -49.575 1.00 36.01 374 LEU D CA 1
ATOM 10957 C C . LEU D 1 374 ? 0.597 -7.389 -49.656 1.00 33.67 374 LEU D C 1
ATOM 10958 O O . LEU D 1 374 ? 0.644 -6.660 -48.662 1.00 27.48 374 LEU D O 1
ATOM 10963 N N . VAL D 1 375 ? 0.520 -6.920 -50.886 1.00 33.58 375 VAL D N 1
ATOM 10964 C CA . VAL D 1 375 ? 0.116 -5.563 -51.191 1.00 30.64 375 VAL D CA 1
ATOM 10965 C C . VAL D 1 375 ? -1.258 -5.663 -51.836 1.00 26.39 375 VAL D C 1
ATOM 10966 O O . VAL D 1 375 ? -1.447 -6.445 -52.778 1.00 23.84 375 VAL D O 1
ATOM 10970 N N . ARG D 1 376 ? -2.225 -4.897 -51.325 1.00 26.47 376 ARG D N 1
ATOM 10971 C CA . ARG D 1 376 ? -3.578 -4.918 -51.871 1.00 24.98 376 ARG D CA 1
ATOM 10972 C C . ARG D 1 376 ? -3.802 -3.757 -52.833 1.00 25.99 376 ARG D C 1
ATOM 10973 O O . ARG D 1 376 ? -3.398 -2.624 -52.561 1.00 28.83 376 ARG D O 1
ATOM 10981 N N . ARG D 1 377 ? -4.501 -4.030 -53.927 1.00 19.70 377 ARG D N 1
ATOM 10982 C CA . ARG D 1 377 ? -4.823 -3.022 -54.925 1.00 34.08 377 ARG D CA 1
ATOM 10983 C C . ARG D 1 377 ? -6.284 -2.618 -54.754 1.00 34.95 377 ARG D C 1
ATOM 10984 O O . ARG D 1 377 ? -7.187 -3.446 -54.925 1.00 37.43 377 ARG D O 1
ATOM 10992 N N . ILE D 1 378 ? -6.514 -1.345 -54.432 1.00 32.22 378 ILE D N 1
ATOM 10993 C CA . ILE D 1 378 ? -7.850 -0.820 -54.177 1.00 31.67 378 ILE D CA 1
ATOM 10994 C C . ILE D 1 378 ? -8.166 0.218 -55.240 1.00 34.95 378 ILE D C 1
ATOM 10995 O O . ILE D 1 378 ? -7.393 1.166 -55.434 1.00 32.16 378 ILE D O 1
ATOM 11000 N N . ALA D 1 379 ? -9.323 0.062 -55.889 1.00 28.65 379 ALA D N 1
ATOM 11001 C CA . ALA D 1 379 ? -9.775 1.010 -56.900 1.00 30.36 379 ALA D CA 1
ATOM 11002 C C . ALA D 1 379 ? -10.199 2.312 -56.239 1.00 30.73 379 ALA D C 1
ATOM 11003 O O . ALA D 1 379 ? -10.891 2.301 -55.218 1.00 30.20 379 ALA D O 1
ATOM 11005 N N . THR D 1 380 ? -9.716 3.435 -56.775 1.00 30.64 380 THR D N 1
ATOM 11006 C CA . THR D 1 380 ? -10.121 4.713 -56.206 1.00 31.95 380 THR D CA 1
ATOM 11007 C C . THR D 1 380 ? -11.566 5.053 -56.552 1.00 29.37 380 THR D C 1
ATOM 11008 O O . THR D 1 380 ? -12.253 5.687 -55.748 1.00 25.60 380 THR D O 1
ATOM 11012 N N . GLU D 1 381 ? -12.057 4.610 -57.713 1.00 29.04 381 GLU D N 1
ATOM 11013 C CA . GLU D 1 381 ? -13.411 4.975 -58.119 1.00 36.24 381 GLU D CA 1
ATOM 11014 C C . GLU D 1 381 ? -14.454 4.505 -57.108 1.00 42.21 381 GLU D C 1
ATOM 11015 O O . GLU D 1 381 ? -15.453 5.194 -56.879 1.00 49.87 381 GLU D O 1
ATOM 11021 N N . ASP D 1 382 ? -14.276 3.313 -56.533 1.00 43.37 382 ASP D N 1
ATOM 11022 C CA . ASP D 1 382 ? -15.318 2.761 -55.680 1.00 44.01 382 ASP D CA 1
ATOM 11023 C C . ASP D 1 382 ? -14.809 1.983 -54.473 1.00 41.82 382 ASP D C 1
ATOM 11024 O O . ASP D 1 382 ? -15.614 1.328 -53.807 1.00 50.67 382 ASP D O 1
ATOM 11029 N N . LEU D 1 383 ? -13.510 2.018 -54.174 1.00 42.50 383 LEU D N 1
ATOM 11030 C CA . LEU D 1 383 ? -12.908 1.387 -52.999 1.00 38.13 383 LEU D CA 1
ATOM 11031 C C . LEU D 1 383 ? -12.998 -0.134 -52.983 1.00 39.82 383 LEU D C 1
ATOM 11032 O O . LEU D 1 383 ? -12.831 -0.746 -51.919 1.00 41.76 383 LEU D O 1
ATOM 11037 N N . SER D 1 384 ? -13.244 -0.770 -54.122 1.00 37.62 384 SER D N 1
ATOM 11038 C CA . SER D 1 384 ? -13.269 -2.223 -54.206 1.00 42.29 384 SER D CA 1
ATOM 11039 C C . SER D 1 384 ? -11.862 -2.834 -54.255 1.00 52.33 384 SER D C 1
ATOM 11040 O O . SER D 1 384 ? -10.895 -2.202 -54.682 1.00 52.09 384 SER D O 1
ATOM 11043 N N . GLU D 1 385 ? -11.765 -4.094 -53.826 1.00 55.96 385 GLU D N 1
ATOM 11044 C CA . GLU D 1 385 ? -10.517 -4.855 -53.867 1.00 54.63 385 GLU D CA 1
ATOM 11045 C C . GLU D 1 385 ? -10.321 -5.413 -55.273 1.00 48.18 385 GLU D C 1
ATOM 11046 O O . GLU D 1 385 ? -11.017 -6.349 -55.671 1.00 55.03 385 GLU D O 1
ATOM 11052 N N . ARG D 1 386 ? -9.356 -4.863 -56.025 1.00 36.98 386 ARG D N 1
ATOM 11053 C CA . ARG D 1 386 ? -9.101 -5.285 -57.403 1.00 43.57 386 ARG D CA 1
ATOM 11054 C C . ARG D 1 386 ? -8.100 -6.414 -57.534 1.00 52.67 386 ARG D C 1
ATOM 11055 O O . ARG D 1 386 ? -7.895 -6.915 -58.642 1.00 59.73 386 ARG D O 1
ATOM 11063 N N . GLY D 1 387 ? -7.434 -6.782 -56.468 1.00 51.59 387 GLY D N 1
ATOM 11064 C CA . GLY D 1 387 ? -6.464 -7.852 -56.536 1.00 48.76 387 GLY D CA 1
ATOM 11065 C C . GLY D 1 387 ? -5.426 -7.654 -55.464 1.00 47.80 387 GLY D C 1
ATOM 11066 O O . GLY D 1 387 ? -5.373 -6.620 -54.802 1.00 48.97 387 GLY D O 1
ATOM 11067 N N . THR D 1 388 ? -4.585 -8.665 -55.309 1.00 44.56 388 THR D N 1
ATOM 11068 C CA . THR D 1 388 ? -3.498 -8.609 -54.354 1.00 42.12 388 THR D CA 1
ATOM 11069 C C . THR D 1 388 ? -2.222 -9.109 -55.016 1.00 44.67 388 THR D C 1
ATOM 11070 O O . THR D 1 388 ? -2.253 -9.826 -56.014 1.00 43.28 388 THR D O 1
ATOM 11074 N N . VAL D 1 389 ? -1.095 -8.705 -54.446 1.00 42.18 389 VAL D N 1
ATOM 11075 C CA . VAL D 1 389 ? 0.209 -9.084 -54.964 1.00 38.52 389 VAL D CA 1
ATOM 11076 C C . VAL D 1 389 ? 0.999 -9.666 -53.799 1.00 41.91 389 VAL D C 1
ATOM 11077 O O . VAL D 1 389 ? 1.258 -8.961 -52.812 1.00 44.71 389 VAL D O 1
ATOM 11081 N N . PRO D 1 390 ? 1.354 -10.951 -53.843 1.00 45.82 390 PRO D N 1
ATOM 11082 C CA . PRO D 1 390 ? 2.120 -11.539 -52.738 1.00 40.25 390 PRO D CA 1
ATOM 11083 C C . PRO D 1 390 ? 3.555 -11.032 -52.732 1.00 39.44 390 PRO D C 1
ATOM 11084 O O . PRO D 1 390 ? 4.203 -10.907 -53.778 1.00 45.88 390 PRO D O 1
ATOM 11088 N N . VAL D 1 391 ? 4.038 -10.707 -51.541 1.00 21.98 391 VAL D N 1
ATOM 11089 C CA . VAL D 1 391 ? 5.428 -10.326 -51.348 1.00 29.78 391 VAL D CA 1
ATOM 11090 C C . VAL D 1 391 ? 5.937 -11.075 -50.135 1.00 38.57 391 VAL D C 1
ATOM 11091 O O . VAL D 1 391 ? 5.182 -11.412 -49.218 1.00 44.36 391 VAL D O 1
ATOM 11095 N N . GLU D 1 392 ? 7.225 -11.362 -50.163 1.00 43.88 392 GLU D N 1
ATOM 11096 C CA . GLU D 1 392 ? 7.886 -12.097 -49.104 1.00 41.46 392 GLU D CA 1
ATOM 11097 C C . GLU D 1 392 ? 7.876 -11.320 -47.791 1.00 33.54 392 GLU D C 1
ATOM 11098 O O . GLU D 1 392 ? 8.040 -10.097 -47.772 1.00 35.72 392 GLU D O 1
ATOM 11104 N N . GLY D 1 393 ? 7.668 -12.036 -46.687 1.00 26.28 393 GLY D N 1
ATOM 11105 C CA . GLY D 1 393 ? 7.921 -11.447 -45.388 1.00 28.97 393 GLY D CA 1
ATOM 11106 C C . GLY D 1 393 ? 6.733 -10.685 -44.847 1.00 33.27 393 GLY D C 1
ATOM 11107 O O . GLY D 1 393 ? 5.580 -11.068 -45.074 1.00 28.99 393 GLY D O 1
ATOM 11108 N N . LYS D 1 394 ? 7.019 -9.567 -44.174 1.00 35.16 394 LYS D N 1
ATOM 11109 C CA . LYS D 1 394 ? 6.017 -8.683 -43.578 1.00 34.89 394 LYS D CA 1
ATOM 11110 C C . LYS D 1 394 ? 6.134 -7.336 -44.294 1.00 23.85 394 LYS D C 1
ATOM 11111 O O . LYS D 1 394 ? 6.826 -6.424 -43.823 1.00 25.64 394 LYS D O 1
ATOM 11117 N N . PRO D 1 395 ? 5.499 -7.190 -45.451 1.00 24.23 395 PRO D N 1
ATOM 11118 C CA . PRO D 1 395 ? 5.599 -5.923 -46.194 1.00 28.23 395 PRO D CA 1
ATOM 11119 C C . PRO D 1 395 ? 5.082 -4.744 -45.370 1.00 34.98 395 PRO D C 1
ATOM 11120 O O . PRO D 1 395 ? 3.966 -4.767 -44.823 1.00 26.12 395 PRO D O 1
ATOM 11124 N N . TYR D 1 396 ? 5.899 -3.691 -45.316 1.00 26.42 396 TYR D N 1
ATOM 11125 C CA . TYR D 1 396 ? 5.665 -2.560 -44.431 1.00 25.99 396 TYR D CA 1
ATOM 11126 C C . TYR D 1 396 ? 5.697 -1.244 -45.213 1.00 25.28 396 TYR D C 1
ATOM 11127 O O . TYR D 1 396 ? 4.680 -0.849 -45.783 1.00 25.09 396 TYR D O 1
ATOM 11136 N N . ASN D 1 397 ? 6.840 -0.556 -45.254 1.00 24.82 397 ASN D N 1
ATOM 11137 C CA . ASN D 1 397 ? 6.868 0.723 -45.947 1.00 22.76 397 ASN D CA 1
ATOM 11138 C C . ASN D 1 397 ? 6.808 0.547 -47.463 1.00 21.11 397 ASN D C 1
ATOM 11139 O O . ASN D 1 397 ? 7.172 -0.490 -48.010 1.00 19.01 397 ASN D O 1
ATOM 11144 N N . ILE D 1 398 ? 6.331 1.583 -48.149 1.00 17.56 398 ILE D N 1
ATOM 11145 C CA . ILE D 1 398 ? 6.025 1.447 -49.568 1.00 19.99 398 ILE D CA 1
ATOM 11146 C C . ILE D 1 398 ? 6.287 2.763 -50.280 1.00 21.80 398 ILE D C 1
ATOM 11147 O O . ILE D 1 398 ? 6.143 3.841 -49.702 1.00 18.44 398 ILE D O 1
ATOM 11152 N N . ALA D 1 399 ? 6.696 2.658 -51.544 1.00 23.43 399 ALA D N 1
ATOM 11153 C CA . ALA D 1 399 ? 6.816 3.800 -52.432 1.00 17.82 399 ALA D CA 1
ATOM 11154 C C . ALA D 1 399 ? 6.485 3.335 -53.843 1.00 21.98 399 ALA D C 1
ATOM 11155 O O . ALA D 1 399 ? 6.658 2.164 -54.188 1.00 18.34 399 ALA D O 1
ATOM 11157 N N . VAL D 1 400 ? 6.026 4.266 -54.661 1.00 25.57 400 VAL D N 1
ATOM 11158 C CA . VAL D 1 400 ? 5.561 3.964 -56.005 1.00 21.65 400 VAL D CA 1
ATOM 11159 C C . VAL D 1 400 ? 6.323 4.834 -56.991 1.00 24.78 400 VAL D C 1
ATOM 11160 O O . VAL D 1 400 ? 6.505 6.034 -56.755 1.00 19.23 400 VAL D O 1
ATOM 11164 N N . THR D 1 401 ? 6.744 4.229 -58.100 1.00 20.47 401 THR D N 1
ATOM 11165 C CA . THR D 1 401 ? 7.395 4.919 -59.205 1.00 22.70 401 THR D CA 1
ATOM 11166 C C . THR D 1 401 ? 6.617 4.632 -60.478 1.00 26.42 401 THR D C 1
ATOM 11167 O O . THR D 1 401 ? 5.743 3.762 -60.514 1.00 32.12 401 THR D O 1
ATOM 11171 N N . GLY D 1 402 ? 6.898 5.406 -61.512 1.00 31.48 402 GLY D N 1
ATOM 11172 C CA . GLY D 1 402 ? 6.223 5.221 -62.787 1.00 28.95 402 GLY D CA 1
ATOM 11173 C C . GLY D 1 402 ? 5.000 6.114 -62.904 1.00 28.06 402 GLY D C 1
ATOM 11174 O O . GLY D 1 402 ? 4.813 7.061 -62.140 1.00 24.74 402 GLY D O 1
ATOM 11175 N N . GLY D 1 403 ? 4.147 5.779 -63.872 1.00 23.82 403 GLY D N 1
ATOM 11176 C CA . GLY D 1 403 ? 2.953 6.510 -64.245 1.00 29.54 403 GLY D CA 1
ATOM 11177 C C . GLY D 1 403 ? 2.701 6.362 -65.739 1.00 34.85 403 GLY D C 1
ATOM 11178 O O . GLY D 1 403 ? 3.128 5.384 -66.358 1.00 38.87 403 GLY D O 1
ATOM 11179 N N . SER D 1 404 ? 2.077 7.391 -66.307 1.00 27.67 404 SER D N 1
ATOM 11180 C CA . SER D 1 404 ? 1.710 7.422 -67.717 1.00 35.93 404 SER D CA 1
ATOM 11181 C C . SER D 1 404 ? 2.639 8.364 -68.453 1.00 32.57 404 SER D C 1
ATOM 11182 O O . SER D 1 404 ? 3.028 9.410 -67.922 1.00 32.49 404 SER D O 1
ATOM 11185 N N . GLY D 1 405 ? 3.005 7.951 -69.659 1.00 38.33 405 GLY D N 1
ATOM 11186 C CA . GLY D 1 405 ? 3.877 8.669 -70.556 1.00 37.21 405 GLY D CA 1
ATOM 11187 C C . GLY D 1 405 ? 3.687 8.133 -71.956 1.00 37.88 405 GLY D C 1
ATOM 11188 O O . GLY D 1 405 ? 2.781 7.339 -72.213 1.00 40.35 405 GLY D O 1
ATOM 11189 N N . VAL D 1 406 ? 4.543 8.599 -72.868 1.00 33.85 406 VAL D N 1
ATOM 11190 C CA . VAL D 1 406 ? 4.497 8.224 -74.281 1.00 27.42 406 VAL D CA 1
ATOM 11191 C C . VAL D 1 406 ? 5.729 7.427 -74.686 1.00 30.08 406 VAL D C 1
ATOM 11192 O O . VAL D 1 406 ? 6.828 7.639 -74.168 1.00 30.45 406 VAL D O 1
ATOM 11196 N N . THR D 1 407 ? 5.534 6.499 -75.619 1.00 31.14 407 THR D N 1
ATOM 11197 C CA . THR D 1 407 ? 6.608 5.834 -76.343 1.00 34.95 407 THR D CA 1
ATOM 11198 C C . THR D 1 407 ? 6.376 6.090 -77.828 1.00 34.88 407 THR D C 1
ATOM 11199 O O . THR D 1 407 ? 5.237 6.204 -78.274 1.00 34.74 407 THR D O 1
ATOM 11203 N N . HIS D 1 408 ? 7.451 6.198 -78.598 1.00 37.20 408 HIS D N 1
ATOM 11204 C CA . HIS D 1 408 ? 7.298 6.521 -80.023 1.00 35.50 408 HIS D CA 1
ATOM 11205 C C . HIS D 1 408 ? 7.664 5.348 -80.927 1.00 46.68 408 HIS D C 1
ATOM 11206 O O . HIS D 1 408 ? 6.766 4.675 -81.435 1.00 60.67 408 HIS D O 1
#

InterPro domains:
  IPR011044 Quinoprotein amine dehydrogenase, beta chain-like [SSF50969] (40-403)
  IPR047697 Zinc metallochaperone AztD-like [NF038015] (38-403)

GO terms:
  GO:0042597 periplasmic space (C, IDA)
  GO:0008270 zinc ion binding (F, IDA)
  GO:0140827 zinc chaperone activity (F, IDA)
  GO:0042597 periplasmic space (C, EXP)

Foldseek 3Di:
DFWKKKWWWFLWFQKIKIAIPVGRVRIDMDGDQTTFFWDQALQQQKIWTQHQVRQKIWMKGSHWDWDVCLIAIDDDDIGTQPDIGGDHRWDDWEDDPQWIKIARQQHQWIWIDGRVVVSVRDDDTDIAGAPHHADWTWYDAQQWIKIWHFDPDPDNTKTFAIFTAHRNRHGLDDGDGFTSWAEWEDADQWIWIKGPQAIWIWGQDPSGIDIDGDGDDPVDDPPWIWHYWYYFHPHGWIWTATHQFKIWIADPPDPPRTDIEGHPAGWLEKAAENVDRQWIWTAHQQQKIFIARSVVGYTDDIDRDAHGHHCPDDSSDADWYWEDRPQWIWIFHQVVQWTWTAGNVHRDTPDINHHPHRTGHMDMGTTDHDDD/DDWDFWKKKWWWFLWAQKIKIATPVGRVRIDMDGGDTTFFWDQALQQQKIWTADQVRFWIWIKGNHWDWDPPDVFIAIDDDRIGTQPDIDGGHRWDDWEDDPQWIWIARQQPQKIWIDGSVCVSVRDDDTQIAGHPDHEPWTWYDALQWIKIWHFDPDVTKTFAIFTHHRHNHGPDDGDGFTSWAEWEDADQWIWIKGPQAIWIWGQDPSGIDIDGQGDDPPDDPPWIWHYWYYAHAHGWIWTATPQFKIWIAHPPDPPRTDIEGHPAGWLEWAAENLPRQWIWTAHQQQKIFIARSVVGYTDAIDRHAHGHHPPDDSSDADWYWDDRNQWIWIFHQVVQWIWTAGNVHRDTPDIHGHPHGTGHMDMGTTITDHD/DWKKKWWWFLWAQKIKIATPVGRVRIDMDGDPTTFFWDQALQNQKIWTQHQVQQWIWIKGSHWDDLIDDDHIGTQPDIGGHHRWDDWEDDPQWIKIARQQHQWIWIAGSVCVSVRDGDTQIAGHPDHADWTWYDAQQWTKIWHFDPDDDNTKTFAIFTHHRNNHGPGDGDGFTSWAEWEDEDQWIWIKGPQAIWIWGQDPVGIDIDGQGDDPPDDPDWIWHYWYYFHPDGWIWTATHQFKIWIADPPDPPGTDMEGHPAGWLEWDAENVDRQWIWTAGQQQKIFIARSVVRYTDAIDRDAHGHHPPDDSSPADKYWDDDPQWIWIFHQVVQWIWIAGNVHRDTPDIGHHPHGTGHMYMGDDDRDND/DDKDFWKKKWFWFLWAQKIKIATPVHRVRIDMDGDPTTFFWDQALQNQKIWTFDQVRQKIWIKGSHWDWDDDVVFIAIDDDRIGTQPDMDGDHGWDDWEDDPQWIWIARQQHQWIWIDGSVCVSVRDDDTDIAGHPHRHPWTWYDAQQWIKIWHADDDVGKTFAIFTHHRNNHGPDDGDGFTPWAEWEDADQWIWIKGQQAIWIWGADPSGIDIDGDGDDPPDDPPWIWHYWYAAHAPGWIWTATHQFKIWIAHPPDPPRTDMEGHPAGWLEKADDNVDRAWIWTAHQQQKIFIAGSVVRYTDAIDRHAHGHHPPDDSSPQDWYWDDRHQWIWIFAQVVQWIWTAGNVHRDTPDIRHHPHRTGHMDMGTTIGDDD